Protein 3C9I (pdb70)

Organism: Salmonella phage P22 (NCBI:txid10754)

Solvent-accessible surface area: 62120 Å² total; per-residue (Å²): 208,21,63,92,54,5,57,100,82,23,125,76,114,54,55,222,38,104,26,92,32,13,12,148,156,35,12,48,152,57,5,24,104,16,14,58,24,11,11,91,4,6,37,49,4,10,23,7,0,33,96,0,0,79,3,0,24,18,2,16,16,13,3,24,53,2,46,105,52,3,63,62,0,48,51,66,1,96,83,1,72,107,35,2,73,66,4,63,72,68,1,50,58,11,53,98,35,14,80,52,7,56,54,67,4,14,25,7,57,36,30,4,51,54,5,69,95,69,6,74,60,2,49,40,80,2,58,81,6,54,89,49,4,60,60,8,82,78,19,30,5,10,71,100,36,104,106,64,6,60,4,43,0,29,5,26,0,53,89,10,3,15,4,67,56,79,72,0,3,2,65,71,45,96,54,21,56,64,6,77,32,80,42,35,76,28,128,5,61,0,60,69,102,30,67,51,41,116,99,37,50,62,70,27,3,67,43,2,3,92,7,1,23,46,0,9,78,0,2,23,3,1,0,51,5,2,54,50,0,4,1,2,65,135,85,159,121,55,174,24,20,86,145,22,56,90,60,9,55,92,87,27,97,43,126,5,99,161,23,82,78,107,40,20,12,147,150,48,2,29,72,27,2,26,33,20,6,73,14,15,16,77,9,5,28,44,2,6,27,10,0,24,91,0,0,90,3,0,55,69,0,6,46,56,4,15,100,5,44,108,55,5,64,68,0,38,60,65,0,108,86,1,66,106,31,3,78,70,4,68,72,65,2,53,63,11,42,115,36,16,79,49,8,57,78,66,4,72,86,8,61,41,56,4,56,52,3,39,87,75,6,14,58,5,36,13,63,5,64,60,8,51,79,28,4,59,39,10,74,80,12,42,4,10,71,91,34,110,106,62,16,53,8,46,0,32,4,26,0,46,84,12,4,16,5,64,49,109,69,0,2,2,55,66,56,74,49,22,64,65,4,84,21,74,32,40,78,30,121,6,61,0,48,76,106,18,81,27,44,114,89,22,52,99,88,16,7,76,48,5,0,62,6,1,17,47,0,11,68,0,4,31,2,2,1,55,6,0,62,54,1,2,0,1,59,97,31,67,72,67,11,28,74,62,29,66,26,43,64,31,189,11,57,92,91,28,12,12,143,140,49,17,49,174,46,6,75,110,17,6,48,5,13,18,52,2,8,29,41,5,3,32,4,0,31,64,0,0,95,4,0,21,68,0,3,48,67,0,44,96,5,47,101,53,3,61,32,0,39,58,66,0,119,85,1,70,104,30,3,72,70,4,68,72,66,2,53,56,11,56,138,33,13,82,52,6,54,87,72,5,67,83,8,63,43,60,2,55,58,5,68,89,62,9,74,54,3,62,37,72,4,55,78,7,54,89,45,5,59,58,6,79,82,23,22,4,6,70,68,38,90,113,64,6,60,4,45,0,30,4,21,0,48,94,7,4,14,7,63,60,118,72,0,2,2,66,65,52,97,57,19,60,49,5,82,28,78,45,38,70,28,118,7,47,0,52,52,118,18,96,34,32,102,104,21,32,143,39,103,18,82,45,6,5,76,9,1,22,43,0,6,75,1,3,24,2,3,0,47,3,1,58,52,1,3,1,1,46,192,22,65,102,64,10,59,98,84,24,100,74,105,24,115,212,28,79,62,90,33,14,12,208,146,45,14,54,107,62,4,53,72,14,8,54,25,10,17,82,13,11,40,44,2,5,28,8,0,35,88,1,0,84,3,0,54,78,1,16,48,56,3,44,99,4,44,106,55,7,62,65,0,37,58,70,1,114,88,2,67,106,28,2,74,68,5,62,66,66,2,58,58,11,56,145,35,12,85,51,6,58,86,64,4,71,82,8,63,42,54,3,50,59,8,34,96,75,10,30,63,9,22,8,76,3,18,38,6,52,33,44,5,36,12,8,83,56,23,36,4,6,68,98,38,101,112,56,8,56,4,44,0,25,7,24,0,52,93,9,4,12,0,55,56,92,68,0,3,2,63,82,38,100,44,15,61,54,2,82,48,75,26,93,35,36,125,7,93,0,19,113,6,119,93,35,39,93,12,3,21,66,0,0,58,4,1,27,11,1,1,61,6,0,66,59,1,5,0,3,61,239,37,80,46,155,2,64,60,67,11,39,94,42,31,57,39,26,78,82,169,16,76,49,93,44,9,20,213,129,61,25,49,167,51,5,60,124,19,7,59,16,9,14,68,4,10,28,44,4,5,28,7,0,29,86,0,0,100,3,0,20,68,1,14,41,64,3,21,93,5,48,94,56,4,64,30,0,32,55,70,1,110,86,2,75,105,35,3,80,68,4,65,77,65,2,63,55,9,60,153,35,15,81,54,8,52,87,68,5,70,80,8,64,42,56,2,51,57,5,76,90,61,15,74,57,3,67,35,66,4,59,77,4,56,95,45,5,62,64,10,78,87,26,30,4,11,71,73,33,100,108,78,7,61,4,40,0,32,6,26,1,50,70,15,5,13,4,69,55,110,86,0,3,2,50,74,39,103,45,20,74,34,9,83,24,104,37,54,86,18,133,10,70,5,63,52,122,38,153,128,71,39,98,7,7,82,53,0,32,70,2,0,30,3,0,0,46,4,0,66,56,1,3,0,1,52,208,21,62,93,70,8,65,109,78,32,130,42,125,11,57,217,16,82,64,63,34,6,11,178,162,48,20,50,157,57,5,49,105,17,5,64,22,10,11,80,1,6,27,35,3,6,30,13,0,26,91,0,0,92,4,0,48,71,0,17,49,52,4,33,101,5,50,106,58,4,62,62,0,37,54,67,0,118,89,2,66,108,30,2,76,65,5,69,72,67,2,44,56,11,51,90,34,13,79,55,5,58,80,63,4,70,52,6,59,42,29,2,57,47,4,73,95,67,5,71,54,1,51,38,72,2,56,78,7,55,91,58,2,63,61,6,81,86,24,37,5,6,78,92,40,100,106,60,6,49,11,42,0,43,3,21,0,54,97,18,4,12,5,54,62,127,78,0,3,1,64,71,55,100,48,15,63,48,10,90,50,91,37,26,61,27,134,9,96,24,123,150,98,126,75,26,9,83,27,1,26,56,0,7,77,0,1,17,0,0,1,44,2,0,60,54,2,3,0,1,74

Structure (mmCIF, N/CA/C/O backbone):
data_3C9I
#
_entry.id   3C9I
#
_cell.length_a   40.539
_cell.length_b   114.531
_cell.length_c   172.045
_cell.angle_alpha   90.00
_cell.angle_beta   91.01
_cell.angle_gamma   90.00
#
_symmetry.space_group_name_H-M   'P 1 21 1'
#
loop_
_entity.id
_entity.type
_entity.pdbx_description
1 polymer 'Tail needle protein gp26'
2 non-polymer XENON
3 non-polymer 'CALCIUM ION'
4 non-polymer 'CHLORIDE ION'
5 water water
#
loop_
_atom_site.group_PDB
_atom_site.id
_atom_site.type_symbol
_atom_site.label_atom_id
_atom_site.label_alt_id
_atom_site.label_comp_id
_atom_site.label_asym_id
_atom_site.label_entity_id
_atom_site.label_seq_id
_atom_site.pdbx_PDB_ins_code
_atom_site.Cartn_x
_atom_site.Cartn_y
_atom_site.Cartn_z
_atom_site.occupancy
_atom_site.B_iso_or_equiv
_atom_site.auth_seq_id
_atom_site.auth_comp_id
_atom_site.auth_asym_id
_atom_site.auth_atom_id
_atom_site.pdbx_PDB_model_num
ATOM 1 N N . MET A 1 10 ? 43.831 33.903 136.198 1.00 37.09 1001 MET A N 1
ATOM 2 C CA . MET A 1 10 ? 44.839 34.800 135.555 1.00 36.45 1001 MET A CA 1
ATOM 3 C C . MET A 1 10 ? 46.058 35.048 136.432 1.00 25.27 1001 MET A C 1
ATOM 4 O O . MET A 1 10 ? 46.044 34.732 137.622 1.00 31.36 1001 MET A O 1
ATOM 9 N N . ALA A 1 11 ? 47.104 35.625 135.842 1.00 29.77 1002 ALA A N 1
ATOM 10 C CA . ALA A 1 11 ? 48.348 35.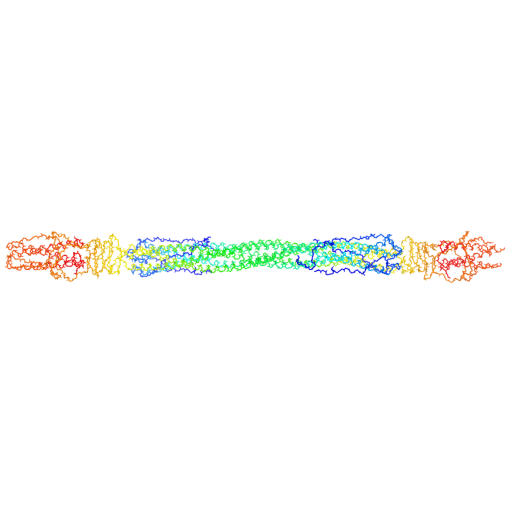892 136.561 1.00 25.69 1002 ALA A CA 1
ATOM 11 C C . ALA A 1 11 ? 48.127 36.631 137.874 1.00 31.98 1002 ALA A C 1
ATOM 12 O O . ALA A 1 11 ? 47.502 37.689 137.902 1.00 39.31 1002 ALA A O 1
ATOM 14 N N . ASP A 1 12 ? 48.652 36.064 138.955 1.00 27.02 1003 ASP A N 1
ATOM 15 C CA . ASP A 1 12 ? 48.530 36.659 140.283 1.00 25.91 1003 ASP A CA 1
ATOM 16 C C . ASP A 1 12 ? 49.577 37.756 140.446 1.00 29.58 1003 ASP A C 1
ATOM 17 O O . ASP A 1 12 ? 50.774 37.482 140.575 1.00 26.19 1003 ASP A O 1
ATOM 22 N N . PRO A 1 13 ? 49.137 39.021 140.454 1.00 28.11 1004 PRO A N 1
ATOM 23 C CA . PRO A 1 13 ? 50.054 40.160 140.595 1.00 34.54 1004 PRO A CA 1
ATOM 24 C C . PRO A 1 13 ? 50.912 40.140 141.863 1.00 34.34 1004 PRO A C 1
ATOM 25 O O . PRO A 1 13 ? 52.034 40.650 141.874 1.00 33.96 1004 PRO A O 1
ATOM 29 N N . SER A 1 14 ? 50.383 39.550 142.929 1.00 37.95 1005 SER A N 1
ATOM 30 C CA . SER A 1 14 ? 51.111 39.459 144.187 1.00 24.30 1005 SER A CA 1
ATOM 31 C C . SER A 1 14 ? 52.489 38.839 143.948 1.00 31.22 1005 SER A C 1
ATOM 32 O O . SER A 1 14 ? 53.479 39.256 144.545 1.00 35.84 1005 SER A O 1
ATOM 35 N N . LEU A 1 15 ? 52.541 37.847 143.064 1.00 28.17 1006 LEU A N 1
ATOM 36 C CA . LEU A 1 15 ? 53.787 37.155 142.741 1.00 27.55 1006 LEU A CA 1
ATOM 37 C C . LEU A 1 15 ? 54.934 38.062 142.285 1.00 22.87 1006 LEU A C 1
ATOM 38 O O . LEU A 1 15 ? 56.103 37.781 142.563 1.00 34.42 1006 LEU A O 1
ATOM 43 N N . ASN A 1 16 ? 54.599 39.143 141.587 1.00 29.47 1007 ASN A N 1
ATOM 44 C CA . ASN A 1 16 ? 55.619 40.048 141.076 1.00 30.55 1007 ASN A CA 1
ATOM 45 C C . ASN A 1 16 ? 56.106 41.073 142.094 1.00 24.60 1007 ASN A C 1
ATOM 46 O O . ASN A 1 16 ? 57.114 41.735 141.866 1.00 36.83 1007 ASN A O 1
ATOM 51 N N . ASN A 1 17 ? 55.390 41.208 143.208 1.00 31.38 1008 ASN A N 1
ATOM 52 C CA . ASN A 1 17 ? 55.765 42.159 144.260 1.00 36.88 1008 ASN A CA 1
ATOM 53 C C . ASN A 1 17 ? 56.728 41.505 145.240 1.00 29.55 1008 ASN A C 1
ATOM 54 O O . ASN A 1 17 ? 56.337 40.639 146.020 1.00 29.74 1008 ASN A O 1
ATOM 59 N N . PRO A 1 18 ? 58.001 41.927 145.228 1.00 26.57 1009 PRO A N 1
ATOM 60 C CA . PRO A 1 18 ? 59.064 41.404 146.094 1.00 33.83 1009 PRO A CA 1
ATOM 61 C C . PRO A 1 18 ? 58.821 41.625 147.586 1.00 40.12 1009 PRO A C 1
ATOM 62 O O . PRO A 1 18 ? 58.115 42.555 147.973 1.00 42.78 1009 PRO A O 1
ATOM 66 N N . VAL A 1 19 ? 59.392 40.763 148.422 1.00 52.02 1010 VAL A N 1
ATOM 67 C CA . VAL A 1 19 ? 59.222 40.910 149.865 1.00 45.15 1010 VAL A CA 1
ATOM 68 C C . VAL A 1 19 ? 59.904 42.168 150.346 1.00 45.97 1010 VAL A C 1
ATOM 69 O O . VAL A 1 19 ? 61.038 42.450 149.957 1.00 37.90 1010 VAL A O 1
ATOM 73 N N . VAL A 1 20 ? 59.203 42.927 151.181 1.00 50.95 1011 VAL A N 1
ATOM 74 C CA . VAL A 1 20 ? 59.754 44.142 151.762 1.00 60.34 1011 VAL A CA 1
ATOM 75 C C . VAL A 1 20 ? 60.298 43.731 153.134 1.00 65.44 1011 VAL A C 1
ATOM 76 O O . VAL A 1 20 ? 59.539 43.452 154.061 1.00 69.22 1011 VAL A O 1
ATOM 80 N N . ILE A 1 21 ? 61.621 43.694 153.252 1.00 50.20 1012 ILE A N 1
ATOM 81 C CA . ILE A 1 21 ? 62.289 43.294 154.485 1.00 50.20 1012 ILE A CA 1
ATOM 82 C C . ILE A 1 21 ? 62.070 44.362 155.559 1.00 50.20 1012 ILE A C 1
ATOM 83 O O . ILE A 1 21 ? 62.490 45.507 155.410 1.00 128.77 1012 ILE A O 1
ATOM 88 N N . GLN A 1 22 ? 61.406 43.975 156.641 1.00 94.75 1013 GLN A N 1
ATOM 89 C CA . GLN A 1 22 ? 61.116 44.918 157.706 1.00 94.74 1013 GLN A CA 1
ATOM 90 C C . GLN A 1 22 ? 62.319 45.786 158.057 1.00 94.74 1013 GLN A C 1
ATOM 91 O O . GLN A 1 22 ? 62.201 46.730 158.841 1.00 94.74 1013 GLN A O 1
ATOM 97 N N . ALA A 1 23 ? 63.465 45.447 157.464 1.00 69.44 1014 ALA A N 1
ATOM 98 C CA . ALA A 1 23 ? 64.735 46.189 157.558 1.00 69.43 1014 ALA A CA 1
ATOM 99 C C . ALA A 1 23 ? 65.867 45.273 157.905 1.00 69.43 1014 ALA A C 1
ATOM 100 O O . ALA A 1 23 ? 65.757 44.405 158.760 1.00 69.43 1014 ALA A O 1
ATOM 102 N N . THR A 1 24 ? 66.995 45.466 157.209 1.00 70.54 1015 THR A N 1
ATOM 103 C CA . THR A 1 24 ? 68.227 44.771 157.518 1.00 70.52 1015 THR A CA 1
ATOM 104 C C . THR A 1 24 ? 69.259 45.786 157.970 1.00 63.18 1015 THR A C 1
ATOM 105 O O . THR A 1 24 ? 68.995 46.626 158.827 1.00 58.52 1015 THR A O 1
ATOM 109 N N . ARG A 1 25 ? 70.432 45.681 157.351 1.00 82.93 1016 ARG A N 1
ATOM 110 C CA . ARG A 1 25 ? 71.595 46.499 157.627 1.00 82.93 1016 ARG A CA 1
ATOM 111 C C . ARG A 1 25 ? 72.234 46.118 158.927 1.00 82.93 1016 ARG A C 1
ATOM 112 O O . ARG A 1 25 ? 72.137 46.879 159.868 1.00 82.93 1016 ARG A O 1
ATOM 120 N N . LEU A 1 26 ? 72.866 44.948 158.994 1.00 85.11 1017 LEU A N 1
ATOM 121 C CA . LEU A 1 26 ? 73.586 44.503 160.198 1.00 76.19 1017 LEU A CA 1
ATOM 122 C C . LEU A 1 26 ? 75.033 44.834 159.881 1.00 74.87 1017 LEU A C 1
ATOM 123 O O . LEU A 1 26 ? 75.472 44.497 158.789 1.00 70.79 1017 LEU A O 1
ATOM 128 N N . ASP A 1 27 ? 75.774 45.485 160.785 1.00 53.29 1018 ASP A N 1
ATOM 129 C CA . ASP A 1 27 ? 77.172 45.844 160.483 1.00 54.85 1018 ASP A CA 1
ATOM 130 C C . ASP A 1 27 ? 78.232 45.241 161.452 1.00 53.06 1018 ASP A C 1
ATOM 131 O O . ASP A 1 27 ? 79.435 45.432 161.260 1.00 57.59 1018 ASP A O 1
ATOM 136 N N . ALA A 1 28 ? 77.794 44.539 162.499 1.00 52.33 1019 ALA A N 1
ATOM 137 C CA . ALA A 1 28 ? 78.719 43.917 163.469 1.00 55.23 1019 ALA A CA 1
ATOM 138 C C . ALA A 1 28 ? 79.313 44.889 164.497 1.00 57.79 1019 ALA A C 1
ATOM 139 O O . ALA A 1 28 ? 80.227 44.537 165.249 1.00 56.90 1019 ALA A O 1
ATOM 141 N N . SER A 1 29 ? 78.788 46.109 164.523 1.00 54.27 1020 SER A N 1
ATOM 142 C CA . SER A 1 29 ? 79.246 47.129 165.458 1.00 54.27 1020 SER A CA 1
ATOM 143 C C . SER A 1 29 ? 78.075 47.458 166.368 1.00 54.27 1020 SER A C 1
ATOM 144 O O . SER A 1 29 ? 78.202 48.241 167.309 1.00 75.28 1020 SER A O 1
ATOM 147 N N . ILE A 1 30 ? 76.930 46.852 166.066 1.00 43.20 1021 ILE A N 1
ATOM 148 C CA . ILE A 1 30 ? 75.726 47.049 166.859 1.00 41.79 1021 ILE A CA 1
ATOM 149 C C . ILE A 1 30 ? 75.532 45.812 167.734 1.00 41.36 1021 ILE A C 1
ATOM 150 O O . ILE A 1 30 ? 74.662 45.778 168.605 1.00 35.08 1021 ILE A O 1
ATOM 155 N N . LEU A 1 31 ? 76.362 44.800 167.497 1.00 33.66 1022 LEU A N 1
ATOM 156 C CA . LEU A 1 31 ? 76.287 43.555 168.256 1.00 35.77 1022 LEU A CA 1
ATOM 157 C C . LEU A 1 31 ? 76.982 43.678 169.614 1.00 38.48 1022 LEU A C 1
ATOM 158 O O . LEU A 1 31 ? 77.938 44.431 169.766 1.00 51.58 1022 LEU A O 1
ATOM 163 N N . PRO A 1 32 ? 76.510 42.920 170.615 1.00 47.89 1023 PRO A N 1
ATOM 164 C CA . PRO A 1 32 ? 77.095 42.953 171.956 1.00 53.65 1023 PRO A CA 1
ATOM 165 C C . PRO A 1 32 ? 78.382 42.139 172.041 1.00 57.06 1023 PRO A C 1
ATOM 166 O O . PRO A 1 32 ? 78.384 40.941 171.768 1.00 62.35 1023 PRO A O 1
ATOM 170 N N . ARG A 1 33 ? 79.474 42.796 172.414 1.00 49.61 1024 ARG A N 1
ATOM 171 C CA . ARG A 1 33 ? 80.751 42.118 172.574 1.00 57.04 1024 ARG A CA 1
ATOM 172 C C . ARG A 1 33 ? 80.857 41.657 174.030 1.00 58.23 1024 ARG A C 1
ATOM 173 O O . ARG A 1 33 ? 80.391 42.342 174.945 1.00 54.48 1024 ARG A O 1
ATOM 181 N N . ASN A 1 34 ? 81.453 40.486 174.236 1.00 87.60 1025 ASN A N 1
ATOM 182 C CA . ASN A 1 34 ? 81.629 39.918 175.571 1.00 81.81 1025 ASN A CA 1
ATOM 183 C C . ASN A 1 34 ? 80.326 39.433 176.205 1.00 78.60 1025 ASN A C 1
ATOM 184 O O . ASN A 1 34 ? 80.096 39.590 177.404 1.00 78.85 1025 ASN A O 1
ATOM 189 N N . VAL A 1 35 ? 79.481 38.837 175.373 1.00 80.08 1026 VAL A N 1
ATOM 190 C CA . VAL A 1 35 ? 78.200 38.285 175.793 1.00 67.68 1026 VAL A CA 1
ATOM 191 C C . VAL A 1 35 ? 77.872 37.180 174.796 1.00 60.40 1026 VAL A C 1
ATOM 192 O O . VAL A 1 35 ? 77.241 36.184 175.145 1.00 57.21 1026 VAL A O 1
ATOM 196 N N . PHE A 1 36 ? 78.310 37.369 173.553 1.00 44.77 1027 PHE A N 1
ATOM 197 C CA . PHE A 1 36 ? 78.116 36.377 172.496 1.00 44.08 1027 PHE A CA 1
ATOM 198 C C . PHE A 1 36 ? 79.475 35.734 172.288 1.00 45.39 1027 PHE A C 1
ATOM 199 O O . PHE A 1 36 ? 80.479 36.433 172.175 1.00 45.80 1027 PHE A O 1
ATOM 207 N N . SER A 1 37 ? 79.512 34.409 172.244 1.00 43.33 1028 SER A N 1
ATOM 208 C CA . SER A 1 37 ? 80.765 33.702 172.013 1.00 41.82 1028 SER A CA 1
ATOM 209 C C . SER A 1 37 ? 81.263 34.127 170.641 1.00 50.34 1028 SER A C 1
ATOM 210 O O . SER A 1 37 ? 80.542 34.791 169.894 1.00 52.79 1028 SER A O 1
ATOM 213 N N . LYS A 1 38 ? 82.489 33.751 170.298 1.00 64.86 1029 LYS A N 1
ATOM 214 C CA . LYS A 1 38 ? 83.025 34.108 168.993 1.00 60.63 1029 LYS A CA 1
ATOM 215 C C . LYS A 1 38 ? 82.218 33.432 167.886 1.00 54.07 1029 LYS A C 1
ATOM 216 O O . LYS A 1 38 ? 81.849 34.066 166.896 1.00 43.87 1029 LYS A O 1
ATOM 222 N N . SER A 1 39 ? 81.944 32.145 168.067 1.00 38.35 1030 SER A N 1
ATOM 223 C CA . SER A 1 39 ? 81.186 31.380 167.091 1.00 33.87 1030 SER A CA 1
ATOM 224 C C . SER A 1 39 ? 79.806 31.966 166.822 1.00 37.56 1030 SER A C 1
ATOM 225 O O . SER A 1 39 ? 79.469 32.280 165.678 1.00 27.17 1030 SER A O 1
ATOM 228 N N . TYR A 1 40 ? 79.003 32.114 167.868 1.00 36.51 1031 TYR A N 1
ATOM 229 C CA . TYR A 1 40 ? 77.671 32.675 167.702 1.00 37.09 1031 TYR A CA 1
ATOM 230 C C . TYR A 1 40 ? 77.760 34.024 166.993 1.00 47.17 1031 TYR A C 1
ATOM 231 O O . TYR A 1 40 ? 76.820 34.449 166.316 1.00 52.37 1031 TYR A O 1
ATOM 240 N N . LEU A 1 41 ? 78.901 34.690 167.148 1.00 53.25 1032 LEU A N 1
ATOM 241 C CA . LEU A 1 41 ? 79.117 35.987 166.520 1.00 53.33 1032 LEU A CA 1
ATOM 242 C C . LEU A 1 41 ? 79.226 35.788 165.014 1.00 53.59 1032 LEU A C 1
ATOM 243 O O . LEU A 1 41 ? 78.572 36.484 164.241 1.00 34.92 1032 LEU A O 1
ATOM 248 N N . LEU A 1 42 ? 80.059 34.839 164.597 1.00 32.49 1033 LEU A N 1
ATOM 249 C CA . LEU A 1 42 ? 80.218 34.549 163.178 1.00 29.05 1033 LEU A CA 1
ATOM 250 C C . LEU A 1 42 ? 78.889 34.049 162.608 1.00 28.25 1033 LEU A C 1
ATOM 251 O O . LEU A 1 42 ? 78.516 34.380 161.480 1.00 43.34 1033 LEU A O 1
ATOM 256 N N . TYR A 1 43 ? 78.180 33.251 163.400 1.00 43.03 1034 TYR A N 1
ATOM 257 C CA . TYR A 1 43 ? 76.891 32.697 162.997 1.00 35.00 1034 TYR A CA 1
ATOM 258 C C . TYR A 1 43 ? 75.878 33.801 162.713 1.00 37.26 1034 TYR A C 1
ATOM 259 O O . TYR A 1 43 ? 75.221 33.810 161.671 1.00 36.76 1034 TYR A O 1
ATOM 268 N N . VAL A 1 44 ? 75.747 34.723 163.656 1.00 33.78 1035 VAL A N 1
ATOM 269 C CA . VAL A 1 44 ? 74.804 35.826 163.529 1.00 33.97 1035 VAL A CA 1
ATOM 270 C C . VAL A 1 44 ? 75.032 36.702 162.296 1.00 37.63 1035 VAL A C 1
ATOM 271 O O . VAL A 1 44 ? 74.088 37.282 161.757 1.00 39.85 1035 VAL A O 1
ATOM 275 N N . ILE A 1 45 ? 76.280 36.799 161.854 1.00 45.40 1036 ILE A N 1
ATOM 276 C CA . ILE A 1 45 ? 76.609 37.597 160.678 1.00 48.78 1036 ILE A CA 1
ATOM 277 C C . ILE A 1 45 ? 76.276 36.798 159.424 1.00 46.06 1036 ILE A C 1
ATOM 278 O O . ILE A 1 45 ? 75.728 37.333 158.459 1.00 48.53 1036 ILE A O 1
ATOM 283 N N . ALA A 1 46 ? 76.613 35.511 159.455 1.00 42.60 1037 ALA A N 1
ATOM 284 C CA . ALA A 1 46 ? 76.356 34.618 158.337 1.00 39.84 1037 ALA A CA 1
ATOM 285 C C . ALA A 1 46 ? 74.855 34.437 158.133 1.00 37.18 1037 ALA A C 1
ATOM 286 O O . ALA A 1 46 ? 74.371 34.471 157.003 1.00 41.02 1037 ALA A O 1
ATOM 288 N N . GLN A 1 47 ? 74.115 34.243 159.222 1.00 27.84 1038 GLN A N 1
ATOM 289 C CA . GLN A 1 47 ? 72.672 34.083 159.103 1.00 26.72 1038 GLN A CA 1
ATOM 290 C C . GLN A 1 47 ? 72.073 35.367 158.532 1.00 41.78 1038 GLN A C 1
ATOM 291 O O . GLN A 1 47 ? 71.001 35.359 157.925 1.00 45.97 1038 GLN A O 1
ATOM 297 N N . GLY A 1 48 ? 72.782 36.471 158.736 1.00 51.64 1039 GLY A N 1
ATOM 298 C CA . GLY A 1 48 ? 72.324 37.747 158.225 1.00 49.54 1039 GLY A CA 1
ATOM 299 C C . GLY A 1 48 ? 72.385 37.753 156.710 1.00 49.50 1039 GLY A C 1
ATOM 300 O O . GLY A 1 48 ? 71.430 38.164 156.048 1.00 47.12 1039 GLY A O 1
ATOM 301 N N . THR A 1 49 ? 73.508 37.302 156.155 1.00 34.60 1040 THR A N 1
ATOM 302 C CA . THR A 1 49 ? 73.657 37.247 154.706 1.00 36.11 1040 THR A CA 1
ATOM 303 C C . THR A 1 49 ? 72.785 36.139 154.096 1.00 33.64 1040 THR A C 1
ATOM 304 O O . THR A 1 49 ? 72.304 36.279 152.976 1.00 36.67 1040 THR A O 1
ATOM 308 N N . ASP A 1 50 ? 72.584 35.040 154.823 1.00 39.18 1041 ASP A N 1
ATOM 309 C CA . ASP A 1 50 ? 71.746 33.958 154.311 1.00 35.34 1041 ASP A CA 1
ATOM 310 C C . ASP A 1 50 ? 70.336 34.489 154.108 1.00 38.97 1041 ASP A C 1
ATOM 311 O O . ASP A 1 50 ? 69.759 34.327 153.036 1.00 28.76 1041 ASP A O 1
ATOM 316 N N . VAL A 1 51 ? 69.781 35.119 155.142 1.00 33.40 1042 VAL A N 1
ATOM 317 C CA . VAL A 1 51 ? 68.437 35.687 155.051 1.00 31.23 1042 VAL A CA 1
ATOM 318 C C . VAL A 1 51 ? 68.393 36.580 153.823 1.00 34.73 1042 VAL A C 1
ATOM 319 O O . VAL A 1 51 ? 67.397 36.620 153.106 1.00 37.21 1042 VAL A O 1
ATOM 323 N N . GLY A 1 52 ? 69.488 37.292 153.580 1.00 36.52 1043 GLY A N 1
ATOM 324 C CA . GLY A 1 52 ? 69.550 38.162 152.423 1.00 35.36 1043 GLY A CA 1
ATOM 325 C C . GLY A 1 52 ? 69.389 37.350 151.156 1.00 32.94 1043 GLY A C 1
ATOM 326 O O . GLY A 1 52 ? 68.484 37.604 150.371 1.00 25.01 1043 GLY A O 1
ATOM 327 N N . ALA A 1 53 ? 70.260 36.363 150.971 1.00 37.85 1044 ALA A N 1
ATOM 328 C CA . ALA A 1 53 ? 70.228 35.512 149.791 1.00 27.09 1044 ALA A CA 1
ATOM 329 C C . ALA A 1 53 ? 68.891 34.801 149.617 1.00 20.45 1044 ALA A C 1
ATOM 330 O O . ALA A 1 53 ? 68.423 34.619 148.498 1.00 31.71 1044 ALA A O 1
ATOM 332 N N . ILE A 1 54 ? 68.273 34.398 150.722 1.00 27.33 1045 ILE A N 1
ATOM 333 C CA . ILE A 1 54 ? 66.998 33.707 150.632 1.00 34.06 1045 ILE A CA 1
ATOM 334 C C . ILE A 1 54 ? 65.865 34.655 150.265 1.00 41.43 1045 ILE A C 1
ATOM 335 O O . ILE A 1 54 ? 64.954 34.281 149.528 1.00 45.99 1045 ILE A O 1
ATOM 340 N N . ALA A 1 55 ? 65.918 35.882 150.768 1.00 25.94 1046 ALA A N 1
ATOM 341 C CA . ALA A 1 55 ? 64.887 36.864 150.443 1.00 25.94 1046 ALA A CA 1
ATOM 342 C C . ALA A 1 55 ? 64.885 37.093 148.924 1.00 26.20 1046 ALA A C 1
ATOM 343 O O . ALA A 1 55 ? 63.829 37.227 148.303 1.00 25.41 1046 ALA A O 1
ATOM 345 N N . GLY A 1 56 ? 66.082 37.123 148.343 1.00 27.44 1047 GLY A N 1
ATOM 346 C CA . GLY A 1 56 ? 66.234 37.327 146.917 1.00 29.32 1047 GLY A CA 1
ATOM 347 C C . GLY A 1 56 ? 65.810 36.119 146.102 1.00 30.55 1047 GLY A C 1
ATOM 348 O O . GLY A 1 56 ? 65.177 36.275 145.060 1.00 31.71 1047 GLY A O 1
ATOM 349 N N . LYS A 1 57 ? 66.154 34.917 146.566 1.00 32.50 1048 LYS A N 1
ATOM 350 C CA . LYS A 1 57 ? 65.775 33.707 145.847 1.00 33.11 1048 LYS A CA 1
ATOM 351 C C . LYS A 1 57 ? 64.259 33.578 145.823 1.00 30.01 1048 LYS A C 1
ATOM 352 O O . LYS A 1 57 ? 63.684 33.177 144.817 1.00 29.91 1048 LYS A O 1
ATOM 358 N N . ALA A 1 58 ? 63.618 33.919 146.934 1.00 23.31 1049 ALA A N 1
ATOM 359 C CA . ALA A 1 58 ? 62.162 33.841 147.037 1.00 20.51 1049 ALA A CA 1
ATOM 360 C C . ALA A 1 58 ? 61.521 34.890 146.140 1.00 30.77 1049 ALA A C 1
ATOM 361 O O . ALA A 1 58 ? 60.421 34.689 145.621 1.00 29.31 1049 ALA A O 1
ATOM 363 N N . ASN A 1 59 ? 62.205 36.011 145.953 1.00 19.91 1050 ASN A N 1
ATOM 364 C CA . ASN A 1 59 ? 61.667 37.055 145.096 1.00 21.70 1050 ASN A CA 1
ATOM 365 C C . ASN A 1 59 ? 61.818 36.657 143.631 1.00 18.33 1050 ASN A C 1
ATOM 366 O O . ASN A 1 59 ? 60.920 36.874 142.823 1.00 17.23 1050 ASN A O 1
ATOM 371 N N . GLU A 1 60 ? 62.961 36.055 143.299 1.00 13.78 1051 GLU A N 1
ATOM 372 C CA . GLU A 1 60 ? 63.236 35.631 141.937 1.00 18.38 1051 GLU A CA 1
ATOM 373 C C . GLU A 1 60 ? 62.325 34.478 141.538 1.00 21.02 1051 GLU A C 1
ATOM 374 O O . GLU A 1 60 ? 61.950 34.359 140.376 1.00 26.93 1051 GLU A O 1
ATOM 380 N N . ALA A 1 61 ? 61.964 33.639 142.504 1.00 25.47 1052 ALA A N 1
ATOM 381 C CA . ALA A 1 61 ? 61.086 32.509 142.231 1.00 21.66 1052 ALA A CA 1
ATOM 382 C C . ALA A 1 61 ? 59.685 33.033 141.957 1.00 22.42 1052 ALA A C 1
ATOM 383 O O . ALA A 1 61 ? 59.006 32.577 141.032 1.00 23.95 1052 ALA A O 1
ATOM 385 N N . GLY A 1 62 ? 59.249 33.995 142.763 1.00 19.28 1053 GLY A N 1
ATOM 386 C CA . GLY A 1 62 ? 57.925 34.553 142.564 1.00 16.38 1053 GLY A CA 1
ATOM 387 C C . GLY A 1 62 ? 57.824 35.236 141.211 1.00 22.53 1053 GLY A C 1
ATOM 388 O O . GLY A 1 62 ? 56.804 35.149 140.539 1.00 22.66 1053 GLY A O 1
ATOM 389 N N . GLN A 1 63 ? 58.895 35.914 140.814 1.00 18.79 1054 GLN A N 1
ATOM 390 C CA . GLN A 1 63 ? 58.946 36.613 139.540 1.00 13.02 1054 GLN A CA 1
ATOM 391 C C . GLN A 1 63 ? 58.909 35.592 138.407 1.00 19.76 1054 GLN A C 1
ATOM 392 O O . GLN A 1 63 ? 58.354 35.853 137.343 1.00 23.35 1054 GLN A O 1
ATOM 398 N N . GLY A 1 64 ? 59.512 34.429 138.648 1.00 19.69 1055 GLY A N 1
ATOM 399 C CA . GLY A 1 64 ? 59.534 33.393 137.636 1.00 9.49 1055 GLY A CA 1
ATOM 400 C C . GLY A 1 64 ? 58.171 32.745 137.507 1.00 14.05 1055 GLY A C 1
ATOM 401 O O . GLY A 1 64 ? 57.742 32.392 136.411 1.00 16.33 1055 GLY A O 1
ATOM 402 N N . ALA A 1 65 ? 57.490 32.582 138.632 1.00 15.94 1056 ALA A N 1
ATOM 403 C CA . ALA A 1 65 ? 56.156 31.985 138.634 1.00 20.76 1056 ALA A CA 1
ATOM 404 C C . ALA A 1 65 ? 55.168 32.964 138.020 1.00 25.94 1056 ALA A C 1
ATOM 405 O O . ALA A 1 65 ? 54.200 32.554 137.371 1.00 11.92 1056 ALA A O 1
ATOM 407 N N . TYR A 1 66 ? 55.409 34.257 138.229 1.00 25.81 1057 TYR A N 1
ATOM 408 C CA . TYR A 1 66 ? 54.526 35.286 137.685 1.00 20.39 1057 TYR A CA 1
ATOM 409 C C . TYR A 1 66 ? 54.613 35.310 136.162 1.00 18.85 1057 TYR A C 1
ATOM 410 O O . TYR A 1 66 ? 53.599 35.407 135.483 1.00 16.02 1057 TYR A O 1
ATOM 419 N N . ASP A 1 67 ? 55.831 35.222 135.630 1.00 17.30 1058 ASP A N 1
ATOM 420 C CA . ASP A 1 67 ? 56.025 35.237 134.189 1.00 17.92 1058 ASP A CA 1
ATOM 421 C C . ASP A 1 67 ? 55.345 34.015 133.556 1.00 21.20 1058 ASP A C 1
ATOM 422 O O . ASP A 1 67 ? 54.681 34.132 132.534 1.00 18.60 1058 ASP A O 1
ATOM 427 N N . ALA A 1 68 ? 55.499 32.849 134.173 1.00 20.62 1059 ALA A N 1
ATOM 428 C CA . ALA A 1 68 ? 54.892 31.638 133.638 1.00 12.89 1059 ALA A CA 1
ATOM 429 C C . ALA A 1 68 ? 53.374 31.825 133.530 1.00 8.07 1059 ALA A C 1
ATOM 430 O O . ALA A 1 68 ? 52.770 31.424 132.547 1.00 20.15 1059 ALA A O 1
ATOM 432 N N . GLN A 1 69 ? 52.778 32.414 134.558 1.00 16.09 1060 GLN A N 1
ATOM 433 C CA . GLN A 1 69 ? 51.343 32.643 134.571 1.00 10.94 1060 GLN A CA 1
ATOM 434 C C . GLN A 1 69 ? 50.922 33.704 133.558 1.00 14.44 1060 GLN A C 1
ATOM 435 O O . GLN A 1 69 ? 49.855 33.599 132.970 1.00 24.55 1060 GLN A O 1
ATOM 441 N N . VAL A 1 70 ? 51.751 34.727 133.360 1.00 16.20 1061 VAL A N 1
ATOM 442 C CA . VAL A 1 70 ? 51.424 35.771 132.388 1.00 15.33 1061 VAL A CA 1
ATOM 443 C C . VAL A 1 70 ? 51.458 35.149 131.002 1.00 18.17 1061 VAL A C 1
ATOM 444 O O . VAL A 1 70 ? 50.636 35.471 130.145 1.00 15.49 1061 VAL A O 1
ATOM 448 N N . LYS A 1 71 ? 52.429 34.265 130.782 1.00 15.42 1062 LYS A N 1
ATOM 449 C CA . LYS A 1 71 ? 52.555 33.588 129.505 1.00 9.86 1062 LYS A CA 1
ATOM 450 C C . LYS A 1 71 ? 51.370 32.601 129.353 1.00 11.62 1062 LYS A C 1
ATOM 451 O O . LYS A 1 71 ? 50.865 32.397 128.235 1.00 9.45 1062 LYS A O 1
ATOM 457 N N . ASN A 1 72 ? 50.934 31.999 130.457 1.00 17.85 1063 ASN A N 1
ATOM 458 C CA . ASN A 1 72 ? 49.795 31.074 130.398 1.00 18.46 1063 ASN A CA 1
ATOM 459 C C . ASN A 1 72 ? 48.533 31.812 129.963 1.00 19.64 1063 ASN A C 1
ATOM 460 O O . ASN A 1 72 ? 47.713 31.269 129.219 1.00 19.50 1063 ASN A O 1
ATOM 465 N N . ASP A 1 73 ? 48.378 33.046 130.435 1.00 27.04 1064 ASP A N 1
ATOM 466 C CA . ASP A 1 73 ? 47.211 33.844 130.074 1.00 21.25 1064 ASP A CA 1
ATOM 467 C C . ASP A 1 73 ? 47.223 34.134 128.584 1.00 20.15 1064 ASP A C 1
ATOM 468 O O . ASP A 1 73 ? 46.207 33.997 127.913 1.00 23.74 1064 ASP A O 1
ATOM 473 N N . GLU A 1 74 ? 48.385 34.536 128.074 1.00 13.85 1065 GLU A N 1
ATOM 474 C CA . GLU A 1 74 ? 48.534 34.838 126.665 1.00 17.88 1065 GLU A CA 1
ATOM 475 C C . GLU A 1 74 ? 48.246 33.602 125.831 1.00 19.88 1065 GLU A C 1
ATOM 476 O O . GLU A 1 74 ? 47.703 33.702 124.736 1.00 20.71 1065 GLU A O 1
ATOM 482 N N . GLN A 1 75 ? 48.622 32.436 126.342 1.00 27.55 1066 GLN A N 1
ATOM 483 C CA . GLN A 1 75 ? 48.394 31.209 125.603 1.00 20.65 1066 GLN A CA 1
ATOM 484 C C . GLN A 1 75 ? 46.930 30.800 125.656 1.00 20.90 1066 GLN A C 1
ATOM 485 O O . GLN A 1 75 ? 46.429 30.202 124.712 1.00 25.88 1066 GLN A O 1
ATOM 491 N N . ASP A 1 76 ? 46.252 31.101 126.759 1.00 18.34 1067 ASP A N 1
ATOM 492 C CA . ASP A 1 76 ? 44.831 30.763 126.882 1.00 20.65 1067 ASP A CA 1
ATOM 493 C C . ASP A 1 76 ? 44.026 31.569 125.864 1.00 15.11 1067 ASP A C 1
ATOM 494 O O . ASP A 1 76 ? 43.038 31.083 125.323 1.00 18.21 1067 ASP A O 1
ATOM 499 N N . VAL A 1 77 ? 44.471 32.799 125.614 1.00 20.43 1068 VAL A N 1
ATOM 500 C CA . VAL A 1 77 ? 43.817 33.685 124.660 1.00 24.42 1068 VAL A CA 1
ATOM 501 C C . VAL A 1 77 ? 44.017 33.158 123.244 1.00 17.09 1068 VAL A C 1
ATOM 502 O O . VAL A 1 77 ? 43.078 33.127 122.454 1.00 16.49 1068 VAL A O 1
ATOM 506 N N . GLU A 1 78 ? 45.237 32.736 122.920 1.00 14.71 1069 GLU A N 1
ATOM 507 C CA . GLU A 1 78 ? 45.498 32.203 121.591 1.00 19.65 1069 GLU A CA 1
ATOM 508 C C . GLU A 1 78 ? 44.761 30.875 121.397 1.00 15.51 1069 GLU A C 1
ATOM 509 O O . GLU A 1 78 ? 44.271 30.586 120.306 1.00 24.48 1069 GLU A O 1
ATOM 515 N N . LEU A 1 79 ? 44.714 30.064 122.447 1.00 21.62 1070 LEU A N 1
ATOM 516 C CA . LEU A 1 79 ? 44.024 28.782 122.369 1.00 21.86 1070 LEU A CA 1
ATOM 517 C C . LEU A 1 79 ? 42.539 29.036 122.117 1.00 21.36 1070 LEU A C 1
ATOM 518 O O . LEU A 1 79 ? 41.915 28.349 121.311 1.00 14.98 1070 LEU A O 1
ATOM 523 N N . ALA A 1 80 ? 41.977 30.028 122.802 1.00 23.87 1071 ALA A N 1
ATOM 524 C CA . ALA A 1 80 ? 40.575 30.354 122.619 1.00 20.22 1071 ALA A CA 1
ATOM 525 C C . ALA A 1 80 ? 40.320 30.713 121.155 1.00 15.89 1071 ALA A C 1
ATOM 526 O O . ALA A 1 80 ? 39.300 30.329 120.591 1.00 23.41 1071 ALA A O 1
ATOM 528 N N . ASP A 1 81 ? 41.256 31.438 120.544 1.00 13.04 1072 ASP A N 1
ATOM 529 C CA . ASP A 1 81 ? 41.117 31.843 119.158 1.00 14.21 1072 ASP A CA 1
ATOM 530 C C . ASP A 1 81 ? 41.254 30.651 118.209 1.00 23.95 1072 ASP A C 1
ATOM 531 O O . ASP A 1 81 ? 40.574 30.593 117.196 1.00 32.81 1072 ASP A O 1
ATOM 536 N N . HIS A 1 82 ? 42.144 29.713 118.530 1.00 11.02 1073 HIS A N 1
ATOM 537 C CA . HIS A 1 82 ? 42.317 28.535 117.694 1.00 10.35 1073 HIS A CA 1
ATOM 538 C C . HIS A 1 82 ? 41.033 27.692 117.738 1.00 4.34 1073 HIS A C 1
ATOM 539 O O . HIS A 1 82 ? 40.510 27.294 116.687 1.00 12.66 1073 HIS A O 1
ATOM 546 N N . GLU A 1 83 ? 40.538 27.456 118.947 1.00 12.30 1074 GLU A N 1
ATOM 547 C CA . GLU A 1 83 ? 39.318 26.681 119.157 1.00 20.18 1074 GLU A CA 1
ATOM 548 C C . GLU A 1 83 ? 38.165 27.188 118.290 1.00 26.09 1074 GLU A C 1
ATOM 549 O O . GLU A 1 83 ? 37.490 26.395 117.626 1.00 18.06 1074 GLU A O 1
ATOM 555 N N . ALA A 1 84 ? 37.945 28.504 118.302 1.00 26.97 1075 ALA A N 1
ATOM 556 C CA . ALA A 1 84 ? 36.868 29.122 117.516 1.00 22.32 1075 ALA A CA 1
ATOM 557 C C . ALA A 1 84 ? 37.087 28.998 116.023 1.00 20.65 1075 ALA A C 1
ATOM 558 O O . ALA A 1 84 ? 36.155 28.720 115.276 1.00 19.93 1075 ALA A O 1
ATOM 560 N N . ARG A 1 85 ? 38.320 29.225 115.577 1.00 17.32 1076 ARG A N 1
ATOM 561 C CA . ARG A 1 85 ? 38.610 29.135 114.157 1.00 23.01 1076 ARG A CA 1
ATOM 562 C C . ARG A 1 85 ? 38.547 27.702 113.644 1.00 23.77 1076 ARG A C 1
ATOM 563 O O . ARG A 1 85 ? 38.181 27.475 112.493 1.00 31.47 1076 ARG A O 1
ATOM 571 N N . ILE A 1 86 ? 38.895 26.738 114.496 1.00 18.62 1077 ILE A N 1
ATOM 572 C CA . ILE A 1 86 ? 38.841 25.344 114.094 1.00 18.66 1077 ILE A CA 1
ATOM 573 C C . ILE A 1 86 ? 37.391 24.864 114.025 1.00 17.00 1077 ILE A C 1
ATOM 574 O O . ILE A 1 86 ? 37.013 24.166 113.086 1.00 26.08 1077 ILE A O 1
ATOM 579 N N . LYS A 1 87 ? 36.567 25.235 114.999 1.00 22.21 1078 LYS A N 1
ATOM 580 C CA . LYS A 1 87 ? 35.172 24.804 114.938 1.00 29.05 1078 LYS A CA 1
ATOM 581 C C . LYS A 1 87 ? 34.452 25.429 113.740 1.00 23.53 1078 LYS A C 1
ATOM 582 O O . LYS A 1 87 ? 33.574 24.810 113.151 1.00 21.96 1078 LYS A O 1
ATOM 588 N N . GLN A 1 88 ? 34.823 26.653 113.378 1.00 12.19 1079 GLN A N 1
ATOM 589 C CA . GLN A 1 88 ? 34.193 27.313 112.241 1.00 18.91 1079 GLN A CA 1
ATOM 590 C C . GLN A 1 88 ? 34.672 26.692 110.943 1.00 24.55 1079 GLN A C 1
ATOM 591 O O . GLN A 1 88 ? 33.919 26.626 109.973 1.00 16.74 1079 GLN A O 1
ATOM 597 N N . LEU A 1 89 ? 35.933 26.258 110.916 1.00 25.17 1080 LEU A N 1
ATOM 598 C CA . LEU A 1 89 ? 36.484 25.617 109.724 1.00 22.60 1080 LEU A CA 1
ATOM 599 C C . LEU A 1 89 ? 35.782 24.272 109.540 1.00 21.74 1080 LEU A C 1
ATOM 600 O O . LEU A 1 89 ? 35.519 23.848 108.415 1.00 21.39 1080 LEU A O 1
ATOM 605 N N . ARG A 1 90 ? 35.479 23.617 110.657 1.00 17.93 1081 ARG A N 1
ATOM 606 C CA . ARG A 1 90 ? 34.804 22.322 110.649 1.00 20.49 1081 ARG A CA 1
ATOM 607 C C . ARG A 1 90 ? 33.374 22.472 110.118 1.00 28.50 1081 ARG A C 1
ATOM 608 O O . ARG A 1 90 ? 32.869 21.606 109.395 1.00 20.25 1081 ARG A O 1
ATOM 616 N N . ILE A 1 91 ? 32.723 23.579 110.467 1.00 30.03 1082 ILE A N 1
ATOM 617 C CA . ILE A 1 91 ? 31.371 23.850 109.986 1.00 23.86 1082 ILE A CA 1
ATOM 618 C C . ILE A 1 91 ? 31.449 24.082 108.469 1.00 23.06 1082 ILE A C 1
ATOM 619 O O . ILE A 1 91 ? 30.750 23.431 107.698 1.00 30.25 1082 ILE A O 1
ATOM 624 N N . ASP A 1 92 ? 32.316 25.002 108.049 1.00 22.02 1083 ASP A N 1
ATOM 625 C CA . ASP A 1 92 ? 32.507 25.296 106.632 1.00 18.99 1083 ASP A CA 1
ATOM 626 C C . ASP A 1 92 ? 32.881 24.083 105.772 1.00 21.50 1083 ASP A C 1
ATOM 627 O O . ASP A 1 92 ? 32.409 23.956 104.638 1.00 19.90 1083 ASP A O 1
ATOM 632 N N . VAL A 1 93 ? 33.741 23.212 106.297 1.00 22.97 1084 VAL A N 1
ATOM 633 C CA . VAL A 1 93 ? 34.196 22.032 105.570 1.00 22.06 1084 VAL A CA 1
ATOM 634 C C . VAL A 1 93 ? 33.106 20.965 105.468 1.00 20.63 1084 VAL A C 1
ATOM 635 O O . VAL A 1 93 ? 32.969 20.307 104.435 1.00 19.57 1084 VAL A O 1
ATOM 639 N N . ASP A 1 94 ? 32.323 20.802 106.526 1.00 18.61 1085 ASP A N 1
ATOM 640 C CA . ASP A 1 94 ? 31.227 19.839 106.506 1.00 24.75 1085 ASP A CA 1
ATOM 641 C C . ASP A 1 94 ? 30.170 20.325 105.511 1.00 23.31 1085 ASP A C 1
ATOM 642 O O . ASP A 1 94 ? 29.578 19.537 104.771 1.00 18.25 1085 ASP A O 1
ATOM 647 N N . ASP A 1 95 ? 29.935 21.635 105.499 1.00 23.41 1086 ASP A N 1
ATOM 648 C CA . ASP A 1 95 ? 28.981 22.218 104.574 1.00 30.54 1086 ASP A CA 1
ATOM 649 C C . ASP A 1 95 ? 29.472 21.906 103.166 1.00 34.74 1086 ASP A C 1
ATOM 650 O O . ASP A 1 95 ? 28.711 21.450 102.319 1.00 35.19 1086 ASP A O 1
ATOM 655 N N . HIS A 1 96 ? 30.755 22.158 102.918 1.00 26.48 1087 HIS A N 1
ATOM 656 C CA . HIS A 1 96 ? 31.317 21.890 101.603 1.00 20.08 1087 HIS A CA 1
ATOM 657 C C . HIS A 1 96 ? 31.146 20.429 101.239 1.00 25.09 1087 HIS A C 1
ATOM 658 O O . HIS A 1 96 ? 30.865 20.104 100.086 1.00 30.99 1087 HIS A O 1
ATOM 665 N N . GLU A 1 97 ? 31.312 19.550 102.223 1.00 27.94 1088 GLU A N 1
ATOM 666 C CA . GLU A 1 97 ? 31.182 18.120 101.974 1.00 28.30 1088 GLU A CA 1
ATOM 667 C C . GLU A 1 97 ? 29.820 17.812 101.364 1.00 25.79 1088 GLU A C 1
ATOM 668 O O . GLU A 1 97 ? 29.727 17.061 100.390 1.00 29.64 1088 GLU A O 1
ATOM 674 N N . SER A 1 98 ? 28.769 18.396 101.932 1.00 15.07 1089 SER A N 1
ATOM 675 C CA . SER A 1 98 ? 27.416 18.166 101.439 1.00 23.36 1089 SER A CA 1
ATOM 676 C C . SER A 1 98 ? 27.220 18.678 100.012 1.00 20.89 1089 SER A C 1
ATOM 677 O O . SER A 1 98 ? 26.635 17.998 99.166 1.00 17.89 1089 SER A O 1
ATOM 680 N N . ARG A 1 99 ? 27.721 19.877 99.746 1.00 20.61 1090 ARG A N 1
ATOM 681 C CA . ARG A 1 99 ? 27.583 20.486 98.435 1.00 28.46 1090 ARG A CA 1
ATOM 682 C C . ARG A 1 99 ? 28.432 19.838 97.357 1.00 23.74 1090 ARG A C 1
ATOM 683 O O . ARG A 1 99 ? 28.058 19.834 96.187 1.00 26.38 1090 ARG A O 1
ATOM 691 N N . ILE A 1 100 ? 29.586 19.307 97.737 1.00 22.87 1091 ILE A N 1
ATOM 692 C CA . ILE A 1 100 ? 30.413 18.669 96.748 1.00 18.30 1091 ILE A CA 1
ATOM 693 C C . ILE A 1 100 ? 29.739 17.349 96.392 1.00 25.66 1091 ILE A C 1
ATOM 694 O O . ILE A 1 100 ? 29.628 17.002 95.214 1.00 18.79 1091 ILE A O 1
ATOM 699 N N . THR A 1 101 ? 29.275 16.625 97.405 1.00 15.06 1092 THR A N 1
ATOM 700 C CA . THR A 1 101 ? 28.600 15.359 97.153 1.00 21.43 1092 THR A CA 1
ATOM 701 C C . THR A 1 101 ? 27.398 15.581 96.231 1.00 25.80 1092 THR A C 1
ATOM 702 O O . THR A 1 101 ? 27.215 14.855 95.260 1.00 18.23 1092 THR A O 1
ATOM 706 N N . ALA A 1 102 ? 26.606 16.609 96.516 1.00 27.08 1093 ALA A N 1
ATOM 707 C CA . ALA A 1 102 ? 25.443 16.915 95.705 1.00 15.18 1093 ALA A CA 1
ATOM 708 C C . ALA A 1 102 ? 25.818 17.315 94.276 1.00 20.32 1093 ALA A C 1
ATOM 709 O O . ALA A 1 102 ? 25.148 16.908 93.332 1.00 18.10 1093 ALA A O 1
ATOM 711 N N . ASN A 1 103 ? 26.866 18.123 94.104 1.00 20.39 1094 ASN A N 1
ATOM 712 C CA . ASN A 1 103 ? 27.270 18.525 92.757 1.00 18.16 1094 ASN A CA 1
ATOM 713 C C . ASN A 1 103 ? 27.715 17.291 91.974 1.00 24.56 1094 ASN A C 1
ATOM 714 O O . ASN A 1 103 ? 27.389 17.128 90.794 1.00 20.47 1094 ASN A O 1
ATOM 719 N N . THR A 1 104 ? 28.452 16.417 92.641 1.00 24.83 1095 THR A N 1
ATOM 720 C CA . THR A 1 104 ? 28.923 15.206 92.010 1.00 24.79 1095 THR A CA 1
ATOM 721 C C . THR A 1 104 ? 27.755 14.335 91.511 1.00 26.90 1095 THR A C 1
ATOM 722 O O . THR A 1 104 ? 27.722 13.947 90.342 1.00 23.76 1095 THR A O 1
ATOM 726 N N . LYS A 1 105 ? 26.788 14.039 92.373 1.00 22.32 1096 LYS A N 1
ATOM 727 C CA . LYS A 1 105 ? 25.666 13.201 91.945 1.00 21.64 1096 LYS A CA 1
ATOM 728 C C . LYS A 1 105 ? 24.844 13.810 90.808 1.00 25.67 1096 LYS A C 1
ATOM 729 O O . LYS A 1 105 ? 24.311 13.089 89.962 1.00 28.12 1096 LYS A O 1
ATOM 735 N N . ALA A 1 106 ? 24.748 15.134 90.784 1.00 24.26 1097 ALA A N 1
ATOM 736 C CA . ALA A 1 106 ? 23.986 15.821 89.753 1.00 25.39 1097 ALA A CA 1
ATOM 737 C C . ALA A 1 106 ? 24.694 15.689 88.406 1.00 23.45 1097 ALA A C 1
ATOM 738 O O . ALA A 1 106 ? 24.039 15.565 87.362 1.00 22.27 1097 ALA A O 1
ATOM 740 N N . ILE A 1 107 ? 26.026 15.724 88.433 1.00 25.32 1098 ILE A N 1
ATOM 741 C CA . ILE A 1 107 ? 26.812 15.598 87.212 1.00 20.11 1098 ILE A CA 1
ATOM 742 C C . ILE A 1 107 ? 26.593 14.193 86.675 1.00 19.37 1098 ILE A C 1
ATOM 743 O O . ILE A 1 107 ? 26.458 13.999 85.463 1.00 22.61 1098 ILE A O 1
ATOM 748 N N . THR A 1 108 ? 26.541 13.215 87.576 1.00 18.73 1099 THR A N 1
ATOM 749 C CA . THR A 1 108 ? 26.289 11.840 87.162 1.00 25.17 1099 THR A CA 1
ATOM 750 C C . THR A 1 108 ? 24.882 11.727 86.539 1.00 29.40 1099 THR A C 1
ATOM 751 O O . THR A 1 108 ? 24.692 11.013 85.552 1.00 26.66 1099 THR A O 1
ATOM 755 N N . ALA A 1 109 ? 23.906 12.443 87.100 1.00 27.80 1100 ALA A N 1
ATOM 756 C CA . ALA A 1 109 ? 22.539 12.406 86.574 1.00 25.81 1100 ALA A CA 1
ATOM 757 C C . ALA A 1 109 ? 22.438 13.075 85.204 1.00 20.08 1100 ALA A C 1
ATOM 758 O O . ALA A 1 109 ? 21.646 12.664 84.365 1.00 19.15 1100 ALA A O 1
ATOM 760 N N . LEU A 1 110 ? 23.241 14.110 84.988 1.00 14.63 1101 LEU A N 1
ATOM 761 C CA . LEU A 1 110 ? 23.237 14.822 83.731 1.00 17.34 1101 LEU A CA 1
ATOM 762 C C . LEU A 1 110 ? 23.854 13.934 82.673 1.00 19.85 1101 LEU A C 1
ATOM 763 O O . LEU A 1 110 ? 23.413 13.918 81.532 1.00 23.23 1101 LEU A O 1
ATOM 768 N N . ASN A 1 111 ? 24.870 13.180 83.065 1.00 26.38 1102 ASN A N 1
ATOM 769 C CA . ASN A 1 111 ? 25.519 12.296 82.127 1.00 19.72 1102 ASN A CA 1
ATOM 770 C C . ASN A 1 111 ? 24.559 11.218 81.615 1.00 14.71 1102 ASN A C 1
ATOM 771 O O . ASN A 1 111 ? 24.567 10.895 80.424 1.00 15.53 1102 ASN A O 1
ATOM 776 N N . VAL A 1 112 ? 23.733 10.650 82.491 1.00 14.86 1103 VAL A N 1
ATOM 777 C CA . VAL A 1 112 ? 22.805 9.621 82.024 1.00 21.64 1103 VAL A CA 1
ATOM 778 C C . VAL A 1 112 ? 21.830 10.209 81.000 1.00 19.34 1103 VAL A C 1
ATOM 779 O O . VAL A 1 112 ? 21.460 9.543 80.031 1.00 23.77 1103 VAL A O 1
ATOM 783 N N . ARG A 1 113 ? 21.409 11.454 81.215 1.00 20.52 1104 ARG A N 1
ATOM 784 C CA . ARG A 1 113 ? 20.491 12.107 80.294 1.00 15.29 1104 ARG A CA 1
ATOM 785 C C . ARG A 1 113 ? 21.196 12.468 78.995 1.00 20.80 1104 ARG A C 1
ATOM 786 O O . ARG A 1 113 ? 20.671 12.226 77.911 1.00 18.06 1104 ARG A O 1
ATOM 794 N N . VAL A 1 114 ? 22.381 13.062 79.103 1.00 18.73 1105 VAL A N 1
ATOM 795 C CA . VAL A 1 114 ? 23.118 13.444 77.912 1.00 15.98 1105 VAL A CA 1
ATOM 796 C C . VAL A 1 114 ? 23.472 12.202 77.110 1.00 14.17 1105 VAL A C 1
ATOM 797 O O . VAL A 1 114 ? 23.397 12.214 75.880 1.00 30.73 1105 VAL A O 1
ATOM 801 N N . THR A 1 115 ? 23.866 11.137 77.805 1.00 16.93 1106 THR A N 1
ATOM 802 C CA . THR A 1 115 ? 24.229 9.894 77.126 1.00 19.05 1106 THR A CA 1
ATOM 803 C C . THR A 1 115 ? 23.018 9.347 76.364 1.00 18.61 1106 THR A C 1
ATOM 804 O O . THR A 1 115 ? 23.137 8.894 75.216 1.00 19.57 1106 THR A O 1
ATOM 808 N N . THR A 1 116 ? 21.856 9.404 77.006 1.00 19.09 1107 THR A N 1
ATOM 809 C CA . THR A 1 116 ? 20.609 8.936 76.402 1.00 20.80 1107 THR A CA 1
ATOM 810 C C . THR A 1 116 ? 20.283 9.803 75.186 1.00 14.39 1107 THR A C 1
ATOM 811 O O . THR A 1 116 ? 19.825 9.308 74.160 1.00 22.72 1107 THR A O 1
ATOM 815 N N . ALA A 1 117 ? 20.539 11.103 75.307 1.00 23.01 1108 ALA A N 1
ATOM 816 C CA . ALA A 1 117 ? 20.278 12.034 74.223 1.00 26.04 1108 ALA A CA 1
ATOM 817 C C . ALA A 1 117 ? 21.232 11.810 73.054 1.00 35.73 1108 ALA A C 1
ATOM 818 O O . ALA A 1 117 ? 20.864 12.026 71.903 1.00 34.86 1108 ALA A O 1
ATOM 820 N N . GLU A 1 118 ? 22.459 11.391 73.355 1.00 26.24 1109 GLU A N 1
ATOM 821 C CA . GLU A 1 118 ? 23.453 11.141 72.318 1.00 24.31 1109 GLU A CA 1
ATOM 822 C C . GLU A 1 118 ? 23.073 9.909 71.512 1.00 18.95 1109 GLU A C 1
ATOM 823 O O . GLU A 1 118 ? 23.319 9.849 70.304 1.00 19.00 1109 GLU A O 1
ATOM 829 N N . GLY A 1 119 ? 22.479 8.926 72.189 1.00 20.25 1110 GLY A N 1
ATOM 830 C CA . GLY A 1 119 ? 22.052 7.710 71.516 1.00 23.12 1110 GLY A CA 1
ATOM 831 C C . GLY A 1 119 ? 20.923 7.962 70.535 1.00 24.79 1110 GLY A C 1
ATOM 832 O O . GLY A 1 119 ? 20.861 7.330 69.468 1.00 27.15 1110 GLY A O 1
ATOM 833 N N . GLU A 1 120 ? 20.025 8.890 70.877 1.00 15.49 1111 GLU A N 1
ATOM 834 C CA . GLU A 1 120 ? 18.909 9.199 69.992 1.00 10.96 1111 GLU A CA 1
ATOM 835 C C . GLU A 1 120 ? 19.366 10.090 68.845 1.00 18.57 1111 GLU A C 1
ATOM 836 O O . GLU A 1 120 ? 18.912 9.944 67.709 1.00 20.05 1111 GLU A O 1
ATOM 842 N N . ILE A 1 121 ? 20.260 11.025 69.137 1.00 21.33 1112 ILE A N 1
ATOM 843 C CA . ILE A 1 121 ? 20.764 11.885 68.077 1.00 14.80 1112 ILE A CA 1
ATOM 844 C C . ILE A 1 121 ? 21.468 10.980 67.062 1.00 4.28 1112 ILE A C 1
ATOM 845 O O . ILE A 1 121 ? 21.284 11.133 65.845 1.00 14.34 1112 ILE A O 1
ATOM 850 N N . ALA A 1 122 ? 22.245 10.018 67.563 1.00 13.92 1113 ALA A N 1
ATOM 851 C CA . ALA A 1 122 ? 22.967 9.095 66.695 1.00 15.76 1113 ALA A CA 1
ATOM 852 C C . ALA A 1 122 ? 22.048 8.244 65.809 1.00 23.64 1113 ALA A C 1
ATOM 853 O O . ALA A 1 122 ? 22.349 8.011 64.637 1.00 22.51 1113 ALA A O 1
ATOM 855 N N . SER A 1 123 ? 20.947 7.742 66.362 1.00 26.30 1114 SER A N 1
ATOM 856 C CA . SER A 1 123 ? 20.048 6.941 65.543 1.00 22.10 1114 SER A CA 1
ATOM 857 C C . SER A 1 123 ? 19.299 7.861 64.577 1.00 16.76 1114 SER A C 1
ATOM 858 O O . SER A 1 123 ? 18.967 7.455 63.455 1.00 14.46 1114 SER A O 1
ATOM 861 N N . LEU A 1 124 ? 19.037 9.099 64.996 1.00 20.27 1115 LEU A N 1
ATOM 862 C CA . LEU A 1 124 ? 18.346 10.046 64.122 1.00 20.17 1115 LEU A CA 1
ATOM 863 C C . LEU A 1 124 ? 19.223 10.274 62.894 1.00 27.85 1115 LEU A C 1
ATOM 864 O O . LEU A 1 124 ? 18.747 10.258 61.761 1.00 24.57 1115 LEU A O 1
ATOM 869 N N . GLN A 1 125 ? 20.519 10.475 63.125 1.00 20.40 1116 GLN A N 1
ATOM 870 C CA . GLN A 1 125 ? 21.429 10.713 62.019 1.00 15.58 1116 GLN A CA 1
ATOM 871 C C . GLN A 1 125 ? 21.415 9.565 61.010 1.00 17.84 1116 GLN A C 1
ATOM 872 O O . GLN A 1 125 ? 21.283 9.797 59.807 1.00 23.55 1116 GLN A O 1
ATOM 878 N N . THR A 1 126 ? 21.541 8.335 61.503 1.00 16.70 1117 THR A N 1
ATOM 879 C CA . THR A 1 126 ? 21.523 7.176 60.626 1.00 14.05 1117 THR A CA 1
ATOM 880 C C . THR A 1 126 ? 20.203 7.128 59.856 1.00 23.36 1117 THR A C 1
ATOM 881 O O . THR A 1 126 ? 20.194 6.902 58.642 1.00 24.94 1117 THR A O 1
ATOM 885 N N . ASN A 1 127 ? 19.091 7.363 60.551 1.00 22.06 1118 ASN A N 1
ATOM 886 C CA . ASN A 1 127 ? 17.778 7.352 59.903 1.00 26.33 1118 ASN A CA 1
ATOM 887 C C . ASN A 1 127 ? 17.622 8.445 58.850 1.00 22.78 1118 ASN A C 1
ATOM 888 O O . ASN A 1 127 ? 17.102 8.195 57.762 1.00 20.12 1118 ASN A O 1
ATOM 893 N N . VAL A 1 128 ? 18.043 9.663 59.161 1.00 20.09 1119 VAL A N 1
ATOM 894 C CA . VAL A 1 128 ? 17.911 10.720 58.177 1.00 20.84 1119 VAL A CA 1
ATOM 895 C C . VAL A 1 128 ? 18.836 10.458 56.993 1.00 23.94 1119 VAL A C 1
ATOM 896 O O . VAL A 1 128 ? 18.486 10.729 55.844 1.00 25.10 1119 VAL A O 1
ATOM 900 N N . SER A 1 129 ? 20.008 9.909 57.283 1.00 19.10 1120 SER A N 1
ATOM 901 C CA . SER A 1 129 ? 20.976 9.595 56.254 1.00 14.86 1120 SER A CA 1
ATOM 902 C C . SER A 1 129 ? 20.359 8.583 55.282 1.00 24.08 1120 SER A C 1
ATOM 903 O O . SER A 1 129 ? 20.473 8.717 54.060 1.00 26.52 1120 SER A O 1
ATOM 906 N N . ALA A 1 130 ? 19.685 7.577 55.827 1.00 23.90 1121 ALA A N 1
ATOM 907 C CA . ALA A 1 130 ? 19.060 6.553 54.999 1.00 18.00 1121 ALA A CA 1
ATOM 908 C C . ALA A 1 130 ? 17.876 7.143 54.262 1.00 14.33 1121 ALA A C 1
ATOM 909 O O . ALA A 1 130 ? 17.646 6.874 53.078 1.00 15.78 1121 ALA A O 1
ATOM 911 N N . LEU A 1 131 ? 17.102 7.945 54.977 1.00 22.06 1122 LEU A N 1
ATOM 912 C CA . LEU A 1 131 ? 15.935 8.576 54.385 1.00 16.62 1122 LEU A CA 1
ATOM 913 C C . LEU A 1 131 ? 16.405 9.427 53.216 1.00 17.24 1122 LEU A C 1
ATOM 914 O O . LEU A 1 131 ? 15.713 9.564 52.206 1.00 20.23 1122 LEU A O 1
ATOM 919 N N . ASP A 1 132 ? 17.601 9.993 53.356 1.00 24.29 1123 ASP A N 1
ATOM 920 C CA . ASP A 1 132 ? 18.170 10.831 52.316 1.00 23.25 1123 ASP A CA 1
ATOM 921 C C . ASP A 1 132 ? 18.392 10.012 51.056 1.00 18.34 1123 ASP A C 1
ATOM 922 O O . ASP A 1 132 ? 18.103 10.463 49.951 1.00 20.49 1123 ASP A O 1
ATOM 927 N N . GLY A 1 133 ? 18.912 8.802 51.233 1.00 24.24 1124 GLY A N 1
ATOM 928 C CA . GLY A 1 133 ? 19.164 7.938 50.103 1.00 16.26 1124 GLY A CA 1
ATOM 929 C C . GLY A 1 133 ? 17.872 7.526 49.425 1.00 28.28 1124 GLY A C 1
ATOM 930 O O . GLY A 1 133 ? 17.789 7.495 48.201 1.00 19.17 1124 GLY A O 1
ATOM 931 N N . ARG A 1 134 ? 16.857 7.209 50.217 1.00 20.90 1125 ARG A N 1
ATOM 932 C CA . ARG A 1 134 ? 15.577 6.804 49.656 1.00 15.13 1125 ARG A CA 1
ATOM 933 C C . ARG A 1 134 ? 14.907 7.912 48.849 1.00 8.93 1125 ARG A C 1
ATOM 934 O O . ARG A 1 134 ? 14.365 7.655 47.772 1.00 16.25 1125 ARG A O 1
ATOM 942 N N . VAL A 1 135 ? 14.945 9.140 49.351 1.00 22.12 1126 VAL A N 1
ATOM 943 C CA . VAL A 1 135 ? 14.309 10.248 48.637 1.00 22.65 1126 VAL A CA 1
ATOM 944 C C . VAL A 1 135 ? 14.974 10.551 47.290 1.00 21.14 1126 VAL A C 1
ATOM 945 O O . VAL A 1 135 ? 14.288 10.814 46.289 1.00 26.88 1126 VAL A O 1
ATOM 949 N N . THR A 1 136 ? 16.304 10.529 47.266 1.00 19.92 1127 THR A N 1
ATOM 950 C CA . THR A 1 136 ? 17.041 10.791 46.035 1.00 23.58 1127 THR A CA 1
ATOM 951 C C . THR A 1 136 ? 16.643 9.728 45.018 1.00 20.29 1127 THR A C 1
ATOM 952 O O . THR A 1 136 ? 16.290 10.028 43.879 1.00 28.75 1127 THR A O 1
ATOM 956 N N . THR A 1 137 ? 16.708 8.478 45.441 1.00 24.70 1128 THR A N 1
ATOM 957 C CA . THR A 1 137 ? 16.328 7.379 44.582 1.00 24.20 1128 THR A CA 1
ATOM 958 C C . THR A 1 137 ? 14.886 7.586 44.125 1.00 33.84 1128 THR A C 1
ATOM 959 O O . THR A 1 137 ? 14.537 7.275 42.990 1.00 37.21 1128 THR A O 1
ATOM 963 N N . ALA A 1 138 ? 14.056 8.133 45.005 1.00 30.47 1129 ALA A N 1
ATOM 964 C CA . ALA A 1 138 ? 12.666 8.385 44.663 1.00 25.21 1129 ALA A CA 1
ATOM 965 C C . ALA A 1 138 ? 12.568 9.458 43.580 1.00 28.97 1129 ALA A C 1
ATOM 966 O O . ALA A 1 138 ? 11.834 9.297 42.600 1.00 33.49 1129 ALA A O 1
ATOM 968 N N . GLU A 1 139 ? 13.312 10.546 43.763 1.00 28.81 1130 GLU A N 1
ATOM 969 C CA . GLU A 1 139 ? 13.312 11.663 42.819 1.00 27.86 1130 GLU A CA 1
ATOM 970 C C . GLU A 1 139 ? 13.827 11.216 41.454 1.00 23.93 1130 GLU A C 1
ATOM 971 O O . GLU A 1 139 ? 13.370 11.691 40.411 1.00 20.97 1130 GLU A O 1
ATOM 977 N N . ASN A 1 140 ? 14.781 10.295 41.464 1.00 23.62 1131 ASN A N 1
ATOM 978 C CA . ASN A 1 140 ? 15.339 9.798 40.223 1.00 25.78 1131 ASN A CA 1
ATOM 979 C C . ASN A 1 140 ? 14.359 8.905 39.491 1.00 26.94 1131 ASN A C 1
ATOM 980 O O . ASN A 1 140 ? 14.285 8.939 38.260 1.00 30.97 1131 ASN A O 1
ATOM 985 N N . ASN A 1 141 ? 13.605 8.102 40.231 1.00 20.54 1132 ASN A N 1
ATOM 986 C CA . ASN A 1 141 ? 12.629 7.249 39.569 1.00 24.78 1132 ASN A CA 1
ATOM 987 C C . ASN A 1 141 ? 11.551 8.154 38.983 1.00 27.92 1132 ASN A C 1
ATOM 988 O O . ASN A 1 141 ? 11.046 7.913 37.878 1.00 24.49 1132 ASN A O 1
ATOM 993 N N . ILE A 1 142 ? 11.221 9.209 39.723 1.00 31.55 1133 ILE A N 1
ATOM 994 C CA . ILE A 1 142 ? 10.201 10.157 39.299 1.00 26.70 1133 ILE A CA 1
ATOM 995 C C . ILE A 1 142 ? 10.601 10.953 38.055 1.00 33.88 1133 ILE A C 1
ATOM 996 O O . ILE A 1 142 ? 9.777 11.180 37.167 1.00 35.67 1133 ILE A O 1
ATOM 1001 N N . SER A 1 143 ? 11.862 11.371 37.988 1.00 25.59 1134 SER A N 1
ATOM 1002 C CA . SER A 1 143 ? 12.331 12.142 36.842 1.00 31.01 1134 SER A CA 1
ATOM 1003 C C . SER A 1 143 ? 12.328 11.249 35.603 1.00 33.59 1134 SER A C 1
ATOM 1004 O O . SER A 1 143 ? 12.018 11.689 34.493 1.00 33.29 1134 SER A O 1
ATOM 1007 N N . ALA A 1 144 ? 12.684 9.987 35.805 1.00 33.16 1135 ALA A N 1
ATOM 1008 C CA . ALA A 1 144 ? 12.710 9.023 34.721 1.00 29.61 1135 ALA A CA 1
ATOM 1009 C C . ALA A 1 144 ? 11.298 8.869 34.164 1.00 32.79 1135 ALA A C 1
ATOM 1010 O O . ALA A 1 144 ? 11.102 8.932 32.952 1.00 34.77 1135 ALA A O 1
ATOM 1012 N N . LEU A 1 145 ? 10.318 8.665 35.043 1.00 25.50 1136 LEU A N 1
ATOM 1013 C CA . LEU A 1 145 ? 8.925 8.511 34.612 1.00 25.98 1136 LEU A CA 1
ATOM 1014 C C . LEU A 1 145 ? 8.425 9.731 33.833 1.00 27.24 1136 LEU A C 1
ATOM 1015 O O . LEU A 1 145 ? 7.867 9.595 32.747 1.00 39.70 1136 LEU A O 1
ATOM 1020 N N . GLN A 1 146 ? 8.631 10.919 34.396 1.00 27.10 1137 GLN A N 1
ATOM 1021 C CA . GLN A 1 146 ? 8.194 12.164 33.766 1.00 29.62 1137 GLN A CA 1
ATOM 1022 C C . GLN A 1 146 ? 8.736 12.338 32.359 1.00 34.00 1137 GLN A C 1
ATOM 1023 O O . GLN A 1 146 ? 8.132 13.024 31.534 1.00 26.45 1137 GLN A O 1
ATOM 1029 N N . ALA A 1 147 ? 9.875 11.717 32.085 1.00 34.20 1138 ALA A N 1
ATOM 1030 C CA . ALA A 1 147 ? 10.491 11.837 30.777 1.00 33.56 1138 ALA A CA 1
ATOM 1031 C C . ALA A 1 147 ? 10.143 10.692 29.839 1.00 31.80 1138 ALA A C 1
ATOM 1032 O O . ALA A 1 147 ? 10.371 10.791 28.638 1.00 43.20 1138 ALA A O 1
ATOM 1034 N N . ASP A 1 148 ? 9.556 9.625 30.369 1.00 31.80 1139 ASP A N 1
ATOM 1035 C CA . ASP A 1 148 ? 9.256 8.468 29.540 1.00 32.00 1139 ASP A CA 1
ATOM 1036 C C . ASP A 1 148 ? 7.809 7.970 29.457 1.00 29.96 1139 ASP A C 1
ATOM 1037 O O . ASP A 1 148 ? 7.531 6.997 28.753 1.00 32.44 1139 ASP A O 1
ATOM 1042 N N . TYR A 1 149 ? 6.885 8.605 30.165 1.00 26.37 1140 TYR A N 1
ATOM 1043 C CA . TYR A 1 149 ? 5.511 8.134 30.104 1.00 29.29 1140 TYR A CA 1
ATOM 1044 C C . TYR A 1 149 ? 4.746 8.863 29.003 1.00 29.21 1140 TYR A C 1
ATOM 1045 O O . TYR A 1 149 ? 5.220 9.865 28.466 1.00 28.25 1140 TYR A O 1
ATOM 1054 N N . VAL A 1 150 ? 3.575 8.340 28.651 1.00 31.73 1141 VAL A N 1
ATOM 1055 C CA . VAL A 1 150 ? 2.751 8.981 27.636 1.00 35.26 1141 VAL A CA 1
ATOM 1056 C C . VAL A 1 150 ? 1.723 9.839 28.359 1.00 33.29 1141 VAL A C 1
ATOM 1057 O O . VAL A 1 150 ? 0.945 9.346 29.173 1.00 29.85 1141 VAL A O 1
ATOM 1061 N N . SER A 1 151 ? 1.744 11.130 28.064 1.00 32.85 1142 SER A N 1
ATOM 1062 C CA . SER A 1 151 ? 0.849 12.095 28.688 1.00 27.75 1142 SER A CA 1
ATOM 1063 C C . SER A 1 151 ? -0.501 12.202 28.000 1.00 32.46 1142 SER A C 1
ATOM 1064 O O . SER A 1 151 ? -0.572 12.284 26.777 1.00 36.70 1142 SER A O 1
ATOM 1067 N N . LYS A 1 152 ? -1.565 12.207 28.796 1.00 22.81 1143 LYS A N 1
ATOM 1068 C CA . LYS A 1 152 ? -2.919 12.341 28.268 1.00 27.65 1143 LYS A CA 1
ATOM 1069 C C . LYS A 1 152 ? -3.204 13.823 28.048 1.00 32.71 1143 LYS A C 1
ATOM 1070 O O . LYS A 1 152 ? -4.168 14.188 27.369 1.00 36.45 1143 LYS A O 1
ATOM 1076 N N . THR A 1 153 ? -2.351 14.670 28.616 1.00 32.55 1144 THR A N 1
ATOM 1077 C CA . THR A 1 153 ? -2.535 16.117 28.539 1.00 34.34 1144 THR A CA 1
ATOM 1078 C C . THR A 1 153 ? -1.604 16.914 27.629 1.00 30.06 1144 THR A C 1
ATOM 1079 O O . THR A 1 153 ? -1.952 18.017 27.209 1.00 26.08 1144 THR A O 1
ATOM 1083 N N . ALA A 1 154 ? -0.433 16.373 27.312 1.00 27.94 1145 ALA A N 1
ATOM 1084 C CA . ALA A 1 154 ? 0.495 17.085 26.429 1.00 26.84 1145 ALA A CA 1
ATOM 1085 C C . ALA A 1 154 ? -0.141 17.309 25.055 1.00 32.32 1145 ALA A C 1
ATOM 1086 O O . ALA A 1 154 ? -0.963 16.507 24.595 1.00 25.15 1145 ALA A O 1
ATOM 1088 N N . THR A 1 155 ? 0.234 18.404 24.401 1.00 27.65 1146 THR A N 1
ATOM 1089 C CA . THR A 1 155 ? -0.298 18.714 23.081 1.00 33.90 1146 THR A CA 1
ATOM 1090 C C . THR A 1 155 ? 0.689 18.321 21.984 1.00 28.17 1146 THR A C 1
ATOM 1091 O O . THR A 1 155 ? 0.288 17.914 20.891 1.00 26.98 1146 THR A O 1
ATOM 1095 N N . THR A 1 156 ? 1.979 18.441 22.280 1.00 35.47 1147 THR A N 1
ATOM 1096 C CA . THR A 1 156 ? 3.023 18.088 21.324 1.00 40.66 1147 THR A CA 1
ATOM 1097 C C . THR A 1 156 ? 2.977 16.597 21.005 1.00 41.82 1147 THR A C 1
ATOM 1098 O O . THR A 1 156 ? 2.841 15.771 21.904 1.00 48.53 1147 THR A O 1
ATOM 1102 N N . SER A 1 157 ? 3.096 16.262 19.724 1.00 44.00 1148 SER A N 1
ATOM 1103 C CA . SER A 1 157 ? 3.062 14.871 19.285 1.00 39.44 1148 SER A CA 1
ATOM 1104 C C . SER A 1 157 ? 4.000 13.987 20.105 1.00 30.99 1148 SER A C 1
ATOM 1105 O O . SER A 1 157 ? 5.126 14.371 20.411 1.00 22.50 1148 SER A O 1
ATOM 1108 N N . GLN A 1 158 ? 3.523 12.797 20.451 1.00 26.21 1149 GLN A N 1
ATOM 1109 C CA . GLN A 1 158 ? 4.308 11.866 21.236 1.00 25.08 1149 GLN A CA 1
ATOM 1110 C C . GLN A 1 158 ? 4.639 10.631 20.426 1.00 30.89 1149 GLN A C 1
ATOM 1111 O O . GLN A 1 158 ? 3.792 10.120 19.704 1.00 29.01 1149 GLN A O 1
ATOM 1117 N N . SER A 1 159 ? 5.873 10.154 20.557 1.00 29.65 1150 SER A N 1
ATOM 1118 C CA . SER A 1 159 ? 6.322 8.972 19.833 1.00 25.64 1150 SER A CA 1
ATOM 1119 C C . SER A 1 159 ? 6.589 7.762 20.725 1.00 29.46 1150 SER A C 1
ATOM 1120 O O . SER A 1 159 ? 7.127 7.883 21.826 1.00 38.69 1150 SER A O 1
ATOM 1123 N N . LEU A 1 160 ? 6.197 6.594 20.226 1.00 31.91 1151 LEU A N 1
ATOM 1124 C CA . LEU A 1 160 ? 6.412 5.327 20.909 1.00 28.39 1151 LEU A CA 1
ATOM 1125 C C . LEU A 1 160 ? 7.480 4.626 20.073 1.00 35.43 1151 LEU A C 1
ATOM 1126 O O . LEU A 1 160 ? 7.394 4.616 18.843 1.00 45.51 1151 LEU A O 1
ATOM 1131 N N . ALA A 1 161 ? 8.492 4.062 20.723 1.00 28.98 1152 ALA A N 1
ATOM 1132 C CA . ALA A 1 161 ? 9.554 3.363 19.999 1.00 30.51 1152 ALA A CA 1
ATOM 1133 C C . ALA A 1 161 ? 9.152 1.915 19.764 1.00 34.22 1152 ALA A C 1
ATOM 1134 O O . ALA A 1 161 ? 9.934 1.110 19.254 1.00 34.01 1152 ALA A O 1
ATOM 1136 N N . SER A 1 162 ? 7.921 1.595 20.138 1.00 36.89 1153 SER A N 1
ATOM 1137 C CA . SER A 1 162 ? 7.403 0.245 19.981 1.00 28.50 1153 SER A CA 1
ATOM 1138 C C . SER A 1 162 ? 6.100 0.250 19.204 1.00 35.57 1153 SER A C 1
ATOM 1139 O O . SER A 1 162 ? 5.555 1.304 18.900 1.00 38.61 1153 SER A O 1
ATOM 1142 N N . PRO A 1 163 ? 5.606 -0.941 18.843 1.00 38.18 1154 PRO A N 1
ATOM 1143 C CA . PRO A 1 163 ? 4.348 -1.082 18.110 1.00 33.49 1154 PRO A CA 1
ATOM 1144 C C . PRO A 1 163 ? 3.259 -0.877 19.145 1.00 36.62 1154 PRO A C 1
ATOM 1145 O O . PRO A 1 163 ? 3.521 -0.995 20.339 1.00 35.15 1154 PRO A O 1
ATOM 1149 N N . LEU A 1 164 ? 2.044 -0.581 18.706 1.00 25.05 1155 LEU A N 1
ATOM 1150 C CA . LEU A 1 164 ? 0.963 -0.370 19.645 1.00 25.85 1155 LEU A CA 1
ATOM 1151 C C . LEU A 1 164 ? -0.140 -1.368 19.377 1.00 27.48 1155 LEU A C 1
ATOM 1152 O O . LEU A 1 164 ? -0.342 -1.799 18.249 1.00 30.71 1155 LEU A O 1
ATOM 1157 N N . ASN A 1 165 ? -0.843 -1.744 20.435 1.00 30.14 1156 ASN A N 1
ATOM 1158 C CA . ASN A 1 165 ? -1.955 -2.670 20.335 1.00 28.61 1156 ASN A CA 1
ATOM 1159 C C . ASN A 1 165 ? -2.995 -2.110 21.273 1.00 31.56 1156 ASN A C 1
ATOM 1160 O O . ASN A 1 165 ? -2.695 -1.775 22.414 1.00 34.11 1156 ASN A O 1
ATOM 1165 N N . VAL A 1 166 ? -4.217 -1.999 20.785 1.00 29.17 1157 VAL A N 1
ATOM 1166 C CA . VAL A 1 166 ? -5.276 -1.452 21.589 1.00 32.67 1157 VAL A CA 1
ATOM 1167 C C . VAL A 1 166 ? -6.433 -2.430 21.560 1.00 40.09 1157 VAL A C 1
ATOM 1168 O O . VAL A 1 166 ? -6.406 -3.417 20.819 1.00 37.36 1157 VAL A O 1
ATOM 1172 N N . THR A 1 167 ? -7.430 -2.181 22.393 1.00 59.78 1158 THR A N 1
ATOM 1173 C CA . THR A 1 167 ? -8.596 -3.029 22.439 1.00 59.41 1158 THR A CA 1
ATOM 1174 C C . THR A 1 167 ? -9.571 -2.349 21.491 1.00 64.47 1158 THR A C 1
ATOM 1175 O O . THR A 1 167 ? -9.267 -1.279 20.977 1.00 64.69 1158 THR A O 1
ATOM 1179 N N . THR A 1 168 ? -10.719 -2.966 21.239 1.00 46.74 1159 THR A N 1
ATOM 1180 C CA . THR A 1 168 ? -11.830 -2.426 20.440 1.00 38.99 1159 THR A CA 1
ATOM 1181 C C . THR A 1 168 ? -11.508 -1.442 19.301 1.00 40.59 1159 THR A C 1
ATOM 1182 O O . THR A 1 168 ? -11.837 -1.742 18.157 1.00 32.81 1159 THR A O 1
ATOM 1186 N N . SER A 1 169 ? -10.907 -0.279 19.556 1.00 30.99 1160 SER A N 1
ATOM 1187 C CA . SER A 1 169 ? -10.836 0.739 18.502 1.00 20.13 1160 SER A CA 1
ATOM 1188 C C . SER A 1 169 ? -9.843 1.877 18.703 1.00 29.65 1160 SER A C 1
ATOM 1189 O O . SER A 1 169 ? -9.311 2.080 19.792 1.00 29.02 1160 SER A O 1
ATOM 1192 N N . TYR A 1 170 ? -9.613 2.617 17.622 1.00 33.55 1161 TYR A N 1
ATOM 1193 C CA . TYR A 1 170 ? -8.733 3.778 17.608 1.00 23.24 1161 TYR A CA 1
ATOM 1194 C C . TYR A 1 170 ? -9.629 4.918 17.134 1.00 30.99 1161 TYR A C 1
ATOM 1195 O O . TYR A 1 170 ? -10.322 4.777 16.129 1.00 27.57 1161 TYR A O 1
ATOM 1204 N N . SER A 1 171 ? -9.639 6.032 17.856 1.00 32.08 1162 SER A N 1
ATOM 1205 C CA . SER A 1 171 ? -10.452 7.172 17.456 1.00 26.29 1162 SER A CA 1
ATOM 1206 C C . SER A 1 171 ? -9.544 8.384 17.320 1.00 24.12 1162 SER A C 1
ATOM 1207 O O . SER A 1 171 ? -8.397 8.357 17.773 1.00 22.95 1162 SER A O 1
ATOM 1210 N N . VAL A 1 172 ? -10.057 9.422 16.663 1.00 23.78 1163 VAL A N 1
ATOM 1211 C CA . VAL A 1 172 ? -9.354 10.697 16.551 1.00 28.47 1163 VAL A CA 1
ATOM 1212 C C . VAL A 1 172 ? -10.472 11.729 16.752 1.00 29.52 1163 VAL A C 1
ATOM 1213 O O . VAL A 1 172 ? -11.548 11.613 16.164 1.00 34.21 1163 VAL A O 1
ATOM 1217 N N . GLY A 1 173 ? -10.228 12.714 17.608 1.00 25.98 1164 GLY A N 1
ATOM 1218 C CA . GLY A 1 173 ? -11.237 13.723 17.857 1.00 34.60 1164 GLY A CA 1
ATOM 1219 C C . GLY A 1 173 ? -12.543 13.167 18.395 1.00 33.80 1164 GLY A C 1
ATOM 1220 O O . GLY A 1 173 ? -13.547 13.872 18.426 1.00 33.28 1164 GLY A O 1
ATOM 1221 N N . GLY A 1 174 ? -12.548 11.906 18.813 1.00 36.35 1165 GLY A N 1
ATOM 1222 C CA . GLY A 1 174 ? -13.767 11.328 19.355 1.00 36.92 1165 GLY A CA 1
ATOM 1223 C C . GLY A 1 174 ? -14.539 10.400 18.431 1.00 38.34 1165 GLY A C 1
ATOM 1224 O O . GLY A 1 174 ? -15.430 9.678 18.883 1.00 38.03 1165 GLY A O 1
ATOM 1225 N N . LYS A 1 175 ? -14.215 10.420 17.141 1.00 37.31 1166 LYS A N 1
ATOM 1226 C CA . LYS A 1 175 ? -14.891 9.565 16.167 1.00 31.57 1166 LYS A CA 1
ATOM 1227 C C . LYS A 1 175 ? -14.097 8.286 15.925 1.00 33.84 1166 LYS A C 1
ATOM 1228 O O . LYS A 1 175 ? -12.888 8.333 15.710 1.00 28.31 1166 LYS A O 1
ATOM 1234 N N . LYS A 1 176 ? -14.768 7.141 15.974 1.00 28.22 1167 LYS A N 1
ATOM 1235 C CA . LYS A 1 176 ? -14.079 5.881 15.733 1.00 28.00 1167 LYS A CA 1
ATOM 1236 C C . LYS A 1 176 ? -13.510 5.939 14.329 1.00 37.01 1167 LYS A C 1
ATOM 1237 O O . LYS A 1 176 ? -14.173 6.403 13.400 1.00 51.21 1167 LYS A O 1
ATOM 1243 N N . VAL A 1 177 ? -12.286 5.459 14.175 1.00 31.93 1168 VAL A N 1
ATOM 1244 C CA . VAL A 1 177 ? -11.626 5.487 12.886 1.00 30.98 1168 VAL A CA 1
ATOM 1245 C C . VAL A 1 177 ? -11.160 4.110 12.417 1.00 31.88 1168 VAL A C 1
ATOM 1246 O O . VAL A 1 177 ? -11.324 3.768 11.234 1.00 23.16 1168 VAL A O 1
ATOM 1250 N N . VAL A 1 178 ? -10.570 3.333 13.325 1.00 33.48 1169 VAL A N 1
ATOM 1251 C CA . VAL A 1 178 ? -10.103 1.987 12.998 1.00 31.47 1169 VAL A CA 1
ATOM 1252 C C . VAL A 1 178 ? -10.599 0.968 14.025 1.00 31.38 1169 VAL A C 1
ATOM 1253 O O . VAL A 1 178 ? -10.368 1.117 15.226 1.00 42.19 1169 VAL A O 1
ATOM 1257 N N . GLY A 1 179 ? -11.280 -0.066 13.540 1.00 27.92 1170 GLY A N 1
ATOM 1258 C CA . GLY A 1 179 ? -11.793 -1.097 14.420 1.00 25.93 1170 GLY A CA 1
ATOM 1259 C C . GLY A 1 179 ? -11.064 -2.404 14.187 1.00 32.33 1170 GLY A C 1
ATOM 1260 O O . GLY A 1 179 ? -9.919 -2.419 13.742 1.00 36.84 1170 GLY A O 1
ATOM 1261 N N . ALA A 1 180 ? -11.736 -3.508 14.473 1.00 42.45 1171 ALA A N 1
ATOM 1262 C CA . ALA A 1 180 ? -11.142 -4.821 14.290 1.00 38.79 1171 ALA A CA 1
ATOM 1263 C C . ALA A 1 180 ? -11.061 -5.175 12.812 1.00 29.56 1171 ALA A C 1
ATOM 1264 O O . ALA A 1 180 ? -11.958 -4.850 12.038 1.00 36.36 1171 ALA A O 1
ATOM 1266 N N . ARG A 1 181 ? -9.974 -5.836 12.435 1.00 33.23 1172 ARG A N 1
ATOM 1267 C CA . ARG A 1 181 ? -9.765 -6.276 11.065 1.00 40.10 1172 ARG A CA 1
ATOM 1268 C C . ARG A 1 181 ? -11.060 -6.883 10.514 1.00 45.75 1172 ARG A C 1
ATOM 1269 O O . ARG A 1 181 ? -11.793 -7.558 11.236 1.00 58.87 1172 ARG A O 1
ATOM 1277 N N . GLN A 1 182 ? -11.333 -6.632 9.236 1.00 45.60 1173 GLN A N 1
ATOM 1278 C CA . GLN A 1 182 ? -12.530 -7.150 8.578 1.00 48.20 1173 GLN A CA 1
ATOM 1279 C C . GLN A 1 182 ? -12.198 -8.450 7.849 1.00 51.44 1173 GLN A C 1
ATOM 1280 O O . GLN A 1 182 ? -11.249 -8.503 7.065 1.00 52.11 1173 GLN A O 1
ATOM 1286 N N . THR A 1 183 ? -12.981 -9.492 8.103 1.00 52.90 1174 THR A N 1
ATOM 1287 C CA . THR A 1 183 ? -12.752 -10.780 7.460 1.00 56.38 1174 THR A CA 1
ATOM 1288 C C . THR A 1 183 ? -13.805 -11.093 6.405 1.00 49.42 1174 THR A C 1
ATOM 1289 O O . THR A 1 183 ? -14.783 -10.357 6.254 1.00 39.94 1174 THR A O 1
ATOM 1293 N N . GLY A 1 184 ? -13.594 -12.188 5.678 1.00 64.20 1175 GLY A N 1
ATOM 1294 C CA . GLY A 1 184 ? -14.526 -12.597 4.641 1.00 65.77 1175 GLY A CA 1
ATOM 1295 C C . GLY A 1 184 ? -14.087 -12.188 3.248 1.00 65.82 1175 GLY A C 1
ATOM 1296 O O . GLY A 1 184 ? -14.912 -12.071 2.343 1.00 73.53 1175 GLY A O 1
ATOM 1297 N N . TRP A 1 185 ? -12.785 -11.979 3.074 1.00 38.21 1176 TRP A N 1
ATOM 1298 C CA . TRP A 1 185 ? -12.243 -11.569 1.785 1.00 37.32 1176 TRP A CA 1
ATOM 1299 C C . TRP A 1 185 ? -11.457 -12.653 1.079 1.00 37.04 1176 TRP A C 1
ATOM 1300 O O . TRP A 1 185 ? -10.778 -13.463 1.707 1.00 38.46 1176 TRP A O 1
ATOM 1311 N N . THR A 1 186 ? -11.552 -12.658 -0.242 1.00 40.25 1177 THR A N 1
ATOM 1312 C CA . THR A 1 186 ? -10.819 -13.609 -1.047 1.00 38.54 1177 THR A CA 1
ATOM 1313 C C . THR A 1 186 ? -9.839 -12.736 -1.810 1.00 33.99 1177 THR A C 1
ATOM 1314 O O . THR A 1 186 ? -10.230 -11.755 -2.434 1.00 43.17 1177 THR A O 1
ATOM 1318 N N . ALA A 1 187 ? -8.560 -13.076 -1.737 1.00 41.44 1178 ALA A N 1
ATOM 1319 C CA . ALA A 1 187 ? -7.530 -12.295 -2.403 1.00 48.97 1178 ALA A CA 1
ATOM 1320 C C . ALA A 1 187 ? -7.739 -12.187 -3.910 1.00 48.46 1178 ALA A C 1
ATOM 1321 O O . ALA A 1 187 ? -7.797 -13.193 -4.618 1.00 49.94 1178 ALA A O 1
ATOM 1323 N N . ALA A 1 188 ? -7.847 -10.957 -4.396 1.00 48.87 1179 ALA A N 1
ATOM 1324 C CA . ALA A 1 188 ? -8.025 -10.721 -5.819 1.00 42.78 1179 ALA A CA 1
ATOM 1325 C C . ALA A 1 188 ? -6.708 -11.024 -6.519 1.00 48.65 1179 ALA A C 1
ATOM 1326 O O . ALA A 1 188 ? -5.645 -10.589 -6.074 1.00 55.64 1179 ALA A O 1
ATOM 1328 N N . THR A 1 189 ? -6.780 -11.778 -7.609 1.00 39.10 1180 THR A N 1
ATOM 1329 C CA . THR A 1 189 ? -5.591 -12.131 -8.375 1.00 41.77 1180 THR A CA 1
ATOM 1330 C C . THR A 1 189 ? -5.357 -11.112 -9.487 1.00 40.59 1180 THR A C 1
ATOM 1331 O O . THR A 1 189 ? -6.195 -10.242 -9.717 1.00 35.69 1180 THR A O 1
ATOM 1335 N N . GLY A 1 190 ? -4.214 -11.215 -10.165 1.00 58.28 1181 GLY A N 1
ATOM 1336 C CA . GLY A 1 190 ? -3.902 -10.293 -11.246 1.00 56.14 1181 GLY A CA 1
ATOM 1337 C C . GLY A 1 190 ? -2.784 -9.311 -10.938 1.00 58.42 1181 GLY A C 1
ATOM 1338 O O . GLY A 1 190 ? -2.130 -9.406 -9.902 1.00 60.60 1181 GLY A O 1
ATOM 1339 N N . THR A 1 191 ? -2.559 -8.364 -11.846 1.00 57.54 1182 THR A N 1
ATOM 1340 C CA . THR A 1 191 ? -1.517 -7.356 -11.663 1.00 55.21 1182 THR A CA 1
ATOM 1341 C C . THR A 1 191 ? -2.161 -6.018 -11.326 1.00 50.22 1182 THR A C 1
ATOM 1342 O O . THR A 1 191 ? -2.956 -5.492 -12.101 1.00 45.15 1182 THR A O 1
ATOM 1346 N N . ALA A 1 192 ? -1.809 -5.471 -10.168 1.00 50.71 1183 ALA A N 1
ATOM 1347 C CA . ALA A 1 192 ? -2.365 -4.204 -9.714 1.00 39.91 1183 ALA A CA 1
ATOM 1348 C C . ALA A 1 192 ? -1.849 -3.011 -10.508 1.00 36.17 1183 ALA A C 1
ATOM 1349 O O . ALA A 1 192 ? -0.764 -3.055 -11.073 1.00 35.35 1183 ALA A O 1
ATOM 1351 N N . ASN A 1 193 ? -2.640 -1.944 -10.542 1.00 37.02 1184 ASN A N 1
ATOM 1352 C CA . ASN A 1 193 ? -2.263 -0.732 -11.255 1.00 36.02 1184 ASN A CA 1
ATOM 1353 C C . ASN A 1 193 ? -2.285 0.464 -10.320 1.00 21.63 1184 ASN A C 1
ATOM 1354 O O . ASN A 1 193 ? -3.345 0.867 -9.853 1.00 27.64 1184 ASN A O 1
ATOM 1359 N N . LYS A 1 194 ? -1.113 1.040 -10.066 1.00 27.88 1185 LYS A N 1
ATOM 1360 C CA . LYS A 1 194 ? -0.983 2.195 -9.176 1.00 27.51 1185 LYS A CA 1
ATOM 1361 C C . LYS A 1 194 ? -0.495 3.435 -9.916 1.00 31.64 1185 LYS A C 1
ATOM 1362 O O . LYS A 1 194 ? -0.180 4.450 -9.292 1.00 34.07 1185 LYS A O 1
ATOM 1368 N N . GLY A 1 195 ? -0.431 3.350 -11.241 1.00 36.90 1186 GLY A N 1
ATOM 1369 C CA . GLY A 1 195 ? 0.034 4.476 -12.032 1.00 33.20 1186 GLY A CA 1
ATOM 1370 C C . GLY A 1 195 ? -1.046 5.474 -12.407 1.00 31.36 1186 GLY A C 1
ATOM 1371 O O . GLY A 1 195 ? -2.071 5.573 -11.735 1.00 23.85 1186 GLY A O 1
ATOM 1372 N N . VAL A 1 196 ? -0.807 6.216 -13.486 1.00 28.74 1187 VAL A N 1
ATOM 1373 C CA . VAL A 1 196 ? -1.741 7.224 -13.980 1.00 24.48 1187 VAL A CA 1
ATOM 1374 C C . VAL A 1 196 ? -3.150 6.678 -14.178 1.00 24.79 1187 VAL A C 1
ATOM 1375 O O . VAL A 1 196 ? -3.337 5.577 -14.688 1.00 33.70 1187 VAL A O 1
ATOM 1379 N N . PHE A 1 197 ? -4.135 7.477 -13.785 1.00 28.25 1188 PHE A N 1
ATOM 1380 C CA . PHE A 1 197 ? -5.539 7.085 -13.859 1.00 26.28 1188 PHE A CA 1
ATOM 1381 C C . PHE A 1 197 ? -6.393 8.349 -13.871 1.00 29.93 1188 PHE A C 1
ATOM 1382 O O . PHE A 1 197 ? -6.507 9.035 -12.856 1.00 30.81 1188 PHE A O 1
ATOM 1390 N N . ASP A 1 198 ? -6.984 8.662 -15.017 1.00 24.42 1189 ASP A N 1
ATOM 1391 C CA . ASP A 1 198 ? -7.819 9.853 -15.129 1.00 24.54 1189 ASP A CA 1
ATOM 1392 C C . ASP A 1 198 ? -9.288 9.456 -14.978 1.00 32.18 1189 ASP A C 1
ATOM 1393 O O . ASP A 1 198 ? -9.878 8.867 -15.882 1.00 30.82 1189 ASP A O 1
ATOM 1398 N N . ALA A 1 199 ? -9.864 9.774 -13.821 1.00 32.01 1190 ALA A N 1
ATOM 1399 C CA . ALA A 1 199 ? -11.249 9.435 -13.528 1.00 38.97 1190 ALA A CA 1
ATOM 1400 C C . ALA A 1 199 ? -12.198 10.151 -14.460 1.00 44.93 1190 ALA A C 1
ATOM 1401 O O . ALA A 1 199 ? -13.370 9.790 -14.558 1.00 54.49 1190 ALA A O 1
ATOM 1403 N N . ASP A 1 200 ? -11.695 11.175 -15.139 1.00 44.81 1191 ASP A N 1
ATOM 1404 C CA . ASP A 1 200 ? -12.521 11.927 -16.071 1.00 44.83 1191 ASP A CA 1
ATOM 1405 C C . ASP A 1 200 ? -12.416 11.372 -17.484 1.00 40.84 1191 ASP A C 1
ATOM 1406 O O . ASP A 1 200 ? -12.866 11.997 -18.445 1.00 35.89 1191 ASP A O 1
ATOM 1411 N N . LEU A 1 201 ? -11.819 10.191 -17.605 1.00 25.34 1192 LEU A N 1
ATOM 1412 C CA . LEU A 1 201 ? -11.696 9.550 -18.908 1.00 24.67 1192 LEU A CA 1
ATOM 1413 C C . LEU A 1 201 ? -13.118 9.447 -19.428 1.00 33.54 1192 LEU A C 1
ATOM 1414 O O . LEU A 1 201 ? -14.003 8.942 -18.731 1.00 27.76 1192 LEU A O 1
ATOM 1419 N N . THR A 1 202 ? -13.341 9.937 -20.641 1.00 49.63 1193 THR A N 1
ATOM 1420 C CA . THR A 1 202 ? -14.669 9.889 -21.230 1.00 47.42 1193 THR A CA 1
ATOM 1421 C C . THR A 1 202 ? -14.682 8.877 -22.374 1.00 49.66 1193 THR A C 1
ATOM 1422 O O . THR A 1 202 ? -13.631 8.372 -22.777 1.00 46.96 1193 THR A O 1
ATOM 1426 N N . PHE A 1 203 ? -15.870 8.579 -22.891 1.00 54.50 1194 PHE A N 1
ATOM 1427 C CA . PHE A 1 203 ? -15.993 7.604 -23.965 1.00 50.87 1194 PHE A CA 1
ATOM 1428 C C . PHE A 1 203 ? -16.890 8.044 -25.114 1.00 51.16 1194 PHE A C 1
ATOM 1429 O O . PHE A 1 203 ? -17.831 8.816 -24.934 1.00 51.09 1194 PHE A O 1
ATOM 1437 N N . ALA A 1 204 ? -16.580 7.540 -26.301 1.00 41.11 1195 ALA A N 1
ATOM 1438 C CA . ALA A 1 204 ? -17.348 7.863 -27.494 1.00 36.14 1195 ALA A CA 1
ATOM 1439 C C . ALA A 1 204 ? -18.224 6.680 -27.857 1.00 36.38 1195 ALA A C 1
ATOM 1440 O O . ALA A 1 204 ? -17.723 5.588 -28.144 1.00 42.01 1195 ALA A O 1
ATOM 1442 N N . VAL A 1 205 ? -19.533 6.901 -27.827 1.00 40.22 1196 VAL A N 1
ATOM 1443 C CA . VAL A 1 205 ? -20.498 5.866 -28.172 1.00 46.32 1196 VAL A CA 1
ATOM 1444 C C . VAL A 1 205 ? -21.290 6.351 -29.382 1.00 40.58 1196 VAL A C 1
ATOM 1445 O O . VAL A 1 205 ? -22.098 7.277 -29.288 1.00 36.84 1196 VAL A O 1
ATOM 1449 N N . SER A 1 206 ? -21.033 5.732 -30.529 1.00 52.45 1197 SER A N 1
ATOM 1450 C CA . SER A 1 206 ? -21.690 6.123 -31.769 1.00 67.85 1197 SER A CA 1
ATOM 1451 C C . SER A 1 206 ? -22.779 5.158 -32.219 1.00 66.74 1197 SER A C 1
ATOM 1452 O O . SER A 1 206 ? -22.831 4.007 -31.776 1.00 53.56 1197 SER A O 1
ATOM 1455 N N . ASP A 1 207 ? -23.646 5.647 -33.106 1.00 60.90 1198 ASP A N 1
ATOM 1456 C CA . ASP A 1 207 ? -24.723 4.838 -33.651 1.00 64.29 1198 ASP A CA 1
ATOM 1457 C C . ASP A 1 207 ? -24.185 3.929 -34.744 1.00 57.70 1198 ASP A C 1
ATOM 1458 O O . ASP A 1 207 ? -24.150 4.298 -35.910 1.00 59.68 1198 ASP A O 1
ATOM 1463 N N . THR A 1 208 ? -23.747 2.748 -34.324 1.00 58.15 1199 THR A N 1
ATOM 1464 C CA . THR A 1 208 ? -23.225 1.677 -35.169 1.00 58.15 1199 THR A CA 1
ATOM 1465 C C . THR A 1 208 ? -22.008 1.084 -34.480 1.00 58.15 1199 THR A C 1
ATOM 1466 O O . THR A 1 208 ? -21.127 1.794 -34.000 1.00 58.15 1199 THR A O 1
ATOM 1470 N N . TYR A 1 209 ? -21.976 -0.239 -34.449 1.00 38.34 1200 TYR A N 1
ATOM 1471 C CA . TYR A 1 209 ? -20.857 -0.961 -33.888 1.00 39.46 1200 TYR A CA 1
ATOM 1472 C C . TYR A 1 209 ? -19.487 -0.530 -34.383 1.00 48.60 1200 TYR A C 1
ATOM 1473 O O . TYR A 1 209 ? -19.098 -0.825 -35.511 1.00 68.81 1200 TYR A O 1
ATOM 1482 N N . THR A 1 210 ? -18.752 0.150 -33.512 1.00 47.32 1201 THR A N 1
ATOM 1483 C CA . THR A 1 210 ? -17.400 0.583 -33.813 1.00 40.04 1201 THR A CA 1
ATOM 1484 C C . THR A 1 210 ? -16.460 -0.178 -32.887 1.00 44.67 1201 THR A C 1
ATOM 1485 O O . THR A 1 210 ? -16.402 0.091 -31.689 1.00 51.12 1201 THR A O 1
ATOM 1489 N N . GLN A 1 211 ? -15.738 -1.140 -33.450 1.00 39.06 1202 GLN A N 1
ATOM 1490 C CA . GLN A 1 211 ? -14.795 -1.953 -32.690 1.00 39.09 1202 GLN A CA 1
ATOM 1491 C C . GLN A 1 211 ? -13.862 -1.113 -31.800 1.00 42.92 1202 GLN A C 1
ATOM 1492 O O . GLN A 1 211 ? -13.557 -1.497 -30.669 1.00 36.53 1202 GLN A O 1
ATOM 1498 N N . SER A 1 212 ? -13.425 0.038 -32.304 1.00 49.30 1203 SER A N 1
ATOM 1499 C CA . SER A 1 212 ? -12.516 0.909 -31.555 1.00 49.79 1203 SER A CA 1
ATOM 1500 C C . SER A 1 212 ? -13.128 1.474 -30.270 1.00 46.41 1203 SER A C 1
ATOM 1501 O O . SER A 1 212 ? -12.482 1.486 -29.219 1.00 39.77 1203 SER A O 1
ATOM 1504 N N . GLU A 1 213 ? -14.367 1.951 -30.364 1.00 52.94 1204 GLU A N 1
ATOM 1505 C CA . GLU A 1 213 ? -15.057 2.535 -29.221 1.00 50.31 1204 GLU A CA 1
ATOM 1506 C C . GLU A 1 213 ? -15.266 1.525 -28.102 1.00 57.17 1204 GLU A C 1
ATOM 1507 O O . GLU A 1 213 ? -15.102 1.847 -26.926 1.00 40.78 1204 GLU A O 1
ATOM 1513 N N . ILE A 1 214 ? -15.629 0.302 -28.470 1.00 42.25 1205 ILE A N 1
ATOM 1514 C CA . ILE A 1 214 ? -15.857 -0.738 -27.486 1.00 39.11 1205 ILE A CA 1
ATOM 1515 C C . ILE A 1 214 ? -14.554 -1.067 -26.782 1.00 34.47 1205 ILE A C 1
ATOM 1516 O O . ILE A 1 214 ? -14.485 -1.062 -25.556 1.00 46.89 1205 ILE A O 1
ATOM 1521 N N . GLN A 1 215 ? -13.524 -1.362 -27.567 1.00 48.12 1206 GLN A N 1
ATOM 1522 C CA . GLN A 1 215 ? -12.214 -1.693 -27.023 1.00 47.55 1206 GLN A CA 1
ATOM 1523 C C . GLN A 1 215 ? -11.827 -0.672 -25.957 1.00 52.74 1206 GLN A C 1
ATOM 1524 O O . GLN A 1 215 ? -11.304 -1.024 -24.899 1.00 53.33 1206 GLN A O 1
ATOM 1530 N N . ALA A 1 216 ? -12.086 0.596 -26.256 1.00 41.87 1207 ALA A N 1
ATOM 1531 C CA . ALA A 1 216 ? -11.779 1.684 -25.344 1.00 42.19 1207 ALA A CA 1
ATOM 1532 C C . ALA A 1 216 ? -12.383 1.381 -23.980 1.00 49.37 1207 ALA A C 1
ATOM 1533 O O . ALA A 1 216 ? -11.679 1.372 -22.971 1.00 35.83 1207 ALA A O 1
ATOM 1535 N N . ILE A 1 217 ? -13.692 1.135 -23.966 1.00 39.61 1208 ILE A N 1
ATOM 1536 C CA . ILE A 1 217 ? -14.410 0.823 -22.735 1.00 35.76 1208 ILE A CA 1
ATOM 1537 C C . ILE A 1 217 ? -13.783 -0.370 -22.026 1.00 35.84 1208 ILE A C 1
ATOM 1538 O O . ILE A 1 217 ? -13.453 -0.299 -20.846 1.00 61.16 1208 ILE A O 1
ATOM 1543 N N . ALA A 1 218 ? -13.625 -1.466 -22.758 1.00 33.49 1209 ALA A N 1
ATOM 1544 C CA . ALA A 1 218 ? -13.035 -2.675 -22.201 1.00 31.03 1209 ALA A CA 1
ATOM 1545 C C . ALA A 1 218 ? -11.678 -2.380 -21.560 1.00 34.84 1209 ALA A C 1
ATOM 1546 O O . ALA A 1 218 ? -11.415 -2.783 -20.428 1.00 31.87 1209 ALA A O 1
ATOM 1548 N N . ASN A 1 219 ? -10.818 -1.682 -22.293 1.00 31.62 1210 ASN A N 1
ATOM 1549 C CA . ASN A 1 219 ? -9.497 -1.324 -21.787 1.00 31.66 1210 ASN A CA 1
ATOM 1550 C C . ASN A 1 219 ? -9.619 -0.490 -20.517 1.00 27.13 1210 ASN A C 1
ATOM 1551 O O . ASN A 1 219 ? -8.877 -0.695 -19.561 1.00 35.22 1210 ASN A O 1
ATOM 1556 N N . ALA A 1 220 ? -10.557 0.450 -20.513 1.00 28.66 1211 ALA A N 1
ATOM 1557 C CA . ALA A 1 220 ? -10.754 1.322 -19.364 1.00 35.98 1211 ALA A CA 1
ATOM 1558 C C . ALA A 1 220 ? -11.375 0.580 -18.191 1.00 40.60 1211 ALA A C 1
ATOM 1559 O O . ALA A 1 220 ? -11.328 1.053 -17.059 1.00 29.27 1211 ALA A O 1
ATOM 1561 N N . LEU A 1 221 ? -11.968 -0.577 -18.470 1.00 31.62 1212 LEU A N 1
ATOM 1562 C CA . LEU A 1 221 ? -12.581 -1.384 -17.430 1.00 32.71 1212 LEU A CA 1
ATOM 1563 C C . LEU A 1 221 ? -11.483 -2.227 -16.792 1.00 36.17 1212 LEU A C 1
ATOM 1564 O O . LEU A 1 221 ? -11.443 -2.406 -15.568 1.00 32.51 1212 LEU A O 1
ATOM 1569 N N . ILE A 1 222 ? -10.585 -2.739 -17.627 1.00 33.85 1213 ILE A N 1
ATOM 1570 C CA . ILE A 1 222 ? -9.473 -3.544 -17.147 1.00 33.91 1213 ILE A CA 1
ATOM 1571 C C . ILE A 1 222 ? -8.587 -2.719 -16.210 1.00 30.58 1213 ILE A C 1
ATOM 1572 O O . ILE A 1 222 ? -8.146 -3.207 -15.168 1.00 25.12 1213 ILE A O 1
ATOM 1577 N N . THR A 1 223 ? -8.328 -1.469 -16.581 1.00 31.52 1214 THR A N 1
ATOM 1578 C CA . THR A 1 223 ? -7.495 -0.602 -15.756 1.00 27.78 1214 THR A CA 1
ATOM 1579 C C . THR A 1 223 ? -8.164 -0.369 -14.404 1.00 29.12 1214 THR A C 1
ATOM 1580 O O . THR A 1 223 ? -7.520 -0.460 -13.359 1.00 33.75 1214 THR A O 1
ATOM 1584 N N . GLU A 1 224 ? -9.454 -0.053 -14.450 1.00 29.87 1215 GLU A N 1
ATOM 1585 C CA . GLU A 1 224 ? -10.260 0.194 -13.262 1.00 33.25 1215 GLU A CA 1
ATOM 1586 C C . GLU A 1 224 ? -10.237 -1.011 -12.321 1.00 41.12 1215 GLU A C 1
ATOM 1587 O O . GLU A 1 224 ? -10.153 -0.855 -11.100 1.00 34.72 1215 GLU A O 1
ATOM 1593 N N . ARG A 1 225 ? -10.302 -2.208 -12.893 1.00 41.75 1216 ARG A N 1
ATOM 1594 C CA . ARG A 1 225 ? -10.281 -3.438 -12.110 1.00 35.01 1216 ARG A CA 1
ATOM 1595 C C . ARG A 1 225 ? -8.905 -3.706 -11.503 1.00 37.71 1216 ARG A C 1
ATOM 1596 O O . ARG A 1 225 ? -8.788 -4.350 -10.453 1.00 34.49 1216 ARG A O 1
ATOM 1604 N N . ARG A 1 226 ? -7.868 -3.215 -12.171 1.00 38.33 1217 ARG A N 1
ATOM 1605 C CA . ARG A 1 226 ? -6.508 -3.392 -11.694 1.00 34.19 1217 ARG A CA 1
ATOM 1606 C C . ARG A 1 226 ? -6.153 -2.360 -10.631 1.00 34.58 1217 ARG A C 1
ATOM 1607 O O . ARG A 1 226 ? -5.213 -2.551 -9.856 1.00 28.99 1217 ARG A O 1
ATOM 1615 N N . ARG A 1 227 ? -6.894 -1.260 -10.597 1.00 27.00 1218 ARG A N 1
ATOM 1616 C CA . ARG A 1 227 ? -6.624 -0.253 -9.595 1.00 21.48 1218 ARG A CA 1
ATOM 1617 C C . ARG A 1 227 ? -7.412 -0.646 -8.356 1.00 33.48 1218 ARG A C 1
ATOM 1618 O O . ARG A 1 227 ? -7.076 -0.250 -7.244 1.00 27.79 1218 ARG A O 1
ATOM 1626 N N . THR A 1 228 ? -8.464 -1.435 -8.560 1.00 26.53 1219 THR A N 1
ATOM 1627 C CA . THR A 1 228 ? -9.287 -1.908 -7.461 1.00 26.34 1219 THR A CA 1
ATOM 1628 C C . THR A 1 228 ? -8.479 -2.960 -6.715 1.00 30.09 1219 THR A C 1
ATOM 1629 O O . THR A 1 228 ? -8.543 -3.053 -5.486 1.00 32.38 1219 THR A O 1
ATOM 1633 N N . LYS A 1 229 ? -7.709 -3.747 -7.459 1.00 23.21 1220 LYS A N 1
ATOM 1634 C CA . LYS A 1 229 ? -6.883 -4.765 -6.832 1.00 26.20 1220 LYS A CA 1
ATOM 1635 C C . LYS A 1 229 ? -5.738 -4.101 -6.064 1.00 27.29 1220 LYS A C 1
ATOM 1636 O O . LYS A 1 229 ? -5.336 -4.573 -4.998 1.00 30.24 1220 LYS A O 1
ATOM 1642 N N . ALA A 1 230 ? -5.221 -3.001 -6.604 1.00 30.58 1221 ALA A N 1
ATOM 1643 C CA . ALA A 1 230 ? -4.126 -2.292 -5.952 1.00 31.90 1221 ALA A CA 1
ATOM 1644 C C . ALA A 1 230 ? -4.587 -1.731 -4.610 1.00 35.28 1221 ALA A C 1
ATOM 1645 O O . ALA A 1 230 ? -3.856 -1.797 -3.630 1.00 29.90 1221 ALA A O 1
ATOM 1647 N N . MET A 1 231 ? -5.800 -1.190 -4.563 1.00 29.24 1222 MET A N 1
ATOM 1648 C CA . MET A 1 231 ? -6.322 -0.637 -3.319 1.00 34.73 1222 MET A CA 1
ATOM 1649 C C . MET A 1 231 ? -6.566 -1.752 -2.326 1.00 32.68 1222 MET A C 1
ATOM 1650 O O . MET A 1 231 ? -6.290 -1.613 -1.134 1.00 19.44 1222 MET A O 1
ATOM 1655 N N . GLU A 1 232 ? -7.108 -2.854 -2.824 1.00 33.76 1223 GLU A N 1
ATOM 1656 C CA . GLU A 1 232 ? -7.380 -4.006 -1.989 1.00 37.94 1223 GLU A CA 1
ATOM 1657 C C . GLU A 1 232 ? -6.058 -4.520 -1.407 1.00 38.94 1223 GLU A C 1
ATOM 1658 O O . GLU A 1 232 ? -5.962 -4.800 -0.209 1.00 30.02 1223 GLU A O 1
ATOM 1664 N N . ASP A 1 233 ? -5.040 -4.626 -2.257 1.00 39.71 1224 ASP A N 1
ATOM 1665 C CA . ASP A 1 233 ? -3.719 -5.083 -1.835 1.00 35.91 1224 ASP A CA 1
ATOM 1666 C C . ASP A 1 233 ? -3.181 -4.209 -0.704 1.00 37.62 1224 ASP A C 1
ATOM 1667 O O . ASP A 1 233 ? -2.574 -4.709 0.242 1.00 38.68 1224 ASP A O 1
ATOM 1672 N N . ALA A 1 234 ? -3.395 -2.902 -0.820 1.00 37.73 1225 ALA A N 1
ATOM 1673 C CA . ALA A 1 234 ? -2.908 -1.966 0.184 1.00 38.46 1225 ALA A CA 1
ATOM 1674 C C . ALA A 1 234 ? -3.655 -2.143 1.492 1.00 39.55 1225 ALA A C 1
ATOM 1675 O O . ALA A 1 234 ? -3.046 -2.169 2.558 1.00 40.30 1225 ALA A O 1
ATOM 1677 N N . LEU A 1 235 ? -4.975 -2.261 1.410 1.00 31.51 1226 LEU A N 1
ATOM 1678 C CA . LEU A 1 235 ? -5.787 -2.446 2.601 1.00 31.38 1226 LEU A CA 1
ATOM 1679 C C . LEU A 1 235 ? -5.354 -3.719 3.298 1.00 37.37 1226 LEU A C 1
ATOM 1680 O O . LEU A 1 235 ? -5.176 -3.748 4.516 1.00 45.32 1226 LEU A O 1
ATOM 1685 N N . ARG A 1 236 ? -5.178 -4.775 2.513 1.00 43.79 1227 ARG A N 1
ATOM 1686 C CA . ARG A 1 236 ? -4.767 -6.062 3.053 1.00 45.38 1227 ARG A CA 1
ATOM 1687 C C . ARG A 1 236 ? -3.375 -5.978 3.683 1.00 53.67 1227 ARG A C 1
ATOM 1688 O O . ARG A 1 236 ? -3.122 -6.577 4.727 1.00 34.16 1227 ARG A O 1
ATOM 1696 N N . ALA A 1 237 ? -2.479 -5.232 3.044 1.00 54.55 1228 ALA A N 1
ATOM 1697 C CA . ALA A 1 237 ? -1.115 -5.069 3.539 1.00 47.71 1228 ALA A CA 1
ATOM 1698 C C . ALA A 1 237 ? -1.092 -4.365 4.891 1.00 39.80 1228 ALA A C 1
ATOM 1699 O O . ALA A 1 237 ? -0.193 -4.592 5.698 1.00 30.82 1228 ALA A O 1
ATOM 1701 N N . HIS A 1 238 ? -2.076 -3.501 5.121 1.00 41.61 1229 HIS A N 1
ATOM 1702 C CA . HIS A 1 238 ? -2.181 -2.772 6.376 1.00 41.73 1229 HIS A CA 1
ATOM 1703 C C . HIS A 1 238 ? -2.806 -3.667 7.438 1.00 39.66 1229 HIS A C 1
ATOM 1704 O O . HIS A 1 238 ? -2.460 -3.585 8.621 1.00 32.30 1229 HIS A O 1
ATOM 1711 N N . GLY A 1 239 ? -3.727 -4.524 7.006 1.00 36.81 1230 GLY A N 1
ATOM 1712 C CA . GLY A 1 239 ? -4.394 -5.413 7.930 1.00 28.71 1230 GLY A CA 1
ATOM 1713 C C . GLY A 1 239 ? -5.838 -5.013 8.184 1.00 26.19 1230 GLY A C 1
ATOM 1714 O O . GLY A 1 239 ? -6.517 -5.633 9.002 1.00 43.38 1230 GLY A O 1
ATOM 1715 N N . LEU A 1 240 ? -6.311 -3.978 7.496 1.00 26.24 1231 LEU A N 1
ATOM 1716 C CA . LEU A 1 240 ? -7.692 -3.532 7.664 1.00 31.44 1231 LEU A CA 1
ATOM 1717 C C . LEU A 1 240 ? -8.679 -4.616 7.226 1.00 35.00 1231 LEU A C 1
ATOM 1718 O O . LEU A 1 240 ? -9.827 -4.646 7.673 1.00 33.67 1231 LEU A O 1
ATOM 1723 N N . ILE A 1 241 ? -8.220 -5.509 6.355 1.00 39.48 1232 ILE A N 1
ATOM 1724 C CA . ILE A 1 241 ? -9.046 -6.609 5.870 1.00 36.24 1232 ILE A CA 1
ATOM 1725 C C . ILE A 1 241 ? -8.180 -7.853 5.765 1.00 38.09 1232 ILE A C 1
ATOM 1726 O O . ILE A 1 241 ? -6.967 -7.755 5.599 1.00 30.92 1232 ILE A O 1
ATOM 1731 N N . ASP A 1 242 ? -8.802 -9.023 5.860 1.00 53.59 1233 ASP A N 1
ATOM 1732 C CA . ASP A 1 242 ? -8.067 -10.281 5.769 1.00 66.23 1233 ASP A CA 1
ATOM 1733 C C . ASP A 1 242 ? -7.901 -10.700 4.310 1.00 72.18 1233 ASP A C 1
ATOM 1734 O O . ASP A 1 242 ? -7.413 -11.792 4.015 1.00 80.11 1233 ASP A O 1
ATOM 1739 N N . GLY B 1 1 ? 63.525 38.333 115.557 1.00 87.55 992 GLY B N 1
ATOM 1740 C CA . GLY B 1 1 ? 63.372 39.569 116.301 1.00 87.54 992 GLY B CA 1
ATOM 1741 C C . GLY B 1 1 ? 61.965 40.118 116.193 1.00 87.53 992 GLY B C 1
ATOM 1742 O O . GLY B 1 1 ? 61.764 41.331 116.167 1.00 87.54 992 GLY B O 1
ATOM 1743 N N . ALA B 1 2 ? 60.986 39.220 116.133 1.00 59.15 993 ALA B N 1
ATOM 1744 C CA . ALA B 1 2 ? 59.590 39.616 116.020 1.00 59.13 993 ALA B CA 1
ATOM 1745 C C . ALA B 1 2 ? 59.012 40.092 117.347 1.00 59.13 993 ALA B C 1
ATOM 1746 O O . ALA B 1 2 ? 59.692 40.730 118.151 1.00 59.14 993 ALA B O 1
ATOM 1748 N N . LEU B 1 3 ? 57.745 39.763 117.563 1.00 56.89 994 LEU B N 1
ATOM 1749 C CA . LEU B 1 3 ? 57.023 40.154 118.760 1.00 56.88 994 LEU B CA 1
ATOM 1750 C C . LEU B 1 3 ? 57.600 39.653 120.070 1.00 56.87 994 LEU B C 1
ATOM 1751 O O . LEU B 1 3 ? 58.021 38.507 120.186 1.00 56.89 994 LEU B O 1
ATOM 1756 N N . VAL B 1 4 ? 57.610 40.534 121.060 1.00 28.59 995 VAL B N 1
ATOM 1757 C CA . VAL B 1 4 ? 58.097 40.207 122.387 1.00 28.58 995 VAL B CA 1
ATOM 1758 C C . VAL B 1 4 ? 57.009 40.662 123.351 1.00 28.57 995 VAL B C 1
ATOM 1759 O O . VAL B 1 4 ? 57.106 41.721 123.953 1.00 28.57 995 VAL B O 1
ATOM 1763 N N . PRO B 1 5 ? 55.937 39.869 123.481 1.00 33.98 996 PRO B N 1
ATOM 1764 C CA . PRO B 1 5 ? 54.831 40.201 124.378 1.00 33.98 996 PRO B CA 1
ATOM 1765 C C . PRO B 1 5 ? 55.383 40.320 125.788 1.00 33.99 996 PRO B C 1
ATOM 1766 O O . PRO B 1 5 ? 56.359 39.649 126.145 1.00 33.99 996 PRO B O 1
ATOM 1770 N N . ARG B 1 6 ? 54.772 41.160 126.608 1.00 17.68 997 ARG B N 1
ATOM 1771 C CA . ARG B 1 6 ? 55.285 41.298 127.957 1.00 17.69 997 ARG B CA 1
ATOM 1772 C C . ARG B 1 6 ? 55.092 40.012 128.755 1.00 17.69 997 ARG B C 1
ATOM 1773 O O . ARG B 1 6 ? 54.056 39.346 128.650 1.00 44.32 997 ARG B O 1
ATOM 1781 N N . GLY B 1 7 ? 56.108 39.665 129.540 1.00 26.30 998 GLY B N 1
ATOM 1782 C CA . GLY B 1 7 ? 56.047 38.466 130.353 1.0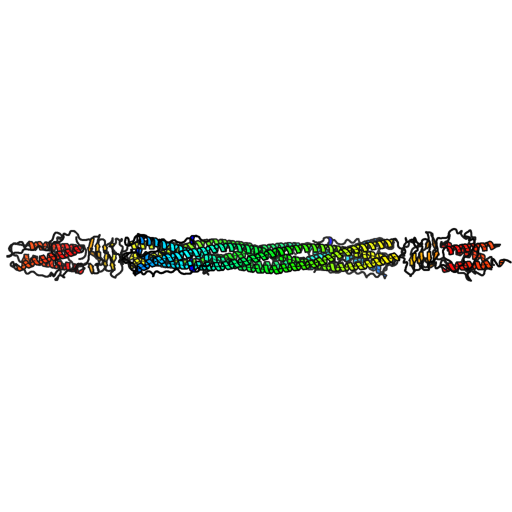0 26.31 998 GLY B CA 1
ATOM 1783 C C . GLY B 1 7 ? 56.599 37.263 129.622 1.00 26.32 998 GLY B C 1
ATOM 1784 O O . GLY B 1 7 ? 56.780 36.197 130.209 1.00 68.47 998 GLY B O 1
ATOM 1785 N N . SER B 1 8 ? 56.857 37.429 128.331 1.00 31.01 999 SER B N 1
ATOM 1786 C CA . SER B 1 8 ? 57.382 36.332 127.538 1.00 31.01 999 SER B CA 1
ATOM 1787 C C . SER B 1 8 ? 58.884 36.440 127.398 1.00 31.01 999 SER B C 1
ATOM 1788 O O . SER B 1 8 ? 59.447 37.526 127.288 1.00 51.07 999 SER B O 1
ATOM 1791 N N . HIS B 1 9 ? 59.514 35.280 127.413 1.00 26.09 1000 HIS B N 1
ATOM 1792 C CA . HIS B 1 9 ? 60.948 35.118 127.291 1.00 26.09 1000 HIS B CA 1
ATOM 1793 C C . HIS B 1 9 ? 61.098 33.640 127.538 1.00 26.09 1000 HIS B C 1
ATOM 1794 O O . HIS B 1 9 ? 60.306 33.058 128.277 1.00 42.21 1000 HIS B O 1
ATOM 1801 N N . MET B 1 10 ? 62.082 33.017 126.909 1.00 25.03 1001 MET B N 1
ATOM 1802 C CA . MET B 1 10 ? 62.267 31.592 127.124 1.00 29.03 1001 MET B CA 1
ATOM 1803 C C . MET B 1 10 ? 62.679 31.308 128.562 1.00 21.90 1001 MET B C 1
ATOM 1804 O O . MET B 1 10 ? 62.991 32.223 129.328 1.00 19.46 1001 MET B O 1
ATOM 1809 N N . ALA B 1 11 ? 62.657 30.034 128.935 1.00 22.57 1002 ALA B N 1
ATOM 1810 C CA . ALA B 1 11 ? 63.005 29.631 130.289 1.00 18.54 1002 ALA B CA 1
ATOM 1811 C C . ALA B 1 11 ? 64.303 30.283 130.775 1.00 24.49 1002 ALA B C 1
ATOM 1812 O O . ALA B 1 11 ? 65.305 30.288 130.064 1.00 35.59 1002 ALA B O 1
ATOM 1814 N N . ASP B 1 12 ? 64.256 30.847 131.982 1.00 18.67 1003 ASP B N 1
ATOM 1815 C CA . ASP B 1 12 ? 65.404 31.500 132.616 1.00 16.49 1003 ASP B CA 1
ATOM 1816 C C . ASP B 1 12 ? 66.115 30.458 133.466 1.00 21.57 1003 ASP B C 1
ATOM 1817 O O . ASP B 1 12 ? 65.701 30.188 134.592 1.00 25.74 1003 ASP B O 1
ATOM 1822 N N . PRO B 1 13 ? 67.213 29.879 132.955 1.00 29.08 1004 PRO B N 1
ATOM 1823 C CA . PRO B 1 13 ? 67.943 28.855 133.712 1.00 21.34 1004 PRO B CA 1
ATOM 1824 C C . PRO B 1 13 ? 68.451 29.232 135.095 1.00 24.96 1004 PRO B C 1
ATOM 1825 O O . PRO B 1 13 ? 68.671 28.355 135.934 1.00 25.51 1004 PRO B O 1
ATOM 1829 N N . SER B 1 14 ? 68.618 30.524 135.355 1.00 29.24 1005 SER B N 1
ATOM 1830 C CA . SER B 1 14 ? 69.116 30.956 136.660 1.00 30.60 1005 SER B CA 1
ATOM 1831 C C . SER B 1 14 ? 68.127 30.572 137.756 1.00 26.99 1005 SER B C 1
ATOM 1832 O O . SER B 1 14 ? 68.480 30.521 138.938 1.00 19.82 1005 SER B O 1
ATOM 1835 N N . LEU B 1 15 ? 66.890 30.304 137.355 1.00 31.27 1006 LEU B N 1
ATOM 1836 C CA . LEU B 1 15 ? 65.844 29.928 138.299 1.00 25.42 1006 LEU B CA 1
ATOM 1837 C C . LEU B 1 15 ? 66.206 28.636 139.035 1.00 26.74 1006 LEU B C 1
ATOM 1838 O O . LEU B 1 15 ? 65.631 28.330 140.077 1.00 22.29 1006 LEU B O 1
ATOM 1843 N N . ASN B 1 16 ? 67.157 27.885 138.485 1.00 26.41 1007 ASN B N 1
ATOM 1844 C CA . ASN B 1 16 ? 67.595 26.629 139.095 1.00 27.12 1007 ASN B CA 1
ATOM 1845 C C . ASN B 1 16 ? 68.764 26.786 140.065 1.00 26.39 1007 ASN B C 1
ATOM 1846 O O . ASN B 1 16 ? 68.992 25.914 140.906 1.00 31.17 1007 ASN B O 1
ATOM 1851 N N . ASN B 1 17 ? 69.521 27.875 139.932 1.00 24.57 1008 ASN B N 1
ATOM 1852 C CA . ASN B 1 17 ? 70.655 28.128 140.816 1.00 18.90 1008 ASN B CA 1
ATOM 1853 C C . ASN B 1 17 ? 70.153 28.183 142.258 1.00 23.86 1008 ASN B C 1
ATOM 1854 O O . ASN B 1 17 ? 69.376 29.066 142.635 1.00 25.87 1008 ASN B O 1
ATOM 1859 N N . PRO B 1 18 ? 70.619 27.252 143.100 1.00 14.66 1009 PRO B N 1
ATOM 1860 C CA . PRO B 1 18 ? 70.188 27.208 144.496 1.00 19.77 1009 PRO B CA 1
ATOM 1861 C C . PRO B 1 18 ? 70.923 28.106 145.469 1.00 24.50 1009 PRO B C 1
ATOM 1862 O O . PRO B 1 18 ? 72.129 28.300 145.362 1.00 34.37 1009 PRO B O 1
ATOM 1866 N N . VAL B 1 19 ? 70.182 28.673 146.414 1.00 22.55 1010 VAL B N 1
ATOM 1867 C CA . VAL B 1 19 ? 70.816 29.470 147.446 1.00 33.14 1010 VAL B CA 1
ATOM 1868 C C . VAL B 1 19 ? 71.304 28.427 148.437 1.00 37.06 1010 VAL B C 1
ATOM 1869 O O . VAL B 1 19 ? 70.587 27.475 148.746 1.00 35.89 1010 VAL B O 1
ATOM 1873 N N . VAL B 1 20 ? 72.527 28.594 148.920 1.00 33.04 1011 VAL B N 1
ATOM 1874 C CA . VAL B 1 20 ? 73.104 27.663 149.880 1.00 31.74 1011 VAL B CA 1
ATOM 1875 C C . VAL B 1 20 ? 73.424 28.440 151.155 1.00 27.86 1011 VAL B C 1
ATOM 1876 O O . VAL B 1 20 ? 74.276 29.323 151.137 1.00 28.89 1011 VAL B O 1
ATOM 1880 N N . ILE B 1 21 ? 72.739 28.139 152.256 1.00 36.40 1012 ILE B N 1
ATOM 1881 C CA . ILE B 1 21 ? 73.006 28.858 153.503 1.00 36.77 1012 ILE B CA 1
ATOM 1882 C C . ILE B 1 21 ? 74.420 28.554 153.997 1.00 38.54 1012 ILE B C 1
ATOM 1883 O O . ILE B 1 21 ? 74.815 27.390 154.124 1.00 38.24 1012 ILE B O 1
ATOM 1888 N N . GLN B 1 22 ? 75.182 29.603 154.283 1.00 45.65 1013 GLN B N 1
ATOM 1889 C CA . GLN B 1 22 ? 76.560 29.439 154.725 1.00 42.96 1013 GLN B CA 1
ATOM 1890 C C . GLN B 1 22 ? 76.741 29.336 156.239 1.00 52.37 1013 GLN B C 1
ATOM 1891 O O . GLN B 1 22 ? 77.805 28.937 156.709 1.00 61.92 1013 GLN B O 1
ATOM 1897 N N . ALA B 1 23 ? 75.711 29.691 157.002 1.00 37.25 1014 ALA B N 1
ATOM 1898 C CA . ALA B 1 23 ? 75.792 29.630 158.458 1.00 38.45 1014 ALA B CA 1
ATOM 1899 C C . ALA B 1 23 ? 75.866 28.190 158.963 1.00 51.15 1014 ALA B C 1
ATOM 1900 O O . ALA B 1 23 ? 75.147 27.318 158.476 1.00 38.44 1014 ALA B O 1
ATOM 1902 N N . THR B 1 24 ? 76.736 27.945 159.940 1.00 55.88 1015 THR B N 1
ATOM 1903 C CA . THR B 1 24 ? 76.894 26.610 160.518 1.00 54.06 1015 THR B CA 1
ATOM 1904 C C . THR B 1 24 ? 75.693 26.335 161.415 1.00 44.54 1015 THR B C 1
ATOM 1905 O O . THR B 1 24 ? 75.291 27.206 162.187 1.00 48.69 1015 THR B O 1
ATOM 1909 N N . ARG B 1 25 ? 75.119 25.138 161.315 1.00 44.54 1016 ARG B N 1
ATOM 1910 C CA . ARG B 1 25 ? 73.962 24.787 162.136 1.00 43.77 1016 ARG B CA 1
ATOM 1911 C C . ARG B 1 25 ? 74.244 25.164 163.582 1.00 32.41 1016 ARG B C 1
ATOM 1912 O O . ARG B 1 25 ? 75.344 24.947 164.083 1.00 37.47 1016 ARG B O 1
ATOM 1920 N N . LEU B 1 26 ? 73.244 25.722 164.252 1.00 33.57 1017 LEU B N 1
ATOM 1921 C CA . LEU B 1 26 ? 73.395 26.155 165.635 1.00 29.66 1017 LEU B CA 1
ATOM 1922 C C . LEU B 1 26 ? 73.538 25.037 166.651 1.00 32.49 1017 LEU B C 1
ATOM 1923 O O . LEU B 1 26 ? 72.684 24.159 166.740 1.00 41.16 1017 LEU B O 1
ATOM 1928 N N . ASP B 1 27 ? 74.623 25.071 167.414 1.00 44.75 1018 ASP B N 1
ATOM 1929 C CA . ASP B 1 27 ? 74.814 24.096 168.473 1.00 41.03 1018 ASP B CA 1
ATOM 1930 C C . ASP B 1 27 ? 74.563 24.921 169.715 1.00 39.16 1018 ASP B C 1
ATOM 1931 O O . ASP B 1 27 ? 75.155 25.985 169.876 1.00 26.34 1018 ASP B O 1
ATOM 1936 N N . ALA B 1 28 ? 73.678 24.442 170.578 1.00 37.39 1019 ALA B N 1
ATOM 1937 C CA . ALA B 1 28 ? 73.340 25.152 171.802 1.00 41.92 1019 ALA B CA 1
ATOM 1938 C C . ALA B 1 28 ? 74.571 25.630 172.571 1.00 40.44 1019 ALA B C 1
ATOM 1939 O O . ALA B 1 28 ? 74.564 26.719 173.139 1.00 40.27 1019 ALA B O 1
ATOM 1941 N N . SER B 1 29 ? 75.628 24.822 172.568 1.00 57.17 1020 SER B N 1
ATOM 1942 C CA . SER B 1 29 ? 76.860 25.140 173.289 1.00 61.06 1020 SER B CA 1
ATOM 1943 C C . SER B 1 29 ? 77.597 26.425 172.901 1.00 64.70 1020 SER B C 1
ATOM 1944 O O . SER B 1 29 ? 78.617 26.745 173.512 1.00 45.14 1020 SER B O 1
ATOM 1947 N N . ILE B 1 30 ? 77.113 27.156 171.896 1.00 41.15 1021 ILE B N 1
ATOM 1948 C CA . ILE B 1 30 ? 77.775 28.397 171.505 1.00 34.93 1021 ILE B CA 1
ATOM 1949 C C . ILE B 1 30 ? 76.933 29.593 171.941 1.00 33.38 1021 ILE B C 1
ATOM 1950 O O . ILE B 1 30 ? 77.383 30.749 171.870 1.00 41.98 1021 ILE B O 1
ATOM 1955 N N . LEU B 1 31 ? 75.713 29.315 172.392 1.00 30.90 1022 LEU B N 1
ATOM 1956 C CA . LEU B 1 31 ? 74.799 30.350 172.843 1.00 43.48 1022 LEU B CA 1
ATOM 1957 C C . LEU B 1 31 ? 75.094 30.802 174.276 1.00 52.36 1022 LEU B C 1
ATOM 1958 O O . LEU B 1 31 ? 75.693 30.074 175.062 1.00 53.02 1022 LEU B O 1
ATOM 1963 N N . PRO B 1 32 ? 74.655 32.026 174.632 1.00 54.15 1023 PRO B N 1
ATOM 1964 C CA . PRO B 1 32 ? 74.828 32.646 175.957 1.00 52.86 1023 PRO B CA 1
ATOM 1965 C C . PRO B 1 32 ? 73.856 32.030 176.965 1.00 56.54 1023 PRO B C 1
ATOM 1966 O O . PRO B 1 32 ? 72.796 32.588 177.220 1.00 39.66 1023 PRO B O 1
ATOM 1970 N N . ARG B 1 33 ? 74.194 30.906 177.579 1.00 59.32 1024 ARG B N 1
ATOM 1971 C CA . ARG B 1 33 ? 73.246 30.332 178.531 1.00 59.32 1024 ARG B CA 1
ATOM 1972 C C . ARG B 1 33 ? 72.831 31.214 179.731 1.00 59.32 1024 ARG B C 1
ATOM 1973 O O . ARG B 1 33 ? 71.660 31.168 180.150 1.00 133.03 1024 ARG B O 1
ATOM 1981 N N . ASN B 1 34 ? 73.731 32.007 180.292 1.00 66.31 1025 ASN B N 1
ATOM 1982 C CA . ASN B 1 34 ? 73.307 32.808 181.433 1.00 65.97 1025 ASN B CA 1
ATOM 1983 C C . ASN B 1 34 ? 72.403 33.969 181.095 1.00 58.39 1025 ASN B C 1
ATOM 1984 O O . ASN B 1 34 ? 71.542 34.367 181.864 1.00 67.88 1025 ASN B O 1
ATOM 1989 N N . VAL B 1 35 ? 72.646 34.526 179.927 1.00 67.56 1026 VAL B N 1
ATOM 1990 C CA . VAL B 1 35 ? 71.936 35.733 179.484 1.00 65.66 1026 VAL B CA 1
ATOM 1991 C C . VAL B 1 35 ? 70.635 35.712 178.645 1.00 63.50 1026 VAL B C 1
ATOM 1992 O O . VAL B 1 35 ? 69.846 36.667 178.713 1.00 55.15 1026 VAL B O 1
ATOM 1996 N N . PHE B 1 36 ? 70.376 34.644 177.892 1.00 62.52 1027 PHE B N 1
ATOM 1997 C CA . PHE B 1 36 ? 69.149 34.551 177.085 1.00 66.55 1027 PHE B CA 1
ATOM 1998 C C . PHE B 1 36 ? 68.174 33.699 177.870 1.00 63.17 1027 PHE B C 1
ATOM 1999 O O . PHE B 1 36 ? 68.569 32.732 178.524 1.00 59.54 1027 PHE B O 1
ATOM 2007 N N . SER B 1 37 ? 66.903 34.057 177.804 1.00 44.33 1028 SER B N 1
ATOM 2008 C CA . SER B 1 37 ? 65.872 33.287 178.483 1.00 42.55 1028 SER B CA 1
ATOM 2009 C C . SER B 1 37 ? 65.826 31.912 177.809 1.00 41.79 1028 SER B C 1
ATOM 2010 O O . SER B 1 37 ? 66.513 31.682 176.806 1.00 42.94 1028 SER B O 1
ATOM 2013 N N . LYS B 1 38 ? 65.039 30.990 178.356 1.00 42.82 1029 LYS B N 1
ATOM 2014 C CA . LYS B 1 38 ? 64.936 29.671 177.740 1.00 49.75 1029 LYS B CA 1
ATOM 2015 C C . LYS B 1 38 ? 64.018 29.769 176.528 1.00 43.19 1029 LYS B C 1
ATOM 2016 O O . LYS B 1 38 ? 64.192 29.044 175.545 1.00 50.77 1029 LYS B O 1
ATOM 2022 N N . SER B 1 39 ? 63.043 30.673 176.603 1.00 40.15 1030 SER B N 1
ATOM 2023 C CA . SER B 1 39 ? 62.107 30.878 175.506 1.00 38.35 1030 SER B CA 1
ATOM 2024 C C . SER B 1 39 ? 62.856 31.450 174.305 1.00 42.51 1030 SER B C 1
ATOM 2025 O O . SER B 1 39 ? 62.597 31.073 173.163 1.00 39.91 1030 SER B O 1
ATOM 2028 N N . TYR B 1 40 ? 63.789 32.360 174.566 1.00 40.69 1031 TYR B N 1
ATOM 2029 C CA . TYR B 1 40 ? 64.556 32.967 173.487 1.00 41.27 1031 TYR B CA 1
ATOM 2030 C C . TYR B 1 40 ? 65.593 31.982 172.958 1.00 43.74 1031 TYR B C 1
ATOM 2031 O O . TYR B 1 40 ? 65.962 32.019 171.785 1.00 49.06 1031 TYR B O 1
ATOM 2040 N N . LEU B 1 41 ? 66.057 31.096 173.831 1.00 40.51 1032 LEU B N 1
ATOM 2041 C CA . LEU B 1 41 ? 67.041 30.090 173.453 1.00 40.08 1032 LEU B CA 1
ATOM 2042 C C . LEU B 1 41 ? 66.373 29.146 172.449 1.00 39.68 1032 LEU B C 1
ATOM 2043 O O . LEU B 1 41 ? 66.980 28.730 171.460 1.00 36.96 1032 LEU B O 1
ATOM 2048 N N . LEU B 1 42 ? 65.112 28.824 172.716 1.00 39.44 1033 LEU B N 1
ATOM 2049 C CA . LEU B 1 42 ? 64.338 27.942 171.856 1.00 50.72 1033 LEU B CA 1
ATOM 2050 C C . LEU B 1 42 ? 64.002 28.642 170.551 1.00 50.17 1033 LEU B C 1
ATOM 2051 O O . LEU B 1 42 ? 63.989 28.024 169.490 1.00 48.68 1033 LEU B O 1
ATOM 2056 N N . TYR B 1 43 ? 63.721 29.936 170.639 1.00 42.69 1034 TYR B N 1
ATOM 2057 C CA . TYR B 1 43 ? 63.372 30.718 169.464 1.00 44.39 1034 TYR B CA 1
ATOM 2058 C C . TYR B 1 43 ? 64.541 30.865 168.509 1.00 49.95 1034 TYR B C 1
ATOM 2059 O O . TYR B 1 43 ? 64.370 30.754 167.298 1.00 55.75 1034 TYR B O 1
ATOM 2068 N N . VAL B 1 44 ? 65.724 31.123 169.048 1.00 47.98 1035 VAL B N 1
ATOM 2069 C CA . VAL B 1 44 ? 66.893 31.286 168.202 1.00 40.58 1035 VAL B CA 1
ATOM 2070 C C . VAL B 1 44 ? 67.225 30.007 167.444 1.00 33.74 1035 VAL B C 1
ATOM 2071 O O . VAL B 1 44 ? 67.586 30.056 166.268 1.00 37.84 1035 VAL B O 1
ATOM 2075 N N . ILE B 1 45 ? 67.096 28.860 168.101 1.00 34.15 1036 ILE B N 1
ATOM 2076 C CA . ILE B 1 45 ? 67.384 27.591 167.435 1.00 33.80 1036 ILE B CA 1
ATOM 2077 C C . ILE B 1 45 ? 66.278 27.262 166.423 1.00 37.37 1036 ILE B C 1
ATOM 2078 O O . ILE B 1 45 ? 66.533 26.679 165.368 1.00 38.93 1036 ILE B O 1
ATOM 2083 N N . ALA B 1 46 ? 65.049 27.644 166.751 1.00 37.86 1037 ALA B N 1
ATOM 2084 C CA . ALA B 1 46 ? 63.919 27.408 165.864 1.00 42.07 1037 ALA B CA 1
ATOM 2085 C C . ALA B 1 46 ? 64.073 28.268 164.611 1.00 41.49 1037 ALA B C 1
ATOM 2086 O O . ALA B 1 46 ? 63.994 27.762 163.493 1.00 35.57 1037 ALA B O 1
ATOM 2088 N N . GLN B 1 47 ? 64.296 29.567 164.797 1.00 37.19 1038 GLN B N 1
ATOM 2089 C CA . GLN B 1 47 ? 64.458 30.477 163.669 1.00 38.07 1038 GLN B CA 1
ATOM 2090 C C . GLN B 1 47 ? 65.621 30.034 162.797 1.00 39.64 1038 GLN B C 1
ATOM 2091 O O . GLN B 1 47 ? 65.674 30.351 161.609 1.00 28.92 1038 GLN B O 1
ATOM 2097 N N . GLY B 1 48 ? 66.552 29.299 163.395 1.00 38.10 1039 GLY B N 1
ATOM 2098 C CA . GLY B 1 48 ? 67.696 28.810 162.653 1.00 35.32 1039 GLY B CA 1
ATOM 2099 C C . GLY B 1 48 ? 67.237 27.682 161.754 1.00 37.60 1039 GLY B C 1
ATOM 2100 O O . GLY B 1 48 ? 67.695 27.546 160.618 1.00 50.05 1039 GLY B O 1
ATOM 2101 N N . THR B 1 49 ? 66.312 26.875 162.267 1.00 32.94 1040 THR B N 1
ATOM 2102 C CA . THR B 1 49 ? 65.771 25.752 161.509 1.00 34.97 1040 THR B CA 1
ATOM 2103 C C . THR B 1 49 ? 64.926 26.276 160.354 1.00 34.23 1040 THR B C 1
ATOM 2104 O O . THR B 1 49 ? 64.977 25.746 159.245 1.00 26.23 1040 THR B O 1
ATOM 2108 N N . ASP B 1 50 ? 64.156 27.330 160.618 1.00 37.83 1041 ASP B N 1
ATOM 2109 C CA . ASP B 1 50 ? 63.301 27.919 159.597 1.00 36.71 1041 ASP B CA 1
ATOM 2110 C C . ASP B 1 50 ? 64.087 28.477 158.416 1.00 37.64 1041 ASP B C 1
ATOM 2111 O O . ASP B 1 50 ? 63.753 28.206 157.271 1.00 28.18 1041 ASP B O 1
ATOM 2116 N N . VAL B 1 51 ? 65.120 29.265 158.694 1.00 33.28 1042 VAL B N 1
ATOM 2117 C CA . VAL B 1 51 ? 65.931 29.839 157.630 1.00 24.36 1042 VAL B CA 1
ATOM 2118 C C . VAL B 1 51 ? 66.370 28.753 156.643 1.00 30.51 1042 VAL B C 1
ATOM 2119 O O . VAL B 1 51 ? 66.276 28.940 155.429 1.00 37.18 1042 VAL B O 1
ATOM 2123 N N . GLY B 1 52 ? 66.828 27.618 157.165 1.00 25.71 1043 GLY B N 1
ATOM 2124 C CA . GLY B 1 52 ? 67.262 26.536 156.301 1.00 28.60 1043 GLY B CA 1
ATOM 2125 C C . GLY B 1 52 ? 66.134 25.905 155.490 1.00 34.30 1043 GLY B C 1
ATOM 2126 O O . GLY B 1 52 ? 66.303 25.595 154.311 1.00 26.57 1043 GLY B O 1
ATOM 2127 N N . ALA B 1 53 ? 64.978 25.714 156.117 1.00 37.69 1044 ALA B N 1
ATOM 2128 C CA . ALA B 1 53 ? 63.823 25.118 155.447 1.00 26.58 1044 ALA B CA 1
ATOM 2129 C C . ALA B 1 53 ? 63.260 26.049 154.374 1.00 29.85 1044 ALA B C 1
ATOM 2130 O O . ALA B 1 53 ? 62.900 25.615 153.276 1.00 24.21 1044 ALA B O 1
ATOM 2132 N N . ILE B 1 54 ? 63.185 27.335 154.689 1.00 27.37 1045 ILE B N 1
ATOM 2133 C CA . ILE B 1 54 ? 62.672 28.306 153.738 1.00 24.38 1045 ILE B CA 1
ATOM 2134 C C . ILE B 1 54 ? 63.604 28.377 152.529 1.00 28.42 1045 ILE B C 1
ATOM 2135 O O . ILE B 1 54 ? 63.170 28.660 151.412 1.00 29.79 1045 ILE B O 1
ATOM 2140 N N . ALA B 1 55 ? 64.889 28.118 152.747 1.00 24.08 1046 ALA B N 1
ATOM 2141 C CA . ALA B 1 55 ? 65.827 28.133 151.630 1.00 25.70 1046 ALA B CA 1
ATOM 2142 C C . ALA B 1 55 ? 65.490 26.951 150.733 1.00 26.55 1046 ALA B C 1
ATOM 2143 O O . ALA B 1 55 ? 65.600 27.031 149.509 1.00 24.49 1046 ALA B O 1
ATOM 2145 N N . GLY B 1 56 ? 65.080 25.847 151.352 1.00 26.03 1047 GLY B N 1
ATOM 2146 C CA . GLY B 1 56 ? 64.721 24.673 150.574 1.00 18.84 1047 GLY B CA 1
ATOM 2147 C C . GLY B 1 56 ? 63.496 24.981 149.733 1.00 16.15 1047 GLY B C 1
ATOM 2148 O O . GLY B 1 56 ? 63.438 24.646 148.550 1.00 19.31 1047 GLY B O 1
ATOM 2149 N N . LYS B 1 57 ? 62.515 25.636 150.346 1.00 22.58 1048 LYS B N 1
ATOM 2150 C CA . LYS B 1 57 ? 61.279 25.996 149.658 1.00 18.88 1048 LYS B CA 1
ATOM 2151 C C . LYS B 1 57 ? 61.544 26.946 148.499 1.00 13.59 1048 LYS B C 1
ATOM 2152 O O . LYS B 1 57 ? 61.088 26.719 147.380 1.00 13.80 1048 LYS B O 1
ATOM 2158 N N . ALA B 1 58 ? 62.282 28.022 148.764 1.00 19.05 1049 ALA B N 1
ATOM 2159 C CA . ALA B 1 58 ? 62.599 28.988 147.716 1.00 20.21 1049 ALA B CA 1
ATOM 2160 C C . ALA B 1 58 ? 63.306 28.320 146.543 1.00 18.14 1049 ALA B C 1
ATOM 2161 O O . ALA B 1 58 ? 63.045 28.654 145.381 1.00 18.18 1049 ALA B O 1
ATOM 2163 N N . ASN B 1 59 ? 64.220 27.397 146.837 1.00 16.95 1050 ASN B N 1
ATOM 2164 C CA . ASN B 1 59 ? 64.934 26.701 145.773 1.00 12.56 1050 ASN B CA 1
ATOM 2165 C C . ASN B 1 59 ? 63.960 25.833 144.974 1.00 9.88 1050 ASN B C 1
ATOM 2166 O O . ASN B 1 59 ? 64.037 25.770 143.749 1.00 10.60 1050 ASN B O 1
ATOM 2171 N N . GLU B 1 60 ? 63.047 25.168 145.675 1.00 18.84 1051 GLU B N 1
ATOM 2172 C CA . GLU B 1 60 ? 62.074 24.294 145.028 1.00 24.81 1051 GLU B CA 1
ATOM 2173 C C . GLU B 1 60 ? 61.114 25.081 144.144 1.00 18.91 1051 GLU B C 1
ATOM 2174 O O . GLU B 1 60 ? 60.768 24.648 143.048 1.00 14.31 1051 GLU B O 1
ATOM 2180 N N . ALA B 1 61 ? 60.695 26.249 144.621 1.00 26.22 1052 ALA B N 1
ATOM 2181 C CA . ALA B 1 61 ? 59.790 27.096 143.857 1.00 23.21 1052 ALA B CA 1
ATOM 2182 C C . ALA B 1 61 ? 60.486 27.565 142.589 1.00 23.17 1052 ALA B C 1
ATOM 2183 O O . ALA B 1 61 ? 59.872 27.625 141.529 1.00 28.12 1052 ALA B O 1
ATOM 2185 N N . GLY B 1 62 ? 61.764 27.913 142.705 1.00 20.90 1053 GLY B N 1
ATOM 2186 C CA . GLY B 1 62 ? 62.505 28.364 141.546 1.00 17.02 1053 GLY B CA 1
ATOM 2187 C C . GLY B 1 62 ? 62.494 27.263 140.503 1.00 23.90 1053 GLY B C 1
ATOM 2188 O O . GLY B 1 62 ? 62.215 27.503 139.328 1.00 20.67 1053 GLY B O 1
ATOM 2189 N N . GLN B 1 63 ? 62.802 26.047 140.940 1.00 22.46 1054 GLN B N 1
ATOM 2190 C CA . GLN B 1 63 ? 62.811 24.890 140.060 1.00 25.56 1054 GLN B CA 1
ATOM 2191 C C . GLN B 1 63 ? 61.442 24.642 139.417 1.00 12.90 1054 GLN B C 1
ATOM 2192 O O . GLN B 1 63 ? 61.349 24.336 138.220 1.00 14.33 1054 GLN B O 1
ATOM 2198 N N . GLY B 1 64 ? 60.382 24.775 140.208 1.00 12.54 1055 GLY B N 1
ATOM 2199 C CA . GLY B 1 64 ? 59.046 24.574 139.671 1.00 20.08 1055 GLY B CA 1
ATOM 2200 C C . GLY B 1 64 ? 58.709 25.639 138.636 1.00 17.85 1055 GLY B C 1
ATOM 2201 O O . GLY B 1 64 ? 57.996 25.379 137.649 1.00 11.04 1055 GLY B O 1
ATOM 2202 N N . ALA B 1 65 ? 59.221 26.847 138.860 1.00 20.73 1056 ALA B N 1
ATOM 2203 C CA . ALA B 1 65 ? 58.993 27.970 137.954 1.00 14.54 1056 ALA B CA 1
ATOM 2204 C C . ALA B 1 65 ? 59.735 27.695 136.657 1.00 14.31 1056 ALA B C 1
ATOM 2205 O O . ALA B 1 65 ? 59.264 28.024 135.561 1.00 14.67 1056 ALA B O 1
ATOM 2207 N N . TYR B 1 66 ? 60.911 27.084 136.777 1.00 14.20 1057 TYR B N 1
ATOM 2208 C CA . TYR B 1 66 ? 61.691 26.789 135.584 1.00 11.20 1057 TYR B CA 1
ATOM 2209 C C . TYR B 1 66 ? 61.023 25.724 134.720 1.00 15.96 1057 TYR B C 1
ATOM 2210 O O . TYR B 1 66 ? 60.974 25.847 133.491 1.00 12.94 1057 TYR B O 1
ATOM 2219 N N . ASP B 1 67 ? 60.506 24.673 135.349 1.00 18.17 1058 ASP B N 1
ATOM 2220 C CA . ASP B 1 67 ? 59.843 23.638 134.569 1.00 13.37 1058 ASP B CA 1
ATOM 2221 C C . ASP B 1 67 ? 58.646 24.219 133.812 1.00 12.80 1058 ASP B C 1
ATOM 2222 O O . ASP B 1 67 ? 58.461 23.950 132.620 1.00 13.19 1058 ASP B O 1
ATOM 2227 N N . ALA B 1 68 ? 57.836 25.024 134.498 1.00 10.86 1059 ALA B N 1
ATOM 2228 C CA . ALA B 1 68 ? 56.679 25.643 133.862 1.00 9.82 1059 ALA B CA 1
ATOM 2229 C C . ALA B 1 68 ? 57.131 26.466 132.662 1.00 6.88 1059 ALA B C 1
ATOM 2230 O O . ALA B 1 68 ? 56.527 26.398 131.584 1.00 17.30 1059 ALA B O 1
ATOM 2232 N N . GLN B 1 69 ? 58.202 27.240 132.842 1.00 8.74 1060 GLN B N 1
ATOM 2233 C CA . GLN B 1 69 ? 58.690 28.058 131.736 1.00 3.01 1060 GLN B CA 1
ATOM 2234 C C . GLN B 1 69 ? 59.157 27.194 130.556 1.00 3.01 1060 GLN B C 1
ATOM 2235 O O . GLN B 1 69 ? 58.826 27.464 129.403 1.00 11.11 1060 GLN B O 1
ATOM 2241 N N . VAL B 1 70 ? 59.914 26.135 130.848 1.00 15.78 1061 VAL B N 1
ATOM 2242 C CA . VAL B 1 70 ? 60.387 25.265 129.789 1.00 9.25 1061 VAL B CA 1
ATOM 2243 C C . VAL B 1 70 ? 59.190 24.685 129.041 1.00 15.30 1061 VAL B C 1
ATOM 2244 O O . VAL B 1 70 ? 59.223 24.547 127.825 1.00 14.40 1061 VAL B O 1
ATOM 2248 N N . LYS B 1 71 ? 58.132 24.334 129.762 1.00 15.23 1062 LYS B N 1
ATOM 2249 C CA . LYS B 1 71 ? 56.953 23.789 129.099 1.00 13.36 1062 LYS B CA 1
ATOM 2250 C C . LYS B 1 71 ? 56.275 24.892 128.263 1.00 17.88 1062 LYS B C 1
ATOM 2251 O O . LYS B 1 71 ? 55.782 24.630 127.161 1.00 20.93 1062 LYS B O 1
ATOM 2257 N N . ASN B 1 72 ? 56.275 26.129 128.756 1.00 28.21 1063 ASN B N 1
ATOM 2258 C CA . ASN B 1 72 ? 55.669 27.224 127.996 1.00 23.47 1063 ASN B CA 1
ATOM 2259 C C . ASN B 1 72 ? 56.331 27.410 126.639 1.00 18.72 1063 ASN B C 1
ATOM 2260 O O . ASN B 1 72 ? 55.646 27.611 125.636 1.00 12.58 1063 ASN B O 1
ATOM 2265 N N . ASP B 1 73 ? 57.661 27.350 126.621 1.00 18.53 1064 ASP B N 1
ATOM 2266 C CA . ASP B 1 73 ? 58.428 27.514 125.394 1.00 18.60 1064 ASP B CA 1
ATOM 2267 C C . ASP B 1 73 ? 58.039 26.476 124.360 1.00 17.83 1064 ASP B C 1
ATOM 2268 O O . ASP B 1 73 ? 57.922 26.777 123.168 1.00 19.36 1064 ASP B O 1
ATOM 2273 N N . GLU B 1 74 ? 57.869 25.242 124.816 1.00 27.80 1065 GLU B N 1
ATOM 2274 C CA . GLU B 1 74 ? 57.490 24.163 123.924 1.00 27.47 1065 GLU B CA 1
ATOM 2275 C C . GLU B 1 74 ? 56.052 24.345 123.414 1.00 22.02 1065 GLU B C 1
ATOM 2276 O O . GLU B 1 74 ? 55.753 24.061 122.245 1.00 24.71 1065 GLU B O 1
ATOM 2282 N N . GLN B 1 75 ? 55.158 24.821 124.272 1.00 22.02 1066 GLN B N 1
ATOM 2283 C CA . GLN B 1 75 ? 53.778 25.035 123.834 1.00 22.67 1066 GLN B CA 1
ATOM 2284 C C . GLN B 1 75 ? 53.700 26.243 122.911 1.00 15.15 1066 GLN B C 1
ATOM 2285 O O . GLN B 1 75 ? 52.774 26.350 122.111 1.00 18.62 1066 GLN B O 1
ATOM 2291 N N . ASP B 1 76 ? 54.659 27.165 123.023 1.00 16.07 1067 ASP B N 1
ATOM 2292 C CA . ASP B 1 76 ? 54.666 28.325 122.132 1.00 14.99 1067 ASP B CA 1
ATOM 2293 C C . ASP B 1 76 ? 55.044 27.828 120.740 1.00 23.03 1067 ASP B C 1
ATOM 2294 O O . ASP B 1 76 ? 54.473 28.230 119.748 1.00 17.66 1067 ASP B O 1
ATOM 2299 N N . VAL B 1 77 ? 56.005 26.926 120.653 1.00 17.50 1068 VAL B N 1
ATOM 2300 C CA . VAL B 1 77 ? 56.372 26.423 119.349 1.00 19.18 1068 VAL B CA 1
ATOM 2301 C C . VAL B 1 77 ? 55.171 25.748 118.708 1.00 17.22 1068 VAL B C 1
ATOM 2302 O O . VAL B 1 77 ? 54.905 25.935 117.513 1.00 15.73 1068 VAL B O 1
ATOM 2306 N N . GLU B 1 78 ? 54.442 24.954 119.488 1.00 20.78 1069 GLU B N 1
ATOM 2307 C CA . GLU B 1 78 ? 53.290 24.269 118.919 1.00 15.95 1069 GLU B CA 1
ATOM 2308 C C . GLU B 1 78 ? 52.193 25.266 118.523 1.00 19.22 1069 GLU B C 1
ATOM 2309 O O . GLU B 1 78 ? 51.597 25.157 117.445 1.00 17.89 1069 GLU B O 1
ATOM 2315 N N . LEU B 1 79 ? 51.927 26.244 119.372 1.00 21.93 1070 LEU B N 1
ATOM 2316 C CA . LEU B 1 79 ? 50.907 27.230 119.034 1.00 17.13 1070 LEU B CA 1
ATOM 2317 C C . LEU B 1 79 ? 51.203 27.929 117.701 1.00 13.10 1070 LEU B C 1
ATOM 2318 O O . LEU B 1 79 ? 50.287 28.200 116.916 1.00 23.69 1070 LEU B O 1
ATOM 2323 N N . ALA B 1 80 ? 52.479 28.219 117.446 1.00 20.19 1071 ALA B N 1
ATOM 2324 C CA . ALA B 1 80 ? 52.873 28.893 116.217 1.00 18.24 1071 ALA B CA 1
ATOM 2325 C C . ALA B 1 80 ? 52.642 27.999 115.003 1.00 20.46 1071 ALA B C 1
ATOM 2326 O O . ALA B 1 80 ? 52.247 28.467 113.939 1.00 23.79 1071 ALA B O 1
ATOM 2328 N N . ASP B 1 81 ? 52.899 26.709 115.166 1.00 22.56 1072 ASP B N 1
ATOM 2329 C CA . ASP B 1 81 ? 52.703 25.760 114.084 1.00 23.90 1072 ASP B CA 1
ATOM 2330 C C . ASP B 1 81 ? 51.204 25.676 113.782 1.00 22.50 1072 ASP B C 1
ATOM 2331 O O . ASP B 1 81 ? 50.788 25.726 112.616 1.00 19.11 1072 ASP B O 1
ATOM 2336 N N . HIS B 1 82 ? 50.405 25.559 114.842 1.00 18.38 1073 HIS B N 1
ATOM 2337 C CA . HIS B 1 82 ? 48.949 25.490 114.728 1.00 18.84 1073 HIS B CA 1
ATOM 2338 C C . HIS B 1 82 ? 48.447 26.743 114.011 1.00 25.67 1073 HIS B C 1
ATOM 2339 O O . HIS B 1 82 ? 47.591 26.665 113.141 1.00 19.67 1073 HIS B O 1
ATOM 2346 N N . GLU B 1 83 ? 48.985 27.902 114.382 1.00 25.09 1074 GLU B N 1
ATOM 2347 C CA . GLU B 1 83 ? 48.579 29.166 113.773 1.00 26.22 1074 GLU B CA 1
ATOM 2348 C C . GLU B 1 83 ? 48.833 29.178 112.258 1.00 24.02 1074 GLU B C 1
ATOM 2349 O O . GLU B 1 83 ? 47.988 29.637 111.486 1.00 19.90 1074 GLU B O 1
ATOM 2355 N N . ALA B 1 84 ? 49.982 28.662 111.821 1.00 20.51 1075 ALA B N 1
ATOM 2356 C CA . ALA B 1 84 ? 50.288 28.649 110.387 1.00 17.24 1075 ALA B CA 1
ATOM 2357 C C . ALA B 1 84 ? 49.351 27.708 109.647 1.00 13.95 1075 ALA B C 1
ATOM 2358 O O . ALA B 1 84 ? 48.838 28.040 108.583 1.00 16.68 1075 ALA B O 1
ATOM 2360 N N . ARG B 1 85 ? 49.125 26.529 110.211 1.00 18.31 1076 ARG B N 1
ATOM 2361 C CA . ARG B 1 85 ? 48.247 25.571 109.574 1.00 22.60 1076 ARG B CA 1
ATOM 2362 C C . ARG B 1 85 ? 46.801 26.043 109.494 1.00 24.24 1076 ARG B C 1
ATOM 2363 O O . ARG B 1 85 ? 46.128 25.761 108.508 1.00 16.57 1076 ARG B O 1
ATOM 2371 N N . ILE B 1 86 ? 46.319 26.762 110.508 1.00 18.28 1077 ILE B N 1
ATOM 2372 C CA . ILE B 1 86 ? 44.940 27.239 110.475 1.00 14.59 1077 ILE B CA 1
ATOM 2373 C C . ILE B 1 86 ? 44.793 28.300 109.397 1.00 14.10 1077 ILE B C 1
ATOM 2374 O O . ILE B 1 86 ? 43.854 28.267 108.615 1.00 19.07 1077 ILE B O 1
ATOM 2379 N N . LYS B 1 87 ? 45.749 29.223 109.328 1.00 19.92 1078 LYS B N 1
ATOM 2380 C CA . LYS B 1 87 ? 45.680 30.270 108.329 1.00 18.25 1078 LYS B CA 1
ATOM 2381 C C . LYS B 1 87 ? 45.684 29.719 106.903 1.00 18.65 1078 LYS B C 1
ATOM 2382 O O . LYS B 1 87 ? 45.045 30.281 106.027 1.00 24.04 1078 LYS B O 1
ATOM 2388 N N . GLN B 1 88 ? 46.392 28.619 106.669 1.00 16.40 1079 GLN B N 1
ATOM 2389 C CA . GLN B 1 88 ? 46.440 28.051 105.330 1.00 16.17 1079 GLN B CA 1
ATOM 2390 C C . GLN B 1 88 ? 45.126 27.340 105.011 1.00 24.37 1079 GLN B C 1
ATOM 2391 O O . GLN B 1 88 ? 44.613 27.441 103.892 1.00 19.32 1079 GLN B O 1
ATOM 2397 N N . LEU B 1 89 ? 44.580 26.627 105.993 1.00 25.11 1080 LEU B N 1
ATOM 2398 C CA . LEU B 1 89 ? 43.310 25.932 105.799 1.00 20.58 1080 LEU B CA 1
ATOM 2399 C C . LEU B 1 89 ? 42.207 26.932 105.478 1.00 27.36 1080 LEU B C 1
ATOM 2400 O O . LEU B 1 89 ? 41.403 26.706 104.581 1.00 24.13 1080 LEU B O 1
ATOM 2405 N N . ARG B 1 90 ? 42.165 28.030 106.224 1.00 22.80 1081 ARG B N 1
ATOM 2406 C CA . ARG B 1 90 ? 41.150 29.058 106.006 1.00 25.49 1081 ARG B CA 1
ATOM 2407 C C . ARG B 1 90 ? 41.242 29.559 104.570 1.00 33.13 1081 ARG B C 1
ATOM 2408 O O . ARG B 1 90 ? 40.227 29.820 103.927 1.00 26.11 1081 ARG B O 1
ATOM 2416 N N . ILE B 1 91 ? 42.462 29.674 104.058 1.00 38.37 1082 ILE B N 1
ATOM 2417 C CA . ILE B 1 91 ? 42.656 30.132 102.690 1.00 31.92 1082 ILE B CA 1
ATOM 2418 C C . ILE B 1 91 ? 42.194 29.057 101.698 1.00 25.06 1082 ILE B C 1
ATOM 2419 O O . ILE B 1 91 ? 41.522 29.362 100.724 1.00 25.81 1082 ILE B O 1
ATOM 2424 N N . ASP B 1 92 ? 42.565 27.807 101.943 1.00 19.70 1083 ASP B N 1
ATOM 2425 C CA . ASP B 1 92 ? 42.144 26.709 101.082 1.00 19.52 1083 ASP B CA 1
ATOM 2426 C C . ASP B 1 92 ? 40.615 26.607 101.068 1.00 23.37 1083 ASP B C 1
ATOM 2427 O O . ASP B 1 92 ? 40.015 26.455 100.016 1.00 22.16 1083 ASP B O 1
ATOM 2432 N N . VAL B 1 93 ? 39.991 26.679 102.243 1.00 22.67 1084 VAL B N 1
ATOM 2433 C CA . VAL B 1 93 ? 38.534 26.573 102.348 1.00 20.97 1084 VAL B CA 1
ATOM 2434 C C . VAL B 1 93 ? 37.793 27.740 101.707 1.00 23.07 1084 VAL B C 1
ATOM 2435 O O . VAL B 1 93 ? 36.707 27.556 101.161 1.00 27.82 1084 VAL B O 1
ATOM 2439 N N . ASP B 1 94 ? 38.372 28.937 101.768 1.00 37.58 1085 ASP B N 1
ATOM 2440 C CA . ASP B 1 94 ? 37.746 30.109 101.158 1.00 33.93 1085 ASP B CA 1
ATOM 2441 C C . ASP B 1 94 ? 37.821 29.977 99.636 1.00 27.57 1085 ASP B C 1
ATOM 2442 O O . ASP B 1 94 ? 36.933 30.425 98.918 1.00 34.18 1085 ASP B O 1
ATOM 2447 N N . ASP B 1 95 ? 38.888 29.354 99.150 1.00 27.77 1086 ASP B N 1
ATOM 2448 C CA . ASP B 1 95 ? 39.064 29.147 97.719 1.00 30.19 1086 ASP B CA 1
ATOM 2449 C C . ASP B 1 95 ? 38.020 28.132 97.236 1.00 32.80 1086 ASP B C 1
ATOM 2450 O O . ASP B 1 95 ? 37.446 28.287 96.158 1.00 33.72 1086 ASP B O 1
ATOM 2455 N N . HIS B 1 96 ? 37.777 27.100 98.046 1.00 28.29 1087 HIS B N 1
ATOM 2456 C CA . HIS B 1 96 ? 36.806 26.061 97.706 1.00 20.67 1087 HIS B CA 1
ATOM 2457 C C . HIS B 1 96 ? 35.384 26.600 97.678 1.00 21.65 1087 HIS B C 1
ATOM 2458 O O . HIS B 1 96 ? 34.603 26.252 96.792 1.00 29.81 1087 HIS B O 1
ATOM 2465 N N . GLU B 1 97 ? 35.049 27.447 98.647 1.00 26.59 1088 GLU B N 1
ATOM 2466 C CA . GLU B 1 97 ? 33.722 28.042 98.702 1.00 26.20 1088 GLU B CA 1
ATOM 2467 C C . GLU B 1 97 ? 33.320 28.621 97.333 1.00 29.89 1088 GLU B C 1
ATOM 2468 O O . GLU B 1 97 ? 32.200 28.397 96.872 1.00 30.97 1088 GLU B O 1
ATOM 2474 N N . SER B 1 98 ? 34.226 29.355 96.685 1.00 31.02 1089 SER B N 1
ATOM 2475 C CA . SER B 1 98 ? 33.920 29.952 95.383 1.00 40.83 1089 SER B CA 1
ATOM 2476 C C . SER B 1 98 ? 33.810 28.935 94.257 1.00 30.10 1089 SER B C 1
ATOM 2477 O O . SER B 1 98 ? 32.848 28.952 93.497 1.00 39.16 1089 SER B O 1
ATOM 2480 N N . ARG B 1 99 ? 34.804 28.059 94.144 1.00 24.22 1090 ARG B N 1
ATOM 2481 C CA . ARG B 1 99 ? 34.803 27.041 93.104 1.00 29.62 1090 ARG B CA 1
ATOM 2482 C C . ARG B 1 99 ? 33.594 26.102 93.214 1.00 36.00 1090 ARG B C 1
ATOM 2483 O O . ARG B 1 99 ? 33.113 25.578 92.207 1.00 38.53 1090 ARG B O 1
ATOM 2491 N N . ILE B 1 100 ? 33.103 25.888 94.429 1.00 28.75 1091 ILE B N 1
ATOM 2492 C CA . ILE B 1 100 ? 31.942 25.019 94.618 1.00 30.95 1091 ILE B CA 1
ATOM 2493 C C . ILE B 1 100 ? 30.698 25.787 94.191 1.00 34.64 1091 ILE B C 1
ATOM 2494 O O . ILE B 1 100 ? 29.772 25.213 93.616 1.00 33.90 1091 ILE B O 1
ATOM 2499 N N . THR B 1 101 ? 30.684 27.090 94.456 1.00 27.30 1092 THR B N 1
ATOM 2500 C CA . THR B 1 101 ? 29.539 27.914 94.084 1.00 25.28 1092 THR B CA 1
ATOM 2501 C C . THR B 1 101 ? 29.439 28.080 92.575 1.00 24.45 1092 THR B C 1
ATOM 2502 O O . THR B 1 101 ? 28.336 28.188 92.030 1.00 28.40 1092 THR B O 1
ATOM 2506 N N . ALA B 1 102 ? 30.585 28.096 91.898 1.00 34.89 1093 ALA B N 1
ATOM 2507 C CA . ALA B 1 102 ? 30.607 28.247 90.445 1.00 29.50 1093 ALA B CA 1
ATOM 2508 C C . ALA B 1 102 ? 30.226 26.935 89.771 1.00 32.02 1093 ALA B C 1
ATOM 2509 O O . ALA B 1 102 ? 29.541 26.931 88.752 1.00 38.31 1093 ALA B O 1
ATOM 2511 N N . ASN B 1 103 ? 30.679 25.821 90.342 1.00 26.86 1094 ASN B N 1
ATOM 2512 C CA . ASN B 1 103 ? 30.362 24.510 89.797 1.00 26.42 1094 ASN B CA 1
ATOM 2513 C C . ASN B 1 103 ? 28.858 24.270 89.887 1.00 30.75 1094 ASN B C 1
ATOM 2514 O O . ASN B 1 103 ? 28.231 23.839 88.928 1.00 32.08 1094 ASN B O 1
ATOM 2519 N N . THR B 1 104 ? 28.286 24.542 91.050 1.00 28.55 1095 THR B N 1
ATOM 2520 C CA . THR B 1 104 ? 26.855 24.359 91.253 1.00 30.48 1095 THR B CA 1
ATOM 2521 C C . THR B 1 104 ? 26.037 25.182 90.248 1.00 30.09 1095 THR B C 1
ATOM 2522 O O . THR B 1 104 ? 24.959 24.765 89.809 1.00 25.71 1095 THR B O 1
ATOM 2526 N N . LYS B 1 105 ? 26.554 26.341 89.860 1.00 26.66 1096 LYS B N 1
ATOM 2527 C CA . LYS B 1 105 ? 25.829 27.190 88.927 1.00 27.94 1096 LYS B CA 1
ATOM 2528 C C . LYS B 1 105 ? 26.030 26.779 87.482 1.00 23.47 1096 LYS B C 1
ATOM 2529 O O . LYS B 1 105 ? 25.197 27.075 86.625 1.00 25.51 1096 LYS B O 1
ATOM 2535 N N . ALA B 1 106 ? 27.134 26.089 87.216 1.00 25.05 1097 ALA B N 1
ATOM 2536 C CA . ALA B 1 106 ? 27.424 25.608 85.878 1.00 23.00 1097 ALA B CA 1
ATOM 2537 C C . ALA B 1 106 ? 26.533 24.384 85.650 1.00 24.55 1097 ALA B C 1
ATOM 2538 O O . ALA B 1 106 ? 26.101 24.116 84.525 1.00 20.74 1097 ALA B O 1
ATOM 2540 N N . ILE B 1 107 ? 26.257 23.655 86.732 1.00 38.59 1098 ILE B N 1
ATOM 2541 C CA . ILE B 1 107 ? 25.412 22.465 86.672 1.00 35.40 1098 ILE B CA 1
ATOM 2542 C C . ILE B 1 107 ? 23.973 22.868 86.361 1.00 39.66 1098 ILE B C 1
ATOM 2543 O O . ILE B 1 107 ? 23.300 22.232 85.546 1.00 37.66 1098 ILE B O 1
ATOM 2548 N N . THR B 1 108 ? 23.505 23.924 87.018 1.00 21.71 1099 THR B N 1
ATOM 2549 C CA . THR B 1 108 ? 22.152 24.414 86.794 1.00 18.88 1099 THR B CA 1
ATOM 2550 C C . THR B 1 108 ? 21.999 24.933 85.363 1.00 23.42 1099 THR B C 1
ATOM 2551 O O . THR B 1 108 ? 20.935 24.799 84.748 1.00 30.96 1099 THR B O 1
ATOM 2555 N N . ALA B 1 109 ? 23.072 25.521 84.840 1.00 32.68 1100 ALA B N 1
ATOM 2556 C CA . ALA B 1 109 ? 23.080 26.060 83.488 1.00 35.26 1100 ALA B CA 1
ATOM 2557 C C . ALA B 1 109 ? 23.107 24.947 82.447 1.00 32.55 1100 ALA B C 1
ATOM 2558 O O . ALA B 1 109 ? 22.530 25.092 81.367 1.00 31.21 1100 ALA B O 1
ATOM 2560 N N . LEU B 1 110 ? 23.795 23.850 82.754 1.00 32.47 1101 LEU B N 1
ATOM 2561 C CA . LEU B 1 110 ? 23.862 22.725 81.827 1.00 32.39 1101 LEU B CA 1
ATOM 2562 C C . LEU B 1 110 ? 22.502 22.045 81.756 1.00 32.64 1101 LEU B C 1
ATOM 2563 O O . LEU B 1 110 ? 22.060 21.634 80.685 1.00 28.98 1101 LEU B O 1
ATOM 2568 N N . ASN B 1 111 ? 21.845 21.930 82.905 1.00 26.47 1102 ASN B N 1
ATOM 2569 C CA . ASN B 1 111 ? 20.532 21.299 82.962 1.00 32.64 1102 ASN B CA 1
ATOM 2570 C C . ASN B 1 111 ? 19.519 21.997 82.061 1.00 29.72 1102 ASN B C 1
ATOM 2571 O O . ASN B 1 111 ? 18.725 21.333 81.394 1.00 29.78 1102 ASN B O 1
ATOM 2576 N N . VAL B 1 112 ? 19.534 23.328 82.044 1.00 29.74 1103 VAL B N 1
ATOM 2577 C CA . VAL B 1 112 ? 18.595 24.064 81.210 1.00 37.10 1103 VAL B CA 1
ATOM 2578 C C . VAL B 1 112 ? 18.836 23.744 79.732 1.00 41.14 1103 VAL B C 1
ATOM 2579 O O . VAL B 1 112 ? 17.892 23.499 78.982 1.00 35.19 1103 VAL B O 1
ATOM 2583 N N . ARG B 1 113 ? 20.101 23.731 79.324 1.00 32.75 1104 ARG B N 1
ATOM 2584 C CA . ARG B 1 113 ? 20.455 23.437 77.940 1.00 25.61 1104 ARG B CA 1
ATOM 2585 C C . ARG B 1 113 ? 20.092 22.016 77.523 1.00 27.00 1104 ARG B C 1
ATOM 2586 O O . ARG B 1 113 ? 19.687 21.778 76.381 1.00 33.65 1104 ARG B O 1
ATOM 2594 N N . VAL B 1 114 ? 20.236 21.070 78.443 1.00 27.22 1105 VAL B N 1
ATOM 2595 C CA . VAL B 1 114 ? 19.906 19.690 78.132 1.00 29.66 1105 VAL B CA 1
ATOM 2596 C C . VAL B 1 114 ? 18.396 19.495 78.062 1.00 35.97 1105 VAL B C 1
ATOM 2597 O O . VAL B 1 114 ? 17.902 18.727 77.237 1.00 45.52 1105 VAL B O 1
ATOM 2601 N N . THR B 1 115 ? 17.661 20.195 78.917 1.00 32.10 1106 THR B N 1
ATOM 2602 C CA . THR B 1 115 ? 16.205 20.084 78.907 1.00 33.05 1106 THR B CA 1
ATOM 2603 C C . THR B 1 115 ? 15.653 20.631 77.584 1.00 32.66 1106 THR B C 1
ATOM 2604 O O . THR B 1 115 ? 14.693 20.096 77.034 1.00 32.50 1106 THR B O 1
ATOM 2608 N N . THR B 1 116 ? 16.275 21.691 77.076 1.00 21.76 1107 THR B N 1
ATOM 2609 C CA . THR B 1 116 ? 15.868 22.286 75.805 1.00 29.00 1107 THR B CA 1
ATOM 2610 C C . THR B 1 116 ? 16.156 21.270 74.703 1.00 29.93 1107 THR B C 1
ATOM 2611 O O . THR B 1 116 ? 15.285 20.924 73.903 1.00 30.82 1107 THR B O 1
ATOM 2615 N N . ALA B 1 117 ? 17.396 20.794 74.682 1.00 28.85 1108 ALA B N 1
ATOM 2616 C CA . ALA B 1 117 ? 17.838 19.824 73.702 1.00 25.51 1108 ALA B CA 1
ATOM 2617 C C . ALA B 1 117 ? 16.878 18.643 73.643 1.00 25.83 1108 ALA B C 1
ATOM 2618 O O . ALA B 1 117 ? 16.447 18.239 72.564 1.00 26.35 1108 ALA B O 1
ATOM 2620 N N . GLU B 1 118 ? 16.547 18.099 74.807 1.00 25.18 1109 GLU B N 1
ATOM 2621 C CA . GLU B 1 118 ? 15.640 16.962 74.902 1.00 23.42 1109 GLU B CA 1
ATOM 2622 C C . GLU B 1 118 ? 14.327 17.211 74.167 1.00 31.34 1109 GLU B C 1
ATOM 2623 O O . GLU B 1 118 ? 13.760 16.294 73.571 1.00 24.46 1109 GLU B O 1
ATOM 2629 N N . GLY B 1 119 ? 13.848 18.452 74.220 1.00 26.42 1110 GLY B N 1
ATOM 2630 C CA . GLY B 1 119 ? 12.603 18.799 73.562 1.00 27.75 1110 GLY B CA 1
ATOM 2631 C C . GLY B 1 119 ? 12.764 18.764 72.056 1.00 31.35 1110 GLY B C 1
ATOM 2632 O O . GLY B 1 119 ? 11.901 18.257 71.330 1.00 31.86 1110 GLY B O 1
ATOM 2633 N N . GLU B 1 120 ? 13.880 19.307 71.585 1.00 40.70 1111 GLU B N 1
ATOM 2634 C CA . GLU B 1 120 ? 14.167 19.335 70.164 1.00 33.79 1111 GLU B CA 1
ATOM 2635 C C . GLU B 1 120 ? 14.302 17.915 69.635 1.00 35.13 1111 GLU B C 1
ATOM 2636 O O . GLU B 1 120 ? 13.873 17.626 68.518 1.00 36.62 1111 GLU B O 1
ATOM 2642 N N . ILE B 1 121 ? 14.894 17.035 70.441 1.00 29.07 1112 ILE B N 1
ATOM 2643 C CA . ILE B 1 121 ? 15.074 15.644 70.040 1.00 30.95 1112 ILE B CA 1
ATOM 2644 C C . ILE B 1 121 ? 13.721 14.964 69.886 1.00 27.70 1112 ILE B C 1
ATOM 2645 O O . ILE B 1 121 ? 13.472 14.297 68.892 1.00 35.96 1112 ILE B O 1
ATOM 2650 N N . ALA B 1 122 ? 12.844 15.152 70.867 1.00 27.01 1113 ALA B N 1
ATOM 2651 C CA . ALA B 1 122 ? 11.521 14.538 70.829 1.00 29.93 1113 ALA B CA 1
ATOM 2652 C C . ALA B 1 122 ? 10.762 14.882 69.554 1.00 28.80 1113 ALA B C 1
ATOM 2653 O O . ALA B 1 122 ? 10.176 14.003 68.915 1.00 25.79 1113 ALA B O 1
ATOM 2655 N N . SER B 1 123 ? 10.770 16.159 69.182 1.00 27.14 1114 SER B N 1
ATOM 2656 C CA . SER B 1 123 ? 10.078 16.599 67.975 1.00 32.37 1114 SER B CA 1
ATOM 2657 C C . SER B 1 123 ? 10.745 16.057 66.706 1.00 36.28 1114 SER B C 1
ATOM 2658 O O . SER B 1 123 ? 10.048 15.654 65.773 1.00 27.87 1114 SER B O 1
ATOM 2661 N N . LEU B 1 124 ? 12.081 16.046 66.668 1.00 35.91 1115 LEU B N 1
ATOM 2662 C CA . LEU B 1 124 ? 12.806 15.525 65.505 1.00 27.27 1115 LEU B CA 1
ATOM 2663 C C . LEU B 1 124 ? 12.387 14.082 65.245 1.00 33.46 1115 LEU B C 1
ATOM 2664 O O . LEU B 1 124 ? 12.146 13.696 64.104 1.00 27.72 1115 LEU B O 1
ATOM 2669 N N . GLN B 1 125 ? 12.304 13.282 66.302 1.00 26.62 1116 GLN B N 1
ATOM 2670 C CA . GLN B 1 125 ? 11.892 11.886 66.145 1.00 26.40 1116 GLN B CA 1
ATOM 2671 C C . GLN B 1 125 ? 10.479 11.814 65.568 1.00 28.68 1116 GLN B C 1
ATOM 2672 O O . GLN B 1 125 ? 10.173 10.951 64.751 1.00 28.89 1116 GLN B O 1
ATOM 2678 N N . THR B 1 126 ? 9.628 12.739 66.003 1.00 22.17 1117 THR B N 1
ATOM 2679 C CA . THR B 1 126 ? 8.247 12.812 65.539 1.00 20.51 1117 THR B CA 1
ATOM 2680 C C . THR B 1 126 ? 8.204 13.143 64.046 1.00 25.91 1117 THR B C 1
ATOM 2681 O O . THR B 1 126 ? 7.428 12.564 63.286 1.00 29.09 1117 THR B O 1
ATOM 2685 N N . ASN B 1 127 ? 9.041 14.088 63.634 1.00 22.65 1118 ASN B N 1
ATOM 2686 C CA . ASN B 1 127 ? 9.072 14.491 62.244 1.00 22.54 1118 ASN B CA 1
ATOM 2687 C C . ASN B 1 127 ? 9.661 13.416 61.348 1.00 24.15 1118 ASN B C 1
ATOM 2688 O O . ASN B 1 127 ? 9.136 13.157 60.264 1.00 35.83 1118 ASN B O 1
ATOM 2693 N N . VAL B 1 128 ? 10.742 12.786 61.800 1.00 24.96 1119 VAL B N 1
ATOM 2694 C CA . VAL B 1 128 ? 11.374 11.735 61.016 1.00 26.85 1119 VAL B CA 1
ATOM 2695 C C . VAL B 1 128 ? 10.425 10.541 60.887 1.00 30.51 1119 VAL B C 1
ATOM 2696 O O . VAL B 1 128 ? 10.312 9.944 59.814 1.00 25.72 1119 VAL B O 1
ATOM 2700 N N . SER B 1 129 ? 9.732 10.198 61.969 1.00 23.82 1120 SER B N 1
ATOM 2701 C CA . SER B 1 129 ? 8.792 9.074 61.926 1.00 18.54 1120 SER B CA 1
ATOM 2702 C C . SER B 1 129 ? 7.758 9.272 60.822 1.00 22.43 1120 SER B C 1
ATOM 2703 O O . SER B 1 129 ? 7.559 8.404 59.973 1.00 23.46 1120 SER B O 1
ATOM 2706 N N . ALA B 1 130 ? 7.086 10.417 60.860 1.00 25.73 1121 ALA B N 1
ATOM 2707 C CA . ALA B 1 130 ? 6.066 10.742 59.885 1.00 30.76 1121 ALA B CA 1
ATOM 2708 C C . ALA B 1 130 ? 6.653 10.761 58.478 1.00 40.68 1121 ALA B C 1
ATOM 2709 O O . ALA B 1 130 ? 6.041 10.257 57.539 1.00 31.36 1121 ALA B O 1
ATOM 2711 N N . LEU B 1 131 ? 7.846 11.330 58.338 1.00 25.68 1122 LEU B N 1
ATOM 2712 C CA . LEU B 1 131 ? 8.488 11.411 57.032 1.00 22.52 1122 LEU B CA 1
ATOM 2713 C C . LEU B 1 131 ? 8.695 10.014 56.468 1.00 21.89 1122 LEU B C 1
ATOM 2714 O O . LEU B 1 131 ? 8.447 9.770 55.286 1.00 24.61 1122 LEU B O 1
ATOM 2719 N N . ASP B 1 132 ? 9.172 9.108 57.314 1.00 20.45 1123 ASP B N 1
ATOM 2720 C CA . ASP B 1 132 ? 9.395 7.733 56.895 1.00 25.29 1123 ASP B CA 1
ATOM 2721 C C . ASP B 1 132 ? 8.117 7.129 56.299 1.00 25.82 1123 ASP B C 1
ATOM 2722 O O . ASP B 1 132 ? 8.167 6.459 55.275 1.00 20.83 1123 ASP B O 1
ATOM 2727 N N . GLY B 1 133 ? 6.982 7.371 56.947 1.00 30.79 1124 GLY B N 1
ATOM 2728 C CA . GLY B 1 133 ? 5.716 6.837 56.462 1.00 29.51 1124 GLY B CA 1
ATOM 2729 C C . GLY B 1 133 ? 5.311 7.376 55.101 1.00 34.47 1124 GLY B C 1
ATOM 2730 O O . GLY B 1 133 ? 4.741 6.664 54.283 1.00 29.83 1124 GLY B O 1
ATOM 2731 N N . ARG B 1 134 ? 5.607 8.645 54.858 1.00 28.90 1125 ARG B N 1
ATOM 2732 C CA . ARG B 1 134 ? 5.283 9.262 53.588 1.00 23.88 1125 ARG B CA 1
ATOM 2733 C C . ARG B 1 134 ? 6.212 8.748 52.491 1.00 17.62 1125 ARG B C 1
ATOM 2734 O O . ARG B 1 134 ? 5.787 8.561 51.347 1.00 40.81 1125 ARG B O 1
ATOM 2742 N N . VAL B 1 135 ? 7.478 8.521 52.829 1.00 22.24 1126 VAL B N 1
ATOM 2743 C CA . VAL B 1 135 ? 8.423 8.033 51.828 1.00 23.91 1126 VAL B CA 1
ATOM 2744 C C . VAL B 1 135 ? 8.010 6.633 51.389 1.00 28.94 1126 VAL B C 1
ATOM 2745 O O . VAL B 1 135 ? 7.950 6.341 50.198 1.00 27.15 1126 VAL B O 1
ATOM 2749 N N . THR B 1 136 ? 7.700 5.781 52.360 1.00 25.24 1127 THR B N 1
ATOM 2750 C CA . THR B 1 136 ? 7.279 4.411 52.065 1.00 22.79 1127 THR B CA 1
ATOM 2751 C C . THR B 1 136 ? 6.081 4.418 51.125 1.00 19.05 1127 THR B C 1
ATOM 2752 O O . THR B 1 136 ? 6.028 3.660 50.159 1.00 28.00 1127 THR B O 1
ATOM 2756 N N . THR B 1 137 ? 5.130 5.299 51.404 1.00 22.20 1128 THR B N 1
ATOM 2757 C CA . THR B 1 137 ? 3.923 5.420 50.600 1.00 25.12 1128 THR B CA 1
ATOM 2758 C C . THR B 1 137 ? 4.228 5.935 49.186 1.00 28.77 1128 THR B C 1
ATOM 2759 O O . THR B 1 137 ? 3.726 5.396 48.205 1.00 23.86 1128 THR B O 1
ATOM 2763 N N . ALA B 1 138 ? 5.058 6.969 49.078 1.00 22.29 1129 ALA B N 1
ATOM 2764 C CA . ALA B 1 138 ? 5.406 7.518 47.773 1.00 21.50 1129 ALA B CA 1
ATOM 2765 C C . ALA B 1 138 ? 6.109 6.450 46.941 1.00 21.67 1129 ALA B C 1
ATOM 2766 O O . ALA B 1 138 ? 5.838 6.295 45.742 1.00 26.60 1129 ALA B O 1
ATOM 2768 N N . GLU B 1 139 ? 7.020 5.734 47.592 1.00 21.96 1130 GLU B N 1
ATOM 2769 C CA . GLU B 1 139 ? 7.801 4.659 46.983 1.00 17.48 1130 GLU B CA 1
ATOM 2770 C C . GLU B 1 139 ? 6.915 3.559 46.402 1.00 29.36 1130 GLU B C 1
ATOM 2771 O O . GLU B 1 139 ? 7.227 2.994 45.358 1.00 32.13 1130 GLU B O 1
ATOM 2777 N N . ASN B 1 140 ? 5.823 3.243 47.095 1.00 33.95 1131 ASN B N 1
ATOM 2778 C CA . ASN B 1 140 ? 4.905 2.215 46.617 1.00 30.31 1131 ASN B CA 1
ATOM 2779 C C . ASN B 1 140 ? 4.159 2.742 45.388 1.00 32.05 1131 ASN B C 1
ATOM 2780 O O . ASN B 1 140 ? 4.001 2.034 44.400 1.00 36.55 1131 ASN B O 1
ATOM 2785 N N . ASN B 1 141 ? 3.707 3.991 45.449 1.00 30.59 1132 ASN B N 1
ATOM 2786 C CA . ASN B 1 141 ? 2.998 4.580 44.324 1.00 30.71 1132 ASN B CA 1
ATOM 2787 C C . ASN B 1 141 ? 3.882 4.634 43.084 1.00 36.94 1132 ASN B C 1
ATOM 2788 O O . ASN B 1 141 ? 3.402 4.437 41.964 1.00 27.13 1132 ASN B O 1
ATOM 2793 N N . ILE B 1 142 ? 5.167 4.901 43.293 1.00 28.31 1133 ILE B N 1
ATOM 2794 C CA . ILE B 1 142 ? 6.139 4.978 42.206 1.00 22.87 1133 ILE B CA 1
ATOM 2795 C C . ILE B 1 142 ? 6.270 3.646 41.473 1.00 30.04 1133 ILE B C 1
ATOM 2796 O O . ILE B 1 142 ? 6.072 3.577 40.258 1.00 32.20 1133 ILE B O 1
ATOM 2801 N N . SER B 1 143 ? 6.602 2.593 42.211 1.00 35.16 1134 SER B N 1
ATOM 2802 C CA . SER B 1 143 ? 6.762 1.273 41.614 1.00 38.90 1134 SER B CA 1
ATOM 2803 C C . SER B 1 143 ? 5.448 0.826 40.973 1.00 36.18 1134 SER B C 1
ATOM 2804 O O . SER B 1 143 ? 5.442 0.081 39.992 1.00 30.09 1134 SER B O 1
ATOM 2807 N N . ALA B 1 144 ? 4.334 1.278 41.539 1.00 32.07 1135 ALA B N 1
ATOM 2808 C CA . ALA B 1 144 ? 3.027 0.934 41.002 1.00 30.84 1135 ALA B CA 1
ATOM 2809 C C . ALA B 1 144 ? 2.845 1.623 39.647 1.00 37.32 1135 ALA B C 1
ATOM 2810 O O . ALA B 1 144 ? 2.220 1.072 38.743 1.00 31.79 1135 ALA B O 1
ATOM 2812 N N . LEU B 1 145 ? 3.388 2.829 39.509 1.00 38.77 1136 LEU B N 1
ATOM 2813 C CA . LEU B 1 145 ? 3.288 3.560 38.250 1.00 33.97 1136 LEU B CA 1
ATOM 2814 C C . LEU B 1 145 ? 4.198 2.906 37.219 1.00 30.53 1136 LEU B C 1
ATOM 2815 O O . LEU B 1 145 ? 3.811 2.729 36.062 1.00 28.57 1136 LEU B O 1
ATOM 2820 N N . GLN B 1 146 ? 5.400 2.537 37.660 1.00 33.00 1137 GLN B N 1
ATOM 2821 C CA . GLN B 1 146 ? 6.408 1.916 36.807 1.00 34.41 1137 GLN B CA 1
ATOM 2822 C C . GLN B 1 146 ? 5.990 0.611 36.147 1.00 36.85 1137 GLN B C 1
ATOM 2823 O O . GLN B 1 146 ? 6.572 0.207 35.139 1.00 27.51 1137 GLN B O 1
ATOM 2829 N N . ALA B 1 147 ? 5.000 -0.061 36.713 1.00 39.57 1138 ALA B N 1
ATOM 2830 C CA . ALA B 1 147 ? 4.559 -1.325 36.151 1.00 39.82 1138 ALA B CA 1
ATOM 2831 C C . ALA B 1 147 ? 3.295 -1.167 35.327 1.00 37.01 1138 ALA B C 1
ATOM 2832 O O . ALA B 1 147 ? 2.838 -2.118 34.703 1.00 46.00 1138 ALA B O 1
ATOM 2834 N N . ASP B 1 148 ? 2.742 0.037 35.301 1.00 31.16 1139 ASP B N 1
ATOM 2835 C CA . ASP B 1 148 ? 1.495 0.253 34.598 1.00 35.77 1139 ASP B CA 1
ATOM 2836 C C . ASP B 1 148 ? 1.475 1.335 33.526 1.00 37.55 1139 ASP B C 1
ATOM 2837 O O . ASP B 1 148 ? 0.466 1.503 32.850 1.00 35.38 1139 ASP B O 1
ATOM 2842 N N . TYR B 1 149 ? 2.577 2.056 33.350 1.00 35.14 1140 TYR B N 1
ATOM 2843 C CA . TYR B 1 149 ? 2.598 3.131 32.363 1.00 35.61 1140 TYR B CA 1
ATOM 2844 C C . TYR B 1 149 ? 3.099 2.720 30.976 1.00 41.01 1140 TYR B C 1
ATOM 2845 O O . TYR B 1 149 ? 3.800 1.720 30.817 1.00 34.15 1140 TYR B O 1
ATOM 2854 N N . VAL B 1 150 ? 2.732 3.507 29.971 1.00 43.62 1141 VAL B N 1
ATOM 2855 C CA . VAL B 1 150 ? 3.171 3.240 28.611 1.00 38.25 1141 VAL B CA 1
ATOM 2856 C C . VAL B 1 150 ? 4.455 4.023 28.388 1.00 35.32 1141 VAL B C 1
ATOM 2857 O O . VAL B 1 150 ? 4.527 5.235 28.644 1.00 34.16 1141 VAL B O 1
ATOM 2861 N N . SER B 1 151 ? 5.473 3.314 27.919 1.00 28.23 1142 SER B N 1
ATOM 2862 C CA . SER B 1 151 ? 6.781 3.897 27.676 1.00 21.08 1142 SER B CA 1
ATOM 2863 C C . SER B 1 151 ? 6.993 4.451 26.267 1.00 23.07 1142 SER B C 1
ATOM 2864 O O . SER B 1 151 ? 6.635 3.821 25.280 1.00 34.69 1142 SER B O 1
ATOM 2867 N N . LYS B 1 152 ? 7.585 5.639 26.196 1.00 32.10 1143 LYS B N 1
ATOM 2868 C CA . LYS B 1 152 ? 7.903 6.285 24.926 1.00 29.34 1143 LYS B CA 1
ATOM 2869 C C . LYS B 1 152 ? 9.208 5.707 24.392 1.00 41.14 1143 LYS B C 1
ATOM 2870 O O . LYS B 1 152 ? 9.552 5.905 23.230 1.00 52.80 1143 LYS B O 1
ATOM 2876 N N . THR B 1 153 ? 9.936 5.001 25.253 1.00 38.75 1144 THR B N 1
ATOM 2877 C CA . THR B 1 153 ? 11.239 4.458 24.882 1.00 35.98 1144 THR B CA 1
ATOM 2878 C C . THR B 1 153 ? 11.336 2.940 24.761 1.00 31.15 1144 THR B C 1
ATOM 2879 O O . THR B 1 153 ? 12.305 2.415 24.210 1.00 39.37 1144 THR B O 1
ATOM 2883 N N . ALA B 1 154 ? 10.345 2.234 25.283 1.00 35.55 1145 ALA B N 1
ATOM 2884 C CA . ALA B 1 154 ? 10.343 0.782 25.213 1.00 28.31 1145 ALA B CA 1
ATOM 2885 C C . ALA B 1 154 ? 10.330 0.348 23.750 1.00 37.34 1145 ALA B C 1
ATOM 2886 O O . ALA B 1 154 ? 9.637 0.949 22.931 1.00 38.25 1145 ALA B O 1
ATOM 2888 N N . THR B 1 155 ? 11.094 -0.688 23.417 1.00 54.19 1146 THR B N 1
ATOM 2889 C CA . THR B 1 155 ? 11.149 -1.173 22.039 1.00 55.89 1146 THR B CA 1
ATOM 2890 C C . THR B 1 155 ? 10.182 -2.321 21.785 1.00 59.55 1146 THR B C 1
ATOM 2891 O O . THR B 1 155 ? 9.769 -2.546 20.649 1.00 63.42 1146 THR B O 1
ATOM 2895 N N . THR B 1 156 ? 9.832 -3.054 22.838 1.00 34.00 1147 THR B N 1
ATOM 2896 C CA . THR B 1 156 ? 8.904 -4.173 22.707 1.00 41.03 1147 THR B CA 1
ATOM 2897 C C . THR B 1 156 ? 7.462 -3.673 22.659 1.00 45.18 1147 THR B C 1
ATOM 2898 O O . THR B 1 156 ? 7.114 -2.698 23.320 1.00 55.14 1147 THR B O 1
ATOM 2902 N N . SER B 1 157 ? 6.631 -4.349 21.873 1.00 44.35 1148 SER B N 1
ATOM 2903 C CA . SER B 1 157 ? 5.234 -3.973 21.723 1.00 33.89 1148 SER B CA 1
ATOM 2904 C C . SER B 1 157 ? 4.519 -3.829 23.064 1.00 32.09 1148 SER B C 1
ATOM 2905 O O . SER B 1 157 ? 4.746 -4.613 23.984 1.00 47.56 1148 SER B O 1
ATOM 2908 N N . GLN B 1 158 ? 3.662 -2.817 23.172 1.00 36.82 1149 GLN B N 1
ATOM 2909 C CA . GLN B 1 158 ? 2.910 -2.577 24.402 1.00 35.82 1149 GLN B CA 1
ATOM 2910 C C . GLN B 1 158 ? 1.428 -2.570 24.047 1.00 41.32 1149 GLN B C 1
ATOM 2911 O O . GLN B 1 158 ? 1.057 -2.160 22.952 1.00 42.55 1149 GLN B O 1
ATOM 2917 N N . SER B 1 159 ? 0.584 -3.014 24.973 1.00 33.32 1150 SER B N 1
ATOM 2918 C CA . SER B 1 159 ? -0.849 -3.070 24.727 1.00 26.97 1150 SER B CA 1
ATOM 2919 C C . SER B 1 159 ? -1.688 -2.343 25.772 1.00 34.51 1150 SER B C 1
ATOM 2920 O O . SER B 1 159 ? -1.267 -2.167 26.912 1.00 34.37 1150 SER B O 1
ATOM 2923 N N . LEU B 1 160 ? -2.884 -1.935 25.354 1.00 31.65 1151 LEU B N 1
ATOM 2924 C CA . LEU B 1 160 ? -3.847 -1.237 26.196 1.00 29.83 1151 LEU B CA 1
ATOM 2925 C C . LEU B 1 160 ? -5.126 -2.062 26.309 1.00 35.13 1151 LEU B C 1
ATOM 2926 O O . LEU B 1 160 ? -5.648 -2.559 25.310 1.00 43.79 1151 LEU B O 1
ATOM 2931 N N . ALA B 1 161 ? -5.627 -2.199 27.530 1.00 32.90 1152 ALA B N 1
ATOM 2932 C CA . ALA B 1 161 ? -6.842 -2.954 27.770 1.00 25.08 1152 ALA B CA 1
ATOM 2933 C C . ALA B 1 161 ? -8.032 -2.070 27.460 1.00 23.74 1152 ALA B C 1
ATOM 2934 O O . ALA B 1 161 ? -9.178 -2.443 27.705 1.00 35.45 1152 ALA B O 1
ATOM 2936 N N . SER B 1 162 ? -7.752 -0.898 26.898 1.00 27.48 1153 SER B N 1
ATOM 2937 C CA . SER B 1 162 ? -8.806 0.053 26.574 1.00 31.08 1153 SER B CA 1
ATOM 2938 C C . SER B 1 162 ? -8.752 0.554 25.134 1.00 34.86 1153 SER B C 1
ATOM 2939 O O . SER B 1 162 ? -7.785 0.308 24.407 1.00 31.81 1153 SER B O 1
ATOM 2942 N N . PRO B 1 163 ? -9.819 1.245 24.700 1.00 23.54 1154 PRO B N 1
ATOM 2943 C CA . PRO B 1 163 ? -9.866 1.795 23.346 1.00 29.79 1154 PRO B CA 1
ATOM 2944 C C . PRO B 1 163 ? -8.944 3.008 23.430 1.00 35.55 1154 PRO B C 1
ATOM 2945 O O . PRO B 1 163 ? -8.531 3.391 24.531 1.00 34.38 1154 PRO B O 1
ATOM 2949 N N . LEU B 1 164 ? -8.621 3.617 22.299 1.00 28.24 1155 LEU B N 1
ATOM 2950 C CA . LEU B 1 164 ? -7.741 4.772 22.333 1.00 26.48 1155 LEU B CA 1
ATOM 2951 C C . LEU B 1 164 ? -8.247 5.899 21.437 1.00 25.19 1155 LEU B C 1
ATOM 2952 O O . LEU B 1 164 ? -8.651 5.668 20.290 1.00 27.90 1155 LEU B O 1
ATOM 2957 N N . ASN B 1 165 ? -8.238 7.116 21.972 1.00 23.74 1156 ASN B N 1
ATOM 2958 C CA . ASN B 1 165 ? -8.649 8.283 21.209 1.00 26.72 1156 ASN B CA 1
ATOM 2959 C C . ASN B 1 165 ? -7.443 9.204 21.209 1.00 33.36 1156 ASN B C 1
ATOM 2960 O O . ASN B 1 165 ? -6.808 9.416 22.242 1.00 31.39 1156 ASN B O 1
ATOM 2965 N N . VAL B 1 166 ? -7.117 9.726 20.033 1.00 30.22 1157 VAL B N 1
ATOM 2966 C CA . VAL B 1 166 ? -5.965 10.599 19.850 1.00 23.52 1157 VAL B CA 1
ATOM 2967 C C . VAL B 1 166 ? -6.427 11.901 19.212 1.00 31.23 1157 VAL B C 1
ATOM 2968 O O . VAL B 1 166 ? -7.575 12.011 18.796 1.00 34.29 1157 VAL B O 1
ATOM 2972 N N . THR B 1 167 ? -5.545 12.892 19.156 1.00 29.98 1158 THR B N 1
ATOM 2973 C CA . THR B 1 167 ? -5.891 14.173 18.555 1.00 31.11 1158 THR B CA 1
ATOM 2974 C C . THR B 1 167 ? -5.257 14.351 17.177 1.00 20.12 1158 THR B C 1
ATOM 2975 O O . THR B 1 167 ? -4.053 14.161 17.010 1.00 24.05 1158 THR B O 1
ATOM 2979 N N . THR B 1 168 ? -6.095 14.702 16.203 1.00 19.44 1159 THR B N 1
ATOM 2980 C CA . THR B 1 168 ? -5.713 14.951 14.807 1.00 29.53 1159 THR B CA 1
ATOM 2981 C C . THR B 1 168 ? -4.965 13.913 13.967 1.00 31.94 1159 THR B C 1
ATOM 2982 O O . THR B 1 168 ? -5.009 13.993 12.742 1.00 26.56 1159 THR B O 1
ATOM 2986 N N . SER B 1 169 ? -4.285 12.941 14.571 1.00 24.91 1160 SER B N 1
ATOM 2987 C CA . SER B 1 169 ? -3.660 11.918 13.730 1.00 22.61 1160 SER B CA 1
ATOM 2988 C C . SER B 1 169 ? -2.814 10.841 14.388 1.00 25.04 1160 SER B C 1
ATOM 2989 O O . SER B 1 169 ? -2.338 10.987 15.511 1.00 31.07 1160 SER B O 1
ATOM 2992 N N . TYR B 1 170 ? -2.621 9.760 13.642 1.00 28.87 1161 TYR B N 1
ATOM 2993 C CA . TYR B 1 170 ? -1.793 8.631 14.060 1.00 32.81 1161 TYR B CA 1
ATOM 2994 C C . TYR B 1 170 ? -0.734 8.539 12.972 1.00 33.95 1161 TYR B C 1
ATOM 2995 O O . TYR B 1 170 ? -0.991 8.906 11.820 1.00 22.66 1161 TYR B O 1
ATOM 3004 N N . SER B 1 171 ? 0.447 8.051 13.331 1.00 32.27 1162 SER B N 1
ATOM 3005 C CA . SER B 1 171 ? 1.536 7.909 12.372 1.00 26.35 1162 SER B CA 1
ATOM 3006 C C . SER B 1 171 ? 2.394 6.716 12.762 1.00 30.18 1162 SER B C 1
ATOM 3007 O O . SER B 1 171 ? 2.369 6.258 13.911 1.00 31.54 1162 SER B O 1
ATOM 3010 N N . VAL B 1 172 ? 3.141 6.201 11.797 1.00 30.71 1163 VAL B N 1
ATOM 3011 C CA . VAL B 1 172 ? 4.077 5.117 12.065 1.00 37.54 1163 VAL B CA 1
ATOM 3012 C C . VAL B 1 172 ? 5.347 5.507 11.314 1.00 31.95 1163 VAL B C 1
ATOM 3013 O O . VAL B 1 172 ? 5.298 5.895 10.147 1.00 29.45 1163 VAL B O 1
ATOM 3017 N N . GLY B 1 173 ? 6.479 5.434 11.996 1.00 24.64 1164 GLY B N 1
ATOM 3018 C CA . GLY B 1 173 ? 7.728 5.809 11.365 1.00 21.97 1164 GLY B CA 1
ATOM 3019 C C . GLY B 1 173 ? 7.815 7.312 11.200 1.00 29.88 1164 GLY B C 1
ATOM 3020 O O . GLY B 1 173 ? 8.686 7.817 10.494 1.00 41.75 1164 GLY B O 1
ATOM 3021 N N . GLY B 1 174 ? 6.909 8.032 11.851 1.00 38.18 1165 GLY B N 1
ATOM 3022 C CA . GLY B 1 174 ? 6.901 9.482 11.746 1.00 29.75 1165 GLY B CA 1
ATOM 3023 C C . GLY B 1 174 ? 6.127 9.996 10.541 1.00 25.89 1165 GLY B C 1
ATOM 3024 O O . GLY B 1 174 ? 6.203 11.180 10.192 1.00 31.60 1165 GLY B O 1
ATOM 3025 N N . LYS B 1 175 ? 5.374 9.098 9.905 1.00 28.18 1166 LYS B N 1
ATOM 3026 C CA . LYS B 1 175 ? 4.577 9.436 8.733 1.00 30.26 1166 LYS B CA 1
ATOM 3027 C C . LYS B 1 175 ? 3.097 9.257 9.038 1.00 31.43 1166 LYS B C 1
ATOM 3028 O O . LYS B 1 175 ? 2.667 8.172 9.434 1.00 40.54 1166 LYS B O 1
ATOM 3034 N N . LYS B 1 176 ? 2.318 10.318 8.853 1.00 24.91 1167 LYS B N 1
ATOM 3035 C CA . LYS B 1 176 ? 0.890 10.239 9.116 1.00 25.02 1167 LYS B CA 1
ATOM 3036 C C . LYS B 1 176 ? 0.305 9.087 8.310 1.00 20.36 1167 LYS B C 1
ATOM 3037 O O . LYS B 1 176 ? 0.635 8.899 7.137 1.00 31.58 1167 LYS B O 1
ATOM 3043 N N . VAL B 1 177 ? -0.568 8.317 8.944 1.00 21.21 1168 VAL B N 1
ATOM 3044 C CA . VAL B 1 177 ? -1.152 7.154 8.303 1.00 17.84 1168 VAL B CA 1
ATOM 3045 C C . VAL B 1 177 ? -2.673 7.162 8.438 1.00 24.04 1168 VAL B C 1
ATOM 3046 O O . VAL B 1 177 ? -3.386 6.638 7.580 1.00 24.91 1168 VAL B O 1
ATOM 3050 N N . VAL B 1 178 ? -3.169 7.764 9.514 1.00 22.99 1169 VAL B N 1
ATOM 3051 C CA . VAL B 1 178 ? -4.606 7.860 9.751 1.00 24.56 1169 VAL B CA 1
ATOM 3052 C C . VAL B 1 178 ? -4.961 9.221 10.344 1.00 28.39 1169 VAL B C 1
ATOM 3053 O O . VAL B 1 178 ? -4.248 9.739 11.203 1.00 35.73 1169 VAL B O 1
ATOM 3057 N N . GLY B 1 179 ? -6.067 9.793 9.879 1.00 27.61 1170 GLY B N 1
ATOM 3058 C CA . GLY B 1 179 ? -6.498 11.088 10.371 1.00 20.07 1170 GLY B CA 1
ATOM 3059 C C . GLY B 1 179 ? -7.962 11.108 10.755 1.00 20.83 1170 GLY B C 1
ATOM 3060 O O . GLY B 1 179 ? -8.533 10.079 11.116 1.00 21.97 1170 GLY B O 1
ATOM 3061 N N . ALA B 1 180 ? -8.576 12.286 10.673 1.00 31.23 1171 ALA B N 1
ATOM 3062 C CA . ALA B 1 180 ? -9.991 12.427 11.009 1.00 35.44 1171 ALA B CA 1
ATOM 3063 C C . ALA B 1 180 ? -10.840 11.682 9.994 1.00 30.67 1171 ALA B C 1
ATOM 3064 O O . ALA B 1 180 ? -10.438 11.514 8.844 1.00 28.75 1171 ALA B O 1
ATOM 3066 N N . ARG B 1 181 ? -12.016 11.237 10.423 1.00 34.40 1172 ARG B N 1
ATOM 3067 C CA . ARG B 1 181 ? -12.919 10.519 9.532 1.00 32.74 1172 ARG B CA 1
ATOM 3068 C C . ARG B 1 181 ? -13.264 11.376 8.311 1.00 35.85 1172 ARG B C 1
ATOM 3069 O O . ARG B 1 181 ? -13.641 12.536 8.446 1.00 32.86 1172 ARG B O 1
ATOM 3077 N N . GLN B 1 182 ? -13.117 10.804 7.123 1.00 42.64 1173 GLN B N 1
ATOM 3078 C CA . GLN B 1 182 ? -13.419 11.510 5.880 1.00 37.97 1173 GLN B CA 1
ATOM 3079 C C . GLN B 1 182 ? -14.939 11.545 5.769 1.00 37.35 1173 GLN B C 1
ATOM 3080 O O . GLN B 1 182 ? -15.579 10.497 5.742 1.00 30.21 1173 GLN B O 1
ATOM 3086 N N . THR B 1 183 ? -15.527 12.735 5.726 1.00 45.38 1174 THR B N 1
ATOM 3087 C CA . THR B 1 183 ? -16.980 12.823 5.638 1.00 49.51 1174 THR B CA 1
ATOM 3088 C C . THR B 1 183 ? -17.455 13.236 4.253 1.00 60.60 1174 THR B C 1
ATOM 3089 O O . THR B 1 183 ? -16.652 13.519 3.365 1.00 73.39 1174 THR B O 1
ATOM 3093 N N . GLY B 1 184 ? -18.773 13.260 4.079 1.00 55.74 1175 GLY B N 1
ATOM 3094 C CA . GLY B 1 184 ? -19.355 13.653 2.809 1.00 54.66 1175 GLY B CA 1
ATOM 3095 C C . GLY B 1 184 ? -19.738 12.496 1.911 1.00 50.67 1175 GLY B C 1
ATOM 3096 O O . GLY B 1 184 ? -20.010 12.694 0.731 1.00 34.99 1175 GLY B O 1
ATOM 3097 N N . TRP B 1 185 ? -19.768 11.292 2.473 1.00 45.72 1176 TRP B N 1
ATOM 3098 C CA . TRP B 1 185 ? -20.110 10.101 1.711 1.00 44.10 1176 TRP B CA 1
ATOM 3099 C C . TRP B 1 185 ? -21.574 9.686 1.796 1.00 51.82 1176 TRP B C 1
ATOM 3100 O O . TRP B 1 185 ? -22.208 9.779 2.850 1.00 40.28 1176 TRP B O 1
ATOM 3111 N N . THR B 1 186 ? -22.100 9.230 0.664 1.00 42.99 1177 THR B N 1
ATOM 3112 C CA . THR B 1 186 ? -23.466 8.743 0.589 1.00 38.10 1177 THR B CA 1
ATOM 3113 C C . THR B 1 186 ? -23.256 7.231 0.506 1.00 38.75 1177 THR B C 1
ATOM 3114 O O . THR B 1 186 ? -22.435 6.762 -0.281 1.00 40.35 1177 THR B O 1
ATOM 3118 N N . ALA B 1 187 ? -23.971 6.470 1.326 1.00 51.55 1178 ALA B N 1
ATOM 3119 C CA . ALA B 1 187 ? -23.816 5.017 1.343 1.00 59.97 1178 ALA B CA 1
ATOM 3120 C C . ALA B 1 187 ? -24.167 4.324 0.027 1.00 57.10 1178 ALA B C 1
ATOM 3121 O O . ALA B 1 187 ? -25.125 4.681 -0.643 1.00 76.77 1178 ALA B O 1
ATOM 3123 N N . ALA B 1 188 ? -23.383 3.312 -0.322 1.00 51.80 1179 ALA B N 1
ATOM 3124 C CA . ALA B 1 188 ? -23.588 2.562 -1.551 1.00 49.44 1179 ALA B CA 1
ATOM 3125 C C . ALA B 1 188 ? -24.615 1.449 -1.430 1.00 49.15 1179 ALA B C 1
ATOM 3126 O O . ALA B 1 188 ? -24.443 0.520 -0.645 1.00 49.59 1179 ALA B O 1
ATOM 3128 N N . THR B 1 189 ? -25.681 1.551 -2.218 1.00 48.18 1180 THR B N 1
ATOM 3129 C CA . THR B 1 189 ? -26.731 0.543 -2.232 1.00 51.29 1180 THR B CA 1
ATOM 3130 C C . THR B 1 189 ? -26.118 -0.642 -2.968 1.00 51.74 1180 THR B C 1
ATOM 3131 O O . THR B 1 189 ? -25.029 -0.527 -3.527 1.00 51.06 1180 THR B O 1
ATOM 3135 N N . GLY B 1 190 ? -26.800 -1.780 -2.968 1.00 47.80 1181 GLY B N 1
ATOM 3136 C CA . GLY B 1 190 ? -26.272 -2.932 -3.678 1.00 46.17 1181 GLY B CA 1
ATOM 3137 C C . GLY B 1 190 ? -25.649 -4.016 -2.828 1.00 41.38 1181 GLY B C 1
ATOM 3138 O O . GLY B 1 190 ? -25.496 -3.858 -1.618 1.00 57.98 1181 GLY B O 1
ATOM 3139 N N . THR B 1 191 ? -25.283 -5.124 -3.471 1.00 43.65 1182 THR B N 1
ATOM 3140 C CA . THR B 1 191 ? -24.674 -6.259 -2.785 1.00 46.34 1182 THR B CA 1
ATOM 3141 C C . THR B 1 191 ? -23.186 -6.398 -3.098 1.00 51.06 1182 THR B C 1
ATOM 3142 O O . THR B 1 191 ? -22.800 -6.727 -4.217 1.00 71.64 1182 THR B O 1
ATOM 3146 N N . ALA B 1 192 ? -22.356 -6.148 -2.091 1.00 57.10 1183 ALA B N 1
ATOM 3147 C CA . ALA B 1 192 ? -20.905 -6.223 -2.235 1.00 55.34 1183 ALA B CA 1
ATOM 3148 C C . ALA B 1 192 ? -20.404 -7.614 -2.596 1.00 57.36 1183 ALA B C 1
ATOM 3149 O O . ALA B 1 192 ? -21.106 -8.607 -2.413 1.00 57.31 1183 ALA B O 1
ATOM 3151 N N . ASN B 1 193 ? -19.177 -7.674 -3.103 1.00 47.77 1184 ASN B N 1
ATOM 3152 C CA . ASN B 1 193 ? -18.553 -8.935 -3.484 1.00 44.87 1184 ASN B CA 1
ATOM 3153 C C . ASN B 1 193 ? -17.107 -9.021 -3.006 1.00 37.15 1184 ASN B C 1
ATOM 3154 O O . ASN B 1 193 ? -16.294 -8.145 -3.297 1.00 42.53 1184 ASN B O 1
ATOM 3159 N N . LYS B 1 194 ? -16.798 -10.096 -2.287 1.00 37.38 1185 LYS B N 1
ATOM 3160 C CA . LYS B 1 194 ? -15.461 -10.330 -1.748 1.00 41.37 1185 LYS B CA 1
ATOM 3161 C C . LYS B 1 194 ? -14.876 -11.661 -2.218 1.00 48.83 1185 LYS B C 1
ATOM 3162 O O . LYS B 1 194 ? -13.780 -12.040 -1.809 1.00 58.73 1185 LYS B O 1
ATOM 3168 N N . GLY B 1 195 ? -15.609 -12.367 -3.072 1.00 57.83 1186 GLY B N 1
ATOM 3169 C CA . GLY B 1 195 ? -15.138 -13.649 -3.565 1.00 57.80 1186 GLY B CA 1
ATOM 3170 C C . GLY B 1 195 ? -13.999 -13.531 -4.558 1.00 57.40 1186 GLY B C 1
ATOM 3171 O O . GLY B 1 195 ? -13.311 -12.511 -4.599 1.00 63.35 1186 GLY B O 1
ATOM 3172 N N . VAL B 1 196 ? -13.798 -14.575 -5.360 1.00 49.45 1187 VAL B N 1
ATOM 3173 C CA . VAL B 1 196 ? -12.734 -14.580 -6.353 1.00 44.41 1187 VAL B CA 1
ATOM 3174 C C . VAL B 1 196 ? -12.910 -13.389 -7.290 1.00 45.65 1187 VAL B C 1
ATOM 3175 O O . VAL B 1 196 ? -14.034 -12.978 -7.580 1.00 42.79 1187 VAL B O 1
ATOM 3179 N N . PHE B 1 197 ? -11.794 -12.843 -7.762 1.00 48.14 1188 PHE B N 1
ATOM 3180 C CA . PHE B 1 197 ? -11.815 -11.677 -8.635 1.00 40.99 1188 PHE B CA 1
ATOM 3181 C C . PHE B 1 197 ? -10.473 -11.590 -9.358 1.00 42.31 1188 PHE B C 1
ATOM 3182 O O . PHE B 1 197 ? -9.433 -11.436 -8.717 1.00 65.29 1188 PHE B O 1
ATOM 3190 N N . ASP B 1 198 ? -10.495 -11.697 -10.685 1.00 40.85 1189 ASP B N 1
ATOM 3191 C CA . ASP B 1 198 ? -9.266 -11.618 -11.469 1.00 39.05 1189 ASP B CA 1
ATOM 3192 C C . ASP B 1 198 ? -9.185 -10.295 -12.216 1.00 45.41 1189 ASP B C 1
ATOM 3193 O O . ASP B 1 198 ? -9.875 -10.092 -13.216 1.00 57.27 1189 ASP B O 1
ATOM 3198 N N . ALA B 1 199 ? -8.329 -9.403 -11.727 1.00 53.02 1190 ALA B N 1
ATOM 3199 C CA . ALA B 1 199 ? -8.151 -8.090 -12.333 1.00 49.04 1190 ALA B CA 1
ATOM 3200 C C . ALA B 1 199 ? -7.461 -8.157 -13.693 1.00 47.11 1190 ALA B C 1
ATOM 3201 O O . ALA B 1 199 ? -7.291 -7.135 -14.353 1.00 36.14 1190 ALA B O 1
ATOM 3203 N N . ASP B 1 200 ? -7.062 -9.353 -14.113 1.00 47.47 1191 ASP B N 1
ATOM 3204 C CA . ASP B 1 200 ? -6.393 -9.513 -15.402 1.00 56.36 1191 ASP B CA 1
ATOM 3205 C C . ASP B 1 200 ? -7.270 -10.190 -16.451 1.00 55.87 1191 ASP B C 1
ATOM 3206 O O . ASP B 1 200 ? -6.780 -10.808 -17.400 1.00 60.23 1191 ASP B O 1
ATOM 3211 N N . LEU B 1 201 ? -8.577 -10.052 -16.270 1.00 35.40 1192 LEU B N 1
ATOM 3212 C CA . LEU B 1 201 ? -9.553 -10.611 -17.186 1.00 37.53 1192 LEU B CA 1
ATOM 3213 C C . LEU B 1 201 ? -9.575 -9.772 -18.454 1.00 47.04 1192 LEU B C 1
ATOM 3214 O O . LEU B 1 201 ? -9.751 -8.558 -18.390 1.00 55.19 1192 LEU B O 1
ATOM 3219 N N . THR B 1 202 ? -9.399 -10.421 -19.602 1.00 62.76 1193 THR B N 1
ATOM 3220 C CA . THR B 1 202 ? -9.420 -9.731 -20.888 1.00 62.52 1193 THR B CA 1
ATOM 3221 C C . THR B 1 202 ? -10.811 -9.866 -21.505 1.00 55.81 1193 THR B C 1
ATOM 3222 O O . THR B 1 202 ? -11.568 -10.776 -21.158 1.00 45.05 1193 THR B O 1
ATOM 3226 N N . PHE B 1 203 ? -11.145 -8.960 -22.418 1.00 48.07 1194 PHE B N 1
ATOM 3227 C CA . PHE B 1 203 ? -12.443 -9.001 -23.082 1.00 44.49 1194 PHE B CA 1
ATOM 3228 C C . PHE B 1 203 ? -12.256 -8.931 -24.586 1.00 63.22 1194 PHE B C 1
ATOM 3229 O O . PHE B 1 203 ? -11.874 -7.890 -25.122 1.00 89.53 1194 PHE B O 1
ATOM 3237 N N . ALA B 1 204 ? -12.521 -10.040 -25.266 1.00 66.48 1195 ALA B N 1
ATOM 3238 C CA . ALA B 1 204 ? -12.385 -10.082 -26.714 1.00 62.36 1195 ALA B CA 1
ATOM 3239 C C . ALA B 1 204 ? -13.453 -9.190 -27.348 1.00 55.33 1195 ALA B C 1
ATOM 3240 O O . ALA B 1 204 ? -14.593 -9.147 -26.887 1.00 37.19 1195 ALA B O 1
ATOM 3242 N N . VAL B 1 205 ? -13.070 -8.470 -28.397 1.00 50.37 1196 VAL B N 1
ATOM 3243 C CA . VAL B 1 205 ? -13.983 -7.574 -29.099 1.00 55.75 1196 VAL B CA 1
ATOM 3244 C C . VAL B 1 205 ? -13.662 -7.604 -30.594 1.00 59.91 1196 VAL B C 1
ATOM 3245 O O . VAL B 1 205 ? -12.550 -7.275 -31.010 1.00 74.44 1196 VAL B O 1
ATOM 3249 N N . SER B 1 206 ? -14.646 -8.001 -31.396 1.00 62.76 1197 SER B N 1
ATOM 3250 C CA . SER B 1 206 ? -14.464 -8.122 -32.840 1.00 55.29 1197 SER B CA 1
ATOM 3251 C C . SER B 1 206 ? -14.992 -6.952 -33.659 1.00 48.85 1197 SER B C 1
ATOM 3252 O O . SER B 1 206 ? -15.523 -5.984 -33.118 1.00 49.98 1197 SER B O 1
ATOM 3255 N N . ASP B 1 207 ? -14.847 -7.067 -34.976 1.00 59.84 1198 ASP B N 1
ATOM 3256 C CA . ASP B 1 207 ? -15.282 -6.040 -35.921 1.00 56.10 1198 ASP B CA 1
ATOM 3257 C C . ASP B 1 207 ? -16.792 -5.903 -36.049 1.00 58.02 1198 ASP B C 1
ATOM 3258 O O . ASP B 1 207 ? -17.292 -4.881 -36.525 1.00 48.57 1198 ASP B O 1
ATOM 3263 N N . THR B 1 208 ? -17.521 -6.933 -35.638 1.00 57.59 1199 THR B N 1
ATOM 3264 C CA . THR B 1 208 ? -18.975 -6.878 -35.686 1.00 56.95 1199 THR B CA 1
ATOM 3265 C C . THR B 1 208 ? -19.520 -7.255 -34.327 1.00 55.04 1199 THR B C 1
ATOM 3266 O O . THR B 1 208 ? -18.987 -8.128 -33.644 1.00 55.13 1199 THR B O 1
ATOM 3270 N N . TYR B 1 209 ? -20.598 -6.594 -33.951 1.00 67.62 1200 TYR B N 1
ATOM 3271 C CA . TYR B 1 209 ? -21.209 -6.804 -32.662 1.00 72.20 1200 TYR B CA 1
ATOM 3272 C C . TYR B 1 209 ? -20.730 -7.956 -31.767 1.00 78.46 1200 TYR B C 1
ATOM 3273 O O . TYR B 1 209 ? -19.688 -7.847 -31.119 1.00 101.26 1200 TYR B O 1
ATOM 3282 N N . THR B 1 210 ? -21.513 -9.033 -31.709 1.00 56.05 1201 THR B N 1
ATOM 3283 C CA . THR B 1 210 ? -21.206 -10.220 -30.904 1.00 53.88 1201 THR B CA 1
ATOM 3284 C C . THR B 1 210 ? -21.692 -10.095 -29.459 1.00 54.13 1201 THR B C 1
ATOM 3285 O O . THR B 1 210 ? -20.972 -9.624 -28.577 1.00 42.03 1201 THR B O 1
ATOM 3289 N N . GLN B 1 211 ? -22.925 -10.536 -29.230 1.00 70.43 1202 GLN B N 1
ATOM 3290 C CA . GLN B 1 211 ? -23.556 -10.487 -27.916 1.00 66.38 1202 GLN B CA 1
ATOM 3291 C C . GLN B 1 211 ? -22.669 -11.073 -26.817 1.00 51.71 1202 GLN B C 1
ATOM 3292 O O . GLN B 1 211 ? -22.654 -10.578 -25.691 1.00 44.93 1202 GLN B O 1
ATOM 3298 N N . SER B 1 212 ? -21.938 -12.133 -27.147 1.00 39.37 1203 SER B N 1
ATOM 3299 C CA . SER B 1 212 ? -21.048 -12.781 -26.186 1.00 47.23 1203 SER B CA 1
ATOM 3300 C C . SER B 1 212 ? -20.088 -11.788 -25.527 1.00 49.73 1203 SER B C 1
ATOM 3301 O O . SER B 1 212 ? -19.981 -11.727 -24.300 1.00 51.35 1203 SER B O 1
ATOM 3304 N N . GLU B 1 213 ? -19.396 -11.015 -26.358 1.00 72.25 1204 GLU B N 1
ATOM 3305 C CA . GLU B 1 213 ? -18.422 -10.024 -25.906 1.00 71.32 1204 GLU B CA 1
ATOM 3306 C C . GLU B 1 213 ? -19.007 -8.941 -25.011 1.00 72.44 1204 GLU B C 1
ATOM 3307 O O . GLU B 1 213 ? -18.537 -8.715 -23.896 1.00 72.25 1204 GLU B O 1
ATOM 3313 N N . ILE B 1 214 ? -20.023 -8.260 -25.523 1.00 51.82 1205 ILE B N 1
ATOM 3314 C CA . ILE B 1 214 ? -20.669 -7.173 -24.803 1.00 50.72 1205 ILE B CA 1
ATOM 3315 C C . ILE B 1 214 ? -21.270 -7.584 -23.462 1.00 64.61 1205 ILE B C 1
ATOM 3316 O O . ILE B 1 214 ? -21.368 -6.767 -22.546 1.00 82.20 1205 ILE B O 1
ATOM 3321 N N . GLN B 1 215 ? -21.671 -8.845 -23.343 1.00 72.75 1206 GLN B N 1
ATOM 3322 C CA . GLN B 1 215 ? -22.253 -9.322 -22.095 1.00 68.22 1206 GLN B CA 1
ATOM 3323 C C . GLN B 1 215 ? -21.166 -9.464 -21.035 1.00 60.44 1206 GLN B C 1
ATOM 3324 O O . GLN B 1 215 ? -21.360 -9.086 -19.882 1.00 42.03 1206 GLN B O 1
ATOM 3330 N N . ALA B 1 216 ? -20.021 -10.005 -21.434 1.00 61.89 1207 ALA B N 1
ATOM 3331 C CA . ALA B 1 216 ? -18.907 -10.194 -20.516 1.00 58.93 1207 ALA B CA 1
ATOM 3332 C C . ALA B 1 216 ? -18.356 -8.852 -20.041 1.00 58.03 1207 ALA B C 1
ATOM 3333 O O . ALA B 1 216 ? -17.625 -8.786 -19.054 1.00 72.69 1207 ALA B O 1
ATOM 3335 N N . ILE B 1 217 ? -18.716 -7.786 -20.746 1.00 44.91 1208 ILE B N 1
ATOM 3336 C CA . ILE B 1 217 ? -18.260 -6.447 -20.402 1.00 46.18 1208 ILE B CA 1
ATOM 3337 C C . ILE B 1 217 ? -19.132 -5.818 -19.325 1.00 46.04 1208 ILE B C 1
ATOM 3338 O O . ILE B 1 217 ? -18.622 -5.258 -18.359 1.00 34.92 1208 ILE B O 1
ATOM 3343 N N . ALA B 1 218 ? -20.445 -5.915 -19.482 1.00 43.06 1209 ALA B N 1
ATOM 3344 C CA . ALA B 1 218 ? -21.353 -5.328 -18.505 1.00 50.04 1209 ALA B CA 1
ATOM 3345 C C . ALA B 1 218 ? -21.383 -6.130 -17.207 1.00 50.31 1209 ALA B C 1
ATOM 3346 O O . ALA B 1 218 ? -21.743 -5.605 -16.154 1.00 37.62 1209 ALA B O 1
ATOM 3348 N N . ASN B 1 219 ? -20.999 -7.399 -17.287 1.00 37.68 1210 ASN B N 1
ATOM 3349 C CA . ASN B 1 219 ? -20.984 -8.265 -16.115 1.00 31.45 1210 ASN B CA 1
ATOM 3350 C C . ASN B 1 219 ? -19.704 -8.064 -15.311 1.00 39.49 1210 ASN B C 1
ATOM 3351 O O . ASN B 1 219 ? -19.706 -8.180 -14.085 1.00 47.53 1210 ASN B O 1
ATOM 3356 N N . ALA B 1 220 ? -18.611 -7.768 -16.007 1.00 47.05 1211 ALA B N 1
ATOM 3357 C CA . ALA B 1 220 ? -17.337 -7.534 -15.351 1.00 40.13 1211 ALA B CA 1
ATOM 3358 C C . ALA B 1 220 ? -17.427 -6.191 -14.648 1.00 38.60 1211 ALA B C 1
ATOM 3359 O O . ALA B 1 220 ? -16.686 -5.919 -13.701 1.00 46.47 1211 ALA B O 1
ATOM 3361 N N . LEU B 1 221 ? -18.340 -5.351 -15.124 1.00 36.64 1212 LEU B N 1
ATOM 3362 C CA . LEU B 1 221 ? -18.547 -4.037 -14.534 1.00 35.92 1212 LEU B CA 1
ATOM 3363 C C . LEU B 1 221 ? -19.349 -4.189 -13.253 1.00 45.96 1212 LEU B C 1
ATOM 3364 O O . LEU B 1 221 ? -19.019 -3.584 -12.234 1.00 40.89 1212 LEU B O 1
ATOM 3369 N N . ILE B 1 222 ? -20.401 -5.004 -13.310 1.00 39.86 1213 ILE B N 1
ATOM 3370 C CA . ILE B 1 222 ? -21.250 -5.248 -12.148 1.00 36.18 1213 ILE B CA 1
ATOM 3371 C C . ILE B 1 222 ? -20.406 -5.806 -11.003 1.00 27.31 1213 ILE B C 1
ATOM 3372 O O . ILE B 1 222 ? -20.471 -5.325 -9.873 1.00 37.25 1213 ILE B O 1
ATOM 3377 N N . THR B 1 223 ? -19.615 -6.828 -11.305 1.00 37.93 1214 THR B N 1
ATOM 3378 C CA . THR B 1 223 ? -18.760 -7.462 -10.312 1.00 45.87 1214 THR B CA 1
ATOM 3379 C C . THR B 1 223 ? -17.712 -6.469 -9.808 1.00 49.82 1214 THR B C 1
ATOM 3380 O O . THR B 1 223 ? -17.127 -6.654 -8.740 1.00 47.10 1214 THR B O 1
ATOM 3384 N N . GLU B 1 224 ? -17.493 -5.411 -10.583 1.00 33.30 1215 GLU B N 1
ATOM 3385 C CA . GLU B 1 224 ? -16.511 -4.389 -10.246 1.00 41.41 1215 GLU B CA 1
ATOM 3386 C C . GLU B 1 224 ? -17.096 -3.281 -9.380 1.00 36.06 1215 GLU B C 1
ATOM 3387 O O . GLU B 1 224 ? -16.469 -2.848 -8.415 1.00 38.04 1215 GLU B O 1
ATOM 3393 N N . ARG B 1 225 ? -18.293 -2.816 -9.714 1.00 38.01 1216 ARG B N 1
ATOM 3394 C CA . ARG B 1 225 ? -18.901 -1.764 -8.914 1.00 38.59 1216 ARG B CA 1
ATOM 3395 C C . ARG B 1 225 ? -19.263 -2.371 -7.553 1.00 47.39 1216 ARG B C 1
ATOM 3396 O O . ARG B 1 225 ? -19.302 -1.674 -6.536 1.00 47.18 1216 ARG B O 1
ATOM 3404 N N . ARG B 1 226 ? -19.507 -3.680 -7.545 1.00 52.14 1217 ARG B N 1
ATOM 3405 C CA . ARG B 1 226 ? -19.871 -4.403 -6.331 1.00 45.02 1217 ARG B CA 1
ATOM 3406 C C . ARG B 1 226 ? -18.716 -4.606 -5.373 1.00 42.94 1217 ARG B C 1
ATOM 3407 O O . ARG B 1 226 ? -18.887 -4.496 -4.159 1.00 43.07 1217 ARG B O 1
ATOM 3415 N N . ARG B 1 227 ? -17.546 -4.934 -5.907 1.00 29.87 1218 ARG B N 1
ATOM 3416 C CA . ARG B 1 227 ? -16.384 -5.123 -5.055 1.00 35.81 1218 ARG B CA 1
ATOM 3417 C C . ARG B 1 227 ? -15.973 -3.749 -4.531 1.00 38.50 1218 ARG B C 1
ATOM 3418 O O . ARG B 1 227 ? -15.246 -3.640 -3.543 1.00 35.50 1218 ARG B O 1
ATOM 3426 N N . THR B 1 228 ? -16.450 -2.707 -5.208 1.00 45.36 1219 THR B N 1
ATOM 3427 C CA . THR B 1 228 ? -16.160 -1.330 -4.827 1.00 44.66 1219 THR B CA 1
ATOM 3428 C C . THR B 1 228 ? -17.116 -0.947 -3.700 1.00 47.38 1219 THR B C 1
ATOM 3429 O O . THR B 1 228 ? -16.810 -0.097 -2.861 1.00 41.80 1219 THR B O 1
ATOM 3433 N N . LYS B 1 229 ? -18.278 -1.590 -3.683 1.00 31.60 1220 LYS B N 1
ATOM 3434 C CA . LYS B 1 229 ? -19.261 -1.350 -2.635 1.00 33.92 1220 LYS B CA 1
ATOM 3435 C C . LYS B 1 229 ? -18.665 -1.996 -1.384 1.00 26.54 1220 LYS B C 1
ATOM 3436 O O . LYS B 1 229 ? -18.724 -1.438 -0.285 1.00 30.64 1220 LYS B O 1
ATOM 3442 N N . ALA B 1 230 ? -18.061 -3.166 -1.584 1.00 25.80 1221 ALA B N 1
ATOM 3443 C CA . ALA B 1 230 ? -17.427 -3.933 -0.519 1.00 29.60 1221 ALA B CA 1
ATOM 3444 C C . ALA B 1 230 ? -16.317 -3.133 0.164 1.00 31.50 1221 ALA B C 1
ATOM 3445 O O . ALA B 1 230 ? -16.310 -2.984 1.386 1.00 46.74 1221 ALA B O 1
ATOM 3447 N N . MET B 1 231 ? -15.374 -2.630 -0.628 1.00 30.23 1222 MET B N 1
ATOM 3448 C CA . MET B 1 231 ? -14.279 -1.842 -0.084 1.00 28.81 1222 MET B CA 1
ATOM 3449 C C . MET B 1 231 ? -14.821 -0.659 0.698 1.00 24.08 1222 MET B C 1
ATOM 3450 O O . MET B 1 231 ? -14.296 -0.320 1.758 1.00 31.43 1222 MET B O 1
ATOM 3455 N N . GLU B 1 232 ? -15.882 -0.043 0.186 1.00 22.06 1223 GLU B N 1
ATOM 3456 C CA . GLU B 1 232 ? -16.487 1.091 0.862 1.00 24.64 1223 GLU B CA 1
ATOM 3457 C C . GLU B 1 232 ? -17.117 0.640 2.173 1.00 38.03 1223 GLU B C 1
ATOM 3458 O O . GLU B 1 232 ? -17.015 1.329 3.186 1.00 31.71 1223 GLU B O 1
ATOM 3464 N N . ASP B 1 233 ? -17.775 -0.517 2.146 1.00 36.05 1224 ASP B N 1
ATOM 3465 C CA . ASP B 1 233 ? -18.406 -1.055 3.344 1.00 34.56 1224 ASP B CA 1
ATOM 3466 C C . ASP B 1 233 ? -17.368 -1.212 4.442 1.00 30.88 1224 ASP B C 1
ATOM 3467 O O . ASP B 1 233 ? -17.623 -0.888 5.604 1.00 29.03 1224 ASP B O 1
ATOM 3472 N N . ALA B 1 234 ? -16.203 -1.728 4.060 1.00 34.03 1225 ALA B N 1
ATOM 3473 C CA . ALA B 1 234 ? -15.104 -1.961 4.982 1.00 35.43 1225 ALA B CA 1
ATOM 3474 C C . ALA B 1 234 ? -14.544 -0.662 5.555 1.00 35.59 1225 ALA B C 1
ATOM 3475 O O . ALA B 1 234 ? -14.258 -0.575 6.751 1.00 38.87 1225 ALA B O 1
ATOM 3477 N N . LEU B 1 235 ? -14.383 0.345 4.705 1.00 28.51 1226 LEU B N 1
ATOM 3478 C CA . LEU B 1 235 ? -13.855 1.623 5.160 1.00 33.64 1226 LEU B CA 1
ATOM 3479 C C . LEU B 1 235 ? -14.823 2.351 6.095 1.00 34.21 1226 LEU B C 1
ATOM 3480 O O . LEU B 1 235 ? -14.396 3.088 6.978 1.00 34.71 1226 LEU B O 1
ATOM 3485 N N . ARG B 1 236 ? -16.124 2.145 5.913 1.00 23.13 1227 ARG B N 1
ATOM 3486 C CA . ARG B 1 236 ? -17.100 2.809 6.773 1.00 30.90 1227 ARG B CA 1
ATOM 3487 C C . ARG B 1 236 ? -17.292 2.038 8.073 1.00 29.26 1227 ARG B C 1
ATOM 3488 O O . ARG B 1 236 ? -17.631 2.611 9.108 1.00 35.16 1227 ARG B O 1
ATOM 3496 N N . ALA B 1 237 ? -17.072 0.732 8.007 1.00 34.65 1228 ALA B N 1
ATOM 3497 C CA . ALA B 1 237 ? -17.199 -0.112 9.176 1.00 36.77 1228 ALA B CA 1
ATOM 3498 C C . ALA B 1 237 ? -16.111 0.335 10.143 1.00 33.22 1228 ALA B C 1
ATOM 3499 O O . ALA B 1 237 ? -16.361 0.510 11.334 1.00 30.26 1228 ALA B O 1
ATOM 3501 N N . HIS B 1 238 ? -14.905 0.531 9.620 1.00 34.36 1229 HIS B N 1
ATOM 3502 C CA . HIS B 1 238 ? -13.791 0.987 10.448 1.00 35.30 1229 HIS B CA 1
ATOM 3503 C C . HIS B 1 238 ? -14.084 2.381 10.974 1.00 36.20 1229 HIS B C 1
ATOM 3504 O O . HIS B 1 238 ? -13.893 2.655 12.161 1.00 35.38 1229 HIS B O 1
ATOM 3511 N N . GLY B 1 239 ? -14.548 3.253 10.083 1.00 38.48 1230 GLY B N 1
ATOM 3512 C CA . GLY B 1 239 ? -14.865 4.613 10.477 1.00 33.07 1230 GLY B CA 1
ATOM 3513 C C . GLY B 1 239 ? -13.989 5.641 9.788 1.00 31.01 1230 GLY B C 1
ATOM 3514 O O . GLY B 1 239 ? -14.026 6.819 10.141 1.00 22.89 1230 GLY B O 1
ATOM 3515 N N . LEU B 1 240 ? -13.206 5.190 8.808 1.00 32.53 1231 LEU B N 1
ATOM 3516 C CA . LEU B 1 240 ? -12.310 6.061 8.048 1.00 31.11 1231 LEU B CA 1
ATOM 3517 C C . LEU B 1 240 ? -13.064 7.096 7.213 1.00 30.02 1231 LEU B C 1
ATOM 3518 O O . LEU B 1 240 ? -12.557 8.193 6.976 1.00 23.48 1231 LEU B O 1
ATOM 3523 N N . ILE B 1 241 ? -14.259 6.739 6.752 1.00 22.95 1232 ILE B N 1
ATOM 3524 C CA . ILE B 1 241 ? -15.085 7.653 5.974 1.00 24.57 1232 ILE B CA 1
ATOM 3525 C C . ILE B 1 241 ? -16.494 7.634 6.546 1.00 32.86 1232 ILE B C 1
ATOM 3526 O O . ILE B 1 241 ? -16.890 6.664 7.189 1.00 24.55 1232 ILE B O 1
ATOM 3531 N N . ASP B 1 242 ? -17.240 8.710 6.305 1.00 53.27 1233 ASP B N 1
ATOM 3532 C CA . ASP B 1 242 ? -18.615 8.845 6.777 1.00 57.32 1233 ASP B CA 1
ATOM 3533 C C . ASP B 1 242 ? -19.336 7.504 6.782 1.00 63.43 1233 ASP B C 1
ATOM 3534 O O . ASP B 1 242 ? -20.038 7.171 5.827 1.00 56.57 1233 ASP B O 1
ATOM 3539 N N . MET C 1 10 ? 52.563 16.965 134.679 1.00 40.46 1001 MET C N 1
ATOM 3540 C CA . MET C 1 10 ? 53.843 17.324 135.275 1.00 49.79 1001 MET C CA 1
ATOM 3541 C C . MET C 1 10 ? 53.668 18.013 136.632 1.00 49.31 1001 MET C C 1
ATOM 3542 O O . MET C 1 10 ? 54.588 18.034 137.442 1.00 59.28 1001 MET C O 1
ATOM 3547 N N . ALA C 1 11 ? 52.484 18.570 136.874 1.00 25.40 1002 ALA C N 1
ATOM 3548 C CA . ALA C 1 11 ? 52.210 19.283 138.121 1.00 28.00 1002 ALA C CA 1
ATOM 3549 C C . ALA C 1 11 ? 52.717 18.550 139.359 1.00 27.18 1002 ALA C C 1
ATOM 3550 O O . ALA C 1 11 ? 52.239 17.468 139.694 1.00 31.09 1002 ALA C O 1
ATOM 3552 N N . ASP C 1 12 ? 53.695 19.154 140.031 1.00 16.79 1003 ASP C N 1
ATOM 3553 C CA . ASP C 1 12 ? 54.281 18.583 141.241 1.00 27.20 1003 ASP C CA 1
ATOM 3554 C C . ASP C 1 12 ? 53.552 19.139 142.461 1.00 26.20 1003 ASP C C 1
ATOM 3555 O O . ASP C 1 12 ? 53.752 20.285 142.837 1.00 29.90 1003 ASP C O 1
ATOM 3560 N N . PRO C 1 13 ? 52.704 18.321 143.100 1.00 29.03 1004 PRO C N 1
ATOM 3561 C CA . PRO C 1 13 ? 51.939 18.741 144.278 1.00 31.99 1004 PRO C CA 1
ATOM 3562 C C . PRO C 1 13 ? 52.801 19.193 145.465 1.00 30.64 1004 PRO C C 1
ATOM 3563 O O . PRO C 1 13 ? 52.380 20.015 146.273 1.00 24.58 1004 PRO C O 1
ATOM 3567 N N . SER C 1 14 ? 54.010 18.657 145.562 1.00 32.40 1005 SER C N 1
ATOM 3568 C CA . SER C 1 14 ? 54.925 19.045 146.630 1.00 33.98 1005 SER C CA 1
ATOM 3569 C C . SER C 1 14 ? 55.120 20.573 146.600 1.00 32.09 1005 SER C C 1
ATOM 3570 O O . SER C 1 14 ? 55.329 21.203 147.642 1.00 21.84 1005 SER C O 1
ATOM 3573 N N . LEU C 1 15 ? 55.047 21.160 145.405 1.00 30.71 1006 LEU C N 1
ATOM 3574 C CA . LEU C 1 15 ? 55.206 22.608 145.240 1.00 28.09 1006 LEU C CA 1
ATOM 3575 C C . LEU C 1 15 ? 54.160 23.409 146.011 1.00 30.02 1006 LEU C C 1
ATOM 3576 O O . LEU C 1 15 ? 54.396 24.558 146.394 1.00 23.35 1006 LEU C O 1
ATOM 3581 N N . ASN C 1 16 ? 53.004 22.800 146.240 1.00 26.66 1007 ASN C N 1
ATOM 3582 C CA . ASN C 1 16 ? 51.924 23.485 146.925 1.00 32.42 1007 ASN C CA 1
ATOM 3583 C C . ASN C 1 16 ? 51.923 23.277 148.447 1.00 29.31 1007 ASN C C 1
ATOM 3584 O O . ASN C 1 16 ? 51.120 23.885 149.163 1.00 32.86 1007 ASN C O 1
ATOM 3589 N N . ASN C 1 17 ? 52.827 22.427 148.933 1.00 25.61 1008 ASN C N 1
ATOM 3590 C CA . ASN C 1 17 ? 52.955 22.135 150.365 1.00 26.40 1008 ASN C CA 1
ATOM 3591 C C . ASN C 1 17 ? 53.806 23.242 150.975 1.00 25.67 1008 ASN C C 1
ATOM 3592 O O . ASN C 1 17 ? 54.976 23.398 150.630 1.00 24.77 1008 ASN C O 1
ATOM 3597 N N . PRO C 1 18 ? 53.236 24.019 151.902 1.00 24.52 1009 PRO C N 1
ATOM 3598 C CA . PRO C 1 18 ? 53.989 25.115 152.521 1.00 28.72 1009 PRO C CA 1
ATOM 3599 C C . PRO C 1 18 ? 55.069 24.691 153.489 1.00 30.28 1009 PRO C C 1
ATOM 3600 O O . PRO C 1 18 ? 55.031 23.595 154.044 1.00 43.47 1009 PRO C O 1
ATOM 3604 N N . VAL C 1 19 ? 56.054 25.562 153.670 1.00 24.19 1010 VAL C N 1
ATOM 3605 C CA . VAL C 1 19 ? 57.086 25.297 154.650 1.00 29.59 1010 VAL C CA 1
ATOM 3606 C C . VAL C 1 19 ? 56.528 26.044 155.866 1.00 35.59 1010 VAL C C 1
ATOM 3607 O O . VAL C 1 19 ? 56.369 27.265 155.846 1.00 39.20 1010 VAL C O 1
ATOM 3611 N N . VAL C 1 20 ? 56.156 25.303 156.901 1.00 46.86 1011 VAL C N 1
ATOM 3612 C CA . VAL C 1 20 ? 55.609 25.935 158.095 1.00 54.11 1011 VAL C CA 1
ATOM 3613 C C . VAL C 1 20 ? 56.755 26.322 159.025 1.00 54.68 1011 VAL C C 1
ATOM 3614 O O . VAL C 1 20 ? 57.485 25.466 159.534 1.00 38.76 1011 VAL C O 1
ATOM 3618 N N . ILE C 1 21 ? 56.904 27.626 159.232 1.00 67.25 1012 ILE C N 1
ATOM 3619 C CA . ILE C 1 21 ? 57.991 28.141 160.044 1.00 73.00 1012 ILE C CA 1
ATOM 3620 C C . ILE C 1 21 ? 57.777 28.249 161.536 1.00 75.84 1012 ILE C C 1
ATOM 3621 O O . ILE C 1 21 ? 58.433 29.056 162.187 1.00 71.05 1012 ILE C O 1
ATOM 3626 N N . GLN C 1 22 ? 56.869 27.453 162.091 1.00 69.37 1013 GLN C N 1
ATOM 3627 C CA . GLN C 1 22 ? 56.691 27.442 163.542 1.00 69.37 1013 GLN C CA 1
ATOM 3628 C C . GLN C 1 22 ? 56.796 28.860 164.088 1.00 69.37 1013 GLN C C 1
ATOM 3629 O O . GLN C 1 22 ? 57.682 29.167 164.893 1.00 95.02 1013 GLN C O 1
ATOM 3635 N N . ALA C 1 23 ? 55.891 29.729 163.657 1.00 67.75 1014 ALA C N 1
ATOM 3636 C CA . ALA C 1 23 ? 55.948 31.126 164.081 1.00 84.08 1014 ALA C CA 1
ATOM 3637 C C . ALA C 1 23 ? 55.550 31.361 165.531 1.00 91.60 1014 ALA C C 1
ATOM 3638 O O . ALA C 1 23 ? 54.425 31.062 165.945 1.00 101.32 1014 ALA C O 1
ATOM 3640 N N . THR C 1 24 ? 56.498 31.902 166.289 1.00 95.60 1015 THR C N 1
ATOM 3641 C CA . THR C 1 24 ? 56.330 32.269 167.693 1.00 95.58 1015 THR C CA 1
ATOM 3642 C C . THR C 1 24 ? 56.810 33.728 167.770 1.00 95.59 1015 THR C C 1
ATOM 3643 O O . THR C 1 24 ? 57.522 34.123 168.693 1.00 95.59 1015 THR C O 1
ATOM 3647 N N . ARG C 1 25 ? 56.413 34.533 166.806 1.00 65.55 1016 ARG C N 1
ATOM 3648 C CA . ARG C 1 25 ? 56.766 35.940 166.727 1.00 69.86 1016 ARG C CA 1
ATOM 3649 C C . ARG C 1 25 ? 57.545 36.460 167.955 1.00 73.71 1016 ARG C C 1
ATOM 3650 O O . ARG C 1 25 ? 57.083 36.358 169.089 1.00 81.03 1016 ARG C O 1
ATOM 3658 N N . LEU C 1 26 ? 58.723 37.027 167.721 1.00 86.74 1017 LEU C N 1
ATOM 3659 C CA . LEU C 1 26 ? 59.575 37.557 168.794 1.00 84.60 1017 LEU C CA 1
ATOM 3660 C C . LEU C 1 26 ? 58.940 38.720 169.540 1.00 97.62 1017 LEU C C 1
ATOM 3661 O O . LEU C 1 26 ? 58.265 39.558 168.941 1.00 116.49 1017 LEU C O 1
ATOM 3666 N N . ASP C 1 27 ? 59.165 38.766 170.851 1.00 104.76 1018 ASP C N 1
ATOM 3667 C CA . ASP C 1 27 ? 58.634 39.837 171.688 1.00 104.68 1018 ASP C CA 1
ATOM 3668 C C . ASP C 1 27 ? 59.723 40.391 172.596 1.00 100.01 1018 ASP C C 1
ATOM 3669 O O . ASP C 1 27 ? 60.877 39.969 172.536 1.00 98.75 1018 ASP C O 1
ATOM 3674 N N . ALA C 1 28 ? 59.345 41.351 173.431 1.00 80.66 1019 ALA C N 1
ATOM 3675 C CA . ALA C 1 28 ? 60.269 41.949 174.387 1.00 80.66 1019 ALA C CA 1
ATOM 3676 C C . ALA C 1 28 ? 59.857 41.391 175.743 1.00 80.67 1019 ALA C C 1
ATOM 3677 O O . ALA C 1 28 ? 59.888 42.085 176.760 1.00 149.79 1019 ALA C O 1
ATOM 3679 N N . SER C 1 29 ? 59.454 40.124 175.730 1.00 85.90 1020 SER C N 1
ATOM 3680 C CA . SER C 1 29 ? 59.019 39.419 176.929 1.00 84.23 1020 SER C CA 1
ATOM 3681 C C . SER C 1 29 ? 59.912 38.206 177.175 1.00 84.71 1020 SER C C 1
ATOM 3682 O O . SER C 1 29 ? 59.921 37.638 178.268 1.00 103.46 1020 SER C O 1
ATOM 3685 N N . ILE C 1 30 ? 60.653 37.806 176.146 1.00 62.50 1021 ILE C N 1
ATOM 3686 C CA . ILE C 1 30 ? 61.556 36.669 176.252 1.00 53.69 1021 ILE C CA 1
ATOM 3687 C C . ILE C 1 30 ? 62.945 37.165 175.910 1.00 47.77 1021 ILE C C 1
ATOM 3688 O O . ILE C 1 30 ? 63.923 36.414 175.943 1.00 45.69 1021 ILE C O 1
ATOM 3693 N N . LEU C 1 31 ? 63.023 38.444 175.563 1.00 59.09 1022 LEU C N 1
ATOM 3694 C CA . LEU C 1 31 ? 64.297 39.054 175.232 1.00 62.80 1022 LEU C CA 1
ATOM 3695 C C . LEU C 1 31 ? 65.036 39.480 176.479 1.00 73.24 1022 LEU C C 1
ATOM 3696 O O . LEU C 1 31 ? 64.425 39.823 177.496 1.00 79.67 1022 LEU C O 1
ATOM 3701 N N . PRO C 1 32 ? 66.375 39.466 176.424 1.00 74.70 1023 PRO C N 1
ATOM 3702 C CA . PRO C 1 32 ? 67.299 39.840 177.499 1.00 81.62 1023 PRO C CA 1
ATOM 3703 C C . PRO C 1 32 ? 67.034 41.273 177.965 1.00 91.57 1023 PRO C C 1
ATOM 3704 O O . PRO C 1 32 ? 66.803 42.175 177.153 1.00 109.33 1023 PRO C O 1
ATOM 3708 N N . ARG C 1 33 ? 67.060 41.459 179.280 1.00 63.70 1024 ARG C N 1
ATOM 3709 C CA . ARG C 1 33 ? 66.845 42.757 179.918 1.00 63.70 1024 ARG C CA 1
ATOM 3710 C C . ARG C 1 33 ? 68.206 43.440 180.016 1.00 63.70 1024 ARG C C 1
ATOM 3711 O O . ARG C 1 33 ? 68.969 43.179 180.939 1.00 167.10 1024 ARG C O 1
ATOM 3719 N N . ASN C 1 34 ? 68.494 44.267 179.009 1.00 108.36 1025 ASN C N 1
ATOM 3720 C CA . ASN C 1 34 ? 69.740 45.014 178.855 1.00 100.10 1025 ASN C CA 1
ATOM 3721 C C . ASN C 1 34 ? 71.026 44.212 178.800 1.00 89.25 1025 ASN C C 1
ATOM 3722 O O . ASN C 1 34 ? 71.605 43.840 179.812 1.00 70.95 1025 ASN C O 1
ATOM 3727 N N . VAL C 1 35 ? 71.436 43.941 177.567 1.00 67.47 1026 VAL C N 1
ATOM 3728 C CA . VAL C 1 35 ? 72.658 43.209 177.256 1.00 61.09 1026 VAL C CA 1
ATOM 3729 C C . VAL C 1 35 ? 73.012 43.625 175.824 1.00 57.58 1026 VAL C C 1
ATOM 3730 O O . VAL C 1 35 ? 74.184 43.856 175.516 1.00 62.18 1026 VAL C O 1
ATOM 3734 N N . PHE C 1 36 ? 72.014 43.728 174.944 1.00 52.72 1027 PHE C N 1
ATOM 3735 C CA . PHE C 1 36 ? 72.308 44.230 173.606 1.00 60.97 1027 PHE C CA 1
ATOM 3736 C C . PHE C 1 36 ? 71.636 45.562 173.325 1.00 69.34 1027 PHE C C 1
ATOM 3737 O O . PHE C 1 36 ? 70.535 45.849 173.795 1.00 100.13 1027 PHE C O 1
ATOM 3745 N N . SER C 1 37 ? 72.352 46.366 172.549 1.00 67.30 1028 SER C N 1
ATOM 3746 C CA . SER C 1 37 ? 71.989 47.726 172.181 1.00 59.98 1028 SER C CA 1
ATOM 3747 C C . SER C 1 37 ? 70.704 48.090 171.449 1.00 63.15 1028 SER C C 1
ATOM 3748 O O . SER C 1 37 ? 69.767 47.306 171.314 1.00 58.45 1028 SER C O 1
ATOM 3751 N N . LYS C 1 38 ? 70.715 49.337 170.991 1.00 81.83 1029 LYS C N 1
ATOM 3752 C CA . LYS C 1 38 ? 69.642 49.984 170.256 1.00 83.89 1029 LYS C CA 1
ATOM 3753 C C . LYS C 1 38 ? 69.279 49.221 168.987 1.00 75.20 1029 LYS C C 1
ATOM 3754 O O . LYS C 1 38 ? 68.217 48.600 168.893 1.00 52.14 1029 LYS C O 1
ATOM 3760 N N . SER C 1 39 ? 70.184 49.281 168.018 1.00 63.26 1030 SER C N 1
ATOM 3761 C CA . SER C 1 39 ? 70.011 48.648 166.727 1.00 65.14 1030 SER C CA 1
ATOM 3762 C C . SER C 1 39 ? 69.738 47.155 166.816 1.00 59.00 1030 SER C C 1
ATOM 3763 O O . SER C 1 39 ? 68.695 46.690 166.353 1.00 46.33 1030 SER C O 1
ATOM 3766 N N . TYR C 1 40 ? 70.660 46.406 167.417 1.00 63.21 1031 TYR C N 1
ATOM 3767 C CA . TYR C 1 40 ? 70.490 44.964 167.509 1.00 56.64 1031 TYR C CA 1
ATOM 3768 C C . TYR C 1 40 ? 69.150 44.547 168.107 1.00 55.84 1031 TYR C C 1
ATOM 3769 O O . TYR C 1 40 ? 68.624 43.485 167.764 1.00 56.67 1031 TYR C O 1
ATOM 3778 N N . LEU C 1 41 ? 68.581 45.372 168.981 1.00 48.93 1032 LEU C N 1
ATOM 3779 C CA . LEU C 1 41 ? 67.300 45.018 169.583 1.00 53.11 1032 LEU C CA 1
ATOM 3780 C C . LEU C 1 41 ? 66.186 44.982 168.541 1.00 68.22 1032 LEU C C 1
ATOM 3781 O O . LEU C 1 41 ? 65.478 43.983 168.424 1.00 90.79 1032 LEU C O 1
ATOM 3786 N N . LEU C 1 42 ? 66.022 46.071 167.794 1.00 73.16 1033 LEU C N 1
ATOM 3787 C CA . LEU C 1 42 ? 64.975 46.124 166.779 1.00 77.27 1033 LEU C CA 1
ATOM 3788 C C . LEU C 1 42 ? 65.347 45.194 165.626 1.00 68.26 1033 LEU C C 1
ATOM 3789 O O . LEU C 1 42 ? 64.487 44.519 165.058 1.00 72.74 1033 LEU C O 1
ATOM 3794 N N . TYR C 1 43 ? 66.635 45.161 165.293 1.00 55.51 1034 TYR C N 1
ATOM 3795 C CA . TYR C 1 43 ? 67.133 44.324 164.212 1.00 58.24 1034 TYR C CA 1
ATOM 3796 C C . TYR C 1 43 ? 66.783 42.838 164.369 1.00 64.69 1034 TYR C C 1
ATOM 3797 O O . TYR C 1 43 ? 66.751 42.102 163.385 1.00 65.17 1034 TYR C O 1
ATOM 3806 N N . VAL C 1 44 ? 66.518 42.392 165.593 1.00 57.26 1035 VAL C N 1
ATOM 3807 C CA . VAL C 1 44 ? 66.175 40.989 165.805 1.00 55.65 1035 VAL C CA 1
ATOM 3808 C C . VAL C 1 44 ? 64.660 40.852 165.765 1.00 56.65 1035 VAL C C 1
ATOM 3809 O O . VAL C 1 44 ? 64.124 39.791 165.446 1.00 62.36 1035 VAL C O 1
ATOM 3813 N N . ILE C 1 45 ? 63.978 41.942 166.095 1.00 60.66 1036 ILE C N 1
ATOM 3814 C CA . ILE C 1 45 ? 62.523 41.980 166.082 1.00 56.66 1036 ILE C CA 1
ATOM 3815 C C . ILE C 1 45 ? 62.089 42.044 164.627 1.00 59.55 1036 ILE C C 1
ATOM 3816 O O . ILE C 1 45 ? 61.128 41.389 164.224 1.00 49.22 1036 ILE C O 1
ATOM 3821 N N . ALA C 1 46 ? 62.818 42.843 163.852 1.00 49.12 1037 ALA C N 1
ATOM 3822 C CA . ALA C 1 46 ? 62.547 43.039 162.433 1.00 44.96 1037 ALA C CA 1
ATOM 3823 C C . ALA C 1 46 ? 62.956 41.825 161.605 1.00 44.29 1037 ALA C C 1
ATOM 3824 O O . ALA C 1 46 ? 62.372 41.555 160.557 1.00 53.62 1037 ALA C O 1
ATOM 3826 N N . GLN C 1 47 ? 63.972 41.107 162.070 1.00 32.50 1038 GLN C N 1
ATOM 3827 C CA . GLN C 1 47 ? 64.450 39.923 161.364 1.00 34.06 1038 GLN C CA 1
ATOM 3828 C C . GLN C 1 47 ? 63.437 38.802 161.568 1.00 36.00 1038 GLN C C 1
ATOM 3829 O O . GLN C 1 47 ? 63.196 37.989 160.676 1.00 37.10 1038 GLN C O 1
ATOM 3835 N N . GLY C 1 48 ? 62.846 38.766 162.756 1.00 38.81 1039 GLY C N 1
ATOM 3836 C CA . GLY C 1 48 ? 61.861 37.747 163.049 1.00 45.77 1039 GLY C CA 1
ATOM 3837 C C . GLY C 1 48 ? 60.674 37.959 162.143 1.00 57.45 1039 GLY C C 1
ATOM 3838 O O . GLY C 1 48 ? 59.988 37.011 161.766 1.00 57.73 1039 GLY C O 1
ATOM 3839 N N . THR C 1 49 ? 60.443 39.215 161.780 1.00 65.96 1040 THR C N 1
ATOM 3840 C CA . THR C 1 49 ? 59.333 39.562 160.912 1.00 68.08 1040 THR C CA 1
ATOM 3841 C C . THR C 1 49 ? 59.662 39.342 159.442 1.00 61.59 1040 THR C C 1
ATOM 3842 O O . THR C 1 49 ? 58.795 38.935 158.668 1.00 47.82 1040 THR C O 1
ATOM 3846 N N . ASP C 1 50 ? 60.906 39.603 159.047 1.00 50.45 1041 ASP C N 1
ATOM 3847 C CA . ASP C 1 50 ? 61.268 39.407 157.648 1.00 50.29 1041 ASP C CA 1
ATOM 3848 C C . ASP C 1 50 ? 61.538 37.942 157.318 1.00 47.29 1041 ASP C C 1
ATOM 3849 O O . ASP C 1 50 ? 61.558 37.565 156.147 1.00 50.22 1041 ASP C O 1
ATOM 3854 N N . VAL C 1 51 ? 61.745 37.119 158.344 1.00 40.63 1042 VAL C N 1
ATOM 3855 C CA . VAL C 1 51 ? 61.961 35.694 158.129 1.00 34.35 1042 VAL C CA 1
ATOM 3856 C C . VAL C 1 51 ? 60.575 35.119 157.866 1.00 40.83 1042 VAL C C 1
ATOM 3857 O O . VAL C 1 51 ? 60.404 34.223 157.040 1.00 34.97 1042 VAL C O 1
ATOM 3861 N N . GLY C 1 52 ? 59.584 35.661 158.565 1.00 40.64 1043 GLY C N 1
ATOM 3862 C CA . GLY C 1 52 ? 58.218 35.206 158.385 1.00 35.59 1043 GLY C CA 1
ATOM 3863 C C . GLY C 1 52 ? 57.657 35.664 157.050 1.00 42.03 1043 GLY C C 1
ATOM 3864 O O . GLY C 1 52 ? 56.788 35.006 156.477 1.00 43.27 1043 GLY C O 1
ATOM 3865 N N . ALA C 1 53 ? 58.155 36.792 156.551 1.00 25.26 1044 ALA C N 1
ATOM 3866 C CA . ALA C 1 53 ? 57.697 37.329 155.273 1.00 29.35 1044 ALA C CA 1
ATOM 3867 C C . ALA C 1 53 ? 58.328 36.564 154.109 1.00 28.99 1044 ALA C C 1
ATOM 3868 O O . ALA C 1 53 ? 57.664 36.271 153.118 1.00 36.52 1044 ALA C O 1
ATOM 3870 N N . ILE C 1 54 ? 59.615 36.254 154.233 1.00 28.83 1045 ILE C N 1
ATOM 3871 C CA . ILE C 1 54 ? 60.329 35.518 153.204 1.00 31.89 1045 ILE C CA 1
ATOM 3872 C C . ILE C 1 54 ? 59.705 34.130 153.055 1.00 27.68 1045 ILE C C 1
ATOM 3873 O O . ILE C 1 54 ? 59.634 33.576 151.959 1.00 41.75 1045 ILE C O 1
ATOM 3878 N N . ALA C 1 55 ? 59.249 33.581 154.171 1.00 24.50 1046 ALA C N 1
ATOM 3879 C CA . ALA C 1 55 ? 58.626 32.266 154.184 1.00 26.99 1046 ALA C CA 1
ATOM 3880 C C . ALA C 1 55 ? 57.317 32.317 153.415 1.00 28.44 1046 ALA C C 1
ATOM 3881 O O . ALA C 1 55 ? 56.995 31.405 152.664 1.00 28.98 1046 ALA C O 1
ATOM 3883 N N . GLY C 1 56 ? 56.565 33.394 153.616 1.00 30.66 1047 GLY C N 1
ATOM 3884 C CA . GLY C 1 56 ? 55.293 33.545 152.942 1.00 25.83 1047 GLY C CA 1
ATOM 3885 C C . GLY C 1 56 ? 55.487 33.704 151.450 1.00 28.51 1047 GLY C C 1
ATOM 3886 O O . GLY C 1 56 ? 54.733 33.152 150.651 1.00 37.22 1047 GLY C O 1
ATOM 3887 N N . LYS C 1 57 ? 56.518 34.453 151.076 1.00 24.95 1048 LYS C N 1
ATOM 3888 C CA . LYS C 1 57 ? 56.820 34.701 149.680 1.00 17.58 1048 LYS C CA 1
ATOM 3889 C C . LYS C 1 57 ? 57.289 33.436 148.972 1.00 16.01 1048 LYS C C 1
ATOM 3890 O O . LYS C 1 57 ? 56.941 33.202 147.818 1.00 29.49 1048 LYS C O 1
ATOM 3896 N N . ALA C 1 58 ? 58.101 32.639 149.660 1.00 20.42 1049 ALA C N 1
ATOM 3897 C CA . ALA C 1 58 ? 58.610 31.403 149.080 1.00 18.74 1049 ALA C CA 1
ATOM 3898 C C . ALA C 1 58 ? 57.464 30.403 148.910 1.00 29.13 1049 ALA C C 1
ATOM 3899 O O . ALA C 1 58 ? 57.433 29.624 147.947 1.00 21.09 1049 ALA C O 1
ATOM 3901 N N . ASN C 1 59 ? 56.519 30.437 149.846 1.00 26.04 1050 ASN C N 1
ATOM 3902 C CA . ASN C 1 59 ? 55.367 29.545 149.807 1.00 19.69 1050 ASN C CA 1
ATOM 3903 C C . ASN C 1 59 ? 54.405 29.910 148.697 1.00 29.05 1050 ASN C C 1
ATOM 3904 O O . ASN C 1 59 ? 53.824 29.037 148.049 1.00 24.13 1050 ASN C O 1
ATOM 3909 N N . GLU C 1 60 ? 54.221 31.205 148.478 1.00 19.25 1051 GLU C N 1
ATOM 3910 C CA . GLU C 1 60 ? 53.314 31.630 147.436 1.00 17.98 1051 GLU C CA 1
ATOM 3911 C C . GLU C 1 60 ? 53.969 31.436 146.079 1.00 23.31 1051 GLU C C 1
ATOM 3912 O O . GLU C 1 60 ? 53.299 31.070 145.116 1.00 26.54 1051 GLU C O 1
ATOM 3918 N N . ALA C 1 61 ? 55.281 31.655 146.009 1.00 16.08 1052 ALA C N 1
ATOM 3919 C CA . ALA C 1 61 ? 55.982 31.456 144.759 1.00 16.18 1052 ALA C CA 1
ATOM 3920 C C . ALA C 1 61 ? 55.773 29.986 144.373 1.00 20.54 1052 ALA C C 1
ATOM 3921 O O . ALA C 1 61 ? 55.538 29.667 143.208 1.00 20.59 1052 ALA C O 1
ATOM 3923 N N . GLY C 1 62 ? 55.859 29.106 145.367 1.00 24.04 1053 GLY C N 1
ATOM 3924 C CA . GLY C 1 62 ? 55.683 27.685 145.124 1.00 29.63 1053 GLY C CA 1
ATOM 3925 C C . GLY C 1 62 ? 54.281 27.416 144.624 1.00 27.39 1053 GLY C C 1
ATOM 3926 O O . GLY C 1 62 ? 54.068 26.722 143.625 1.00 24.78 1053 GLY C O 1
ATOM 3927 N N . GLN C 1 63 ? 53.311 27.972 145.331 1.00 22.15 1054 GLN C N 1
ATOM 3928 C CA . GLN C 1 63 ? 51.929 27.826 144.941 1.00 21.65 1054 GLN C CA 1
ATOM 3929 C C . GLN C 1 63 ? 51.747 28.384 143.512 1.00 16.75 1054 GLN C C 1
ATOM 3930 O O . GLN C 1 63 ? 51.009 27.824 142.707 1.00 23.42 1054 GLN C O 1
ATOM 3936 N N . GLY C 1 64 ? 52.442 29.477 143.191 1.00 17.55 1055 GLY C N 1
ATOM 3937 C CA . GLY C 1 64 ? 52.316 30.050 141.861 1.00 16.98 1055 GLY C CA 1
ATOM 3938 C C . GLY C 1 64 ? 52.925 29.162 140.790 1.00 16.03 1055 GLY C C 1
ATOM 3939 O O . GLY C 1 64 ? 52.464 29.128 139.647 1.00 18.32 1055 GLY C O 1
ATOM 3940 N N . ALA C 1 65 ? 53.987 28.455 141.143 1.00 19.95 1056 ALA C N 1
ATOM 3941 C CA . ALA C 1 65 ? 54.626 27.558 140.193 1.00 10.68 1056 ALA C CA 1
ATOM 3942 C C . ALA C 1 65 ? 53.657 26.387 139.978 1.00 9.89 1056 ALA C C 1
ATOM 3943 O O . ALA C 1 65 ? 53.446 25.964 138.845 1.00 10.95 1056 ALA C O 1
ATOM 3945 N N . TYR C 1 66 ? 53.078 25.877 141.062 1.00 19.04 1057 TYR C N 1
ATOM 3946 C CA . TYR C 1 66 ? 52.128 24.768 140.973 1.00 16.56 1057 TYR C CA 1
ATOM 3947 C C . TYR C 1 66 ? 50.926 25.096 140.084 1.00 15.44 1057 TYR C C 1
ATOM 3948 O O . TYR C 1 66 ? 50.538 24.294 139.224 1.00 19.44 1057 TYR C O 1
ATOM 3957 N N . ASP C 1 67 ? 50.324 26.270 140.283 1.00 27.54 1058 ASP C N 1
ATOM 3958 C CA . ASP C 1 67 ? 49.172 26.655 139.468 1.00 19.69 1058 ASP C CA 1
ATOM 3959 C C . ASP C 1 67 ? 49.541 26.769 137.991 1.00 15.68 1058 ASP C C 1
ATOM 3960 O O . ASP C 1 67 ? 48.764 26.404 137.114 1.00 23.06 1058 ASP C O 1
ATOM 3965 N N . ALA C 1 68 ? 50.730 27.288 137.703 1.00 12.78 1059 ALA C N 1
ATOM 3966 C CA . ALA C 1 68 ? 51.126 27.422 136.309 1.00 12.70 1059 ALA C CA 1
ATOM 3967 C C . ALA C 1 68 ? 51.279 26.025 135.683 1.00 13.38 1059 ALA C C 1
ATOM 3968 O O . ALA C 1 68 ? 50.931 25.823 134.516 1.00 17.09 1059 ALA C O 1
ATOM 3970 N N . GLN C 1 69 ? 51.790 25.073 136.468 1.00 23.12 1060 GLN C N 1
ATOM 3971 C CA . GLN C 1 69 ? 51.988 23.712 135.985 1.00 19.60 1060 GLN C CA 1
ATOM 3972 C C . GLN C 1 69 ? 50.664 22.978 135.767 1.00 18.96 1060 GLN C C 1
ATOM 3973 O O . GLN C 1 69 ? 50.495 22.277 134.777 1.00 25.26 1060 GLN C O 1
ATOM 3979 N N . VAL C 1 70 ? 49.725 23.129 136.687 1.00 14.42 1061 VAL C N 1
ATOM 3980 C CA . VAL C 1 70 ? 48.422 22.483 136.528 1.00 20.00 1061 VAL C CA 1
ATOM 3981 C C . VAL C 1 70 ? 47.795 23.010 135.231 1.00 27.68 1061 VAL C C 1
ATOM 3982 O O . VAL C 1 70 ? 47.228 22.250 134.437 1.00 20.91 1061 VAL C O 1
ATOM 3986 N N . LYS C 1 71 ? 47.927 24.318 135.017 1.00 23.31 1062 LYS C N 1
ATOM 3987 C CA . LYS C 1 71 ? 47.404 24.963 133.825 1.00 23.31 1062 LYS C CA 1
ATOM 3988 C C . LYS C 1 71 ? 48.141 24.443 132.577 1.00 18.22 1062 LYS C C 1
ATOM 3989 O O . LYS C 1 71 ? 47.525 24.228 131.530 1.00 20.53 1062 LYS C O 1
ATOM 3995 N N . ASN C 1 72 ? 49.456 24.242 132.679 1.00 17.54 1063 ASN C N 1
ATOM 3996 C CA . ASN C 1 72 ? 50.196 23.720 131.534 1.00 17.80 1063 ASN C CA 1
ATOM 3997 C C . ASN C 1 72 ? 49.639 22.369 131.147 1.00 14.66 1063 ASN C C 1
ATOM 3998 O O . ASN C 1 72 ? 49.475 22.097 129.966 1.00 10.70 1063 ASN C O 1
ATOM 4003 N N . ASP C 1 73 ? 49.372 21.523 132.135 1.00 17.80 1064 ASP C N 1
ATOM 4004 C CA . ASP C 1 73 ? 48.821 20.210 131.846 1.00 13.15 1064 ASP C CA 1
ATOM 4005 C C . ASP C 1 73 ? 47.485 20.321 131.106 1.00 21.14 1064 ASP C C 1
ATOM 4006 O O . ASP C 1 73 ? 47.242 19.577 130.154 1.00 18.25 1064 ASP C O 1
ATOM 4011 N N . GLU C 1 74 ? 46.631 21.261 131.517 1.00 19.93 1065 GLU C N 1
ATOM 4012 C CA . GLU C 1 74 ? 45.343 21.436 130.856 1.00 14.32 1065 GLU C CA 1
ATOM 4013 C C . GLU C 1 74 ? 45.524 21.938 129.427 1.00 15.32 1065 GLU C C 1
ATOM 4014 O O . GLU C 1 74 ? 44.794 21.536 128.523 1.00 17.54 1065 GLU C O 1
ATOM 4020 N N . GLN C 1 75 ? 46.502 22.818 129.218 1.00 10.76 1066 GLN C N 1
ATOM 4021 C CA . GLN C 1 75 ? 46.730 23.362 127.890 1.00 3.77 1066 GLN C CA 1
ATOM 4022 C C . GLN C 1 75 ? 47.319 22.308 126.969 1.00 6.20 1066 GLN C C 1
ATOM 4023 O O . GLN C 1 75 ? 47.134 22.372 125.757 1.00 11.93 1066 GLN C O 1
ATOM 4029 N N . ASP C 1 76 ? 48.035 21.345 127.548 1.00 13.63 1067 ASP C N 1
ATOM 4030 C CA . ASP C 1 76 ? 48.596 20.268 126.753 1.00 6.23 1067 ASP C CA 1
ATOM 4031 C C . ASP C 1 76 ? 47.442 19.432 126.185 1.00 8.56 1067 ASP C C 1
ATOM 4032 O O . ASP C 1 76 ? 47.468 19.041 125.010 1.00 16.15 1067 ASP C O 1
ATOM 4037 N N . VAL C 1 77 ? 46.433 19.168 127.013 1.00 13.97 1068 VAL C N 1
ATOM 4038 C CA . VAL C 1 77 ? 45.268 18.407 126.559 1.00 20.47 1068 VAL C CA 1
ATOM 4039 C C . VAL C 1 77 ? 44.592 19.131 125.392 1.00 27.46 1068 VAL C C 1
ATOM 4040 O O . VAL C 1 77 ? 44.243 18.514 124.389 1.00 20.35 1068 VAL C O 1
ATOM 4044 N N . GLU C 1 78 ? 44.410 20.443 125.510 1.00 17.54 1069 GLU C N 1
ATOM 4045 C CA . GLU C 1 78 ? 43.775 21.178 124.426 1.00 13.39 1069 GLU C CA 1
ATOM 4046 C C . GLU C 1 78 ? 44.655 21.227 123.180 1.00 9.89 1069 GLU C C 1
ATOM 4047 O O . GLU C 1 78 ? 44.150 21.118 122.056 1.00 19.47 1069 GLU C O 1
ATOM 4053 N N . LEU C 1 79 ? 45.964 21.396 123.359 1.00 19.49 1070 LEU C N 1
ATOM 4054 C CA . LEU C 1 79 ? 46.865 21.440 122.206 1.00 16.01 1070 LEU C CA 1
ATOM 4055 C C . LEU C 1 79 ? 46.787 20.150 121.385 1.00 20.47 1070 LEU C C 1
ATOM 4056 O O . LEU C 1 79 ? 46.769 20.200 120.152 1.00 15.64 1070 LEU C O 1
ATOM 4061 N N . ALA C 1 80 ? 46.735 19.002 122.061 1.00 24.23 1071 ALA C N 1
ATOM 4062 C CA . ALA C 1 80 ? 46.650 17.713 121.366 1.00 25.37 1071 ALA C CA 1
ATOM 4063 C C . ALA C 1 80 ? 45.319 17.592 120.619 1.00 14.67 1071 ALA C C 1
ATOM 4064 O O . ALA C 1 80 ? 45.286 17.192 119.463 1.00 13.58 1071 ALA C O 1
ATOM 4066 N N . ASP C 1 81 ? 44.222 17.957 121.278 1.00 18.61 1072 ASP C N 1
ATOM 4067 C CA . ASP C 1 81 ? 42.911 17.913 120.646 1.00 17.84 1072 ASP C CA 1
ATOM 4068 C C . ASP C 1 81 ? 42.942 18.822 119.414 1.00 20.68 1072 ASP C C 1
ATOM 4069 O O . ASP C 1 81 ? 42.458 18.452 118.352 1.00 17.51 1072 ASP C O 1
ATOM 4074 N N . HIS C 1 82 ? 43.514 20.017 119.549 1.00 15.55 1073 HIS C N 1
ATOM 4075 C CA . HIS C 1 82 ? 43.602 20.926 118.407 1.00 8.38 1073 HIS C CA 1
ATOM 4076 C C . HIS C 1 82 ? 44.460 20.346 117.296 1.00 10.58 1073 HIS C C 1
ATOM 4077 O O . HIS C 1 82 ? 44.162 20.544 116.115 1.00 19.85 1073 HIS C O 1
ATOM 4084 N N . GLU C 1 83 ? 45.530 19.642 117.677 1.00 15.25 1074 GLU C N 1
ATOM 4085 C CA . GLU C 1 83 ? 46.436 19.011 116.719 1.00 20.16 1074 GLU C CA 1
ATOM 4086 C C . GLU C 1 83 ? 45.686 17.939 115.899 1.00 18.67 1074 GLU C C 1
ATOM 4087 O O . GLU C 1 83 ? 45.801 17.877 114.673 1.00 18.20 1074 GLU C O 1
ATOM 4093 N N . ALA C 1 84 ? 44.926 17.093 116.587 1.00 13.94 1075 ALA C N 1
ATOM 4094 C CA . ALA C 1 84 ? 44.167 16.045 115.922 1.00 15.61 1075 ALA C CA 1
ATOM 4095 C C . ALA C 1 84 ? 43.115 16.604 114.974 1.00 16.36 1075 ALA C C 1
ATOM 4096 O O . ALA C 1 84 ? 42.921 16.084 113.876 1.00 21.99 1075 ALA C O 1
ATOM 4098 N N . ARG C 1 85 ? 42.424 17.664 115.392 1.00 12.52 1076 ARG C N 1
ATOM 4099 C CA . ARG C 1 85 ? 41.387 18.241 114.545 1.00 15.87 1076 ARG C CA 1
ATOM 4100 C C . ARG C 1 85 ? 41.940 18.968 113.319 1.00 19.93 1076 ARG C C 1
ATOM 4101 O O . ARG C 1 85 ? 41.297 18.999 112.266 1.00 17.02 1076 ARG C O 1
ATOM 4109 N N . ILE C 1 86 ? 43.123 19.557 113.459 1.00 21.79 1077 ILE C N 1
ATOM 4110 C CA . ILE C 1 86 ? 43.756 20.246 112.348 1.00 13.72 1077 ILE C CA 1
ATOM 4111 C C . ILE C 1 86 ? 44.198 19.171 111.345 1.00 20.61 1077 ILE C C 1
ATOM 4112 O O . ILE C 1 86 ? 44.038 19.345 110.146 1.00 18.73 1077 ILE C O 1
ATOM 4117 N N . LYS C 1 87 ? 44.740 18.061 111.840 1.00 22.24 1078 LYS C N 1
ATOM 4118 C CA . LYS C 1 87 ? 45.175 16.968 110.964 1.00 16.86 1078 LYS C CA 1
ATOM 4119 C C . LYS C 1 87 ? 44.020 16.441 110.121 1.00 18.59 1078 LYS C C 1
ATOM 4120 O O . LYS C 1 87 ? 44.150 16.237 108.906 1.00 18.56 1078 LYS C O 1
ATOM 4126 N N . GLN C 1 88 ? 42.887 16.217 110.779 1.00 20.87 1079 GLN C N 1
ATOM 4127 C CA . GLN C 1 88 ? 41.715 15.705 110.098 1.00 17.89 1079 GLN C CA 1
ATOM 4128 C C . GLN C 1 88 ? 41.175 16.736 109.092 1.00 20.79 1079 GLN C C 1
ATOM 4129 O O . GLN C 1 88 ? 40.789 16.383 107.974 1.00 26.69 1079 GLN C O 1
ATOM 4135 N N . LEU C 1 89 ? 41.148 18.011 109.471 1.00 19.49 1080 LEU C N 1
ATOM 4136 C CA . LEU C 1 89 ? 40.673 19.029 108.537 1.00 13.34 1080 LEU C CA 1
ATOM 4137 C C . LEU C 1 89 ? 41.559 19.119 107.282 1.00 16.65 1080 LEU C C 1
ATOM 4138 O O . LEU C 1 89 ? 41.067 19.380 106.182 1.00 28.30 1080 LEU C O 1
ATOM 4143 N N . ARG C 1 90 ? 42.863 18.915 107.448 1.00 17.04 1081 ARG C N 1
ATOM 4144 C CA . ARG C 1 90 ? 43.784 18.993 106.314 1.00 22.22 1081 ARG C CA 1
ATOM 4145 C C . ARG C 1 90 ? 43.466 17.871 105.332 1.00 20.79 1081 ARG C C 1
ATOM 4146 O O . ARG C 1 90 ? 43.449 18.077 104.122 1.00 25.29 1081 ARG C O 1
ATOM 4154 N N . ILE C 1 91 ? 43.204 16.685 105.861 1.00 21.21 1082 ILE C N 1
ATOM 4155 C CA . ILE C 1 91 ? 42.862 15.547 105.024 1.00 21.55 1082 ILE C CA 1
ATOM 4156 C C . ILE C 1 91 ? 41.565 15.858 104.277 1.00 26.82 1082 ILE C C 1
ATOM 4157 O O . ILE C 1 91 ? 41.493 15.719 103.057 1.00 29.00 1082 ILE C O 1
ATOM 4162 N N . ASP C 1 92 ? 40.550 16.298 105.012 1.00 24.27 1083 ASP C N 1
ATOM 4163 C CA . ASP C 1 92 ? 39.264 16.628 104.413 1.00 27.31 1083 ASP C CA 1
ATOM 4164 C C . ASP C 1 92 ? 39.376 17.727 103.364 1.00 21.55 1083 ASP C C 1
ATOM 4165 O O . ASP C 1 92 ? 38.718 17.665 102.322 1.00 21.35 1083 ASP C O 1
ATOM 4170 N N . VAL C 1 93 ? 40.202 18.738 103.631 1.00 16.31 1084 VAL C N 1
ATOM 4171 C CA . VAL C 1 93 ? 40.362 19.818 102.671 1.00 19.96 1084 VAL C CA 1
ATOM 4172 C C . VAL C 1 93 ? 41.067 19.350 101.401 1.00 19.55 1084 VAL C C 1
ATOM 4173 O O . VAL C 1 93 ? 40.721 19.799 100.312 1.00 12.91 1084 VAL C O 1
ATOM 4177 N N . ASP C 1 94 ? 42.039 18.445 101.528 1.00 22.71 1085 ASP C N 1
ATOM 4178 C CA . ASP C 1 94 ? 42.738 17.938 100.349 1.00 20.52 1085 ASP C CA 1
ATOM 4179 C C . ASP C 1 94 ? 41.786 17.024 99.560 1.00 15.19 1085 ASP C C 1
ATOM 4180 O O . ASP C 1 94 ? 41.744 17.067 98.326 1.00 20.32 1085 ASP C O 1
ATOM 4185 N N . ASP C 1 95 ? 41.030 16.191 100.271 1.00 21.29 1086 ASP C N 1
ATOM 4186 C CA . ASP C 1 95 ? 40.090 15.299 99.602 1.00 25.01 1086 ASP C CA 1
ATOM 4187 C C . ASP C 1 95 ? 39.140 16.163 98.782 1.00 32.08 1086 ASP C C 1
ATOM 4188 O O . ASP C 1 95 ? 38.811 15.834 97.642 1.00 38.51 1086 ASP C O 1
ATOM 4193 N N . HIS C 1 96 ? 38.716 17.282 99.362 1.00 20.69 1087 HIS C N 1
ATOM 4194 C CA . HIS C 1 96 ? 37.808 18.189 98.679 1.00 22.30 1087 HIS C CA 1
ATOM 4195 C C . HIS C 1 96 ? 38.482 18.852 97.479 1.00 27.86 1087 HIS C C 1
ATOM 4196 O O . HIS C 1 96 ? 37.850 19.045 96.443 1.00 28.64 1087 HIS C O 1
ATOM 4203 N N . GLU C 1 97 ? 39.760 19.203 97.611 1.00 27.53 1088 GLU C N 1
ATOM 4204 C CA . GLU C 1 97 ? 40.466 19.834 96.501 1.00 21.91 1088 GLU C CA 1
ATOM 4205 C C . GLU C 1 97 ? 40.402 18.911 95.288 1.00 29.09 1088 GLU C C 1
ATOM 4206 O O . GLU C 1 97 ? 40.104 19.338 94.181 1.00 23.64 1088 GLU C O 1
ATOM 4212 N N . SER C 1 98 ? 40.684 17.638 95.520 1.00 24.70 1089 SER C N 1
ATOM 4213 C CA . SER C 1 98 ? 40.667 16.627 94.479 1.00 23.29 1089 SER C CA 1
ATOM 4214 C C . SER C 1 98 ? 39.299 16.508 93.787 1.00 25.20 1089 SER C C 1
ATOM 4215 O O . SER C 1 98 ? 39.192 16.620 92.564 1.00 20.16 1089 SER C O 1
ATOM 4218 N N . ARG C 1 99 ? 38.263 16.269 94.584 1.00 20.82 1090 ARG C N 1
ATOM 4219 C CA . ARG C 1 99 ? 36.902 16.112 94.084 1.00 19.19 1090 ARG C CA 1
ATOM 4220 C C . ARG C 1 99 ? 36.322 17.337 93.390 1.00 18.39 1090 ARG C C 1
ATOM 4221 O O . ARG C 1 99 ? 35.562 17.196 92.432 1.00 20.92 1090 ARG C O 1
ATOM 4229 N N . ILE C 1 100 ? 36.675 18.533 93.860 1.00 20.44 1091 ILE C N 1
ATOM 4230 C CA . ILE C 1 100 ? 36.173 19.761 93.244 1.00 25.31 1091 ILE C CA 1
ATOM 4231 C C . ILE C 1 100 ? 36.751 19.915 91.844 1.00 23.52 1091 ILE C C 1
ATOM 4232 O O . ILE C 1 100 ? 36.032 20.253 90.894 1.00 24.14 1091 ILE C O 1
ATOM 4237 N N . THR C 1 101 ? 38.052 19.673 91.722 1.00 27.36 1092 THR C N 1
ATOM 4238 C CA . THR C 1 101 ? 38.735 19.768 90.439 1.00 27.59 1092 THR C CA 1
ATOM 4239 C C . THR C 1 101 ? 38.163 18.742 89.469 1.00 28.04 1092 THR C C 1
ATOM 4240 O O . THR C 1 101 ? 38.084 18.986 88.269 1.00 35.39 1092 THR C O 1
ATOM 4244 N N . ALA C 1 102 ? 37.772 17.590 90.001 1.00 22.71 1093 ALA C N 1
ATOM 4245 C CA . ALA C 1 102 ? 37.187 16.538 89.190 1.00 22.43 1093 ALA C CA 1
ATOM 4246 C C . ALA C 1 102 ? 35.813 17.025 88.707 1.00 23.56 1093 ALA C C 1
ATOM 4247 O O . ALA C 1 102 ? 35.533 17.020 87.510 1.00 28.95 1093 ALA C O 1
ATOM 4249 N N . ASN C 1 103 ? 34.962 17.453 89.640 1.00 22.24 1094 ASN C N 1
ATOM 4250 C CA . ASN C 1 103 ? 33.632 17.943 89.268 1.00 22.79 1094 ASN C CA 1
ATOM 4251 C C . ASN C 1 103 ? 33.742 19.036 88.220 1.00 29.13 1094 ASN C C 1
ATOM 4252 O O . ASN C 1 103 ? 32.958 19.075 87.271 1.00 25.53 1094 ASN C O 1
ATOM 4257 N N . THR C 1 104 ? 34.715 19.925 88.398 1.00 37.47 1095 THR C N 1
ATOM 4258 C CA . THR C 1 104 ? 34.919 21.022 87.461 1.00 35.66 1095 THR C CA 1
ATOM 4259 C C . THR C 1 104 ? 35.324 20.513 86.083 1.00 33.88 1095 THR C C 1
ATOM 4260 O O . THR C 1 104 ? 34.926 21.083 85.068 1.00 35.31 1095 THR C O 1
ATOM 4264 N N . LYS C 1 105 ? 36.104 19.436 86.056 1.00 40.38 1096 LYS C N 1
ATOM 4265 C CA . LYS C 1 105 ? 36.546 18.828 84.809 1.00 32.56 1096 LYS C CA 1
ATOM 4266 C C . LYS C 1 105 ? 35.316 18.247 84.114 1.00 29.47 1096 LYS C C 1
ATOM 4267 O O . LYS C 1 105 ? 35.061 18.514 82.942 1.00 29.22 1096 LYS C O 1
ATOM 4273 N N . ALA C 1 106 ? 34.565 17.444 84.861 1.00 19.93 1097 ALA C N 1
ATOM 4274 C CA . ALA C 1 106 ? 33.361 16.793 84.362 1.00 20.94 1097 ALA C CA 1
ATOM 4275 C C . ALA C 1 106 ? 32.389 17.782 83.742 1.00 29.02 1097 ALA C C 1
ATOM 4276 O O . ALA C 1 106 ? 31.871 17.555 82.647 1.00 31.97 1097 ALA C O 1
ATOM 4278 N N . ILE C 1 107 ? 32.136 18.877 84.445 1.00 32.00 1098 ILE C N 1
ATOM 4279 C CA . ILE C 1 107 ? 31.215 19.885 83.949 1.00 27.71 1098 ILE C CA 1
ATOM 4280 C C . ILE C 1 107 ? 31.713 20.360 82.601 1.00 39.10 1098 ILE C C 1
ATOM 4281 O O . ILE C 1 107 ? 30.938 20.478 81.650 1.00 29.92 1098 ILE C O 1
ATOM 4286 N N . THR C 1 108 ? 33.012 20.621 82.515 1.00 43.08 1099 THR C N 1
ATOM 4287 C CA . THR C 1 108 ? 33.592 21.065 81.259 1.00 43.56 1099 THR C CA 1
ATOM 4288 C C . THR C 1 108 ? 33.391 20.004 80.182 1.00 34.10 1099 THR C C 1
ATOM 4289 O O . THR C 1 108 ? 32.952 20.320 79.081 1.00 38.72 1099 THR C O 1
ATOM 4293 N N . ALA C 1 109 ? 33.710 18.752 80.504 1.00 24.51 1100 ALA C N 1
ATOM 4294 C CA . ALA C 1 109 ? 33.558 17.653 79.552 1.00 26.07 1100 ALA C CA 1
ATOM 4295 C C . ALA C 1 109 ? 32.113 17.548 79.055 1.00 27.43 1100 ALA C C 1
ATOM 4296 O O . ALA C 1 109 ? 31.879 17.338 77.863 1.00 23.81 1100 ALA C O 1
ATOM 4298 N N . LEU C 1 110 ? 31.151 17.698 79.967 1.00 32.30 1101 LEU C N 1
ATOM 4299 C CA . LEU C 1 110 ? 29.739 17.646 79.607 1.00 30.40 1101 LEU C CA 1
ATOM 4300 C C . LEU C 1 110 ? 29.387 18.798 78.685 1.00 36.76 1101 LEU C C 1
ATOM 4301 O O . LEU C 1 110 ? 28.614 18.635 77.746 1.00 27.15 1101 LEU C O 1
ATOM 4306 N N . ASN C 1 111 ? 29.954 19.966 78.972 1.00 30.53 1102 ASN C N 1
ATOM 4307 C CA . ASN C 1 111 ? 29.701 21.151 78.175 1.00 35.93 1102 ASN C CA 1
ATOM 4308 C C . ASN C 1 111 ? 30.107 20.946 76.716 1.00 35.11 1102 ASN C C 1
ATOM 4309 O O . ASN C 1 111 ? 29.408 21.398 75.813 1.00 21.73 1102 ASN C O 1
ATOM 4314 N N . VAL C 1 112 ? 31.230 20.275 76.469 1.00 42.56 1103 VAL C N 1
ATOM 4315 C CA . VAL C 1 112 ? 31.633 20.068 75.085 1.00 34.75 1103 VAL C CA 1
ATOM 4316 C C . VAL C 1 112 ? 30.678 19.080 74.425 1.00 31.76 1103 VAL C C 1
ATOM 4317 O O . VAL C 1 112 ? 30.348 19.225 73.250 1.00 30.68 1103 VAL C O 1
ATOM 4321 N N . ARG C 1 113 ? 30.228 18.084 75.178 1.00 27.98 1104 ARG C N 1
ATOM 4322 C CA . ARG C 1 113 ? 29.305 17.103 74.624 1.00 25.38 1104 ARG C CA 1
ATOM 4323 C C . ARG C 1 113 ? 27.962 17.719 74.289 1.00 35.14 1104 ARG C C 1
ATOM 4324 O O . ARG C 1 113 ? 27.434 17.494 73.208 1.00 29.14 1104 ARG C O 1
ATOM 4332 N N . VAL C 1 114 ? 27.413 18.497 75.212 1.00 21.36 1105 VAL C N 1
ATOM 4333 C CA . VAL C 1 114 ? 26.131 19.148 74.988 1.00 27.96 1105 VAL C CA 1
ATOM 4334 C C . VAL C 1 114 ? 26.229 20.164 73.863 1.00 28.50 1105 VAL C C 1
ATOM 4335 O O . VAL C 1 114 ? 25.294 20.314 73.069 1.00 28.99 1105 VAL C O 1
ATOM 4339 N N . THR C 1 115 ? 27.364 20.856 73.791 1.00 26.12 1106 THR C N 1
ATOM 4340 C CA . THR C 1 115 ? 27.573 21.863 72.759 1.00 19.69 1106 THR C CA 1
ATOM 4341 C C . THR C 1 115 ? 27.608 21.159 71.413 1.00 20.85 1106 THR C C 1
ATOM 4342 O O . THR C 1 115 ? 27.021 21.635 70.443 1.00 26.88 1106 THR C O 1
ATOM 4346 N N . THR C 1 116 ? 28.299 20.025 71.352 1.00 34.68 1107 THR C N 1
ATOM 4347 C CA . THR C 1 116 ? 28.366 19.253 70.123 1.00 37.34 1107 THR C CA 1
ATOM 4348 C C . THR C 1 116 ? 26.948 18.814 69.739 1.00 43.38 1107 THR C C 1
ATOM 4349 O O . THR C 1 116 ? 26.492 19.071 68.618 1.00 41.93 1107 THR C O 1
ATOM 4353 N N . ALA C 1 117 ? 26.255 18.165 70.677 1.00 29.50 1108 ALA C N 1
ATOM 4354 C CA . ALA C 1 117 ? 24.895 17.672 70.449 1.00 31.94 1108 ALA C CA 1
ATOM 4355 C C . ALA C 1 117 ? 23.944 18.725 69.902 1.00 32.89 1108 ALA C C 1
ATOM 4356 O O . ALA C 1 117 ? 23.143 18.435 69.012 1.00 35.52 1108 ALA C O 1
ATOM 4358 N N . GLU C 1 118 ? 24.012 19.942 70.434 1.00 37.81 1109 GLU C N 1
ATOM 4359 C CA . GLU C 1 118 ? 23.112 20.981 69.963 1.00 38.19 1109 GLU C CA 1
ATOM 4360 C C . GLU C 1 118 ? 23.489 21.429 68.560 1.00 39.23 1109 GLU C C 1
ATOM 4361 O O . GLU C 1 118 ? 22.671 21.998 67.845 1.00 36.53 1109 GLU C O 1
ATOM 4367 N N . GLY C 1 119 ? 24.728 21.159 68.165 1.00 29.96 1110 GLY C N 1
ATOM 4368 C CA . GLY C 1 119 ? 25.156 21.505 66.824 1.00 31.74 1110 GLY C CA 1
ATOM 4369 C C . GLY C 1 119 ? 24.568 20.448 65.904 1.00 29.84 1110 GLY C C 1
ATOM 4370 O O . GLY C 1 119 ? 24.117 20.733 64.798 1.00 26.69 1110 GLY C O 1
ATOM 4371 N N . GLU C 1 120 ? 24.570 19.207 66.366 1.00 27.99 1111 GLU C N 1
ATOM 4372 C CA . GLU C 1 120 ? 24.000 18.125 65.580 1.00 28.52 1111 GLU C CA 1
ATOM 4373 C C . GLU C 1 120 ? 22.480 18.265 65.478 1.00 30.90 1111 GLU C C 1
ATOM 4374 O O . GLU C 1 120 ? 21.909 18.068 64.408 1.00 31.67 1111 GLU C O 1
ATOM 4380 N N . ILE C 1 121 ? 21.834 18.604 66.590 1.00 22.02 1112 ILE C N 1
ATOM 4381 C CA . ILE C 1 121 ? 20.393 18.788 66.609 1.00 19.58 1112 ILE C CA 1
ATOM 4382 C C . ILE C 1 121 ? 19.993 19.856 65.592 1.00 26.81 1112 ILE C C 1
ATOM 4383 O O . ILE C 1 121 ? 19.073 19.656 64.804 1.00 29.48 1112 ILE C O 1
ATOM 4388 N N . ALA C 1 122 ? 20.687 20.988 65.608 1.00 25.89 1113 ALA C N 1
ATOM 4389 C CA . ALA C 1 122 ? 20.382 22.081 64.679 1.00 39.77 1113 ALA C CA 1
ATOM 4390 C C . ALA C 1 122 ? 20.545 21.627 63.228 1.00 45.92 1113 ALA C C 1
ATOM 4391 O O . ALA C 1 122 ? 19.823 22.073 62.335 1.00 84.77 1113 ALA C O 1
ATOM 4393 N N . SER C 1 123 ? 21.501 20.731 63.011 1.00 31.82 1114 SER C N 1
ATOM 4394 C CA . SER C 1 123 ? 21.788 20.203 61.687 1.00 30.18 1114 SER C CA 1
ATOM 4395 C C . SER C 1 123 ? 20.687 19.250 61.222 1.00 27.12 1114 SER C C 1
ATOM 4396 O O . SER C 1 123 ? 20.290 19.267 60.058 1.00 38.58 1114 SER C O 1
ATOM 4399 N N . LEU C 1 124 ? 20.209 18.413 62.137 1.00 32.19 1115 LEU C N 1
ATOM 4400 C CA . LEU C 1 124 ? 19.151 17.464 61.823 1.00 31.60 1115 LEU C CA 1
ATOM 4401 C C . LEU C 1 124 ? 17.857 18.223 61.509 1.00 33.75 1115 LEU C C 1
ATOM 4402 O O . LEU C 1 124 ? 17.099 17.834 60.619 1.00 29.54 1115 LEU C O 1
ATOM 4407 N N . GLN C 1 125 ? 17.611 19.313 62.230 1.00 36.03 1116 GLN C N 1
ATOM 4408 C CA . GLN C 1 125 ? 16.403 20.098 62.011 1.00 42.81 1116 GLN C CA 1
ATOM 4409 C C . GLN C 1 125 ? 16.394 20.711 60.615 1.00 37.70 1116 GLN C C 1
ATOM 4410 O O . GLN C 1 125 ? 15.331 20.870 60.005 1.00 28.65 1116 GLN C O 1
ATOM 4416 N N . THR C 1 126 ? 17.576 21.054 60.107 1.00 24.14 1117 THR C N 1
ATOM 4417 C CA . THR C 1 126 ? 17.672 21.623 58.766 1.00 23.31 1117 THR C CA 1
ATOM 4418 C C . THR C 1 126 ? 17.481 20.520 57.736 1.00 28.37 1117 THR C C 1
ATOM 4419 O O . THR C 1 126 ? 16.737 20.690 56.777 1.00 22.79 1117 THR C O 1
ATOM 4423 N N . ASN C 1 127 ? 18.163 19.394 57.928 1.00 29.69 1118 ASN C N 1
ATOM 4424 C CA . ASN C 1 127 ? 18.032 18.287 56.995 1.00 33.39 1118 ASN C CA 1
ATOM 4425 C C . ASN C 1 127 ? 16.601 17.768 56.935 1.00 29.28 1118 ASN C C 1
ATOM 4426 O O . ASN C 1 127 ? 16.061 17.562 55.854 1.00 27.01 1118 ASN C O 1
ATOM 4431 N N . VAL C 1 128 ? 15.994 17.558 58.093 1.00 27.86 1119 VAL C N 1
ATOM 4432 C CA . VAL C 1 128 ? 14.623 17.073 58.160 1.00 26.66 1119 VAL C CA 1
ATOM 4433 C C . VAL C 1 128 ? 13.708 18.087 57.465 1.00 26.67 1119 VAL C C 1
ATOM 4434 O O . VAL C 1 128 ? 12.785 17.722 56.733 1.00 27.48 1119 VAL C O 1
ATOM 4438 N N . SER C 1 129 ? 13.993 19.366 57.670 1.00 27.47 1120 SER C N 1
ATOM 4439 C CA . SER C 1 129 ? 13.202 20.423 57.050 1.00 27.62 1120 SER C CA 1
ATOM 4440 C C . SER C 1 129 ? 13.315 20.323 55.525 1.00 29.42 1120 SER C C 1
ATOM 4441 O O . SER C 1 129 ? 12.307 20.339 54.809 1.00 31.49 1120 SER C O 1
ATOM 4444 N N . ALA C 1 130 ? 14.549 20.206 55.042 1.00 28.04 1121 ALA C N 1
ATOM 4445 C CA . ALA C 1 130 ? 14.815 20.112 53.615 1.00 33.02 1121 ALA C CA 1
ATOM 4446 C C . ALA C 1 130 ? 14.215 18.833 53.035 1.00 25.59 1121 ALA C C 1
ATOM 4447 O O . ALA C 1 130 ? 13.692 18.838 51.923 1.00 23.22 1121 ALA C O 1
ATOM 4449 N N . LEU C 1 131 ? 14.296 17.744 53.792 1.00 29.36 1122 LEU C N 1
ATOM 4450 C CA . LEU C 1 131 ? 13.754 16.460 53.348 1.00 30.43 1122 LEU C CA 1
ATOM 4451 C C . LEU C 1 131 ? 12.242 16.585 53.188 1.00 30.59 1122 LEU C C 1
ATOM 4452 O O . LEU C 1 131 ? 11.649 16.033 52.261 1.00 30.99 1122 LEU C O 1
ATOM 4457 N N . ASP C 1 132 ? 11.619 17.311 54.104 1.00 27.54 1123 ASP C N 1
ATOM 4458 C CA . ASP C 1 132 ? 10.181 17.531 54.051 1.00 30.25 1123 ASP C CA 1
ATOM 4459 C C . ASP C 1 132 ? 9.846 18.245 52.733 1.00 26.98 1123 ASP C C 1
ATOM 4460 O O . ASP C 1 132 ? 8.864 17.920 52.068 1.00 23.49 1123 ASP C O 1
ATOM 4465 N N . GLY C 1 133 ? 10.676 19.211 52.352 1.00 25.45 1124 GLY C N 1
ATOM 4466 C CA . GLY C 1 133 ? 10.438 19.939 51.116 1.00 21.66 1124 GLY C CA 1
ATOM 4467 C C . GLY C 1 133 ? 10.485 19.044 49.893 1.00 28.22 1124 GLY C C 1
ATOM 4468 O O . GLY C 1 133 ? 9.605 19.090 49.039 1.00 39.04 1124 GLY C O 1
ATOM 4469 N N . ARG C 1 134 ? 11.529 18.230 49.818 1.00 25.34 1125 ARG C N 1
ATOM 4470 C CA . ARG C 1 134 ? 11.727 17.311 48.714 1.00 21.42 1125 ARG C CA 1
ATOM 4471 C C . ARG C 1 134 ? 10.662 16.214 48.692 1.00 24.67 1125 ARG C C 1
ATOM 4472 O O . ARG C 1 134 ? 10.263 15.774 47.623 1.00 24.92 1125 ARG C O 1
ATOM 4480 N N . VAL C 1 135 ? 10.202 15.773 49.859 1.00 20.83 1126 VAL C N 1
ATOM 4481 C CA . VAL C 1 135 ? 9.187 14.721 49.895 1.00 21.28 1126 VAL C CA 1
ATOM 4482 C C . VAL C 1 135 ? 7.859 15.287 49.424 1.00 32.62 1126 VAL C C 1
ATOM 4483 O O . VAL C 1 135 ? 7.124 14.628 48.693 1.00 34.94 1126 VAL C O 1
ATOM 4487 N N . THR C 1 136 ? 7.553 16.515 49.828 1.00 24.12 1127 THR C N 1
ATOM 4488 C CA . THR C 1 136 ? 6.303 17.138 49.415 1.00 22.21 1127 THR C CA 1
ATOM 4489 C C . THR C 1 136 ? 6.267 17.269 47.889 1.00 25.63 1127 THR C C 1
ATOM 4490 O O . THR C 1 136 ? 5.287 16.897 47.248 1.00 26.01 1127 THR C O 1
ATOM 4494 N N . THR C 1 137 ? 7.353 17.783 47.317 1.00 16.89 1128 THR C N 1
ATOM 4495 C CA . THR C 1 137 ? 7.472 17.962 45.879 1.00 21.69 1128 THR C CA 1
ATOM 4496 C C . THR C 1 137 ? 7.336 16.628 45.151 1.00 28.26 1128 THR C C 1
ATOM 4497 O O . THR C 1 137 ? 6.709 16.553 44.098 1.00 29.44 1128 THR C O 1
ATOM 4501 N N . ALA C 1 138 ? 7.940 15.578 45.702 1.00 25.18 1129 ALA C N 1
ATOM 4502 C CA . ALA C 1 138 ? 7.852 14.254 45.093 1.00 26.88 1129 ALA C CA 1
ATOM 4503 C C . ALA C 1 138 ? 6.383 13.800 45.086 1.00 25.61 1129 ALA C C 1
ATOM 4504 O O . ALA C 1 138 ? 5.874 13.342 44.064 1.00 24.60 1129 ALA C O 1
ATOM 4506 N N . GLU C 1 139 ? 5.710 13.927 46.228 1.00 22.34 1130 GLU C N 1
ATOM 4507 C CA . GLU C 1 139 ? 4.302 13.541 46.343 1.00 22.19 1130 GLU C CA 1
ATOM 4508 C C . GLU C 1 139 ? 3.459 14.293 45.313 1.00 35.31 1130 GLU C C 1
ATOM 4509 O O . GLU C 1 139 ? 2.452 13.777 44.827 1.00 26.18 1130 GLU C O 1
ATOM 4515 N N . ASN C 1 140 ? 3.858 15.522 45.001 1.00 27.54 1131 ASN C N 1
ATOM 4516 C CA . ASN C 1 140 ? 3.129 16.329 44.028 1.00 23.91 1131 ASN C CA 1
ATOM 4517 C C . ASN C 1 140 ? 3.398 15.864 42.607 1.00 17.51 1131 ASN C C 1
ATOM 4518 O O . ASN C 1 140 ? 2.492 15.837 41.780 1.00 25.36 1131 ASN C O 1
ATOM 4523 N N . ASN C 1 141 ? 4.645 15.500 42.315 1.00 16.54 1132 ASN C N 1
ATOM 4524 C CA . ASN C 1 141 ? 4.955 15.019 40.983 1.00 20.50 1132 ASN C CA 1
ATOM 4525 C C . ASN C 1 141 ? 4.227 13.690 40.773 1.00 26.62 1132 ASN C C 1
ATOM 4526 O O . ASN C 1 141 ? 3.748 13.404 39.679 1.00 25.44 1132 ASN C O 1
ATOM 4531 N N . ILE C 1 142 ? 4.142 12.892 41.834 1.00 32.89 1133 ILE C N 1
ATOM 4532 C CA . ILE C 1 142 ? 3.491 11.584 41.773 1.00 34.27 1133 ILE C CA 1
ATOM 4533 C C . ILE C 1 142 ? 1.991 11.693 41.526 1.00 36.49 1133 ILE C C 1
ATOM 4534 O O . ILE C 1 142 ? 1.431 10.949 40.718 1.00 31.12 1133 ILE C O 1
ATOM 4539 N N . SER C 1 143 ? 1.337 12.614 42.223 1.00 24.97 1134 SER C N 1
ATOM 4540 C CA . SER C 1 143 ? -0.090 12.799 42.046 1.00 22.77 1134 SER C CA 1
ATOM 4541 C C . SER C 1 143 ? -0.347 13.366 40.650 1.00 22.20 1134 SER C C 1
ATOM 4542 O O . SER C 1 143 ? -1.392 13.114 40.058 1.00 26.64 1134 SER C O 1
ATOM 4545 N N . ALA C 1 144 ? 0.611 14.119 40.112 1.00 24.71 1135 ALA C N 1
ATOM 4546 C CA . ALA C 1 144 ? 0.450 14.676 38.771 1.00 31.48 1135 ALA C CA 1
ATOM 4547 C C . ALA C 1 144 ? 0.516 13.541 37.755 1.00 34.57 1135 ALA C C 1
ATOM 4548 O O . ALA C 1 144 ? -0.266 13.492 36.808 1.00 49.50 1135 ALA C O 1
ATOM 4550 N N . LEU C 1 145 ? 1.466 12.631 37.959 1.00 26.70 1136 LEU C N 1
ATOM 4551 C CA . LEU C 1 145 ? 1.628 11.500 37.068 1.00 23.06 1136 LEU C CA 1
ATOM 4552 C C . LEU C 1 145 ? 0.401 10.592 37.108 1.00 21.15 1136 LEU C C 1
ATOM 4553 O O . LEU C 1 145 ? -0.148 10.233 36.067 1.00 30.60 1136 LEU C O 1
ATOM 4558 N N . GLN C 1 146 ? -0.027 10.220 38.308 1.00 23.56 1137 GLN C N 1
ATOM 4559 C CA . GLN C 1 146 ? -1.186 9.346 38.431 1.00 28.11 1137 GLN C CA 1
ATOM 4560 C C . GLN C 1 146 ? -2.373 9.890 37.628 1.00 26.41 1137 GLN C C 1
ATOM 4561 O O . GLN C 1 146 ? -3.081 9.140 36.966 1.00 32.54 1137 GLN C O 1
ATOM 4567 N N . ALA C 1 147 ? -2.579 11.199 37.668 1.00 25.77 1138 ALA C N 1
ATOM 4568 C CA . ALA C 1 147 ? -3.685 11.790 36.932 1.00 28.20 1138 ALA C CA 1
ATOM 4569 C C . ALA C 1 147 ? -3.406 11.914 35.436 1.00 33.75 1138 ALA C C 1
ATOM 4570 O O . ALA C 1 147 ? -4.334 11.912 34.634 1.00 35.06 1138 ALA C O 1
ATOM 4572 N N . ASP C 1 148 ? -2.136 11.991 35.055 1.00 38.81 1139 ASP C N 1
ATOM 4573 C CA . ASP C 1 148 ? -1.798 12.184 33.648 1.00 28.59 1139 ASP C CA 1
ATOM 4574 C C . ASP C 1 148 ? -1.285 11.022 32.801 1.00 32.28 1139 ASP C C 1
ATOM 4575 O O . ASP C 1 148 ? -1.228 11.147 31.578 1.00 35.23 1139 ASP C O 1
ATOM 4580 N N . TYR C 1 149 ? -0.921 9.896 33.404 1.00 37.24 1140 TYR C N 1
ATOM 4581 C CA . TYR C 1 149 ? -0.372 8.805 32.597 1.00 36.14 1140 TYR C CA 1
ATOM 4582 C C . TYR C 1 149 ? -1.382 7.871 31.933 1.00 37.48 1140 TYR C C 1
ATOM 4583 O O . TYR C 1 149 ? -2.503 7.702 32.413 1.00 39.30 1140 TYR C O 1
ATOM 4592 N N . VAL C 1 150 ? -0.963 7.273 30.819 1.00 26.34 1141 VAL C N 1
ATOM 4593 C CA . VAL C 1 150 ? -1.786 6.328 30.084 1.00 32.61 1141 VAL C CA 1
ATOM 4594 C C . VAL C 1 150 ? -1.465 4.948 30.650 1.00 26.56 1141 VAL C C 1
ATOM 4595 O O . VAL C 1 150 ? -0.325 4.492 30.579 1.00 23.73 1141 VAL C O 1
ATOM 4599 N N . SER C 1 151 ? -2.474 4.293 31.214 1.00 28.13 1142 SER C N 1
ATOM 4600 C CA . SER C 1 151 ? -2.291 2.974 31.812 1.00 34.51 1142 SER C CA 1
ATOM 4601 C C . SER C 1 151 ? -2.541 1.808 30.854 1.00 39.83 1142 SER C C 1
ATOM 4602 O O . SER C 1 151 ? -3.426 1.857 30.006 1.00 39.73 1142 SER C O 1
ATOM 4605 N N . LYS C 1 152 ? -1.750 0.755 31.017 1.00 42.70 1143 LYS C N 1
ATOM 4606 C CA . LYS C 1 152 ? -1.861 -0.430 30.187 1.00 38.94 1143 LYS C CA 1
ATOM 4607 C C . LYS C 1 152 ? -2.942 -1.360 30.723 1.00 34.97 1143 LYS C C 1
ATOM 4608 O O . LYS C 1 152 ? -3.335 -2.320 30.058 1.00 39.47 1143 LYS C O 1
ATOM 4614 N N . THR C 1 153 ? -3.432 -1.064 31.922 1.00 40.32 1144 THR C N 1
ATOM 4615 C CA . THR C 1 153 ? -4.437 -1.909 32.547 1.00 34.15 1144 THR C CA 1
ATOM 4616 C C . THR C 1 153 ? -5.832 -1.312 32.557 1.00 30.41 1144 THR C C 1
ATOM 4617 O O . THR C 1 153 ? -6.819 -2.046 32.539 1.00 59.00 1144 THR C O 1
ATOM 4621 N N . ALA C 1 154 ? -5.916 0.017 32.599 1.00 28.54 1145 ALA C N 1
ATOM 4622 C CA . ALA C 1 154 ? -7.210 0.690 32.619 1.00 36.43 1145 ALA C CA 1
ATOM 4623 C C . ALA C 1 154 ? -8.067 0.173 31.468 1.00 52.31 1145 ALA C C 1
ATOM 4624 O O . ALA C 1 154 ? -7.549 -0.129 30.389 1.00 50.27 1145 ALA C O 1
ATOM 4626 N N . THR C 1 155 ? -9.373 0.065 31.700 1.00 56.97 1146 THR C N 1
ATOM 4627 C CA . THR C 1 155 ? -10.287 -0.431 30.677 1.00 50.83 1146 THR C CA 1
ATOM 4628 C C . THR C 1 155 ? -11.056 0.671 29.957 1.00 43.79 1146 THR C C 1
ATOM 4629 O O . THR C 1 155 ? -11.193 0.640 28.736 1.00 37.33 1146 THR C O 1
ATOM 4633 N N . THR C 1 156 ? -11.572 1.636 30.709 1.00 48.30 1147 THR C N 1
ATOM 4634 C CA . THR C 1 156 ? -12.320 2.727 30.098 1.00 45.65 1147 THR C CA 1
ATOM 4635 C C . THR C 1 156 ? -11.438 3.428 29.062 1.00 44.60 1147 THR C C 1
ATOM 4636 O O . THR C 1 156 ? -10.214 3.469 29.202 1.00 39.01 1147 THR C O 1
ATOM 4640 N N . SER C 1 157 ? -12.062 3.967 28.018 1.00 33.79 1148 SER C N 1
ATOM 4641 C CA . SER C 1 157 ? -11.329 4.636 26.947 1.00 34.41 1148 SER C CA 1
ATOM 4642 C C . SER C 1 157 ? -10.421 5.757 27.435 1.00 33.77 1148 SER C C 1
ATOM 4643 O O . SER C 1 157 ? -10.804 6.549 28.295 1.00 42.87 1148 SER C O 1
ATOM 4646 N N . GLN C 1 158 ? -9.216 5.811 26.869 1.00 32.93 1149 GLN C N 1
ATOM 4647 C CA . GLN C 1 158 ? -8.227 6.827 27.216 1.00 32.84 1149 GLN C CA 1
ATOM 4648 C C . GLN C 1 158 ? -8.050 7.782 26.040 1.00 38.52 1149 GLN C C 1
ATOM 4649 O O . GLN C 1 158 ? -7.959 7.353 24.891 1.00 32.53 1149 GLN C O 1
ATOM 4655 N N . SER C 1 159 ? -7.997 9.076 26.340 1.00 42.30 1150 SER C N 1
ATOM 4656 C CA . SER C 1 159 ? -7.868 10.112 25.321 1.00 34.11 1150 SER C CA 1
ATOM 4657 C C . SER C 1 159 ? -6.585 10.939 25.417 1.00 37.28 1150 SER C C 1
ATOM 4658 O O . SER C 1 159 ? -6.169 11.327 26.505 1.00 26.32 1150 SER C O 1
ATOM 4661 N N . LEU C 1 160 ? -5.972 11.202 24.265 1.00 31.30 1151 LEU C N 1
ATOM 4662 C CA . LEU C 1 160 ? -4.754 12.000 24.168 1.00 21.63 1151 LEU C CA 1
ATOM 4663 C C . LEU C 1 160 ? -5.060 13.351 23.523 1.00 27.13 1151 LEU C C 1
ATOM 4664 O O . LEU C 1 160 ? -5.774 13.419 22.519 1.00 30.25 1151 LEU C O 1
ATOM 4669 N N . ALA C 1 161 ? -4.496 14.419 24.081 1.00 29.29 1152 ALA C N 1
ATOM 4670 C CA . ALA C 1 161 ? -4.705 15.751 23.538 1.00 23.11 1152 ALA C CA 1
ATOM 4671 C C . ALA C 1 161 ? -3.680 16.026 22.437 1.00 22.98 1152 ALA C C 1
ATOM 4672 O O . ALA C 1 161 ? -3.642 17.115 21.869 1.00 27.42 1152 ALA C O 1
ATOM 4674 N N . SER C 1 162 ? -2.854 15.025 22.142 1.00 21.09 1153 SER C N 1
ATOM 4675 C CA . SER C 1 162 ? -1.830 15.158 21.114 1.00 25.61 1153 SER C CA 1
ATOM 4676 C C . SER C 1 162 ? -1.917 14.040 20.081 1.00 29.13 1153 SER C C 1
ATOM 4677 O O . SER C 1 162 ? -2.617 13.037 20.278 1.00 23.22 1153 SER C O 1
ATOM 4680 N N . PRO C 1 163 ? -1.211 14.212 18.954 1.00 25.67 1154 PRO C N 1
ATOM 4681 C CA . PRO C 1 163 ? -1.182 13.214 17.887 1.00 24.94 1154 PRO C CA 1
ATOM 4682 C C . PRO C 1 163 ? -0.291 12.074 18.388 1.00 30.81 1154 PRO C C 1
ATOM 4683 O O . PRO C 1 163 ? 0.505 12.271 19.310 1.00 26.23 1154 PRO C O 1
ATOM 4687 N N . LEU C 1 164 ? -0.414 10.898 17.783 1.00 32.13 1155 LEU C N 1
ATOM 4688 C CA . LEU C 1 164 ? 0.378 9.740 18.189 1.00 29.13 1155 LEU C CA 1
ATOM 4689 C C . LEU C 1 164 ? 1.259 9.203 17.058 1.00 30.38 1155 LEU C C 1
ATOM 4690 O O . LEU C 1 164 ? 0.846 9.177 15.889 1.00 26.98 1155 LEU C O 1
ATOM 4695 N N . ASN C 1 165 ? 2.472 8.784 17.411 1.00 36.10 1156 ASN C N 1
ATOM 4696 C CA . ASN C 1 165 ? 3.410 8.200 16.453 1.00 29.99 1156 ASN C CA 1
ATOM 4697 C C . ASN C 1 165 ? 3.915 6.909 17.068 1.00 34.58 1156 ASN C C 1
ATOM 4698 O O . ASN C 1 165 ? 4.303 6.881 18.231 1.00 39.00 1156 ASN C O 1
ATOM 4703 N N . VAL C 1 166 ? 3.918 5.848 16.275 1.00 33.64 1157 VAL C N 1
ATOM 4704 C CA . VAL C 1 166 ? 4.344 4.540 16.742 1.00 33.76 1157 VAL C CA 1
ATOM 4705 C C . VAL C 1 166 ? 5.294 3.970 15.690 1.00 44.63 1157 VAL C C 1
ATOM 4706 O O . VAL C 1 166 ? 5.398 4.518 14.593 1.00 54.22 1157 VAL C O 1
ATOM 4710 N N . THR C 1 167 ? 5.998 2.890 16.017 1.00 52.09 1158 THR C N 1
ATOM 4711 C CA . THR C 1 167 ? 6.906 2.286 15.047 1.00 55.39 1158 THR C CA 1
ATOM 4712 C C . THR C 1 167 ? 6.377 0.917 14.630 1.00 56.00 1158 THR C C 1
ATOM 4713 O O . THR C 1 167 ? 5.830 0.171 15.442 1.00 36.93 1158 THR C O 1
ATOM 4717 N N . THR C 1 168 ? 6.521 0.612 13.344 1.00 69.67 1159 THR C N 1
ATOM 4718 C CA . THR C 1 168 ? 6.100 -0.672 12.769 1.00 65.59 1159 THR C CA 1
ATOM 4719 C C . THR C 1 168 ? 4.627 -1.058 12.658 1.00 61.08 1159 THR C C 1
ATOM 4720 O O . THR C 1 168 ? 4.271 -1.787 11.729 1.00 51.25 1159 THR C O 1
ATOM 4724 N N . SER C 1 169 ? 3.758 -0.581 13.548 1.00 41.80 1160 SER C N 1
ATOM 4725 C CA . SER C 1 169 ? 2.328 -0.810 13.337 1.00 38.21 1160 SER C CA 1
ATOM 4726 C C . SER C 1 169 ? 1.402 -0.587 14.516 1.00 30.27 1160 SER C C 1
ATOM 4727 O O . SER C 1 169 ? 1.829 -0.468 15.664 1.00 38.18 1160 SER C O 1
ATOM 4730 N N . TYR C 1 170 ? 0.112 -0.544 14.199 1.00 35.53 1161 TYR C N 1
ATOM 4731 C CA . TYR C 1 170 ? -0.959 -0.395 15.181 1.00 37.03 1161 TYR C CA 1
ATOM 4732 C C . TYR C 1 170 ? -1.778 -1.680 15.062 1.00 39.20 1161 TYR C C 1
ATOM 4733 O O . TYR C 1 170 ? -1.949 -2.207 13.959 1.00 34.86 1161 TYR C O 1
ATOM 4742 N N . SER C 1 171 ? -2.275 -2.184 16.185 1.00 38.34 1162 SER C N 1
ATOM 4743 C CA . SER C 1 171 ? -3.090 -3.392 16.180 1.00 25.79 1162 SER C CA 1
ATOM 4744 C C . SER C 1 171 ? -4.261 -3.186 17.105 1.00 25.66 1162 SER C C 1
ATOM 4745 O O . SER C 1 171 ? -4.292 -2.232 17.883 1.00 30.97 1162 SER C O 1
ATOM 4748 N N . VAL C 1 172 ? -5.225 -4.095 17.019 1.00 27.70 1163 VAL C N 1
ATOM 4749 C CA . VAL C 1 172 ? -6.416 -4.045 17.852 1.00 37.26 1163 VAL C CA 1
ATOM 4750 C C . VAL C 1 172 ? -6.901 -5.472 18.058 1.00 46.97 1163 VAL C C 1
ATOM 4751 O O . VAL C 1 172 ? -7.375 -6.124 17.127 1.00 45.89 1163 VAL C O 1
ATOM 4755 N N . GLY C 1 173 ? -6.761 -5.962 19.284 1.00 38.66 1164 GLY C N 1
ATOM 4756 C CA . GLY C 1 173 ? -7.171 -7.318 19.576 1.00 32.88 1164 GLY C CA 1
ATOM 4757 C C . GLY C 1 173 ? -6.075 -8.271 19.151 1.00 33.27 1164 GLY C C 1
ATOM 4758 O O . GLY C 1 173 ? -6.325 -9.438 18.859 1.00 53.30 1164 GLY C O 1
ATOM 4759 N N . GLY C 1 174 ? -4.854 -7.758 19.101 1.00 26.90 1165 GLY C N 1
ATOM 4760 C CA . GLY C 1 174 ? -3.716 -8.579 18.732 1.00 32.56 1165 GLY C CA 1
ATOM 4761 C C . GLY C 1 174 ? -3.450 -8.686 17.244 1.00 34.74 1165 GLY C C 1
ATOM 4762 O O . GLY C 1 174 ? -2.372 -9.120 16.838 1.00 43.51 1165 GLY C O 1
ATOM 4763 N N . LYS C 1 175 ? -4.421 -8.295 16.426 1.00 37.47 1166 LYS C N 1
ATOM 4764 C CA . LYS C 1 175 ? -4.256 -8.364 14.975 1.00 33.02 1166 LYS C CA 1
ATOM 4765 C C . LYS C 1 175 ? -3.872 -7.017 14.367 1.00 33.61 1166 LYS C C 1
ATOM 4766 O O . LYS C 1 175 ? -4.524 -6.006 14.617 1.00 41.86 1166 LYS C O 1
ATOM 4772 N N . LYS C 1 176 ? -2.809 -7.018 13.567 1.00 35.07 1167 LYS C N 1
ATOM 4773 C CA . LYS C 1 176 ? -2.328 -5.806 12.919 1.00 35.42 1167 LYS C CA 1
ATOM 4774 C C . LYS C 1 176 ? -3.434 -5.220 12.049 1.00 43.28 1167 LYS C C 1
ATOM 4775 O O . LYS C 1 176 ? -4.217 -5.954 11.450 1.00 52.64 1167 LYS C O 1
ATOM 4781 N N . VAL C 1 177 ? -3.503 -3.896 11.986 1.00 27.71 1168 VAL C N 1
ATOM 4782 C CA . VAL C 1 177 ? -4.547 -3.250 11.216 1.00 30.52 1168 VAL C CA 1
ATOM 4783 C C . VAL C 1 177 ? -4.019 -2.080 10.385 1.00 31.21 1168 VAL C C 1
ATOM 4784 O O . VAL C 1 177 ? -4.539 -1.794 9.303 1.00 32.88 1168 VAL C O 1
ATOM 4788 N N . VAL C 1 178 ? -2.982 -1.417 10.889 1.00 36.40 1169 VAL C N 1
ATOM 4789 C CA . VAL C 1 178 ? -2.390 -0.271 10.207 1.00 32.92 1169 VAL C CA 1
ATOM 4790 C C . VAL C 1 178 ? -0.867 -0.287 10.301 1.00 35.41 1169 VAL C C 1
ATOM 4791 O O . VAL C 1 178 ? -0.302 -0.376 11.394 1.00 38.92 1169 VAL C O 1
ATOM 4795 N N . GLY C 1 179 ? -0.205 -0.186 9.153 1.00 36.17 1170 GLY C N 1
ATOM 4796 C CA . GLY C 1 179 ? 1.246 -0.188 9.138 1.00 32.67 1170 GLY C CA 1
ATOM 4797 C C . GLY C 1 179 ? 1.846 1.051 8.501 1.00 31.09 1170 GLY C C 1
ATOM 4798 O O . GLY C 1 179 ? 1.267 2.140 8.542 1.00 30.80 1170 GLY C O 1
ATOM 4799 N N . ALA C 1 180 ? 3.025 0.888 7.915 1.00 27.59 1171 ALA C N 1
ATOM 4800 C CA . ALA C 1 180 ? 3.702 2.002 7.259 1.00 31.65 1171 ALA C CA 1
ATOM 4801 C C . ALA C 1 180 ? 2.944 2.398 5.992 1.00 31.56 1171 ALA C C 1
ATOM 4802 O O . ALA C 1 180 ? 2.289 1.564 5.360 1.00 28.40 1171 ALA C O 1
ATOM 4804 N N . ARG C 1 181 ? 3.040 3.671 5.624 1.00 26.13 1172 ARG C N 1
ATOM 4805 C CA . ARG C 1 181 ? 2.359 4.172 4.437 1.00 35.31 1172 ARG C CA 1
ATOM 4806 C C . ARG C 1 181 ? 2.776 3.424 3.170 1.00 44.80 1172 ARG C C 1
ATOM 4807 O O . ARG C 1 181 ? 3.964 3.329 2.868 1.00 39.72 1172 ARG C O 1
ATOM 4815 N N . GLN C 1 182 ? 1.795 2.888 2.443 1.00 41.31 1173 GLN C N 1
ATOM 4816 C CA . GLN C 1 182 ? 2.051 2.170 1.192 1.00 38.32 1173 GLN C CA 1
ATOM 4817 C C . GLN C 1 182 ? 2.485 3.214 0.167 1.00 33.94 1173 GLN C C 1
ATOM 4818 O O . GLN C 1 182 ? 1.773 4.183 -0.072 1.00 33.73 1173 GLN C O 1
ATOM 4824 N N . THR C 1 183 ? 3.646 3.024 -0.444 1.00 28.44 1174 THR C N 1
ATOM 4825 C CA . THR C 1 183 ? 4.140 3.991 -1.417 1.00 30.79 1174 THR C CA 1
ATOM 4826 C C . THR C 1 183 ? 4.046 3.489 -2.856 1.00 30.85 1174 THR C C 1
ATOM 4827 O O . THR C 1 183 ? 3.566 2.383 -3.110 1.00 37.27 1174 THR C O 1
ATOM 4831 N N . GLY C 1 184 ? 4.500 4.322 -3.791 1.00 28.65 1175 GLY C N 1
ATOM 4832 C CA . GLY C 1 184 ? 4.490 3.950 -5.200 1.00 21.63 1175 GLY C CA 1
ATOM 4833 C C . GLY C 1 184 ? 3.203 4.215 -5.954 1.00 27.93 1175 GLY C C 1
ATOM 4834 O O . GLY C 1 184 ? 3.007 3.691 -7.051 1.00 27.74 1175 GLY C O 1
ATOM 4835 N N . TRP C 1 185 ? 2.328 5.031 -5.374 1.00 36.10 1176 TRP C N 1
ATOM 4836 C CA . TRP C 1 185 ? 1.059 5.357 -6.000 1.00 31.90 1176 TRP C CA 1
ATOM 4837 C C . TRP C 1 185 ? 1.095 6.670 -6.737 1.00 34.18 1176 TRP C C 1
ATOM 4838 O O . TRP C 1 185 ? 1.671 7.647 -6.253 1.00 34.78 1176 TRP C O 1
ATOM 4849 N N . THR C 1 186 ? 0.479 6.691 -7.913 1.00 27.11 1177 THR C N 1
ATOM 4850 C CA . THR C 1 186 ? 0.355 7.921 -8.664 1.00 22.88 1177 THR C CA 1
ATOM 4851 C C . THR C 1 186 ? -1.073 8.330 -8.303 1.00 20.45 1177 THR C C 1
ATOM 4852 O O . THR C 1 186 ? -1.963 7.487 -8.243 1.00 29.68 1177 THR C O 1
ATOM 4856 N N . ALA C 1 187 ? -1.289 9.611 -8.033 1.00 27.54 1178 ALA C N 1
ATOM 4857 C CA . ALA C 1 187 ? -2.622 10.080 -7.664 1.00 25.37 1178 ALA C CA 1
ATOM 4858 C C . ALA C 1 187 ? -3.561 10.117 -8.852 1.00 24.32 1178 ALA C C 1
ATOM 4859 O O . ALA C 1 187 ? -3.202 10.612 -9.924 1.00 30.88 1178 ALA C O 1
ATOM 4861 N N . ALA C 1 188 ? -4.771 9.592 -8.657 1.00 21.36 1179 ALA C N 1
ATOM 4862 C CA . ALA C 1 188 ? -5.784 9.589 -9.704 1.00 23.11 1179 ALA C CA 1
ATOM 4863 C C . ALA C 1 188 ? -6.358 10.993 -9.799 1.00 34.02 1179 ALA C C 1
ATOM 4864 O O . ALA C 1 188 ? -6.612 11.633 -8.780 1.00 41.46 1179 ALA C O 1
ATOM 4866 N N . THR C 1 189 ? -6.562 11.472 -11.022 1.00 27.09 1180 THR C N 1
ATOM 4867 C CA . THR C 1 189 ? -7.105 12.808 -11.227 1.00 18.34 1180 THR C CA 1
ATOM 4868 C C . THR C 1 189 ? -8.566 12.739 -11.663 1.00 20.58 1180 THR C C 1
ATOM 4869 O O . THR C 1 189 ? -9.088 11.663 -11.984 1.00 28.36 1180 THR C O 1
ATOM 4873 N N . GLY C 1 190 ? -9.227 13.892 -11.679 1.00 32.09 1181 GLY C N 1
ATOM 4874 C CA . GLY C 1 190 ? -10.614 13.928 -12.091 1.00 31.45 1181 GLY C CA 1
ATOM 4875 C C . GLY C 1 190 ? -11.581 14.178 -10.954 1.00 41.06 1181 GLY C C 1
ATOM 4876 O O . GLY C 1 190 ? -11.174 14.382 -9.814 1.00 45.92 1181 GLY C O 1
ATOM 4877 N N . THR C 1 191 ? -12.870 14.154 -11.270 1.00 47.23 1182 THR C N 1
ATOM 4878 C CA . THR C 1 191 ? -13.907 14.393 -10.281 1.00 45.66 1182 THR C CA 1
ATOM 4879 C C . THR C 1 191 ? -14.212 13.156 -9.458 1.00 35.77 1182 THR C C 1
ATOM 4880 O O . THR C 1 191 ? -14.460 12.081 -10.000 1.00 47.15 1182 THR C O 1
ATOM 4884 N N . ALA C 1 192 ? -14.180 13.322 -8.142 1.00 30.80 1183 ALA C N 1
ATOM 4885 C CA . ALA C 1 192 ? -14.452 12.238 -7.214 1.00 33.00 1183 ALA C CA 1
ATOM 4886 C C . ALA C 1 192 ? -15.957 12.150 -7.019 1.00 36.34 1183 ALA C C 1
ATOM 4887 O O . ALA C 1 192 ? -16.636 13.172 -6.928 1.00 45.25 1183 ALA C O 1
ATOM 4889 N N . ASN C 1 193 ? -16.479 10.929 -6.970 1.00 24.49 1184 ASN C N 1
ATOM 4890 C CA . ASN C 1 193 ? -17.914 10.732 -6.786 1.00 30.43 1184 ASN C CA 1
ATOM 4891 C C . ASN C 1 193 ? -18.208 9.994 -5.488 1.00 33.19 1184 ASN C C 1
ATOM 4892 O O . ASN C 1 193 ? -17.960 8.792 -5.376 1.00 50.92 1184 ASN C O 1
ATOM 4897 N N . LYS C 1 194 ? -18.734 10.726 -4.513 1.00 35.44 1185 LYS C N 1
ATOM 4898 C CA . LYS C 1 194 ? -19.084 10.157 -3.219 1.00 42.15 1185 LYS C CA 1
ATOM 4899 C C . LYS C 1 194 ? -20.602 10.250 -3.081 1.00 50.64 1185 LYS C C 1
ATOM 4900 O O . LYS C 1 194 ? -21.151 10.166 -1.981 1.00 44.97 1185 LYS C O 1
ATOM 4906 N N . GLY C 1 195 ? -21.269 10.430 -4.217 1.00 53.91 1186 GLY C N 1
ATOM 4907 C CA . GLY C 1 195 ? -22.715 10.544 -4.228 1.00 53.31 1186 GLY C CA 1
ATOM 4908 C C . GLY C 1 195 ? -23.418 9.203 -4.231 1.00 47.17 1186 GLY C C 1
ATOM 4909 O O . GLY C 1 195 ? -22.806 8.172 -3.955 1.00 32.94 1186 GLY C O 1
ATOM 4910 N N . VAL C 1 196 ? -24.710 9.216 -4.540 1.00 49.90 1187 VAL C N 1
ATOM 4911 C CA . VAL C 1 196 ? -25.489 7.986 -4.576 1.00 48.67 1187 VAL C CA 1
ATOM 4912 C C . VAL C 1 196 ? -24.884 7.004 -5.577 1.00 43.39 1187 VAL C C 1
ATOM 4913 O O . VAL C 1 196 ? -24.511 7.372 -6.689 1.00 41.62 1187 VAL C O 1
ATOM 4917 N N . PHE C 1 197 ? -24.786 5.751 -5.154 1.00 58.72 1188 PHE C N 1
ATOM 4918 C CA . PHE C 1 197 ? -24.216 4.690 -5.965 1.00 53.29 1188 PHE C CA 1
ATOM 4919 C C . PHE C 1 197 ? -25.217 3.540 -5.943 1.00 67.19 1188 PHE C C 1
ATOM 4920 O O . PHE C 1 197 ? -26.322 3.688 -5.421 1.00 84.69 1188 PHE C O 1
ATOM 4928 N N . ASP C 1 198 ? -24.829 2.400 -6.507 1.00 66.29 1189 ASP C N 1
ATOM 4929 C CA . ASP C 1 198 ? -25.685 1.216 -6.541 1.00 58.98 1189 ASP C CA 1
ATOM 4930 C C . ASP C 1 198 ? -24.947 0.061 -7.201 1.00 52.21 1189 ASP C C 1
ATOM 4931 O O . ASP C 1 198 ? -25.043 -0.147 -8.412 1.00 43.14 1189 ASP C O 1
ATOM 4936 N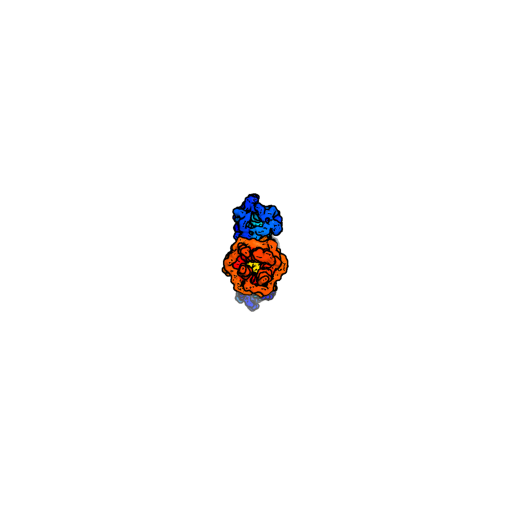 N . ALA C 1 199 ? -24.216 -0.689 -6.383 1.00 45.91 1190 ALA C N 1
ATOM 4937 C CA . ALA C 1 199 ? -23.425 -1.827 -6.837 1.00 50.58 1190 ALA C CA 1
ATOM 4938 C C . ALA C 1 199 ? -24.165 -2.778 -7.775 1.00 52.17 1190 ALA C C 1
ATOM 4939 O O . ALA C 1 199 ? -23.558 -3.384 -8.656 1.00 55.22 1190 ALA C O 1
ATOM 4941 N N . ASP C 1 200 ? -25.470 -2.924 -7.587 1.00 69.64 1191 ASP C N 1
ATOM 4942 C CA . ASP C 1 200 ? -26.220 -3.821 -8.450 1.00 82.40 1191 ASP C CA 1
ATOM 4943 C C . ASP C 1 200 ? -27.280 -3.141 -9.301 1.00 86.60 1191 ASP C C 1
ATOM 4944 O O . ASP C 1 200 ? -28.457 -3.102 -8.946 1.00 96.51 1191 ASP C O 1
ATOM 4949 N N . LEU C 1 201 ? -26.842 -2.593 -10.429 1.00 74.05 1192 LEU C N 1
ATOM 4950 C CA . LEU C 1 201 ? -27.739 -1.950 -11.374 1.00 80.95 1192 LEU C CA 1
ATOM 4951 C C . LEU C 1 201 ? -27.423 -2.592 -12.720 1.00 81.64 1192 LEU C C 1
ATOM 4952 O O . LEU C 1 201 ? -26.517 -2.178 -13.433 1.00 84.75 1192 LEU C O 1
ATOM 4957 N N . THR C 1 202 ? -28.170 -3.642 -13.033 1.00 65.48 1193 THR C N 1
ATOM 4958 C CA . THR C 1 202 ? -27.997 -4.402 -14.264 1.00 59.62 1193 THR C CA 1
ATOM 4959 C C . THR C 1 202 ? -27.872 -3.566 -15.530 1.00 48.33 1193 THR C C 1
ATOM 4960 O O . THR C 1 202 ? -28.201 -2.376 -15.545 1.00 32.14 1193 THR C O 1
ATOM 4964 N N . PHE C 1 203 ? -27.401 -4.207 -16.596 1.00 54.19 1194 PHE C N 1
ATOM 4965 C CA . PHE C 1 203 ? -27.240 -3.542 -17.884 1.00 52.59 1194 PHE C CA 1
ATOM 4966 C C . PHE C 1 203 ? -27.836 -4.373 -19.014 1.00 58.01 1194 PHE C C 1
ATOM 4967 O O . PHE C 1 203 ? -27.254 -5.372 -19.443 1.00 66.44 1194 PHE C O 1
ATOM 4975 N N . ALA C 1 204 ? -29.007 -3.964 -19.484 1.00 70.64 1195 ALA C N 1
ATOM 4976 C CA . ALA C 1 204 ? -29.660 -4.668 -20.579 1.00 67.25 1195 ALA C CA 1
ATOM 4977 C C . ALA C 1 204 ? -28.806 -4.449 -21.815 1.00 64.16 1195 ALA C C 1
ATOM 4978 O O . ALA C 1 204 ? -28.624 -3.317 -22.260 1.00 58.93 1195 ALA C O 1
ATOM 4980 N N . VAL C 1 205 ? -28.284 -5.528 -22.375 1.00 45.10 1196 VAL C N 1
ATOM 4981 C CA . VAL C 1 205 ? -27.434 -5.395 -23.540 1.00 55.37 1196 VAL C CA 1
ATOM 4982 C C . VAL C 1 205 ? -28.182 -5.021 -24.839 1.00 68.59 1196 VAL C C 1
ATOM 4983 O O . VAL C 1 205 ? -28.978 -4.080 -24.832 1.00 64.38 1196 VAL C O 1
ATOM 4987 N N . SER C 1 206 ? -27.949 -5.755 -25.927 1.00 98.11 1197 SER C N 1
ATOM 4988 C CA . SER C 1 206 ? -28.533 -5.450 -27.236 1.00 93.94 1197 SER C CA 1
ATOM 4989 C C . SER C 1 206 ? -29.412 -6.523 -27.884 1.00 89.65 1197 SER C C 1
ATOM 4990 O O . SER C 1 206 ? -30.597 -6.684 -27.558 1.00 86.05 1197 SER C O 1
ATOM 4993 N N . ASP C 1 207 ? -28.784 -7.235 -28.832 1.00 88.46 1198 ASP C N 1
ATOM 4994 C CA . ASP C 1 207 ? -29.338 -8.320 -29.686 1.00 93.81 1198 ASP C CA 1
ATOM 4995 C C . ASP C 1 207 ? -28.396 -8.283 -30.892 1.00 94.84 1198 ASP C C 1
ATOM 4996 O O . ASP C 1 207 ? -27.719 -9.252 -31.184 1.00 104.75 1198 ASP C O 1
ATOM 5001 N N . THR C 1 208 ? -28.265 -7.146 -31.532 1.00 97.97 1199 THR C N 1
ATOM 5002 C CA . THR C 1 208 ? -27.942 -6.861 -32.940 1.00 94.48 1199 THR C CA 1
ATOM 5003 C C . THR C 1 208 ? -27.120 -5.579 -32.894 1.00 88.22 1199 THR C C 1
ATOM 5004 O O . THR C 1 208 ? -26.865 -4.944 -33.914 1.00 79.46 1199 THR C O 1
ATOM 5008 N N . TYR C 1 209 ? -26.689 -5.229 -31.683 1.00 78.76 1200 TYR C N 1
ATOM 5009 C CA . TYR C 1 209 ? -25.950 -3.996 -31.396 1.00 65.44 1200 TYR C CA 1
ATOM 5010 C C . TYR C 1 209 ? -27.017 -2.911 -31.402 1.00 64.45 1200 TYR C C 1
ATOM 5011 O O . TYR C 1 209 ? -26.884 -1.878 -30.725 1.00 55.06 1200 TYR C O 1
ATOM 5020 N N . THR C 1 210 ? -28.084 -3.154 -32.164 1.00 74.69 1201 THR C N 1
ATOM 5021 C CA . THR C 1 210 ? -29.196 -2.223 -32.196 1.00 85.61 1201 THR C CA 1
ATOM 5022 C C . THR C 1 210 ? -29.477 -1.808 -30.768 1.00 95.86 1201 THR C C 1
ATOM 5023 O O . THR C 1 210 ? -29.190 -2.553 -29.828 1.00 111.44 1201 THR C O 1
ATOM 5024 N N . GLN C 1 211 ? -30.040 -0.618 -30.608 1.00 109.00 1202 GLN C N 1
ATOM 5025 C CA . GLN C 1 211 ? -30.346 -0.075 -29.288 1.00 110.99 1202 GLN C CA 1
ATOM 5026 C C . GLN C 1 211 ? -29.107 0.589 -28.721 1.00 107.20 1202 GLN C C 1
ATOM 5027 O O . GLN C 1 211 ? -28.688 0.296 -27.600 1.00 92.65 1202 GLN C O 1
ATOM 5033 N N . SER C 1 212 ? -28.536 1.481 -29.530 1.00 78.37 1203 SER C N 1
ATOM 5034 C CA . SER C 1 212 ? -27.341 2.233 -29.184 1.00 79.68 1203 SER C CA 1
ATOM 5035 C C . SER C 1 212 ? -27.090 2.098 -27.697 1.00 84.51 1203 SER C C 1
ATOM 5036 O O . SER C 1 212 ? -26.446 1.154 -27.254 1.00 114.38 1203 SER C O 1
ATOM 5039 N N . GLU C 1 213 ? -27.642 3.034 -26.935 1.00 68.56 1204 GLU C N 1
ATOM 5040 C CA . GLU C 1 213 ? -27.497 3.053 -25.495 1.00 66.33 1204 GLU C CA 1
ATOM 5041 C C . GLU C 1 213 ? -26.706 1.882 -24.928 1.00 57.51 1204 GLU C C 1
ATOM 5042 O O . GLU C 1 213 ? -27.255 0.891 -24.446 1.00 44.17 1204 GLU C O 1
ATOM 5048 N N . ILE C 1 214 ? -25.394 2.020 -25.080 1.00 74.66 1205 ILE C N 1
ATOM 5049 C CA . ILE C 1 214 ? -24.371 1.136 -24.551 1.00 73.19 1205 ILE C CA 1
ATOM 5050 C C . ILE C 1 214 ? -23.735 2.290 -23.776 1.00 71.75 1205 ILE C C 1
ATOM 5051 O O . ILE C 1 214 ? -22.680 2.185 -23.148 1.00 57.05 1205 ILE C O 1
ATOM 5056 N N . GLN C 1 215 ? -24.448 3.412 -23.868 1.00 67.23 1206 GLN C N 1
ATOM 5057 C CA . GLN C 1 215 ? -24.135 4.669 -23.212 1.00 71.27 1206 GLN C CA 1
ATOM 5058 C C . GLN C 1 215 ? -24.264 4.380 -21.727 1.00 68.67 1206 GLN C C 1
ATOM 5059 O O . GLN C 1 215 ? -23.665 5.054 -20.891 1.00 64.71 1206 GLN C O 1
ATOM 5065 N N . ALA C 1 216 ? -25.068 3.367 -21.414 1.00 56.87 1207 ALA C N 1
ATOM 5066 C CA . ALA C 1 216 ? -25.298 2.954 -20.038 1.00 54.64 1207 ALA C CA 1
ATOM 5067 C C . ALA C 1 216 ? -24.047 2.286 -19.489 1.00 42.39 1207 ALA C C 1
ATOM 5068 O O . ALA C 1 216 ? -23.615 2.587 -18.379 1.00 54.41 1207 ALA C O 1
ATOM 5070 N N . ILE C 1 217 ? -23.468 1.375 -20.268 1.00 42.90 1208 ILE C N 1
ATOM 5071 C CA . ILE C 1 217 ? -22.260 0.684 -19.843 1.00 47.42 1208 ILE C CA 1
ATOM 5072 C C . ILE C 1 217 ? -21.107 1.673 -19.645 1.00 57.97 1208 ILE C C 1
ATOM 5073 O O . ILE C 1 217 ? -20.394 1.613 -18.639 1.00 43.17 1208 ILE C O 1
ATOM 5078 N N . ALA C 1 218 ? -20.944 2.593 -20.593 1.00 58.47 1209 ALA C N 1
ATOM 5079 C CA . ALA C 1 218 ? -19.884 3.597 -20.522 1.00 57.90 1209 ALA C CA 1
ATOM 5080 C C . ALA C 1 218 ? -20.127 4.601 -19.397 1.00 54.29 1209 ALA C C 1
ATOM 5081 O O . ALA C 1 218 ? -19.204 4.968 -18.669 1.00 37.11 1209 ALA C O 1
ATOM 5083 N N . ASN C 1 219 ? -21.372 5.046 -19.264 1.00 51.58 1210 ASN C N 1
ATOM 5084 C CA . ASN C 1 219 ? -21.736 6.014 -18.236 1.00 49.17 1210 ASN C CA 1
ATOM 5085 C C . ASN C 1 219 ? -21.553 5.420 -16.839 1.00 51.47 1210 ASN C C 1
ATOM 5086 O O . ASN C 1 219 ? -21.235 6.134 -15.884 1.00 45.89 1210 ASN C O 1
ATOM 5091 N N . ALA C 1 220 ? -21.750 4.109 -16.724 1.00 42.55 1211 ALA C N 1
ATOM 5092 C CA . ALA C 1 220 ? -21.597 3.436 -15.444 1.00 43.74 1211 ALA C CA 1
ATOM 5093 C C . ALA C 1 220 ? -20.145 3.059 -15.200 1.00 47.28 1211 ALA C C 1
ATOM 5094 O O . ALA C 1 220 ? -19.779 2.712 -14.083 1.00 37.59 1211 ALA C O 1
ATOM 5096 N N . LEU C 1 221 ? -19.319 3.111 -16.243 1.00 40.77 1212 LEU C N 1
ATOM 5097 C CA . LEU C 1 221 ? -17.908 2.783 -16.082 1.00 32.85 1212 LEU C CA 1
ATOM 5098 C C . LEU C 1 221 ? -17.249 4.031 -15.515 1.00 34.38 1212 LEU C C 1
ATOM 5099 O O . LEU C 1 221 ? -16.345 3.953 -14.683 1.00 29.27 1212 LEU C O 1
ATOM 5104 N N . ILE C 1 222 ? -17.721 5.185 -15.972 1.00 32.41 1213 ILE C N 1
ATOM 5105 C CA . ILE C 1 222 ? -17.187 6.456 -15.521 1.00 38.56 1213 ILE C CA 1
ATOM 5106 C C . ILE C 1 222 ? -17.493 6.683 -14.043 1.00 36.11 1213 ILE C C 1
ATOM 5107 O O . ILE C 1 222 ? -16.597 7.019 -13.276 1.00 34.15 1213 ILE C O 1
ATOM 5112 N N . THR C 1 223 ? -18.749 6.482 -13.644 1.00 27.32 1214 THR C N 1
ATOM 5113 C CA . THR C 1 223 ? -19.142 6.674 -12.251 1.00 38.27 1214 THR C CA 1
ATOM 5114 C C . THR C 1 223 ? -18.303 5.780 -11.348 1.00 32.99 1214 THR C C 1
ATOM 5115 O O . THR C 1 223 ? -17.820 6.214 -10.306 1.00 29.89 1214 THR C O 1
ATOM 5119 N N . GLU C 1 224 ? -18.128 4.530 -11.764 1.00 20.00 1215 GLU C N 1
ATOM 5120 C CA . GLU C 1 224 ? -17.344 3.564 -11.013 1.00 26.40 1215 GLU C CA 1
ATOM 5121 C C . GLU C 1 224 ? -15.916 4.055 -10.777 1.00 37.74 1215 GLU C C 1
ATOM 5122 O O . GLU C 1 224 ? -15.507 4.263 -9.632 1.00 42.44 1215 GLU C O 1
ATOM 5128 N N . ARG C 1 225 ? -15.158 4.238 -11.857 1.00 42.62 1216 ARG C N 1
ATOM 5129 C CA . ARG C 1 225 ? -13.773 4.695 -11.737 1.00 34.92 1216 ARG C CA 1
ATOM 5130 C C . ARG C 1 225 ? -13.640 6.087 -11.111 1.00 37.50 1216 ARG C C 1
ATOM 5131 O O . ARG C 1 225 ? -12.538 6.548 -10.816 1.00 52.95 1216 ARG C O 1
ATOM 5139 N N . ARG C 1 226 ? -14.769 6.752 -10.905 1.00 23.59 1217 ARG C N 1
ATOM 5140 C CA . ARG C 1 226 ? -14.772 8.055 -10.257 1.00 23.83 1217 ARG C CA 1
ATOM 5141 C C . ARG C 1 226 ? -14.948 7.838 -8.754 1.00 31.27 1217 ARG C C 1
ATOM 5142 O O . ARG C 1 226 ? -14.464 8.628 -7.938 1.00 28.26 1217 ARG C O 1
ATOM 5150 N N . ARG C 1 227 ? -15.648 6.769 -8.385 1.00 36.01 1218 ARG C N 1
ATOM 5151 C CA . ARG C 1 227 ? -15.856 6.476 -6.974 1.00 31.52 1218 ARG C CA 1
ATOM 5152 C C . ARG C 1 227 ? -14.585 5.823 -6.461 1.00 31.00 1218 ARG C C 1
ATOM 5153 O O . ARG C 1 227 ? -14.283 5.867 -5.269 1.00 34.91 1218 ARG C O 1
ATOM 5161 N N . THR C 1 228 ? -13.844 5.211 -7.375 1.00 31.84 1219 THR C N 1
ATOM 5162 C CA . THR C 1 228 ? -12.586 4.572 -7.020 1.00 26.64 1219 THR C CA 1
ATOM 5163 C C . THR C 1 228 ? -11.617 5.707 -6.717 1.00 24.70 1219 THR C C 1
ATOM 5164 O O . THR C 1 228 ? -10.803 5.629 -5.794 1.00 27.60 1219 THR C O 1
ATOM 5168 N N . LYS C 1 229 ? -11.731 6.774 -7.495 1.00 23.57 1220 LYS C N 1
ATOM 5169 C CA . LYS C 1 229 ? -10.884 7.941 -7.322 1.00 31.34 1220 LYS C CA 1
ATOM 5170 C C . LYS C 1 229 ? -11.165 8.611 -5.968 1.00 30.51 1220 LYS C C 1
ATOM 5171 O O . LYS C 1 229 ? -10.249 9.083 -5.293 1.00 43.12 1220 LYS C O 1
ATOM 5177 N N . ALA C 1 230 ? -12.439 8.645 -5.580 1.00 30.87 1221 ALA C N 1
ATOM 5178 C CA . ALA C 1 230 ? -12.847 9.255 -4.320 1.00 31.09 1221 ALA C CA 1
ATOM 5179 C C . ALA C 1 230 ? -12.300 8.452 -3.142 1.00 29.26 1221 ALA C C 1
ATOM 5180 O O . ALA C 1 230 ? -11.779 9.014 -2.182 1.00 38.95 1221 ALA C O 1
ATOM 5182 N N . MET C 1 231 ? -12.432 7.133 -3.211 1.00 24.34 1222 MET C N 1
ATOM 5183 C CA . MET C 1 231 ? -11.914 6.274 -2.157 1.00 27.01 1222 MET C CA 1
ATOM 5184 C C . MET C 1 231 ? -10.400 6.470 -2.062 1.00 28.92 1222 MET C C 1
ATOM 5185 O O . MET C 1 231 ? -9.840 6.537 -0.973 1.00 24.75 1222 MET C O 1
ATOM 5190 N N . GLU C 1 232 ? -9.743 6.572 -3.213 1.00 21.10 1223 GLU C N 1
ATOM 5191 C CA . GLU C 1 232 ? -8.294 6.758 -3.239 1.00 18.96 1223 GLU C CA 1
ATOM 5192 C C . GLU C 1 232 ? -7.942 8.068 -2.541 1.00 14.80 1223 GLU C C 1
ATOM 5193 O O . GLU C 1 232 ? -6.999 8.118 -1.746 1.00 34.49 1223 GLU C O 1
ATOM 5199 N N . ASP C 1 233 ? -8.701 9.123 -2.840 1.00 25.47 1224 ASP C N 1
ATOM 5200 C CA . ASP C 1 233 ? -8.488 10.424 -2.205 1.00 21.45 1224 ASP C CA 1
ATOM 5201 C C . ASP C 1 233 ? -8.582 10.212 -0.697 1.00 26.84 1224 ASP C C 1
ATOM 5202 O O . ASP C 1 233 ? -7.739 10.680 0.074 1.00 24.92 1224 ASP C O 1
ATOM 5207 N N . ALA C 1 234 ? -9.620 9.487 -0.288 1.00 19.94 1225 ALA C N 1
ATOM 5208 C CA . ALA C 1 234 ? -9.856 9.205 1.122 1.00 21.40 1225 ALA C CA 1
ATOM 5209 C C . ALA C 1 234 ? -8.651 8.534 1.745 1.00 19.88 1225 ALA C C 1
ATOM 5210 O O . ALA C 1 234 ? -8.172 8.966 2.797 1.00 23.87 1225 ALA C O 1
ATOM 5212 N N . LEU C 1 235 ? -8.166 7.470 1.104 1.00 20.78 1226 LEU C N 1
ATOM 5213 C CA . LEU C 1 235 ? -7.008 6.753 1.620 1.00 20.43 1226 LEU C CA 1
ATOM 5214 C C . LEU C 1 235 ? -5.788 7.679 1.709 1.00 22.95 1226 LEU C C 1
ATOM 5215 O O . LEU C 1 235 ? -5.110 7.736 2.748 1.00 19.57 1226 LEU C O 1
ATOM 5220 N N . ARG C 1 236 ? -5.530 8.425 0.635 1.00 21.63 1227 ARG C N 1
ATOM 5221 C CA . ARG C 1 236 ? -4.387 9.339 0.600 1.00 24.00 1227 ARG C CA 1
ATOM 5222 C C . ARG C 1 236 ? -4.519 10.501 1.588 1.00 26.94 1227 ARG C C 1
ATOM 5223 O O . ARG C 1 236 ? -3.515 11.059 2.022 1.00 28.07 1227 ARG C O 1
ATOM 5231 N N . ALA C 1 237 ? -5.752 10.863 1.940 1.00 31.14 1228 ALA C N 1
ATOM 5232 C CA . ALA C 1 237 ? -5.987 11.955 2.887 1.00 27.78 1228 ALA C CA 1
ATOM 5233 C C . ALA C 1 237 ? -5.626 11.482 4.296 1.00 23.32 1228 ALA C C 1
ATOM 5234 O O . ALA C 1 237 ? -5.067 12.239 5.099 1.00 29.31 1228 ALA C O 1
ATOM 5236 N N . HIS C 1 238 ? -5.955 10.234 4.601 1.00 23.15 1229 HIS C N 1
ATOM 5237 C CA . HIS C 1 238 ? -5.619 9.658 5.902 1.00 24.32 1229 HIS C CA 1
ATOM 5238 C C . HIS C 1 238 ? -4.099 9.453 5.988 1.00 20.46 1229 HIS C C 1
ATOM 5239 O O . HIS C 1 238 ? -3.478 9.696 7.032 1.00 22.97 1229 HIS C O 1
ATOM 5246 N N . GLY C 1 239 ? -3.512 8.999 4.885 1.00 19.92 1230 GLY C N 1
ATOM 5247 C CA . GLY C 1 239 ? -2.078 8.759 4.847 1.00 14.34 1230 GLY C CA 1
ATOM 5248 C C . GLY C 1 239 ? -1.715 7.297 4.626 1.00 16.75 1230 GLY C C 1
ATOM 5249 O O . GLY C 1 239 ? -0.538 6.956 4.530 1.00 24.78 1230 GLY C O 1
ATOM 5250 N N . LEU C 1 240 ? -2.724 6.432 4.533 1.00 21.13 1231 LEU C N 1
ATOM 5251 C CA . LEU C 1 240 ? -2.495 5.001 4.333 1.00 20.18 1231 LEU C CA 1
ATOM 5252 C C . LEU C 1 240 ? -1.744 4.678 3.040 1.00 24.77 1231 LEU C C 1
ATOM 5253 O O . LEU C 1 240 ? -1.047 3.662 2.959 1.00 30.32 1231 LEU C O 1
ATOM 5258 N N . ILE C 1 241 ? -1.903 5.518 2.021 1.00 30.91 1232 ILE C N 1
ATOM 5259 C CA . ILE C 1 241 ? -1.182 5.331 0.764 1.00 25.06 1232 ILE C CA 1
ATOM 5260 C C . ILE C 1 241 ? -0.448 6.627 0.457 1.00 23.58 1232 ILE C C 1
ATOM 5261 O O . ILE C 1 241 ? -0.885 7.699 0.873 1.00 22.50 1232 ILE C O 1
ATOM 5266 N N . ASP C 1 242 ? 0.656 6.507 -0.277 1.00 27.05 1233 ASP C N 1
ATOM 5267 C CA . ASP C 1 242 ? 1.519 7.620 -0.663 1.00 41.06 1233 ASP C CA 1
ATOM 5268 C C . ASP C 1 242 ? 0.981 8.980 -0.249 1.00 50.47 1233 ASP C C 1
ATOM 5269 O O . ASP C 1 242 ? 0.046 9.504 -0.855 1.00 77.48 1233 ASP C O 1
ATOM 5274 N N . MET D 1 10 ? 1.985 -5.152 91.729 1.00 46.87 1001 MET D N 1
ATOM 5275 C CA . MET D 1 10 ? 2.224 -6.579 91.541 1.00 33.10 1001 MET D CA 1
ATOM 5276 C C . MET D 1 10 ? 2.244 -6.895 90.048 1.00 30.44 1001 MET D C 1
ATOM 5277 O O . MET D 1 10 ? 1.197 -7.096 89.440 1.00 40.29 1001 MET D O 1
ATOM 5282 N N . ALA D 1 11 ? 3.441 -6.943 89.470 1.00 36.34 1002 ALA D N 1
ATOM 5283 C CA . ALA D 1 11 ? 3.622 -7.210 88.042 1.00 37.31 1002 ALA D CA 1
ATOM 5284 C C . ALA D 1 11 ? 2.583 -8.163 87.452 1.00 44.76 1002 ALA D C 1
ATOM 5285 O O . ALA D 1 11 ? 2.515 -9.337 87.826 1.00 44.29 1002 ALA D O 1
ATOM 5287 N N . ASP D 1 12 ? 1.779 -7.637 86.532 1.00 45.37 1003 ASP D N 1
ATOM 5288 C CA . ASP D 1 12 ? 0.742 -8.406 85.856 1.00 50.22 1003 ASP D CA 1
ATOM 5289 C C . ASP D 1 12 ? 1.412 -9.232 84.757 1.00 46.52 1003 ASP D C 1
ATOM 5290 O O . ASP D 1 12 ? 1.957 -8.679 83.802 1.00 41.50 1003 ASP D O 1
ATOM 5295 N N . PRO D 1 13 ? 1.373 -10.569 84.876 1.00 61.10 1004 PRO D N 1
ATOM 5296 C CA . PRO D 1 13 ? 1.973 -11.501 83.910 1.00 61.77 1004 PRO D CA 1
ATOM 5297 C C . PRO D 1 13 ? 1.378 -11.530 82.497 1.00 56.86 1004 PRO D C 1
ATOM 5298 O O . PRO D 1 13 ? 2.042 -11.964 81.554 1.00 83.60 1004 PRO D O 1
ATOM 5302 N N . SER D 1 14 ? 0.141 -11.071 82.345 1.00 30.39 1005 SER D N 1
ATOM 5303 C CA . SER D 1 14 ? -0.494 -11.077 81.031 1.00 35.45 1005 SER D CA 1
ATOM 5304 C C . SER D 1 14 ? 0.106 -10.023 80.101 1.00 31.17 1005 SER D C 1
ATOM 5305 O O . SER D 1 14 ? 0.161 -10.215 78.887 1.00 36.32 1005 SER D O 1
ATOM 5308 N N . LEU D 1 15 ? 0.554 -8.912 80.676 1.00 27.97 1006 LEU D N 1
ATOM 5309 C CA . LEU D 1 15 ? 1.158 -7.829 79.897 1.00 26.68 1006 LEU D CA 1
ATOM 5310 C C . LEU D 1 15 ? 2.294 -8.318 79.011 1.00 19.99 1006 LEU D C 1
ATOM 5311 O O . LEU D 1 15 ? 2.565 -7.745 77.957 1.00 30.43 1006 LEU D O 1
ATOM 5316 N N . ASN D 1 16 ? 2.967 -9.369 79.461 1.00 26.09 1007 ASN D N 1
ATOM 5317 C CA . ASN D 1 16 ? 4.104 -9.920 78.748 1.00 29.62 1007 ASN D CA 1
ATOM 5318 C C . ASN D 1 16 ? 3.682 -11.035 77.797 1.00 33.11 1007 ASN D C 1
ATOM 5319 O O . ASN D 1 16 ? 4.521 -11.648 77.134 1.00 44.60 1007 ASN D O 1
ATOM 5324 N N . ASN D 1 17 ? 2.379 -11.292 77.731 1.00 40.38 1008 ASN D N 1
ATOM 5325 C CA . ASN D 1 17 ? 1.851 -12.324 76.843 1.00 51.84 1008 ASN D CA 1
ATOM 5326 C C . ASN D 1 17 ? 1.380 -11.724 75.512 1.00 48.41 1008 ASN D C 1
ATOM 5327 O O . ASN D 1 17 ? 0.369 -11.013 75.454 1.00 37.03 1008 ASN D O 1
ATOM 5332 N N . PRO D 1 18 ? 2.115 -12.007 74.424 1.00 33.23 1009 PRO D N 1
ATOM 5333 C CA . PRO D 1 18 ? 1.859 -11.547 73.055 1.00 36.26 1009 PRO D CA 1
ATOM 5334 C C . PRO D 1 18 ? 0.421 -11.740 72.569 1.00 31.26 1009 PRO D C 1
ATOM 5335 O O . PRO D 1 18 ? -0.189 -12.785 72.801 1.00 40.08 1009 PRO D O 1
ATOM 5339 N N . VAL D 1 19 ? -0.111 -10.723 71.890 1.00 27.36 1010 VAL D N 1
ATOM 5340 C CA . VAL D 1 19 ? -1.465 -10.782 71.342 1.00 33.07 1010 VAL D CA 1
ATOM 5341 C C . VAL D 1 19 ? -1.507 -11.852 70.251 1.00 36.50 1010 VAL D C 1
ATOM 5342 O O . VAL D 1 19 ? -0.534 -12.046 69.525 1.00 41.09 1010 VAL D O 1
ATOM 5346 N N . VAL D 1 20 ? -2.650 -12.515 70.120 1.00 52.48 1011 VAL D N 1
ATOM 5347 C CA . VAL D 1 20 ? -2.807 -13.602 69.162 1.00 52.50 1011 VAL D CA 1
ATOM 5348 C C . VAL D 1 20 ? -3.298 -13.234 67.744 1.00 52.50 1011 VAL D C 1
ATOM 5349 O O . VAL D 1 20 ? -4.485 -13.309 67.438 1.00 107.56 1011 VAL D O 1
ATOM 5353 N N . ILE D 1 21 ? -2.369 -12.830 66.877 1.00 40.70 1012 ILE D N 1
ATOM 5354 C CA . ILE D 1 21 ? -2.712 -12.472 65.499 1.00 41.68 1012 ILE D CA 1
ATOM 5355 C C . ILE D 1 21 ? -3.087 -13.748 64.765 1.00 42.31 1012 ILE D C 1
ATOM 5356 O O . ILE D 1 21 ? -2.357 -14.736 64.818 1.00 56.12 1012 ILE D O 1
ATOM 5361 N N . GLN D 1 22 ? -4.211 -13.726 64.063 1.00 43.28 1013 GLN D N 1
ATOM 5362 C CA . GLN D 1 22 ? -4.673 -14.923 63.371 1.00 43.30 1013 GLN D CA 1
ATOM 5363 C C . GLN D 1 22 ? -4.755 -14.842 61.847 1.00 43.30 1013 GLN D C 1
ATOM 5364 O O . GLN D 1 22 ? -4.736 -15.869 61.172 1.00 67.67 1013 GLN D O 1
ATOM 5370 N N . ALA D 1 23 ? -4.834 -13.633 61.303 1.00 60.05 1014 ALA D N 1
ATOM 5371 C CA . ALA D 1 23 ? -4.954 -13.465 59.856 1.00 65.20 1014 ALA D CA 1
ATOM 5372 C C . ALA D 1 23 ? -3.700 -13.777 59.046 1.00 64.87 1014 ALA D C 1
ATOM 5373 O O . ALA D 1 23 ? -2.592 -13.383 59.408 1.00 62.05 1014 ALA D O 1
ATOM 5375 N N . THR D 1 24 ? -3.900 -14.481 57.935 1.00 53.81 1015 THR D N 1
ATOM 5376 C CA . THR D 1 24 ? -2.820 -14.856 57.026 1.00 52.64 1015 THR D CA 1
ATOM 5377 C C . THR D 1 24 ? -2.343 -13.613 56.279 1.00 47.32 1015 THR D C 1
ATOM 5378 O O . THR D 1 24 ? -3.161 -12.868 55.745 1.00 46.55 1015 THR D O 1
ATOM 5382 N N . ARG D 1 25 ? -1.031 -13.387 56.244 1.00 46.34 1016 ARG D N 1
ATOM 5383 C CA . ARG D 1 25 ? -0.480 -12.229 55.540 1.00 54.83 1016 ARG D CA 1
ATOM 5384 C C . ARG D 1 25 ? -1.208 -12.060 54.204 1.00 52.80 1016 ARG D C 1
ATOM 5385 O O . ARG D 1 25 ? -1.466 -13.038 53.503 1.00 64.78 1016 ARG D O 1
ATOM 5393 N N . LEU D 1 26 ? -1.524 -10.819 53.849 1.00 33.18 1017 LEU D N 1
ATOM 5394 C CA . LEU D 1 26 ? -2.248 -10.541 52.619 1.00 30.75 1017 LEU D CA 1
ATOM 5395 C C . LEU D 1 26 ? -1.498 -10.734 51.305 1.00 38.08 1017 LEU D C 1
ATOM 5396 O O . LEU D 1 26 ? -0.483 -10.089 51.053 1.00 43.67 1017 LEU D O 1
ATOM 5401 N N . ASP D 1 27 ? -2.016 -11.628 50.470 1.00 52.09 1018 ASP D N 1
ATOM 5402 C CA . ASP D 1 27 ? -1.443 -11.873 49.155 1.00 53.89 1018 ASP D CA 1
ATOM 5403 C C . ASP D 1 27 ? -2.404 -11.157 48.216 1.00 42.69 1018 ASP D C 1
ATOM 5404 O O . ASP D 1 27 ? -3.571 -11.524 48.129 1.00 36.35 1018 ASP D O 1
ATOM 5409 N N . ALA D 1 28 ? -1.921 -10.133 47.525 1.00 30.02 1019 ALA D N 1
ATOM 5410 C CA . ALA D 1 28 ? -2.759 -9.355 46.619 1.00 36.16 1019 ALA D CA 1
ATOM 5411 C C . ALA D 1 28 ? -3.569 -10.233 45.677 1.00 39.65 1019 ALA D C 1
ATOM 5412 O O . ALA D 1 28 ? -4.617 -9.828 45.180 1.00 41.64 1019 ALA D O 1
ATOM 5414 N N . SER D 1 29 ? -3.080 -11.443 45.449 1.00 36.03 1020 SER D N 1
ATOM 5415 C CA . SER D 1 29 ? -3.734 -12.393 44.563 1.00 40.66 1020 SER D CA 1
ATOM 5416 C C . SER D 1 29 ? -5.148 -12.762 45.005 1.00 38.97 1020 SER D C 1
ATOM 5417 O O . SER D 1 29 ? -5.999 -13.079 44.173 1.00 52.27 1020 SER D O 1
ATOM 5420 N N . ILE D 1 30 ? -5.402 -12.730 46.308 1.00 36.44 1021 ILE D N 1
ATOM 5421 C CA . ILE D 1 30 ? -6.723 -13.083 46.811 1.00 30.29 1021 ILE D CA 1
ATOM 5422 C C . ILE D 1 30 ? -7.700 -11.924 46.700 1.00 29.07 1021 ILE D C 1
ATOM 5423 O O . ILE D 1 30 ? -8.902 -12.096 46.919 1.00 25.89 1021 ILE D O 1
ATOM 5428 N N . LEU D 1 31 ? -7.182 -10.748 46.353 1.00 25.03 1022 LEU D N 1
ATOM 5429 C CA . LEU D 1 31 ? -8.014 -9.554 46.232 1.00 24.01 1022 LEU D CA 1
ATOM 5430 C C . LEU D 1 31 ? -8.894 -9.622 44.989 1.00 33.51 1022 LEU D C 1
ATOM 5431 O O . LEU D 1 31 ? -8.526 -10.232 43.988 1.00 31.11 1022 LEU D O 1
ATOM 5436 N N . PRO D 1 32 ? -10.072 -8.981 45.035 1.00 37.82 1023 PRO D N 1
ATOM 5437 C CA . PRO D 1 32 ? -10.994 -8.990 43.904 1.00 37.85 1023 PRO D CA 1
ATOM 5438 C C . PRO D 1 32 ? -10.422 -8.293 42.685 1.00 47.18 1023 PRO D C 1
ATOM 5439 O O . PRO D 1 32 ? -9.800 -7.237 42.791 1.00 43.27 1023 PRO D O 1
ATOM 5443 N N . ARG D 1 33 ? -10.633 -8.895 41.525 1.00 72.06 1024 ARG D N 1
ATOM 5444 C CA . ARG D 1 33 ? -10.163 -8.304 40.292 1.00 77.39 1024 ARG D CA 1
ATOM 5445 C C . ARG D 1 33 ? -11.327 -7.561 39.656 1.00 68.59 1024 ARG D C 1
ATOM 5446 O O . ARG D 1 33 ? -12.434 -8.094 39.539 1.00 53.54 1024 ARG D O 1
ATOM 5454 N N . ASN D 1 34 ? -11.077 -6.315 39.276 1.00 53.08 1025 ASN D N 1
ATOM 5455 C CA . ASN D 1 34 ? -12.077 -5.490 38.615 1.00 54.99 1025 ASN D CA 1
ATOM 5456 C C . ASN D 1 34 ? -13.274 -5.028 39.453 1.00 46.57 1025 ASN D C 1
ATOM 5457 O O . ASN D 1 34 ? -14.321 -4.706 38.900 1.00 46.14 1025 ASN D O 1
ATOM 5462 N N . VAL D 1 35 ? -13.129 -5.001 40.778 1.00 39.88 1026 VAL D N 1
ATOM 5463 C CA . VAL D 1 35 ? -14.205 -4.509 41.637 1.00 31.68 1026 VAL D CA 1
ATOM 5464 C C . VAL D 1 35 ? -13.680 -3.392 42.547 1.00 31.80 1026 VAL D C 1
ATOM 5465 O O . VAL D 1 35 ? -14.417 -2.467 42.880 1.00 34.43 1026 VAL D O 1
ATOM 5469 N N . PHE D 1 36 ? -12.411 -3.474 42.942 1.00 29.39 1027 PHE D N 1
ATOM 5470 C CA . PHE D 1 36 ? -11.797 -2.453 43.801 1.00 29.73 1027 PHE D CA 1
ATOM 5471 C C . PHE D 1 36 ? -10.964 -1.476 42.981 1.00 32.92 1027 PHE D C 1
ATOM 5472 O O . PHE D 1 36 ? -10.187 -1.891 42.128 1.00 30.24 1027 PHE D O 1
ATOM 5480 N N . SER D 1 37 ? -11.103 -0.183 43.250 1.00 28.17 1028 SER D N 1
ATOM 5481 C CA . SER D 1 37 ? -10.314 0.813 42.525 1.00 34.02 1028 SER D CA 1
ATOM 5482 C C . SER D 1 37 ? -8.854 0.650 42.939 1.00 32.70 1028 SER D C 1
ATOM 5483 O O . SER D 1 37 ? -8.569 0.086 43.992 1.00 32.78 1028 SER D O 1
ATOM 5486 N N . LYS D 1 38 ? -7.931 1.142 42.120 1.00 48.95 1029 LYS D N 1
ATOM 5487 C CA . LYS D 1 38 ? -6.506 1.048 42.444 1.00 46.69 1029 LYS D CA 1
ATOM 5488 C C . LYS D 1 38 ? -6.213 1.681 43.805 1.00 31.94 1029 LYS D C 1
ATOM 5489 O O . LYS D 1 38 ? -5.377 1.189 44.565 1.00 27.57 1029 LYS D O 1
ATOM 5495 N N . SER D 1 39 ? -6.907 2.775 44.101 1.00 24.89 1030 SER D N 1
ATOM 5496 C CA . SER D 1 39 ? -6.730 3.473 45.368 1.00 28.66 1030 SER D CA 1
ATOM 5497 C C . SER D 1 39 ? -7.141 2.597 46.554 1.00 24.17 1030 SER D C 1
ATOM 5498 O O . SER D 1 39 ? -6.469 2.583 47.585 1.00 33.85 1030 SER D O 1
ATOM 5501 N N . TYR D 1 40 ? -8.241 1.864 46.413 1.00 22.77 1031 TYR D N 1
ATOM 5502 C CA . TYR D 1 40 ? -8.699 1.008 47.504 1.00 20.71 1031 TYR D CA 1
ATOM 5503 C C . TYR D 1 40 ? -7.856 -0.263 47.617 1.00 24.48 1031 TYR D C 1
ATOM 5504 O O . TYR D 1 40 ? -7.751 -0.866 48.685 1.00 42.25 1031 TYR D O 1
ATOM 5513 N N . LEU D 1 41 ? -7.239 -0.642 46.505 1.00 25.52 1032 LEU D N 1
ATOM 5514 C CA . LEU D 1 41 ? -6.378 -1.814 46.454 1.00 22.73 1032 LEU D CA 1
ATOM 5515 C C . LEU D 1 41 ? -5.159 -1.551 47.318 1.00 23.15 1032 LEU D C 1
ATOM 5516 O O . LEU D 1 41 ? -4.732 -2.400 48.114 1.00 21.19 1032 LEU D O 1
ATOM 5521 N N . LEU D 1 42 ? -4.587 -0.362 47.149 1.00 24.17 1033 LEU D N 1
ATOM 5522 C CA . LEU D 1 42 ? -3.402 0.015 47.906 1.00 22.34 1033 LEU D CA 1
ATOM 5523 C C . LEU D 1 42 ? -3.743 0.252 49.370 1.00 15.49 1033 LEU D C 1
ATOM 5524 O O . LEU D 1 42 ? -2.932 -0.025 50.245 1.00 23.54 1033 LEU D O 1
ATOM 5529 N N . TYR D 1 43 ? -4.944 0.761 49.636 1.00 20.49 1034 TYR D N 1
ATOM 5530 C CA . TYR D 1 43 ? -5.363 1.005 51.015 1.00 14.58 1034 TYR D CA 1
ATOM 5531 C C . TYR D 1 43 ? -5.467 -0.319 51.770 1.00 17.57 1034 TYR D C 1
ATOM 5532 O O . TYR D 1 43 ? -4.926 -0.460 52.862 1.00 21.84 1034 TYR D O 1
ATOM 5541 N N . VAL D 1 44 ? -6.165 -1.291 51.185 1.00 16.44 1035 VAL D N 1
ATOM 5542 C CA . VAL D 1 44 ? -6.315 -2.589 51.825 1.00 18.73 1035 VAL D CA 1
ATOM 5543 C C . VAL D 1 44 ? -4.956 -3.248 52.053 1.00 19.60 1035 VAL D C 1
ATOM 5544 O O . VAL D 1 44 ? -4.706 -3.835 53.112 1.00 21.61 1035 VAL D O 1
ATOM 5548 N N . ILE D 1 45 ? -4.070 -3.143 51.071 1.00 21.71 1036 ILE D N 1
ATOM 5549 C CA . ILE D 1 45 ? -2.742 -3.733 51.210 1.00 22.78 1036 ILE D CA 1
ATOM 5550 C C . ILE D 1 45 ? -2.005 -3.081 52.375 1.00 24.21 1036 ILE D C 1
ATOM 5551 O O . ILE D 1 45 ? -1.422 -3.762 53.221 1.00 30.59 1036 ILE D O 1
ATOM 5556 N N . ALA D 1 46 ? -2.039 -1.756 52.416 1.00 20.46 1037 ALA D N 1
ATOM 5557 C CA . ALA D 1 46 ? -1.368 -1.022 53.483 1.00 19.84 1037 ALA D CA 1
ATOM 5558 C C . ALA D 1 46 ? -1.999 -1.286 54.846 1.00 22.51 1037 ALA D C 1
ATOM 5559 O O . ALA D 1 46 ? -1.288 -1.452 55.832 1.00 33.27 1037 ALA D O 1
ATOM 5561 N N . GLN D 1 47 ? -3.328 -1.300 54.922 1.00 23.44 1038 GLN D N 1
ATOM 5562 C CA . GLN D 1 47 ? -3.966 -1.545 56.214 1.00 25.16 1038 GLN D CA 1
ATOM 5563 C C . GLN D 1 47 ? -3.489 -2.877 56.784 1.00 19.76 1038 GLN D C 1
ATOM 5564 O O . GLN D 1 47 ? -3.305 -3.025 57.992 1.00 21.38 1038 GLN D O 1
ATOM 5570 N N . GLY D 1 48 ? -3.288 -3.844 55.904 1.00 22.67 1039 GLY D N 1
ATOM 5571 C CA . GLY D 1 48 ? -2.824 -5.150 56.331 1.00 20.42 1039 GLY D CA 1
ATOM 5572 C C . GLY D 1 48 ? -1.477 -5.045 57.005 1.00 23.85 1039 GLY D C 1
ATOM 5573 O O . GLY D 1 48 ? -1.266 -5.605 58.082 1.00 28.94 1039 GLY D O 1
ATOM 5574 N N . THR D 1 49 ? -0.552 -4.330 56.373 1.00 28.56 1040 THR D N 1
ATOM 5575 C CA . THR D 1 49 ? 0.778 -4.162 56.943 1.00 32.56 1040 THR D CA 1
ATOM 5576 C C . THR D 1 49 ? 0.697 -3.344 58.241 1.00 26.69 1040 THR D C 1
ATOM 5577 O O . THR D 1 49 ? 1.381 -3.641 59.222 1.00 28.34 1040 THR D O 1
ATOM 5581 N N . ASP D 1 50 ? -0.148 -2.320 58.247 1.00 19.19 1041 ASP D N 1
ATOM 5582 C CA . ASP D 1 50 ? -0.321 -1.492 59.432 1.00 18.66 1041 ASP D CA 1
ATOM 5583 C C . ASP D 1 50 ? -0.832 -2.318 60.603 1.00 15.70 1041 ASP D C 1
ATOM 5584 O O . ASP D 1 50 ? -0.313 -2.215 61.717 1.00 25.64 1041 ASP D O 1
ATOM 5589 N N . VAL D 1 51 ? -1.852 -3.144 60.355 1.00 18.89 1042 VAL D N 1
ATOM 5590 C CA . VAL D 1 51 ? -2.395 -3.982 61.418 1.00 23.44 1042 VAL D CA 1
ATOM 5591 C C . VAL D 1 51 ? -1.290 -4.803 62.086 1.00 23.16 1042 VAL D C 1
ATOM 5592 O O . VAL D 1 51 ? -1.177 -4.832 63.314 1.00 15.54 1042 VAL D O 1
ATOM 5596 N N . GLY D 1 52 ? -0.462 -5.454 61.281 1.00 23.03 1043 GLY D N 1
ATOM 5597 C CA . GLY D 1 52 ? 0.603 -6.258 61.843 1.00 13.98 1043 GLY D CA 1
ATOM 5598 C C . GLY D 1 52 ? 1.655 -5.451 62.590 1.00 19.22 1043 GLY D C 1
ATOM 5599 O O . GLY D 1 52 ? 2.181 -5.894 63.602 1.00 20.80 1043 GLY D O 1
ATOM 5600 N N . ALA D 1 53 ? 1.973 -4.261 62.096 1.00 16.53 1044 ALA D N 1
ATOM 5601 C CA . ALA D 1 53 ? 2.976 -3.444 62.762 1.00 14.27 1044 ALA D CA 1
ATOM 5602 C C . ALA D 1 53 ? 2.446 -2.975 64.113 1.00 20.29 1044 ALA D C 1
ATOM 5603 O O . ALA D 1 53 ? 3.161 -3.006 65.114 1.00 16.83 1044 ALA D O 1
ATOM 5605 N N . ILE D 1 54 ? 1.193 -2.526 64.128 1.00 21.70 1045 ILE D N 1
ATOM 5606 C CA . ILE D 1 54 ? 0.557 -2.063 65.352 1.00 15.80 1045 ILE D CA 1
ATOM 5607 C C . ILE D 1 54 ? 0.527 -3.197 66.364 1.00 21.36 1045 ILE D C 1
ATOM 5608 O O . ILE D 1 54 ? 0.729 -2.972 67.556 1.00 31.72 1045 ILE D O 1
ATOM 5613 N N . ALA D 1 55 ? 0.283 -4.419 65.896 1.00 20.26 1046 ALA D N 1
ATOM 5614 C CA . ALA D 1 55 ? 0.265 -5.563 66.803 1.00 20.63 1046 ALA D CA 1
ATOM 5615 C C . ALA D 1 55 ? 1.634 -5.634 67.474 1.00 23.87 1046 ALA D C 1
ATOM 5616 O O . ALA D 1 55 ? 1.753 -5.833 68.695 1.00 15.65 1046 ALA D O 1
ATOM 5618 N N . GLY D 1 56 ? 2.668 -5.485 66.655 1.00 31.98 1047 GLY D N 1
ATOM 5619 C CA . GLY D 1 56 ? 4.022 -5.529 67.157 1.00 27.53 1047 GLY D CA 1
ATOM 5620 C C . GLY D 1 56 ? 4.269 -4.439 68.179 1.00 23.18 1047 GLY D C 1
ATOM 5621 O O . GLY D 1 56 ? 4.881 -4.693 69.210 1.00 20.22 1047 GLY D O 1
ATOM 5622 N N . LYS D 1 57 ? 3.790 -3.228 67.914 1.00 20.89 1048 LYS D N 1
ATOM 5623 C CA . LYS D 1 57 ? 4.002 -2.137 68.860 1.00 24.42 1048 LYS D CA 1
ATOM 5624 C C . LYS D 1 57 ? 3.300 -2.390 70.196 1.00 27.43 1048 LYS D C 1
ATOM 5625 O O . LYS D 1 57 ? 3.863 -2.124 71.259 1.00 24.04 1048 LYS D O 1
ATOM 5631 N N . ALA D 1 58 ? 2.079 -2.923 70.143 1.00 21.76 1049 ALA D N 1
ATOM 5632 C CA . ALA D 1 58 ? 1.315 -3.180 71.359 1.00 16.30 1049 ALA D CA 1
ATOM 5633 C C . ALA D 1 58 ? 1.929 -4.300 72.176 1.00 15.79 1049 ALA D C 1
ATOM 5634 O O . ALA D 1 58 ? 1.944 -4.237 73.402 1.00 24.15 1049 ALA D O 1
ATOM 5636 N N . ASN D 1 59 ? 2.439 -5.332 71.516 1.00 22.02 1050 ASN D N 1
ATOM 5637 C CA . ASN D 1 59 ? 3.065 -6.413 72.263 1.00 20.15 1050 ASN D CA 1
ATOM 5638 C C . ASN D 1 59 ? 4.314 -5.890 72.968 1.00 24.69 1050 ASN D C 1
ATOM 5639 O O . ASN D 1 59 ? 4.631 -6.326 74.082 1.00 24.02 1050 ASN D O 1
ATOM 5644 N N . GLU D 1 60 ? 5.008 -4.952 72.323 1.00 21.45 1051 GLU D N 1
ATOM 5645 C CA . GLU D 1 60 ? 6.228 -4.363 72.885 1.00 16.88 1051 GLU D CA 1
ATOM 5646 C C . GLU D 1 60 ? 5.940 -3.426 74.051 1.00 20.06 1051 GLU D C 1
ATOM 5647 O O . GLU D 1 60 ? 6.670 -3.413 75.042 1.00 21.47 1051 GLU D O 1
ATOM 5653 N N . ALA D 1 61 ? 4.887 -2.628 73.927 1.00 24.84 1052 ALA D N 1
ATOM 5654 C CA . ALA D 1 61 ? 4.519 -1.718 74.996 1.00 18.99 1052 ALA D CA 1
ATOM 5655 C C . ALA D 1 61 ? 4.160 -2.565 76.217 1.00 17.96 1052 ALA D C 1
ATOM 5656 O O . ALA D 1 61 ? 4.614 -2.299 77.333 1.00 28.61 1052 ALA D O 1
ATOM 5658 N N . GLY D 1 62 ? 3.357 -3.603 75.994 1.00 17.61 1053 GLY D N 1
ATOM 5659 C CA . GLY D 1 62 ? 2.965 -4.468 77.089 1.00 19.83 1053 GLY D CA 1
ATOM 5660 C C . GLY D 1 62 ? 4.174 -5.036 77.800 1.00 24.19 1053 GLY D C 1
ATOM 5661 O O . GLY D 1 62 ? 4.209 -5.128 79.031 1.00 21.27 1053 GLY D O 1
ATOM 5662 N N . GLN D 1 63 ? 5.177 -5.419 77.025 1.00 29.18 1054 GLN D N 1
ATOM 5663 C CA . GLN D 1 63 ? 6.396 -5.987 77.588 1.00 33.71 1054 GLN D CA 1
ATOM 5664 C C . GLN D 1 63 ? 7.132 -4.915 78.401 1.00 30.26 1054 GLN D C 1
ATOM 5665 O O . GLN D 1 63 ? 7.656 -5.185 79.484 1.00 18.02 1054 GLN D O 1
ATOM 5671 N N . GLY D 1 64 ? 7.149 -3.691 77.881 1.00 23.62 1055 GLY D N 1
ATOM 5672 C CA . GLY D 1 64 ? 7.823 -2.618 78.586 1.00 15.79 1055 GLY D CA 1
ATOM 5673 C C . GLY D 1 64 ? 7.121 -2.281 79.881 1.00 21.43 1055 GLY D C 1
ATOM 5674 O O . GLY D 1 64 ? 7.770 -2.007 80.889 1.00 21.07 1055 GLY D O 1
ATOM 5675 N N . ALA D 1 65 ? 5.790 -2.301 79.867 1.00 22.06 1056 ALA D N 1
ATOM 5676 C CA . ALA D 1 65 ? 5.038 -1.984 81.070 1.00 22.67 1056 ALA D CA 1
ATOM 5677 C C . ALA D 1 65 ? 5.266 -3.079 82.088 1.00 24.02 1056 ALA D C 1
ATOM 5678 O O . ALA D 1 65 ? 5.397 -2.811 83.286 1.00 23.32 1056 ALA D O 1
ATOM 5680 N N . TYR D 1 66 ? 5.318 -4.318 81.615 1.00 30.62 1057 TYR D N 1
ATOM 5681 C CA . TYR D 1 66 ? 5.546 -5.440 82.511 1.00 25.74 1057 TYR D CA 1
ATOM 5682 C C . TYR D 1 66 ? 6.932 -5.336 83.145 1.00 28.65 1057 TYR D C 1
ATOM 5683 O O . TYR D 1 66 ? 7.080 -5.546 84.349 1.00 33.00 1057 TYR D O 1
ATOM 5692 N N . ASP D 1 67 ? 7.949 -5.015 82.348 1.00 32.70 1058 ASP D N 1
ATOM 5693 C CA . ASP D 1 67 ? 9.296 -4.879 82.899 1.00 29.74 1058 ASP D CA 1
ATOM 5694 C C . ASP D 1 67 ? 9.290 -3.812 83.989 1.00 24.21 1058 ASP D C 1
ATOM 5695 O O . ASP D 1 67 ? 9.871 -4.008 85.058 1.00 21.82 1058 ASP D O 1
ATOM 5700 N N . ALA D 1 68 ? 8.623 -2.689 83.720 1.00 21.49 1059 ALA D N 1
ATOM 5701 C CA . ALA D 1 68 ? 8.542 -1.590 84.682 1.00 23.24 1059 ALA D CA 1
ATOM 5702 C C . ALA D 1 68 ? 7.893 -2.039 85.987 1.00 22.39 1059 ALA D C 1
ATOM 5703 O O . ALA D 1 68 ? 8.335 -1.662 87.068 1.00 19.97 1059 ALA D O 1
ATOM 5705 N N . GLN D 1 69 ? 6.829 -2.830 85.888 1.00 18.85 1060 GLN D N 1
ATOM 5706 C CA . GLN D 1 69 ? 6.146 -3.307 87.077 1.00 17.11 1060 GLN D CA 1
ATOM 5707 C C . GLN D 1 69 ? 6.994 -4.257 87.918 1.00 24.32 1060 GLN D C 1
ATOM 5708 O O . GLN D 1 69 ? 6.992 -4.179 89.153 1.00 25.74 1060 GLN D O 1
ATOM 5714 N N . VAL D 1 70 ? 7.714 -5.160 87.261 1.00 19.66 1061 VAL D N 1
ATOM 5715 C CA . VAL D 1 70 ? 8.558 -6.088 87.998 1.00 23.97 1061 VAL D CA 1
ATOM 5716 C C . VAL D 1 70 ? 9.590 -5.284 88.789 1.00 24.47 1061 VAL D C 1
ATOM 5717 O O . VAL D 1 70 ? 9.852 -5.579 89.956 1.00 18.82 1061 VAL D O 1
ATOM 5721 N N . LYS D 1 71 ? 10.169 -4.262 88.163 1.00 25.79 1062 LYS D N 1
ATOM 5722 C CA . LYS D 1 71 ? 11.150 -3.428 88.858 1.00 21.78 1062 LYS D CA 1
ATOM 5723 C C . LYS D 1 71 ? 10.467 -2.805 90.071 1.00 24.46 1062 LYS D C 1
ATOM 5724 O O . LYS D 1 71 ? 11.003 -2.825 91.178 1.00 27.70 1062 LYS D O 1
ATOM 5730 N N . ASN D 1 72 ? 9.277 -2.244 89.856 1.00 27.82 1063 ASN D N 1
ATOM 5731 C CA . ASN D 1 72 ? 8.523 -1.633 90.944 1.00 20.16 1063 ASN D CA 1
ATOM 5732 C C . ASN D 1 72 ? 8.360 -2.572 92.135 1.00 29.28 1063 ASN D C 1
ATOM 5733 O O . ASN D 1 72 ? 8.438 -2.145 93.292 1.00 32.67 1063 ASN D O 1
ATOM 5738 N N . ASP D 1 73 ? 8.122 -3.849 91.852 1.00 28.95 1064 ASP D N 1
ATOM 5739 C CA . ASP D 1 73 ? 7.947 -4.834 92.914 1.00 36.96 1064 ASP D CA 1
ATOM 5740 C C . ASP D 1 73 ? 9.228 -4.961 93.728 1.00 40.11 1064 ASP D C 1
ATOM 5741 O O . ASP D 1 73 ? 9.188 -5.062 94.957 1.00 31.83 1064 ASP D O 1
ATOM 5746 N N . GLU D 1 74 ? 10.360 -4.955 93.027 1.00 38.49 1065 GLU D N 1
ATOM 5747 C CA . GLU D 1 74 ? 11.673 -5.060 93.650 1.00 32.01 1065 GLU D CA 1
ATOM 5748 C C . GLU D 1 74 ? 11.991 -3.812 94.472 1.00 26.68 1065 GLU D C 1
ATOM 5749 O O . GLU D 1 74 ? 12.649 -3.889 95.512 1.00 23.26 1065 GLU D O 1
ATOM 5755 N N . GLN D 1 75 ? 11.534 -2.658 94.003 1.00 32.21 1066 GLN D N 1
ATOM 5756 C CA . GLN D 1 75 ? 11.789 -1.433 94.738 1.00 28.87 1066 GLN D CA 1
ATOM 5757 C C . GLN D 1 75 ? 10.874 -1.346 95.958 1.00 31.50 1066 GLN D C 1
ATOM 5758 O O . GLN D 1 75 ? 11.266 -0.812 96.983 1.00 24.31 1066 GLN D O 1
ATOM 5764 N N . ASP D 1 76 ? 9.661 -1.882 95.856 1.00 25.42 1067 ASP D N 1
ATOM 5765 C CA . ASP D 1 76 ? 8.753 -1.853 96.992 1.00 22.88 1067 ASP D CA 1
ATOM 5766 C C . ASP D 1 76 ? 9.334 -2.633 98.168 1.00 29.79 1067 ASP D C 1
ATOM 5767 O O . ASP D 1 76 ? 9.167 -2.252 99.329 1.00 27.66 1067 ASP D O 1
ATOM 5772 N N . VAL D 1 77 ? 1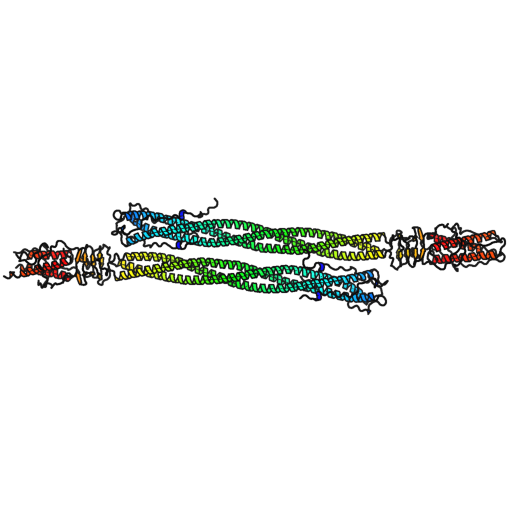0.020 -3.729 97.865 1.00 32.09 1068 VAL D N 1
ATOM 5773 C CA . VAL D 1 77 ? 10.628 -4.540 98.903 1.00 32.32 1068 VAL D CA 1
ATOM 5774 C C . VAL D 1 77 ? 11.758 -3.756 99.572 1.00 26.89 1068 VAL D C 1
ATOM 5775 O O . VAL D 1 77 ? 11.855 -3.727 100.804 1.00 27.40 1068 VAL D O 1
ATOM 5779 N N . GLU D 1 78 ? 12.607 -3.114 98.775 1.00 26.80 1069 GLU D N 1
ATOM 5780 C CA . GLU D 1 78 ? 13.700 -2.341 99.352 1.00 29.69 1069 GLU D CA 1
ATOM 5781 C C . GLU D 1 78 ? 13.138 -1.156 100.123 1.00 30.89 1069 GLU D C 1
ATOM 5782 O O . GLU D 1 78 ? 13.637 -0.816 101.194 1.00 25.51 1069 GLU D O 1
ATOM 5788 N N . LEU D 1 79 ? 12.089 -0.532 99.601 1.00 33.98 1070 LEU D N 1
ATOM 5789 C CA . LEU D 1 79 ? 11.497 0.601 100.299 1.00 30.13 1070 LEU D CA 1
ATOM 5790 C C . LEU D 1 79 ? 10.993 0.169 101.670 1.00 26.43 1070 LEU D C 1
ATOM 5791 O O . LEU D 1 79 ? 11.115 0.909 102.643 1.00 25.88 1070 LEU D O 1
ATOM 5796 N N . ALA D 1 80 ? 10.431 -1.033 101.748 1.00 26.46 1071 ALA D N 1
ATOM 5797 C CA . ALA D 1 80 ? 9.911 -1.538 103.010 1.00 24.60 1071 ALA D CA 1
ATOM 5798 C C . ALA D 1 80 ? 11.070 -1.805 103.959 1.00 27.76 1071 ALA D C 1
ATOM 5799 O O . ALA D 1 80 ? 11.004 -1.460 105.137 1.00 30.34 1071 ALA D O 1
ATOM 5801 N N . ASP D 1 81 ? 12.135 -2.413 103.445 1.00 25.63 1072 ASP D N 1
ATOM 5802 C CA . ASP D 1 81 ? 13.303 -2.706 104.265 1.00 32.43 1072 ASP D CA 1
ATOM 5803 C C . ASP D 1 81 ? 13.898 -1.406 104.805 1.00 29.76 1072 ASP D C 1
ATOM 5804 O O . ASP D 1 81 ? 14.214 -1.303 105.992 1.00 27.75 1072 ASP D O 1
ATOM 5809 N N . HIS D 1 82 ? 14.060 -0.419 103.929 1.00 30.07 1073 HIS D N 1
ATOM 5810 C CA . HIS D 1 82 ? 14.601 0.868 104.346 1.00 30.90 1073 HIS D CA 1
ATOM 5811 C C . HIS D 1 82 ? 13.724 1.461 105.434 1.00 32.55 1073 HIS D C 1
ATOM 5812 O O . HIS D 1 82 ? 14.226 2.000 106.411 1.00 17.57 1073 HIS D O 1
ATOM 5819 N N . GLU D 1 83 ? 12.409 1.374 105.256 1.00 38.69 1074 GLU D N 1
ATOM 5820 C CA . GLU D 1 83 ? 11.485 1.917 106.248 1.00 32.12 1074 GLU D CA 1
ATOM 5821 C C . GLU D 1 83 ? 11.774 1.306 107.614 1.00 37.71 1074 GLU D C 1
ATOM 5822 O O . GLU D 1 83 ? 12.049 2.022 108.575 1.00 34.12 1074 GLU D O 1
ATOM 5828 N N . ALA D 1 84 ? 11.725 -0.018 107.693 1.00 33.78 1075 ALA D N 1
ATOM 5829 C CA . ALA D 1 84 ? 11.969 -0.705 108.955 1.00 34.73 1075 ALA D CA 1
ATOM 5830 C C . ALA D 1 84 ? 13.277 -0.276 109.612 1.00 31.79 1075 ALA D C 1
ATOM 5831 O O . ALA D 1 84 ? 13.309 0.022 110.813 1.00 28.59 1075 ALA D O 1
ATOM 5833 N N . ARG D 1 85 ? 14.351 -0.252 108.827 1.00 24.40 1076 ARG D N 1
ATOM 5834 C CA . ARG D 1 85 ? 15.658 0.115 109.353 1.00 16.28 1076 ARG D CA 1
ATOM 5835 C C . ARG D 1 85 ? 15.714 1.556 109.826 1.00 25.99 1076 ARG D C 1
ATOM 5836 O O . ARG D 1 85 ? 16.368 1.868 110.821 1.00 26.04 1076 ARG D O 1
ATOM 5844 N N . ILE D 1 86 ? 14.999 2.433 109.136 1.00 31.90 1077 ILE D N 1
ATOM 5845 C CA . ILE D 1 86 ? 14.975 3.830 109.525 1.00 31.90 1077 ILE D CA 1
ATOM 5846 C C . ILE D 1 86 ? 14.231 4.000 110.844 1.00 34.61 1077 ILE D C 1
ATOM 5847 O O . ILE D 1 86 ? 14.684 4.742 111.715 1.00 32.31 1077 ILE D O 1
ATOM 5852 N N . LYS D 1 87 ? 13.102 3.305 110.999 1.00 28.87 1078 LYS D N 1
ATOM 5853 C CA . LYS D 1 87 ? 12.318 3.398 112.231 1.00 31.51 1078 LYS D CA 1
ATOM 5854 C C . LYS D 1 87 ? 13.184 3.055 113.436 1.00 33.51 1078 LYS D C 1
ATOM 5855 O O . LYS D 1 87 ? 13.219 3.806 114.410 1.00 43.88 1078 LYS D O 1
ATOM 5861 N N . GLN D 1 88 ? 13.867 1.911 113.363 1.00 29.03 1079 GLN D N 1
ATOM 5862 C CA . GLN D 1 88 ? 14.747 1.455 114.431 1.00 23.46 1079 GLN D CA 1
ATOM 5863 C C . GLN D 1 88 ? 15.825 2.495 114.727 1.00 28.96 1079 GLN D C 1
ATOM 5864 O O . GLN D 1 88 ? 16.026 2.879 115.882 1.00 28.70 1079 GLN D O 1
ATOM 5870 N N . LEU D 1 89 ? 16.534 2.934 113.689 1.00 25.64 1080 LEU D N 1
ATOM 5871 C CA . LEU D 1 89 ? 17.594 3.930 113.886 1.00 26.43 1080 LEU D CA 1
ATOM 5872 C C . LEU D 1 89 ? 17.066 5.124 114.664 1.00 26.99 1080 LEU D C 1
ATOM 5873 O O . LEU D 1 89 ? 17.728 5.636 115.562 1.00 36.52 1080 LEU D O 1
ATOM 5878 N N . ARG D 1 90 ? 15.867 5.565 114.305 1.00 29.56 1081 ARG D N 1
ATOM 5879 C CA . ARG D 1 90 ? 15.251 6.702 114.968 1.00 33.41 1081 ARG D CA 1
ATOM 5880 C C . ARG D 1 90 ? 14.969 6.355 116.427 1.00 40.14 1081 ARG D C 1
ATOM 5881 O O . ARG D 1 90 ? 15.097 7.200 117.313 1.00 42.79 1081 ARG D O 1
ATOM 5889 N N . ILE D 1 91 ? 14.591 5.106 116.678 1.00 36.17 1082 ILE D N 1
ATOM 5890 C CA . ILE D 1 91 ? 14.323 4.683 118.042 1.00 38.81 1082 ILE D CA 1
ATOM 5891 C C . ILE D 1 91 ? 15.640 4.694 118.817 1.00 47.02 1082 ILE D C 1
ATOM 5892 O O . ILE D 1 91 ? 15.682 5.111 119.970 1.00 38.96 1082 ILE D O 1
ATOM 5897 N N . ASP D 1 92 ? 16.713 4.247 118.170 1.00 44.27 1083 ASP D N 1
ATOM 5898 C CA . ASP D 1 92 ? 18.031 4.208 118.797 1.00 42.10 1083 ASP D CA 1
ATOM 5899 C C . ASP D 1 92 ? 18.568 5.601 119.104 1.00 38.82 1083 ASP D C 1
ATOM 5900 O O . ASP D 1 92 ? 19.067 5.861 120.204 1.00 31.82 1083 ASP D O 1
ATOM 5905 N N . VAL D 1 93 ? 18.459 6.493 118.124 1.00 35.52 1084 VAL D N 1
ATOM 5906 C CA . VAL D 1 93 ? 18.944 7.860 118.271 1.00 34.50 1084 VAL D CA 1
ATOM 5907 C C . VAL D 1 93 ? 18.202 8.671 119.324 1.00 38.10 1084 VAL D C 1
ATOM 5908 O O . VAL D 1 93 ? 18.766 9.602 119.898 1.00 41.51 1084 VAL D O 1
ATOM 5912 N N . ASP D 1 94 ? 16.942 8.332 119.584 1.00 30.08 1085 ASP D N 1
ATOM 5913 C CA . ASP D 1 94 ? 16.207 9.064 120.610 1.00 36.67 1085 ASP D CA 1
ATOM 5914 C C . ASP D 1 94 ? 16.590 8.515 121.984 1.00 26.58 1085 ASP D C 1
ATOM 5915 O O . ASP D 1 94 ? 16.630 9.256 122.966 1.00 30.24 1085 ASP D O 1
ATOM 5920 N N . ASP D 1 95 ? 16.884 7.218 122.045 1.00 22.93 1086 ASP D N 1
ATOM 5921 C CA . ASP D 1 95 ? 17.288 6.597 123.300 1.00 28.01 1086 ASP D CA 1
ATOM 5922 C C . ASP D 1 95 ? 18.640 7.188 123.677 1.00 33.68 1086 ASP D C 1
ATOM 5923 O O . ASP D 1 95 ? 18.919 7.422 124.851 1.00 43.42 1086 ASP D O 1
ATOM 5928 N N . HIS D 1 96 ? 19.475 7.425 122.669 1.00 31.50 1087 HIS D N 1
ATOM 5929 C CA . HIS D 1 96 ? 20.802 7.989 122.892 1.00 26.11 1087 HIS D CA 1
ATOM 5930 C C . HIS D 1 96 ? 20.725 9.448 123.296 1.00 24.51 1087 HIS D C 1
ATOM 5931 O O . HIS D 1 96 ? 21.569 9.941 124.047 1.00 33.73 1087 HIS D O 1
ATOM 5938 N N . GLU D 1 97 ? 19.715 10.144 122.791 1.00 31.25 1088 GLU D N 1
ATOM 5939 C CA . GLU D 1 97 ? 19.558 11.545 123.122 1.00 29.43 1088 GLU D CA 1
ATOM 5940 C C . GLU D 1 97 ? 19.341 11.689 124.637 1.00 36.37 1088 GLU D C 1
ATOM 5941 O O . GLU D 1 97 ? 20.016 12.482 125.300 1.00 28.19 1088 GLU D O 1
ATOM 5947 N N . SER D 1 98 ? 18.425 10.905 125.192 1.00 42.98 1089 SER D N 1
ATOM 5948 C CA . SER D 1 98 ? 18.151 10.985 126.621 1.00 48.43 1089 SER D CA 1
ATOM 5949 C C . SER D 1 98 ? 19.367 10.607 127.467 1.00 43.18 1089 SER D C 1
ATOM 5950 O O . SER D 1 98 ? 19.655 11.242 128.483 1.00 33.36 1089 SER D O 1
ATOM 5953 N N . ARG D 1 99 ? 20.085 9.577 127.041 1.00 31.11 1090 ARG D N 1
ATOM 5954 C CA . ARG D 1 99 ? 21.255 9.114 127.764 1.00 24.53 1090 ARG D CA 1
ATOM 5955 C C . ARG D 1 99 ? 22.454 10.068 127.688 1.00 27.90 1090 ARG D C 1
ATOM 5956 O O . ARG D 1 99 ? 23.196 10.204 128.653 1.00 39.59 1090 ARG D O 1
ATOM 5964 N N . ILE D 1 100 ? 22.642 10.726 126.550 1.00 27.08 1091 ILE D N 1
ATOM 5965 C CA . ILE D 1 100 ? 23.750 11.664 126.414 1.00 30.51 1091 ILE D CA 1
ATOM 5966 C C . ILE D 1 100 ? 23.453 12.876 127.284 1.00 30.15 1091 ILE D C 1
ATOM 5967 O O . ILE D 1 100 ? 24.347 13.427 127.919 1.00 32.82 1091 ILE D O 1
ATOM 5972 N N . THR D 1 101 ? 22.192 13.293 127.298 1.00 29.85 1092 THR D N 1
ATOM 5973 C CA . THR D 1 101 ? 21.787 14.431 128.102 1.00 32.88 1092 THR D CA 1
ATOM 5974 C C . THR D 1 101 ? 22.059 14.112 129.573 1.00 37.34 1092 THR D C 1
ATOM 5975 O O . THR D 1 101 ? 22.712 14.883 130.272 1.00 44.73 1092 THR D O 1
ATOM 5979 N N . ALA D 1 102 ? 21.573 12.966 130.032 1.00 25.56 1093 ALA D N 1
ATOM 5980 C CA . ALA D 1 102 ? 21.772 12.561 131.415 1.00 34.38 1093 ALA D CA 1
ATOM 5981 C C . ALA D 1 102 ? 23.257 12.545 131.760 1.00 32.97 1093 ALA D C 1
ATOM 5982 O O . ALA D 1 102 ? 23.654 12.975 132.841 1.00 30.34 1093 ALA D O 1
ATOM 5984 N N . ASN D 1 103 ? 24.076 12.040 130.845 1.00 26.86 1094 ASN D N 1
ATOM 5985 C CA . ASN D 1 103 ? 25.514 11.981 131.078 1.00 25.99 1094 ASN D CA 1
ATOM 5986 C C . ASN D 1 103 ? 26.120 13.376 131.215 1.00 24.44 1094 ASN D C 1
ATOM 5987 O O . ASN D 1 103 ? 26.968 13.610 132.073 1.00 31.48 1094 ASN D O 1
ATOM 5992 N N . THR D 1 104 ? 25.667 14.304 130.382 1.00 32.83 1095 THR D N 1
ATOM 5993 C CA . THR D 1 104 ? 26.165 15.669 130.433 1.00 30.19 1095 THR D CA 1
ATOM 5994 C C . THR D 1 104 ? 25.810 16.367 131.753 1.00 30.01 1095 THR D C 1
ATOM 5995 O O . THR D 1 104 ? 26.600 17.163 132.273 1.00 21.61 1095 THR D O 1
ATOM 5999 N N . LYS D 1 105 ? 24.633 16.062 132.295 1.00 29.19 1096 LYS D N 1
ATOM 6000 C CA . LYS D 1 105 ? 24.202 16.658 133.558 1.00 27.22 1096 LYS D CA 1
ATOM 6001 C C . LYS D 1 105 ? 24.963 16.028 134.718 1.00 25.28 1096 LYS D C 1
ATOM 6002 O O . LYS D 1 105 ? 25.349 16.706 135.667 1.00 42.25 1096 LYS D O 1
ATOM 6008 N N . ALA D 1 106 ? 25.171 14.720 134.632 1.00 24.92 1097 ALA D N 1
ATOM 6009 C CA . ALA D 1 106 ? 25.897 14.004 135.664 1.00 26.18 1097 ALA D CA 1
ATOM 6010 C C . ALA D 1 106 ? 27.292 14.612 135.788 1.00 32.58 1097 ALA D C 1
ATOM 6011 O O . ALA D 1 106 ? 27.811 14.778 136.887 1.00 29.38 1097 ALA D O 1
ATOM 6013 N N . ILE D 1 107 ? 27.890 14.944 134.648 1.00 22.63 1098 ILE D N 1
ATOM 6014 C CA . ILE D 1 107 ? 29.226 15.526 134.621 1.00 27.08 1098 ILE D CA 1
ATOM 6015 C C . ILE D 1 107 ? 29.232 16.923 135.243 1.00 29.26 1098 ILE D C 1
ATOM 6016 O O . ILE D 1 107 ? 30.119 17.261 136.026 1.00 28.92 1098 ILE D O 1
ATOM 6021 N N . THR D 1 108 ? 28.236 17.727 134.901 1.00 19.72 1099 THR D N 1
ATOM 6022 C CA . THR D 1 108 ? 28.128 19.073 135.443 1.00 23.41 1099 THR D CA 1
ATOM 6023 C C . THR D 1 108 ? 27.969 19.012 136.967 1.00 29.10 1099 THR D C 1
ATOM 6024 O O . THR D 1 108 ? 28.530 19.828 137.693 1.00 24.10 1099 THR D O 1
ATOM 6028 N N . ALA D 1 109 ? 27.222 18.024 137.449 1.00 22.89 1100 ALA D N 1
ATOM 6029 C CA . ALA D 1 109 ? 26.998 17.877 138.876 1.00 16.74 1100 ALA D CA 1
ATOM 6030 C C . ALA D 1 109 ? 28.271 17.403 139.576 1.00 22.56 1100 ALA D C 1
ATOM 6031 O O . ALA D 1 109 ? 28.579 17.847 140.680 1.00 25.45 1100 ALA D O 1
ATOM 6033 N N . LEU D 1 110 ? 29.010 16.499 138.944 1.00 13.75 1101 LEU D N 1
ATOM 6034 C CA . LEU D 1 110 ? 30.244 16.041 139.560 1.00 17.75 1101 LEU D CA 1
ATOM 6035 C C . LEU D 1 110 ? 31.226 17.206 139.565 1.00 22.16 1101 LEU D C 1
ATOM 6036 O O . LEU D 1 110 ? 32.011 17.361 140.499 1.00 20.55 1101 LEU D O 1
ATOM 6041 N N . ASN D 1 111 ? 31.168 18.028 138.522 1.00 24.03 1102 ASN D N 1
ATOM 6042 C CA . ASN D 1 111 ? 32.068 19.166 138.414 1.00 21.95 1102 ASN D CA 1
ATOM 6043 C C . ASN D 1 111 ? 31.909 20.092 139.615 1.00 28.37 1102 ASN D C 1
ATOM 6044 O O . ASN D 1 111 ? 32.896 20.512 140.210 1.00 28.14 1102 ASN D O 1
ATOM 6049 N N . VAL D 1 112 ? 30.673 20.415 139.983 1.00 28.96 1103 VAL D N 1
ATOM 6050 C CA . VAL D 1 112 ? 30.487 21.285 141.127 1.00 25.66 1103 VAL D CA 1
ATOM 6051 C C . VAL D 1 112 ? 31.006 20.625 142.406 1.00 18.65 1103 VAL D C 1
ATOM 6052 O O . VAL D 1 112 ? 31.675 21.266 143.206 1.00 26.58 1103 VAL D O 1
ATOM 6056 N N . ARG D 1 113 ? 30.698 19.347 142.602 1.00 25.98 1104 ARG D N 1
ATOM 6057 C CA . ARG D 1 113 ? 31.159 18.638 143.794 1.00 23.68 1104 ARG D CA 1
ATOM 6058 C C . ARG D 1 113 ? 32.675 18.634 143.898 1.00 28.08 1104 ARG D C 1
ATOM 6059 O O . ARG D 1 113 ? 33.219 18.789 144.992 1.00 21.17 1104 ARG D O 1
ATOM 6067 N N . VAL D 1 114 ? 33.364 18.469 142.774 1.00 26.88 1105 VAL D N 1
ATOM 6068 C CA . VAL D 1 114 ? 34.817 18.462 142.818 1.00 29.50 1105 VAL D CA 1
ATOM 6069 C C . VAL D 1 114 ? 35.343 19.872 143.067 1.00 29.35 1105 VAL D C 1
ATOM 6070 O O . VAL D 1 114 ? 36.370 20.049 143.728 1.00 23.32 1105 VAL D O 1
ATOM 6074 N N . THR D 1 115 ? 34.636 20.874 142.555 1.00 26.31 1106 THR D N 1
ATOM 6075 C CA . THR D 1 115 ? 35.054 22.253 142.756 1.00 21.89 1106 THR D CA 1
ATOM 6076 C C . THR D 1 115 ? 34.923 22.644 144.230 1.00 21.57 1106 THR D C 1
ATOM 6077 O O . THR D 1 115 ? 35.765 23.370 144.766 1.00 21.84 1106 THR D O 1
ATOM 6081 N N . THR D 1 116 ? 33.866 22.167 144.880 1.00 16.07 1107 THR D N 1
ATOM 6082 C CA . THR D 1 116 ? 33.650 22.450 146.297 1.00 20.88 1107 THR D CA 1
ATOM 6083 C C . THR D 1 116 ? 34.748 21.764 147.111 1.00 23.02 1107 THR D C 1
ATOM 6084 O O . THR D 1 116 ? 35.347 22.365 148.009 1.00 31.23 1107 THR D O 1
ATOM 6088 N N . ALA D 1 117 ? 35.005 20.500 146.783 1.00 28.50 1108 ALA D N 1
ATOM 6089 C CA . ALA D 1 117 ? 36.031 19.717 147.457 1.00 28.25 1108 ALA D CA 1
ATOM 6090 C C . ALA D 1 117 ? 37.392 20.408 147.367 1.00 30.19 1108 ALA D C 1
ATOM 6091 O O . ALA D 1 117 ? 38.133 20.467 148.346 1.00 33.62 1108 ALA D O 1
ATOM 6093 N N . GLU D 1 118 ? 37.719 20.913 146.184 1.00 22.07 1109 GLU D N 1
ATOM 6094 C CA . GLU D 1 118 ? 38.988 21.593 145.978 1.00 18.50 1109 GLU D CA 1
ATOM 6095 C C . GLU D 1 118 ? 39.114 22.768 146.934 1.00 29.24 1109 GLU D C 1
ATOM 6096 O O . GLU D 1 118 ? 40.144 22.936 147.560 1.00 18.97 1109 GLU D O 1
ATOM 6102 N N . GLY D 1 119 ? 38.059 23.569 147.045 1.00 23.09 1110 GLY D N 1
ATOM 6103 C CA . GLY D 1 119 ? 38.079 24.711 147.938 1.00 23.33 1110 GLY D CA 1
ATOM 6104 C C . GLY D 1 119 ? 38.209 24.317 149.398 1.00 21.37 1110 GLY D C 1
ATOM 6105 O O . GLY D 1 119 ? 38.941 24.960 150.147 1.00 24.65 1110 GLY D O 1
ATOM 6106 N N . GLU D 1 120 ? 37.500 23.267 149.807 1.00 26.38 1111 GLU D N 1
ATOM 6107 C CA . GLU D 1 120 ? 37.557 22.788 151.187 1.00 29.42 1111 GLU D CA 1
ATOM 6108 C C . GLU D 1 120 ? 38.945 22.258 151.509 1.00 27.85 1111 GLU D C 1
ATOM 6109 O O . GLU D 1 120 ? 39.420 22.386 152.632 1.00 26.90 1111 GLU D O 1
ATOM 6115 N N . ILE D 1 121 ? 39.587 21.651 150.517 1.00 26.55 1112 ILE D N 1
ATOM 6116 C CA . ILE D 1 121 ? 40.929 21.112 150.693 1.00 23.76 1112 ILE D CA 1
ATOM 6117 C C . ILE D 1 121 ? 41.908 22.266 150.880 1.00 30.27 1112 ILE D C 1
ATOM 6118 O O . ILE D 1 121 ? 42.807 22.182 151.712 1.00 43.65 1112 ILE D O 1
ATOM 6123 N N . ALA D 1 122 ? 41.734 23.341 150.111 1.00 30.22 1113 ALA D N 1
ATOM 6124 C CA . ALA D 1 122 ? 42.611 24.510 150.231 1.00 30.08 1113 ALA D CA 1
ATOM 6125 C C . ALA D 1 122 ? 42.456 25.124 151.619 1.00 36.35 1113 ALA D C 1
ATOM 6126 O O . ALA D 1 122 ? 43.439 25.520 152.240 1.00 44.79 1113 ALA D O 1
ATOM 6128 N N . SER D 1 123 ? 41.218 25.209 152.101 1.00 38.04 1114 SER D N 1
ATOM 6129 C CA . SER D 1 123 ? 40.970 25.778 153.420 1.00 39.62 1114 SER D CA 1
ATOM 6130 C C . SER D 1 123 ? 41.622 24.890 154.477 1.00 36.97 1114 SER D C 1
ATOM 6131 O O . SER D 1 123 ? 42.356 25.385 155.332 1.00 37.88 1114 SER D O 1
ATOM 6134 N N . LEU D 1 124 ? 41.367 23.583 154.420 1.00 33.76 1115 LEU D N 1
ATOM 6135 C CA . LEU D 1 124 ? 41.974 22.659 155.381 1.00 32.51 1115 LEU D CA 1
ATOM 6136 C C . LEU D 1 124 ? 43.498 22.819 155.399 1.00 38.98 1115 LEU D C 1
ATOM 6137 O O . LEU D 1 124 ? 44.101 22.885 156.464 1.00 41.17 1115 LEU D O 1
ATOM 6142 N N . GLN D 1 125 ? 44.115 22.871 154.221 1.00 30.64 1116 GLN D N 1
ATOM 6143 C CA . GLN D 1 125 ? 45.565 23.033 154.120 1.00 25.79 1116 GLN D CA 1
ATOM 6144 C C . GLN D 1 125 ? 46.036 24.302 154.831 1.00 20.96 1116 GLN D C 1
ATOM 6145 O O . GLN D 1 125 ? 46.955 24.266 155.645 1.00 24.57 1116 GLN D O 1
ATOM 6151 N N . THR D 1 126 ? 45.395 25.422 154.520 1.00 33.83 1117 THR D N 1
ATOM 6152 C CA . THR D 1 126 ? 45.759 26.693 155.124 1.00 34.75 1117 THR D CA 1
ATOM 6153 C C . THR D 1 126 ? 45.587 26.647 156.639 1.00 44.43 1117 THR D C 1
ATOM 6154 O O . THR D 1 126 ? 46.404 27.206 157.375 1.00 43.39 1117 THR D O 1
ATOM 6158 N N . ASN D 1 127 ? 44.535 25.976 157.109 1.00 39.38 1118 ASN D N 1
ATOM 6159 C CA . ASN D 1 127 ? 44.293 25.884 158.544 1.00 35.43 1118 ASN D CA 1
ATOM 6160 C C . ASN D 1 127 ? 45.209 24.894 159.258 1.00 34.75 1118 ASN D C 1
ATOM 6161 O O . ASN D 1 127 ? 45.647 25.149 160.380 1.00 31.42 1118 ASN D O 1
ATOM 6166 N N . VAL D 1 128 ? 45.507 23.771 158.615 1.00 34.58 1119 VAL D N 1
ATOM 6167 C CA . VAL D 1 128 ? 46.406 22.790 159.210 1.00 32.99 1119 VAL D CA 1
ATOM 6168 C C . VAL D 1 128 ? 47.797 23.415 159.359 1.00 40.42 1119 VAL D C 1
ATOM 6169 O O . VAL D 1 128 ? 48.539 23.094 160.290 1.00 38.76 1119 VAL D O 1
ATOM 6173 N N . SER D 1 129 ? 48.152 24.321 158.456 1.00 35.02 1120 SER D N 1
ATOM 6174 C CA . SER D 1 129 ? 49.455 24.970 158.548 1.00 35.17 1120 SER D CA 1
ATOM 6175 C C . SER D 1 129 ? 49.517 25.905 159.752 1.00 33.51 1120 SER D C 1
ATOM 6176 O O . SER D 1 129 ? 50.473 25.881 160.520 1.00 32.77 1120 SER D O 1
ATOM 6179 N N . ALA D 1 130 ? 48.485 26.726 159.909 1.00 31.18 1121 ALA D N 1
ATOM 6180 C CA . ALA D 1 130 ? 48.417 27.668 161.012 1.00 20.28 1121 ALA D CA 1
ATOM 6181 C C . ALA D 1 130 ? 48.351 26.928 162.344 1.00 24.22 1121 ALA D C 1
ATOM 6182 O O . ALA D 1 130 ? 48.924 27.369 163.341 1.00 44.90 1121 ALA D O 1
ATOM 6184 N N . LEU D 1 131 ? 47.654 25.797 162.354 1.00 46.98 1122 LEU D N 1
ATOM 6185 C CA . LEU D 1 131 ? 47.518 25.006 163.565 1.00 43.92 1122 LEU D CA 1
ATOM 6186 C C . LEU D 1 131 ? 48.870 24.424 163.942 1.00 44.60 1122 LEU D C 1
ATOM 6187 O O . LEU D 1 131 ? 49.191 24.297 165.121 1.00 55.75 1122 LEU D O 1
ATOM 6192 N N . ASP D 1 132 ? 49.663 24.068 162.938 1.00 25.42 1123 ASP D N 1
ATOM 6193 C CA . ASP D 1 132 ? 50.984 23.505 163.199 1.00 46.20 1123 ASP D CA 1
ATOM 6194 C C . ASP D 1 132 ? 51.901 24.560 163.796 1.00 50.26 1123 ASP D C 1
ATOM 6195 O O . ASP D 1 132 ? 52.786 24.244 164.586 1.00 41.63 1123 ASP D O 1
ATOM 6200 N N . GLY D 1 133 ? 51.678 25.814 163.413 1.00 45.79 1124 GLY D N 1
ATOM 6201 C CA . GLY D 1 133 ? 52.492 26.901 163.921 1.00 45.86 1124 GLY D CA 1
ATOM 6202 C C . GLY D 1 133 ? 52.228 27.110 165.398 1.00 49.82 1124 GLY D C 1
ATOM 6203 O O . GLY D 1 133 ? 53.158 27.125 166.209 1.00 41.70 1124 GLY D O 1
ATOM 6204 N N . ARG D 1 134 ? 50.953 27.265 165.744 1.00 62.83 1125 ARG D N 1
ATOM 6205 C CA . ARG D 1 134 ? 50.553 27.468 167.128 1.00 63.01 1125 ARG D CA 1
ATOM 6206 C C . ARG D 1 134 ? 51.012 26.327 168.027 1.00 57.01 1125 ARG D C 1
ATOM 6207 O O . ARG D 1 134 ? 51.486 26.561 169.140 1.00 45.24 1125 ARG D O 1
ATOM 6215 N N . VAL D 1 135 ? 50.871 25.095 167.552 1.00 36.45 1126 VAL D N 1
ATOM 6216 C CA . VAL D 1 135 ? 51.294 23.951 168.342 1.00 33.21 1126 VAL D CA 1
ATOM 6217 C C . VAL D 1 135 ? 52.745 24.131 168.777 1.00 41.76 1126 VAL D C 1
ATOM 6218 O O . VAL D 1 135 ? 53.077 23.919 169.943 1.00 44.29 1126 VAL D O 1
ATOM 6222 N N . THR D 1 136 ? 53.603 24.543 167.848 1.00 44.44 1127 THR D N 1
ATOM 6223 C CA . THR D 1 136 ? 55.019 24.749 168.159 1.00 42.62 1127 THR D CA 1
ATOM 6224 C C . THR D 1 136 ? 55.255 25.826 169.217 1.00 28.33 1127 THR D C 1
ATOM 6225 O O . THR D 1 136 ? 56.060 25.637 170.120 1.00 31.97 1127 THR D O 1
ATOM 6229 N N . THR D 1 137 ? 54.565 26.955 169.098 1.00 31.07 1128 THR D N 1
ATOM 6230 C CA . THR D 1 137 ? 54.696 28.030 170.073 1.00 36.66 1128 THR D CA 1
ATOM 6231 C C . THR D 1 137 ? 54.265 27.504 171.446 1.00 48.23 1128 THR D C 1
ATOM 6232 O O . THR D 1 137 ? 54.902 27.788 172.463 1.00 47.42 1128 THR D O 1
ATOM 6236 N N . ALA D 1 138 ? 53.177 26.737 171.465 1.00 42.94 1129 ALA D N 1
ATOM 6237 C CA . ALA D 1 138 ? 52.668 26.160 172.703 1.00 35.92 1129 ALA D CA 1
ATOM 6238 C C . ALA D 1 138 ? 53.722 25.194 173.228 1.00 41.22 1129 ALA D C 1
ATOM 6239 O O . ALA D 1 138 ? 54.071 25.218 174.411 1.00 32.44 1129 ALA D O 1
ATOM 6241 N N . GLU D 1 139 ? 54.232 24.350 172.334 1.00 47.49 1130 GLU D N 1
ATOM 6242 C CA . GLU D 1 139 ? 55.254 23.369 172.682 1.00 49.40 1130 GLU D CA 1
ATOM 6243 C C . GLU D 1 139 ? 56.439 24.031 173.366 1.00 55.57 1130 GLU D C 1
ATOM 6244 O O . GLU D 1 139 ? 56.844 23.631 174.461 1.00 59.89 1130 GLU D O 1
ATOM 6250 N N . ASN D 1 140 ? 56.994 25.044 172.710 1.00 51.21 1131 ASN D N 1
ATOM 6251 C CA . ASN D 1 140 ? 58.135 25.765 173.253 1.00 49.20 1131 ASN D CA 1
ATOM 6252 C C . ASN D 1 140 ? 57.767 26.536 174.513 1.00 46.62 1131 ASN D C 1
ATOM 6253 O O . ASN D 1 140 ? 58.612 26.744 175.379 1.00 43.00 1131 ASN D O 1
ATOM 6258 N N . ASN D 1 141 ? 56.513 26.965 174.620 1.00 41.12 1132 ASN D N 1
ATOM 6259 C CA . ASN D 1 141 ? 56.088 27.684 175.812 1.00 49.75 1132 ASN D CA 1
ATOM 6260 C C . ASN D 1 141 ? 56.074 26.714 176.983 1.00 50.52 1132 ASN D C 1
ATOM 6261 O O . ASN D 1 141 ? 56.322 27.102 178.125 1.00 45.06 1132 ASN D O 1
ATOM 6266 N N . ILE D 1 142 ? 55.782 25.450 176.684 1.00 39.79 1133 ILE D N 1
ATOM 6267 C CA . ILE D 1 142 ? 55.753 24.399 177.689 1.00 36.74 1133 ILE D CA 1
ATOM 6268 C C . ILE D 1 142 ? 57.193 24.085 178.068 1.00 27.84 1133 ILE D C 1
ATOM 6269 O O . ILE D 1 142 ? 57.558 24.117 179.246 1.00 37.92 1133 ILE D O 1
ATOM 6274 N N . SER D 1 143 ? 58.005 23.778 177.062 1.00 30.18 1134 SER D N 1
ATOM 6275 C CA . SER D 1 143 ? 59.415 23.472 177.285 1.00 36.48 1134 SER D CA 1
ATOM 6276 C C . SER D 1 143 ? 60.006 24.500 178.241 1.00 38.15 1134 SER D C 1
ATOM 6277 O O . SER D 1 143 ? 60.857 24.182 179.073 1.00 35.34 1134 SER D O 1
ATOM 6280 N N . ALA D 1 144 ? 59.529 25.735 178.119 1.00 42.69 1135 ALA D N 1
ATOM 6281 C CA . ALA D 1 144 ? 59.978 26.820 178.975 1.00 47.41 1135 ALA D CA 1
ATOM 6282 C C . ALA D 1 144 ? 59.439 26.578 180.385 1.00 53.22 1135 ALA D C 1
ATOM 6283 O O . ALA D 1 144 ? 60.181 26.673 181.370 1.00 40.63 1135 ALA D O 1
ATOM 6285 N N . LEU D 1 145 ? 58.150 26.253 180.478 1.00 61.84 1136 LEU D N 1
ATOM 6286 C CA . LEU D 1 145 ? 57.525 25.987 181.770 1.00 58.42 1136 LEU D CA 1
ATOM 6287 C C . LEU D 1 145 ? 57.816 24.575 182.262 1.00 57.65 1136 LEU D C 1
ATOM 6288 O O . LEU D 1 145 ? 56.941 23.714 182.252 1.00 79.04 1136 LEU D O 1
ATOM 6293 N N . GLN D 1 146 ? 59.056 24.351 182.674 1.00 48.66 1137 GLN D N 1
ATOM 6294 C CA . GLN D 1 146 ? 59.510 23.074 183.221 1.00 53.80 1137 GLN D CA 1
ATOM 6295 C C . GLN D 1 146 ? 61.022 23.076 183.365 1.00 59.86 1137 GLN D C 1
ATOM 6296 O O . GLN D 1 146 ? 61.644 22.074 183.723 1.00 70.73 1137 GLN D O 1
ATOM 6302 N N . ALA D 1 147 ? 61.596 24.236 183.089 1.00 50.16 1138 ALA D N 1
ATOM 6303 C CA . ALA D 1 147 ? 63.025 24.460 183.209 1.00 50.28 1138 ALA D CA 1
ATOM 6304 C C . ALA D 1 147 ? 63.101 25.722 184.054 1.00 49.71 1138 ALA D C 1
ATOM 6305 O O . ALA D 1 147 ? 64.175 26.154 184.471 1.00 65.13 1138 ALA D O 1
ATOM 6307 N N . ASP D 1 148 ? 61.930 26.300 184.303 1.00 60.08 1139 ASP D N 1
ATOM 6308 C CA . ASP D 1 148 ? 61.824 27.517 185.089 1.00 62.76 1139 ASP D CA 1
ATOM 6309 C C . ASP D 1 148 ? 60.933 27.344 186.319 1.00 60.89 1139 ASP D C 1
ATOM 6310 O O . ASP D 1 148 ? 61.067 28.093 187.290 1.00 47.95 1139 ASP D O 1
ATOM 6315 N N . TYR D 1 149 ? 60.034 26.361 186.284 1.00 49.87 1140 TYR D N 1
ATOM 6316 C CA . TYR D 1 149 ? 59.120 26.136 187.404 1.00 44.52 1140 TYR D CA 1
ATOM 6317 C C . TYR D 1 149 ? 59.715 25.370 188.582 1.00 46.68 1140 TYR D C 1
ATOM 6318 O O . TYR D 1 149 ? 60.682 24.625 188.433 1.00 51.17 1140 TYR D O 1
ATOM 6327 N N . VAL D 1 150 ? 59.129 25.569 189.758 1.00 36.77 1141 VAL D N 1
ATOM 6328 C CA . VAL D 1 150 ? 59.574 24.880 190.958 1.00 32.36 1141 VAL D CA 1
ATOM 6329 C C . VAL D 1 150 ? 58.687 23.647 191.134 1.00 33.49 1141 VAL D C 1
ATOM 6330 O O . VAL D 1 150 ? 57.473 23.762 191.342 1.00 31.87 1141 VAL D O 1
ATOM 6334 N N . SER D 1 151 ? 59.302 22.474 191.037 1.00 23.98 1142 SER D N 1
ATOM 6335 C CA . SER D 1 151 ? 58.603 21.192 191.161 1.00 25.34 1142 SER D CA 1
ATOM 6336 C C . SER D 1 151 ? 58.397 20.688 192.579 1.00 31.94 1142 SER D C 1
ATOM 6337 O O . SER D 1 151 ? 59.249 20.856 193.449 1.00 40.84 1142 SER D O 1
ATOM 6340 N N . LYS D 1 152 ? 57.259 20.038 192.789 1.00 47.63 1143 LYS D N 1
ATOM 6341 C CA . LYS D 1 152 ? 56.919 19.475 194.084 1.00 44.13 1143 LYS D CA 1
ATOM 6342 C C . LYS D 1 152 ? 57.473 18.067 194.203 1.00 44.79 1143 LYS D C 1
ATOM 6343 O O . LYS D 1 152 ? 57.732 17.592 195.306 1.00 41.79 1143 LYS D O 1
ATOM 6349 N N . THR D 1 153 ? 57.669 17.408 193.062 1.00 41.98 1144 THR D N 1
ATOM 6350 C CA . THR D 1 153 ? 58.155 16.032 193.052 1.00 47.06 1144 THR D CA 1
ATOM 6351 C C . THR D 1 153 ? 59.653 15.855 192.796 1.00 47.10 1144 THR D C 1
ATOM 6352 O O . THR D 1 153 ? 60.224 14.814 193.134 1.00 66.74 1144 THR D O 1
ATOM 6356 N N . ALA D 1 154 ? 60.288 16.863 192.203 1.00 35.51 1145 ALA D N 1
ATOM 6357 C CA . ALA D 1 154 ? 61.719 16.802 191.904 1.00 38.40 1145 ALA D CA 1
ATOM 6358 C C . ALA D 1 154 ? 62.550 16.643 193.184 1.00 40.51 1145 ALA D C 1
ATOM 6359 O O . ALA D 1 154 ? 62.251 17.262 194.206 1.00 40.14 1145 ALA D O 1
ATOM 6361 N N . THR D 1 155 ? 63.595 15.818 193.124 1.00 45.86 1146 THR D N 1
ATOM 6362 C CA . THR D 1 155 ? 64.445 15.580 194.288 1.00 49.15 1146 THR D CA 1
ATOM 6363 C C . THR D 1 155 ? 65.691 16.461 194.317 1.00 46.32 1146 THR D C 1
ATOM 6364 O O . THR D 1 155 ? 66.071 16.963 195.375 1.00 40.83 1146 THR D O 1
ATOM 6368 N N . THR D 1 156 ? 66.341 16.643 193.171 1.00 45.73 1147 THR D N 1
ATOM 6369 C CA . THR D 1 156 ? 67.526 17.496 193.134 1.00 46.51 1147 THR D CA 1
ATOM 6370 C C . THR D 1 156 ? 67.131 18.828 193.755 1.00 51.74 1147 THR D C 1
ATOM 6371 O O . THR D 1 156 ? 65.960 19.208 193.705 1.00 52.44 1147 THR D O 1
ATOM 6375 N N . SER D 1 157 ? 68.096 19.530 194.342 1.00 57.79 1148 SER D N 1
ATOM 6376 C CA . SER D 1 157 ? 67.818 20.811 194.979 1.00 61.00 1148 SER D CA 1
ATOM 6377 C C . SER D 1 157 ? 67.033 21.736 194.054 1.00 58.55 1148 SER D C 1
ATOM 6378 O O . SER D 1 157 ? 66.663 21.358 192.948 1.00 75.58 1148 SER D O 1
ATOM 6381 N N . GLN D 1 158 ? 66.788 22.957 194.510 1.00 36.85 1149 GLN D N 1
ATOM 6382 C CA . GLN D 1 158 ? 66.024 23.917 193.736 1.00 35.66 1149 GLN D CA 1
ATOM 6383 C C . GLN D 1 158 ? 66.502 25.287 194.172 1.00 30.27 1149 GLN D C 1
ATOM 6384 O O . GLN D 1 158 ? 66.598 25.557 195.367 1.00 38.81 1149 GLN D O 1
ATOM 6390 N N . SER D 1 159 ? 66.800 26.156 193.214 1.00 26.32 1150 SER D N 1
ATOM 6391 C CA . SER D 1 159 ? 67.294 27.482 193.557 1.00 33.48 1150 SER D CA 1
ATOM 6392 C C . SER D 1 159 ? 66.556 28.631 192.885 1.00 36.06 1150 SER D C 1
ATOM 6393 O O . SER D 1 159 ? 66.323 28.621 191.674 1.00 37.31 1150 SER D O 1
ATOM 6396 N N . LEU D 1 160 ? 66.204 29.628 193.686 1.00 42.51 1151 LEU D N 1
ATOM 6397 C CA . LEU D 1 160 ? 65.508 30.804 193.192 1.00 39.86 1151 LEU D CA 1
ATOM 6398 C C . LEU D 1 160 ? 66.485 31.971 193.155 1.00 45.47 1151 LEU D C 1
ATOM 6399 O O . LEU D 1 160 ? 67.233 32.194 194.118 1.00 28.59 1151 LEU D O 1
ATOM 6404 N N . ALA D 1 161 ? 66.479 32.707 192.046 1.00 50.45 1152 ALA D N 1
ATOM 6405 C CA . ALA D 1 161 ? 67.356 33.860 191.891 1.00 50.42 1152 ALA D CA 1
ATOM 6406 C C . ALA D 1 161 ? 66.682 35.080 192.507 1.00 46.89 1152 ALA D C 1
ATOM 6407 O O . ALA D 1 161 ? 67.032 36.222 192.207 1.00 50.63 1152 ALA D O 1
ATOM 6409 N N . SER D 1 162 ? 65.706 34.822 193.371 1.00 29.12 1153 SER D N 1
ATOM 6410 C CA . SER D 1 162 ? 64.984 35.889 194.047 1.00 34.25 1153 SER D CA 1
ATOM 6411 C C . SER D 1 162 ? 64.714 35.488 195.491 1.00 38.29 1153 SER D C 1
ATOM 6412 O O . SER D 1 162 ? 64.801 34.311 195.840 1.00 37.70 1153 SER D O 1
ATOM 6415 N N . PRO D 1 163 ? 64.406 36.469 196.357 1.00 44.59 1154 PRO D N 1
ATOM 6416 C CA . PRO D 1 163 ? 64.123 36.145 197.756 1.00 42.31 1154 PRO D CA 1
ATOM 6417 C C . PRO D 1 163 ? 62.715 35.556 197.795 1.00 43.26 1154 PRO D C 1
ATOM 6418 O O . PRO D 1 163 ? 61.950 35.719 196.845 1.00 49.94 1154 PRO D O 1
ATOM 6422 N N . LEU D 1 164 ? 62.370 34.875 198.882 1.00 32.24 1155 LEU D N 1
ATOM 6423 C CA . LEU D 1 164 ? 61.049 34.264 198.977 1.00 33.85 1155 LEU D CA 1
ATOM 6424 C C . LEU D 1 164 ? 60.258 34.638 200.222 1.00 45.92 1155 LEU D C 1
ATOM 6425 O O . LEU D 1 164 ? 60.812 34.766 201.316 1.00 59.12 1155 LEU D O 1
ATOM 6430 N N . ASN D 1 165 ? 58.955 34.816 200.036 1.00 34.24 1156 ASN D N 1
ATOM 6431 C CA . ASN D 1 165 ? 58.051 35.140 201.131 1.00 30.44 1156 ASN D CA 1
ATOM 6432 C C . ASN D 1 165 ? 56.977 34.058 201.137 1.00 24.35 1156 ASN D C 1
ATOM 6433 O O . ASN D 1 165 ? 56.455 33.693 200.084 1.00 22.86 1156 ASN D O 1
ATOM 6438 N N . VAL D 1 166 ? 56.658 33.528 202.310 1.00 33.32 1157 VAL D N 1
ATOM 6439 C CA . VAL D 1 166 ? 55.645 32.480 202.389 1.00 30.35 1157 VAL D CA 1
ATOM 6440 C C . VAL D 1 166 ? 54.606 32.819 203.459 1.00 35.60 1157 VAL D C 1
ATOM 6441 O O . VAL D 1 166 ? 54.792 33.746 204.243 1.00 36.55 1157 VAL D O 1
ATOM 6445 N N . THR D 1 167 ? 53.509 32.075 203.484 1.00 45.96 1158 THR D N 1
ATOM 6446 C CA . THR D 1 167 ? 52.448 32.328 204.444 1.00 39.63 1158 THR D CA 1
ATOM 6447 C C . THR D 1 167 ? 52.370 31.369 205.625 1.00 37.25 1158 THR D C 1
ATOM 6448 O O . THR D 1 167 ? 52.178 30.166 205.450 1.00 37.50 1158 THR D O 1
ATOM 6452 N N . THR D 1 168 ? 52.525 31.919 206.828 1.00 54.43 1159 THR D N 1
ATOM 6453 C CA . THR D 1 168 ? 52.384 31.158 208.070 1.00 63.68 1159 THR D CA 1
ATOM 6454 C C . THR D 1 168 ? 53.450 30.217 208.573 1.00 56.23 1159 THR D C 1
ATOM 6455 O O . THR D 1 168 ? 53.505 29.949 209.765 1.00 50.42 1159 THR D O 1
ATOM 6459 N N . SER D 1 169 ? 54.336 29.713 207.734 1.00 27.43 1160 SER D N 1
ATOM 6460 C CA . SER D 1 169 ? 55.411 28.872 208.200 1.00 31.92 1160 SER D CA 1
ATOM 6461 C C . SER D 1 169 ? 56.250 28.209 207.111 1.00 29.75 1160 SER D C 1
ATOM 6462 O O . SER D 1 169 ? 55.876 28.207 205.944 1.00 24.79 1160 SER D O 1
ATOM 6465 N N . TYR D 1 170 ? 57.417 27.707 207.524 1.00 39.53 1161 TYR D N 1
ATOM 6466 C CA . TYR D 1 170 ? 58.390 26.980 206.700 1.00 35.88 1161 TYR D CA 1
ATOM 6467 C C . TYR D 1 170 ? 58.597 25.665 207.446 1.00 36.88 1161 TYR D C 1
ATOM 6468 O O . TYR D 1 170 ? 58.850 25.669 208.652 1.00 39.06 1161 TYR D O 1
ATOM 6477 N N . SER D 1 171 ? 58.476 24.546 206.751 1.00 28.04 1162 SER D N 1
ATOM 6478 C CA . SER D 1 171 ? 58.677 23.263 207.402 1.00 24.35 1162 SER D CA 1
ATOM 6479 C C . SER D 1 171 ? 59.767 22.480 206.688 1.00 25.51 1162 SER D C 1
ATOM 6480 O O . SER D 1 171 ? 60.246 22.878 205.621 1.00 37.74 1162 SER D O 1
ATOM 6483 N N . VAL D 1 172 ? 60.166 21.370 207.297 1.00 35.96 1163 VAL D N 1
ATOM 6484 C CA . VAL D 1 172 ? 61.167 20.487 206.718 1.00 36.81 1163 VAL D CA 1
ATOM 6485 C C . VAL D 1 172 ? 60.877 19.099 207.269 1.00 41.30 1163 VAL D C 1
ATOM 6486 O O . VAL D 1 172 ? 60.823 18.899 208.484 1.00 34.10 1163 VAL D O 1
ATOM 6490 N N . GLY D 1 173 ? 60.653 18.149 206.367 1.00 51.82 1164 GLY D N 1
ATOM 6491 C CA . GLY D 1 173 ? 60.352 16.793 206.784 1.00 53.90 1164 GLY D CA 1
ATOM 6492 C C . GLY D 1 173 ? 58.937 16.658 207.316 1.00 56.49 1164 GLY D C 1
ATOM 6493 O O . GLY D 1 173 ? 58.558 15.615 207.850 1.00 61.26 1164 GLY D O 1
ATOM 6494 N N . GLY D 1 174 ? 58.149 17.718 207.178 1.00 53.92 1165 GLY D N 1
ATOM 6495 C CA . GLY D 1 174 ? 56.779 17.671 207.650 1.00 49.67 1165 GLY D CA 1
ATOM 6496 C C . GLY D 1 174 ? 56.510 18.518 208.879 1.00 43.53 1165 GLY D C 1
ATOM 6497 O O . GLY D 1 174 ? 55.376 18.927 209.110 1.00 46.14 1165 GLY D O 1
ATOM 6498 N N . LYS D 1 175 ? 57.539 18.784 209.675 1.00 45.29 1166 LYS D N 1
ATOM 6499 C CA . LYS D 1 175 ? 57.341 19.593 210.867 1.00 35.73 1166 LYS D CA 1
ATOM 6500 C C . LYS D 1 175 ? 57.851 21.019 210.732 1.00 32.47 1166 LYS D C 1
ATOM 6501 O O . LYS D 1 175 ? 58.943 21.269 210.214 1.00 34.54 1166 LYS D O 1
ATOM 6507 N N . LYS D 1 176 ? 57.029 21.955 211.196 1.00 27.27 1167 LYS D N 1
ATOM 6508 C CA . LYS D 1 176 ? 57.355 23.372 211.152 1.00 24.68 1167 LYS D CA 1
ATOM 6509 C C . LYS D 1 176 ? 58.684 23.639 211.851 1.00 34.05 1167 LYS D C 1
ATOM 6510 O O . LYS D 1 176 ? 58.971 23.047 212.893 1.00 41.53 1167 LYS D O 1
ATOM 6516 N N . VAL D 1 177 ? 59.492 24.520 211.262 1.00 29.64 1168 VAL D N 1
ATOM 6517 C CA . VAL D 1 177 ? 60.796 24.857 211.804 1.00 34.99 1168 VAL D CA 1
ATOM 6518 C C . VAL D 1 177 ? 60.899 26.363 211.879 1.00 31.09 1168 VAL D C 1
ATOM 6519 O O . VAL D 1 177 ? 61.721 26.933 212.593 1.00 38.58 1168 VAL D O 1
ATOM 6523 N N . VAL D 1 178 ? 60.144 27.113 211.115 1.00 29.46 1169 VAL D N 1
ATOM 6524 C CA . VAL D 1 178 ? 60.236 28.564 211.428 1.00 29.46 1169 VAL D CA 1
ATOM 6525 C C . VAL D 1 178 ? 58.793 29.182 210.908 1.00 29.46 1169 VAL D C 1
ATOM 6526 O O . VAL D 1 178 ? 58.038 28.832 209.878 1.00 39.91 1169 VAL D O 1
ATOM 6530 N N . GLY D 1 179 ? 58.416 30.150 211.720 1.00 39.67 1170 GLY D N 1
ATOM 6531 C CA . GLY D 1 179 ? 57.220 30.934 211.555 1.00 40.50 1170 GLY D CA 1
ATOM 6532 C C . GLY D 1 179 ? 57.363 32.429 211.540 1.00 42.56 1170 GLY D C 1
ATOM 6533 O O . GLY D 1 179 ? 58.397 32.939 211.154 1.00 36.10 1170 GLY D O 1
ATOM 6534 N N . ALA D 1 180 ? 56.290 33.119 211.918 1.00 46.86 1171 ALA D N 1
ATOM 6535 C CA . ALA D 1 180 ? 56.303 34.576 211.904 1.00 41.76 1171 ALA D CA 1
ATOM 6536 C C . ALA D 1 180 ? 57.251 35.105 212.965 1.00 40.37 1171 ALA D C 1
ATOM 6537 O O . ALA D 1 180 ? 57.334 34.551 214.061 1.00 54.61 1171 ALA D O 1
ATOM 6539 N N . ARG D 1 181 ? 57.960 36.181 212.637 1.00 44.50 1172 ARG D N 1
ATOM 6540 C CA . ARG D 1 181 ? 58.918 36.796 213.550 1.00 51.59 1172 ARG D CA 1
ATOM 6541 C C . ARG D 1 181 ? 58.363 37.022 214.960 1.00 54.47 1172 ARG D C 1
ATOM 6542 O O . ARG D 1 181 ? 57.211 37.426 215.131 1.00 59.78 1172 ARG D O 1
ATOM 6550 N N . GLN D 1 182 ? 59.192 36.755 215.966 1.00 40.62 1173 GLN D N 1
ATOM 6551 C CA . GLN D 1 182 ? 58.800 36.944 217.360 1.00 47.38 1173 GLN D CA 1
ATOM 6552 C C . GLN D 1 182 ? 58.830 38.448 217.632 1.00 51.91 1173 GLN D C 1
ATOM 6553 O O . GLN D 1 182 ? 59.641 39.163 217.045 1.00 61.64 1173 GLN D O 1
ATOM 6559 N N . THR D 1 183 ? 57.958 38.927 218.516 1.00 47.99 1174 THR D N 1
ATOM 6560 C CA . THR D 1 183 ? 57.909 40.355 218.825 1.00 53.78 1174 THR D CA 1
ATOM 6561 C C . THR D 1 183 ? 58.107 40.686 220.308 1.00 63.39 1174 THR D C 1
ATOM 6562 O O . THR D 1 183 ? 57.830 39.868 221.184 1.00 58.39 1174 THR D O 1
ATOM 6566 N N . GLY D 1 184 ? 58.601 41.894 220.572 1.00 64.22 1175 GLY D N 1
ATOM 6567 C CA . GLY D 1 184 ? 58.812 42.341 221.939 1.00 62.97 1175 GLY D CA 1
ATOM 6568 C C . GLY D 1 184 ? 60.119 41.938 222.596 1.00 61.59 1175 GLY D C 1
ATOM 6569 O O . GLY D 1 184 ? 60.113 41.455 223.723 1.00 67.32 1175 GLY D O 1
ATOM 6570 N N . TRP D 1 185 ? 61.239 42.139 221.908 1.00 82.34 1176 TRP D N 1
ATOM 6571 C CA . TRP D 1 185 ? 62.544 41.787 222.467 1.00 88.07 1176 TRP D CA 1
ATOM 6572 C C . TRP D 1 185 ? 63.476 42.983 222.629 1.00 94.15 1176 TRP D C 1
ATOM 6573 O O . TRP D 1 185 ? 64.177 43.366 221.691 1.00 114.70 1176 TRP D O 1
ATOM 6584 N N . THR D 1 186 ? 63.494 43.561 223.825 1.00 73.50 1177 THR D N 1
ATOM 6585 C CA . THR D 1 186 ? 64.362 44.699 224.106 1.00 68.27 1177 THR D CA 1
ATOM 6586 C C . THR D 1 186 ? 65.818 44.326 223.811 1.00 66.11 1177 THR D C 1
ATOM 6587 O O . THR D 1 186 ? 66.251 43.221 224.136 1.00 67.80 1177 THR D O 1
ATOM 6591 N N . ALA D 1 187 ? 66.568 45.242 223.203 1.00 76.89 1178 ALA D N 1
ATOM 6592 C CA . ALA D 1 187 ? 67.968 44.999 222.869 1.00 81.50 1178 ALA D CA 1
ATOM 6593 C C . ALA D 1 187 ? 68.807 44.690 224.109 1.00 80.13 1178 ALA D C 1
ATOM 6594 O O . ALA D 1 187 ? 68.651 45.317 225.151 1.00 96.28 1178 ALA D O 1
ATOM 6596 N N . ALA D 1 188 ? 69.718 43.724 223.974 1.00 83.18 1179 ALA D N 1
ATOM 6597 C CA . ALA D 1 188 ? 70.609 43.294 225.073 1.00 85.18 1179 ALA D CA 1
ATOM 6598 C C . ALA D 1 188 ? 71.544 44.393 225.548 1.00 90.97 1179 ALA D C 1
ATOM 6599 O O . ALA D 1 188 ? 71.667 44.617 226.732 1.00 90.64 1179 ALA D O 1
ATOM 6601 N N . THR D 1 189 ? 72.248 45.025 224.618 1.00 99.45 1180 THR D N 1
ATOM 6602 C CA . THR D 1 189 ? 73.129 46.167 224.924 1.00 98.34 1180 THR D CA 1
ATOM 6603 C C . THR D 1 189 ? 74.514 46.093 225.619 1.00 89.86 1180 THR D C 1
ATOM 6604 O O . THR D 1 189 ? 74.655 46.454 226.790 1.00 86.67 1180 THR D O 1
ATOM 6608 N N . GLY D 1 190 ? 75.564 45.715 224.894 1.00 72.78 1181 GLY D N 1
ATOM 6609 C CA . GLY D 1 190 ? 76.885 45.669 225.520 1.00 68.94 1181 GLY D CA 1
ATOM 6610 C C . GLY D 1 190 ? 78.044 45.355 224.601 1.00 76.97 1181 GLY D C 1
ATOM 6611 O O . GLY D 1 190 ? 78.827 46.227 224.246 1.00 105.92 1181 GLY D O 1
ATOM 6612 N N . THR D 1 191 ? 78.153 44.078 224.252 1.00 61.35 1182 THR D N 1
ATOM 6613 C CA . THR D 1 191 ? 79.210 43.552 223.380 1.00 61.35 1182 THR D CA 1
ATOM 6614 C C . THR D 1 191 ? 79.343 42.081 223.738 1.00 61.35 1182 THR D C 1
ATOM 6615 O O . THR D 1 191 ? 79.486 41.721 224.911 1.00 110.30 1182 THR D O 1
ATOM 6619 N N . ALA D 1 192 ? 79.259 41.241 222.708 1.00 61.93 1183 ALA D N 1
ATOM 6620 C CA . ALA D 1 192 ? 79.341 39.796 222.918 1.00 61.93 1183 ALA D CA 1
ATOM 6621 C C . ALA D 1 192 ? 80.348 39.116 222.011 1.00 61.93 1183 ALA D C 1
ATOM 6622 O O . ALA D 1 192 ? 81.111 39.775 221.300 1.00 138.11 1183 ALA D O 1
ATOM 6624 N N . ASN D 1 193 ? 80.379 37.784 222.071 1.00 75.19 1184 ASN D N 1
ATOM 6625 C CA . ASN D 1 193 ? 81.293 37.025 221.223 1.00 85.23 1184 ASN D CA 1
ATOM 6626 C C . ASN D 1 193 ? 81.166 35.519 221.296 1.00 88.19 1184 ASN D C 1
ATOM 6627 O O . ASN D 1 193 ? 80.432 34.963 222.130 1.00 78.58 1184 ASN D O 1
ATOM 6632 N N . LYS D 1 194 ? 81.897 34.858 220.409 1.00 62.09 1185 LYS D N 1
ATOM 6633 C CA . LYS D 1 194 ? 81.847 33.406 220.299 1.00 62.09 1185 LYS D CA 1
ATOM 6634 C C . LYS D 1 194 ? 83.174 32.831 219.881 1.00 62.09 1185 LYS D C 1
ATOM 6635 O O . LYS D 1 194 ? 83.258 32.101 218.886 1.00 96.15 1185 LYS D O 1
ATOM 6641 N N . GLY D 1 195 ? 84.204 33.154 220.655 1.00 82.41 1186 GLY D N 1
ATOM 6642 C CA . GLY D 1 195 ? 85.531 32.641 220.374 1.00 85.46 1186 GLY D CA 1
ATOM 6643 C C . GLY D 1 195 ? 86.068 31.968 221.618 1.00 88.40 1186 GLY D C 1
ATOM 6644 O O . GLY D 1 195 ? 86.323 32.639 222.621 1.00 100.85 1186 GLY D O 1
ATOM 6645 N N . VAL D 1 196 ? 86.241 30.648 221.557 1.00 43.23 1187 VAL D N 1
ATOM 6646 C CA . VAL D 1 196 ? 86.726 29.884 222.699 1.00 43.23 1187 VAL D CA 1
ATOM 6647 C C . VAL D 1 196 ? 85.784 30.084 223.886 1.00 43.23 1187 VAL D C 1
ATOM 6648 O O . VAL D 1 196 ? 85.713 31.158 224.471 1.00 65.61 1187 VAL D O 1
ATOM 6652 N N . PHE D 1 197 ? 85.044 29.032 224.214 1.00 60.39 1188 PHE D N 1
ATOM 6653 C CA . PHE D 1 197 ? 84.091 29.065 225.313 1.00 64.69 1188 PHE D CA 1
ATOM 6654 C C . PHE D 1 197 ? 84.277 27.795 226.132 1.00 74.44 1188 PHE D C 1
ATOM 6655 O O . PHE D 1 197 ? 83.949 26.707 225.672 1.00 58.66 1188 PHE D O 1
ATOM 6663 N N . ASP D 1 198 ? 84.801 27.944 227.346 1.00 65.66 1189 ASP D N 1
ATOM 6664 C CA . ASP D 1 198 ? 85.054 26.811 228.237 1.00 65.66 1189 ASP D CA 1
ATOM 6665 C C . ASP D 1 198 ? 83.774 26.101 228.670 1.00 65.66 1189 ASP D C 1
ATOM 6666 O O . ASP D 1 198 ? 83.829 25.079 229.353 1.00 116.01 1189 ASP D O 1
ATOM 6671 N N . ALA D 1 199 ? 82.630 26.660 228.270 1.00 105.31 1190 ALA D N 1
ATOM 6672 C CA . ALA D 1 199 ? 81.342 26.074 228.614 1.00 101.13 1190 ALA D CA 1
ATOM 6673 C C . ALA D 1 199 ? 81.354 25.617 230.058 1.00 91.59 1190 ALA D C 1
ATOM 6674 O O . ALA D 1 199 ? 81.644 26.395 230.963 1.00 67.80 1190 ALA D O 1
ATOM 6676 N N . ASP D 1 200 ? 81.051 24.339 230.250 1.00 78.87 1191 ASP D N 1
ATOM 6677 C CA . ASP D 1 200 ? 81.010 23.718 231.563 1.00 88.31 1191 ASP D CA 1
ATOM 6678 C C . ASP D 1 200 ? 81.863 24.404 232.631 1.00 87.48 1191 ASP D C 1
ATOM 6679 O O . ASP D 1 200 ? 81.386 25.317 233.292 1.00 83.98 1191 ASP D O 1
ATOM 6684 N N . LEU D 1 201 ? 83.103 23.939 232.815 1.00 54.53 1192 LEU D N 1
ATOM 6685 C CA . LEU D 1 201 ? 84.023 24.498 233.817 1.00 54.53 1192 LEU D CA 1
ATOM 6686 C C . LEU D 1 201 ? 83.919 26.028 233.853 1.00 54.53 1192 LEU D C 1
ATOM 6687 O O . LEU D 1 201 ? 84.244 26.718 232.876 1.00 97.92 1192 LEU D O 1
ATOM 6692 N N . THR D 1 202 ? 83.466 26.533 235.013 1.00 58.55 1193 THR D N 1
ATOM 6693 C CA . THR D 1 202 ? 83.259 27.974 235.228 1.00 58.55 1193 THR D CA 1
ATOM 6694 C C . THR D 1 202 ? 83.344 28.479 236.632 1.00 58.55 1193 THR D C 1
ATOM 6695 O O . THR D 1 202 ? 82.788 29.527 236.982 1.00 124.94 1193 THR D O 1
ATOM 6699 N N . PHE D 1 203 ? 84.070 27.755 237.444 1.00 59.07 1194 PHE D N 1
ATOM 6700 C CA . PHE D 1 203 ? 84.155 28.155 238.802 1.00 59.07 1194 PHE D CA 1
ATOM 6701 C C . PHE D 1 203 ? 85.369 29.047 238.861 1.00 59.07 1194 PHE D C 1
ATOM 6702 O O . PHE D 1 203 ? 86.035 29.095 239.913 1.00 132.98 1194 PHE D O 1
ATOM 6710 N N . ALA D 1 216 ? 87.321 31.606 239.737 1.00 67.90 1207 ALA D N 1
ATOM 6711 C CA . ALA D 1 216 ? 86.622 32.826 239.352 1.00 84.78 1207 ALA D CA 1
ATOM 6712 C C . ALA D 1 216 ? 85.343 32.485 238.598 1.00 91.03 1207 ALA D C 1
ATOM 6713 O O . ALA D 1 216 ? 85.363 32.281 237.384 1.00 88.76 1207 ALA D O 1
ATOM 6715 N N . ILE D 1 217 ? 84.229 32.423 239.321 1.00 73.78 1208 ILE D N 1
ATOM 6716 C CA . ILE D 1 217 ? 82.954 32.103 238.698 1.00 66.58 1208 ILE D CA 1
ATOM 6717 C C . ILE D 1 217 ? 82.223 33.381 238.305 1.00 55.37 1208 ILE D C 1
ATOM 6718 O O . ILE D 1 217 ? 81.351 33.353 237.436 1.00 46.49 1208 ILE D O 1
ATOM 6723 N N . ALA D 1 218 ? 82.579 34.495 238.944 1.00 46.68 1209 ALA D N 1
ATOM 6724 C CA . ALA D 1 218 ? 81.939 35.771 238.641 1.00 55.44 1209 ALA D CA 1
ATOM 6725 C C . ALA D 1 218 ? 82.464 36.339 237.329 1.00 55.23 1209 ALA D C 1
ATOM 6726 O O . ALA D 1 218 ? 82.067 37.423 236.913 1.00 54.93 1209 ALA D O 1
ATOM 6728 N N . ASN D 1 219 ? 83.359 35.597 236.683 1.00 56.89 1210 ASN D N 1
ATOM 6729 C CA . ASN D 1 219 ? 83.939 36.014 235.409 1.00 63.15 1210 ASN D CA 1
ATOM 6730 C C . ASN D 1 219 ? 83.474 35.072 234.297 1.00 63.52 1210 ASN D C 1
ATOM 6731 O O . ASN D 1 219 ? 83.451 35.439 233.119 1.00 54.38 1210 ASN D O 1
ATOM 6736 N N . ALA D 1 220 ? 83.111 33.852 234.683 1.00 76.76 1211 ALA D N 1
ATOM 6737 C CA . ALA D 1 220 ? 82.620 32.857 233.737 1.00 76.72 1211 ALA D CA 1
ATOM 6738 C C . ALA D 1 220 ? 81.155 33.182 233.456 1.00 81.23 1211 ALA D C 1
ATOM 6739 O O . ALA D 1 220 ? 80.621 32.844 232.397 1.00 100.24 1211 ALA D O 1
ATOM 6741 N N . LEU D 1 221 ? 80.513 33.838 234.421 1.00 62.69 1212 LEU D N 1
ATOM 6742 C CA . LEU D 1 221 ? 79.121 34.243 234.281 1.00 57.99 1212 LEU D CA 1
ATOM 6743 C C . LEU D 1 221 ? 79.057 35.368 233.257 1.00 59.94 1212 LEU D C 1
ATOM 6744 O O . LEU D 1 221 ? 78.076 35.501 232.526 1.00 68.73 1212 LEU D O 1
ATOM 6749 N N . ILE D 1 222 ? 80.107 36.181 233.212 1.00 57.71 1213 ILE D N 1
ATOM 6750 C CA . ILE D 1 222 ? 80.150 37.284 232.269 1.00 58.21 1213 ILE D CA 1
ATOM 6751 C C . ILE D 1 222 ? 80.412 36.822 230.844 1.00 55.35 1213 ILE D C 1
ATOM 6752 O O . ILE D 1 222 ? 79.699 37.224 229.924 1.00 52.99 1213 ILE D O 1
ATOM 6757 N N . THR D 1 223 ? 81.426 35.984 230.647 1.00 39.30 1214 THR D N 1
ATOM 6758 C CA . THR D 1 223 ? 81.701 35.492 229.304 1.00 45.81 1214 THR D CA 1
ATOM 6759 C C . THR D 1 223 ? 80.444 34.810 228.761 1.00 46.94 1214 THR D C 1
ATOM 6760 O O . THR D 1 223 ? 80.223 34.764 227.552 1.00 57.75 1214 THR D O 1
ATOM 6764 N N . GLU D 1 224 ? 79.617 34.292 229.665 1.00 57.96 1215 GLU D N 1
ATOM 6765 C CA . GLU D 1 224 ? 78.381 33.631 229.269 1.00 62.89 1215 GLU D CA 1
ATOM 6766 C C . GLU D 1 224 ? 77.268 34.633 228.968 1.00 64.76 1215 GLU D C 1
ATOM 6767 O O . GLU D 1 224 ? 76.587 34.518 227.949 1.00 63.60 1215 GLU D O 1
ATOM 6773 N N . ARG D 1 225 ? 77.075 35.607 229.853 1.00 57.78 1216 ARG D N 1
ATOM 6774 C CA . ARG D 1 225 ? 76.043 36.616 229.636 1.00 58.39 1216 ARG D CA 1
ATOM 6775 C C . ARG D 1 225 ? 76.249 37.269 228.268 1.00 63.78 1216 ARG D C 1
ATOM 6776 O O . ARG D 1 225 ? 75.288 37.680 227.616 1.00 61.83 1216 ARG D O 1
ATOM 6784 N N . ARG D 1 226 ? 77.505 37.361 227.836 1.00 67.09 1217 ARG D N 1
ATOM 6785 C CA . ARG D 1 226 ? 77.810 37.958 226.540 1.00 72.17 1217 ARG D CA 1
ATOM 6786 C C . ARG D 1 226 ? 77.690 36.938 225.414 1.00 67.83 1217 ARG D C 1
ATOM 6787 O O . ARG D 1 226 ? 77.351 37.287 224.290 1.00 66.20 1217 ARG D O 1
ATOM 6795 N N . ARG D 1 227 ? 77.969 35.675 225.713 1.00 68.20 1218 ARG D N 1
ATOM 6796 C CA . ARG D 1 227 ? 77.836 34.628 224.704 1.00 67.72 1218 ARG D CA 1
ATOM 6797 C C . ARG D 1 227 ? 76.348 34.614 224.366 1.00 63.60 1218 ARG D C 1
ATOM 6798 O O . ARG D 1 227 ? 75.958 34.530 223.202 1.00 68.54 1218 ARG D O 1
ATOM 6806 N N . THR D 1 228 ? 75.527 34.707 225.412 1.00 47.10 1219 THR D N 1
ATOM 6807 C CA . THR D 1 228 ? 74.075 34.728 225.277 1.00 47.66 1219 THR D CA 1
ATOM 6808 C C . THR D 1 228 ? 73.658 36.061 224.660 1.00 44.95 1219 THR D C 1
ATOM 6809 O O . THR D 1 228 ? 72.515 36.237 224.239 1.00 65.87 1219 THR D O 1
ATOM 6813 N N . LYS D 1 229 ? 74.601 36.997 224.605 1.00 56.86 1220 LYS D N 1
ATOM 6814 C CA . LYS D 1 229 ? 74.354 38.303 223.999 1.00 64.04 1220 LYS D CA 1
ATOM 6815 C C . LYS D 1 229 ? 74.684 38.185 222.514 1.00 59.64 1220 LYS D C 1
ATOM 6816 O O . LYS D 1 229 ? 74.085 38.857 221.674 1.00 38.21 1220 LYS D O 1
ATOM 6822 N N . ALA D 1 230 ? 75.641 37.312 222.205 1.00 51.92 1221 ALA D N 1
ATOM 6823 C CA . ALA D 1 230 ? 76.066 37.079 220.830 1.00 48.77 1221 ALA D CA 1
ATOM 6824 C C . ALA D 1 230 ? 74.988 36.294 220.091 1.00 49.25 1221 ALA D C 1
ATOM 6825 O O . ALA D 1 230 ? 74.507 36.713 219.039 1.00 42.86 1221 ALA D O 1
ATOM 6827 N N . MET D 1 231 ? 74.614 35.150 220.656 1.00 61.35 1222 MET D N 1
ATOM 6828 C CA . MET D 1 231 ? 73.586 34.303 220.075 1.00 60.72 1222 MET D CA 1
ATOM 6829 C C . MET D 1 231 ? 72.293 35.081 219.851 1.00 63.94 1222 MET D C 1
ATOM 6830 O O . MET D 1 231 ? 71.676 34.979 218.790 1.00 65.37 1222 MET D O 1
ATOM 6835 N N . GLU D 1 232 ? 71.888 35.868 220.843 1.00 52.65 1223 GLU D N 1
ATOM 6836 C CA . GLU D 1 232 ? 70.660 36.644 220.723 1.00 52.96 1223 GLU D CA 1
ATOM 6837 C C . GLU D 1 232 ? 70.706 37.673 219.597 1.00 47.08 1223 GLU D C 1
ATOM 6838 O O . GLU D 1 232 ? 69.660 38.135 219.135 1.00 65.43 1223 GLU D O 1
ATOM 6844 N N . ASP D 1 233 ? 71.903 38.043 219.150 1.00 56.54 1224 ASP D N 1
ATOM 6845 C CA . ASP D 1 233 ? 71.983 39.025 218.080 1.00 58.70 1224 ASP D CA 1
ATOM 6846 C C . ASP D 1 233 ? 72.064 38.401 216.694 1.00 52.82 1224 ASP D C 1
ATOM 6847 O O . ASP D 1 233 ? 71.719 39.042 215.699 1.00 47.45 1224 ASP D O 1
ATOM 6852 N N . ALA D 1 234 ? 72.534 37.160 216.623 1.00 31.11 1225 ALA D N 1
ATOM 6853 C CA . ALA D 1 234 ? 72.586 36.472 215.345 1.00 42.30 1225 ALA D CA 1
ATOM 6854 C C . ALA D 1 234 ? 71.118 36.256 214.972 1.00 42.80 1225 ALA D C 1
ATOM 6855 O O . ALA D 1 234 ? 70.752 36.250 213.799 1.00 31.98 1225 ALA D O 1
ATOM 6857 N N . LEU D 1 235 ? 70.279 36.102 215.994 1.00 44.15 1226 LEU D N 1
ATOM 6858 C CA . LEU D 1 235 ? 68.852 35.876 215.802 1.00 46.77 1226 LEU D CA 1
ATOM 6859 C C . LEU D 1 235 ? 68.090 37.125 215.356 1.00 46.23 1226 LEU D C 1
ATOM 6860 O O . LEU D 1 235 ? 67.150 37.038 214.564 1.00 54.91 1226 LEU D O 1
ATOM 6865 N N . ARG D 1 236 ? 68.486 38.286 215.866 1.00 39.98 1227 ARG D N 1
ATOM 6866 C CA . ARG D 1 236 ? 67.821 39.529 215.499 1.00 39.03 1227 ARG D CA 1
ATOM 6867 C C . ARG D 1 236 ? 68.206 39.940 214.082 1.00 42.49 1227 ARG D C 1
ATOM 6868 O O . ARG D 1 236 ? 67.403 40.534 213.361 1.00 34.06 1227 ARG D O 1
ATOM 6876 N N . ALA D 1 237 ? 69.438 39.618 213.695 1.00 65.59 1228 ALA D N 1
ATOM 6877 C CA . ALA D 1 237 ? 69.951 39.942 212.367 1.00 66.72 1228 ALA D CA 1
ATOM 6878 C C . ALA D 1 237 ? 69.230 39.108 211.318 1.00 62.03 1228 ALA D C 1
ATOM 6879 O O . ALA D 1 237 ? 68.968 39.574 210.209 1.00 52.15 1228 ALA D O 1
ATOM 6881 N N . HIS D 1 238 ? 68.921 37.865 211.667 1.00 55.24 1229 HIS D N 1
ATOM 6882 C CA . HIS D 1 238 ? 68.212 36.984 210.752 1.00 49.29 1229 HIS D CA 1
ATOM 6883 C C . HIS D 1 238 ? 66.773 37.463 210.637 1.00 43.93 1229 HIS D C 1
ATOM 6884 O O . HIS D 1 238 ? 66.173 37.422 209.562 1.00 37.95 1229 HIS D O 1
ATOM 6891 N N . GLY D 1 239 ? 66.224 37.923 211.755 1.00 44.41 1230 GLY D N 1
ATOM 6892 C CA . GLY D 1 239 ? 64.858 38.408 211.757 1.00 35.85 1230 GLY D CA 1
ATOM 6893 C C . GLY D 1 239 ? 63.923 37.451 212.468 1.00 37.78 1230 GLY D C 1
ATOM 6894 O O . GLY D 1 239 ? 62.715 37.683 212.527 1.00 34.97 1230 GLY D O 1
ATOM 6895 N N . LEU D 1 240 ? 64.480 36.370 213.006 1.00 33.72 1231 LEU D N 1
ATOM 6896 C CA . LEU D 1 240 ? 63.671 35.392 213.719 1.00 38.01 1231 LEU D CA 1
ATOM 6897 C C . LEU D 1 240 ? 63.077 36.062 214.952 1.00 47.31 1231 LEU D C 1
ATOM 6898 O O . LEU D 1 240 ? 62.070 35.603 215.491 1.00 44.12 1231 LEU D O 1
ATOM 6903 N N . ILE D 1 241 ? 63.702 37.151 215.395 1.00 42.21 1232 ILE D N 1
ATOM 6904 C CA . ILE D 1 241 ? 63.217 37.870 216.566 1.00 50.14 1232 ILE D CA 1
ATOM 6905 C C . ILE D 1 241 ? 63.170 39.387 216.444 1.00 62.83 1232 ILE D C 1
ATOM 6906 O O . ILE D 1 241 ? 63.706 39.991 215.510 1.00 79.05 1232 ILE D O 1
ATOM 6911 N N . ASP D 1 242 ? 62.520 39.978 217.439 1.00 101.41 1233 ASP D N 1
ATOM 6912 C CA . ASP D 1 242 ? 62.344 41.413 217.577 1.00 105.46 1233 ASP D CA 1
ATOM 6913 C C . ASP D 1 242 ? 62.013 41.640 219.042 1.00 107.78 1233 ASP D C 1
ATOM 6914 O O . ASP D 1 242 ? 61.169 40.937 219.600 1.00 102.31 1233 ASP D O 1
ATOM 6919 N N . ARG E 1 6 ? 27.783 4.375 78.436 1.00 90.18 997 ARG E N 1
ATOM 6920 C CA . ARG E 1 6 ? 27.119 3.991 77.197 1.00 90.18 997 ARG E CA 1
ATOM 6921 C C . ARG E 1 6 ? 25.660 4.387 77.198 1.00 90.17 997 ARG E C 1
ATOM 6922 O O . ARG E 1 6 ? 25.024 4.477 78.249 1.00 90.17 997 ARG E O 1
ATOM 6930 N N . GLY E 1 7 ? 25.132 4.608 75.999 1.00 91.26 998 GLY E N 1
ATOM 6931 C CA . GLY E 1 7 ? 23.744 4.989 75.857 1.00 91.26 998 GLY E CA 1
ATOM 6932 C C . GLY E 1 7 ? 22.828 3.787 75.803 1.00 91.26 998 GLY E C 1
ATOM 6933 O O . GLY E 1 7 ? 21.882 3.747 75.015 1.00 91.26 998 GLY E O 1
ATOM 6934 N N . SER E 1 8 ? 23.132 2.788 76.623 1.00 90.77 999 SER E N 1
ATOM 6935 C CA . SER E 1 8 ? 22.308 1.597 76.700 1.00 90.76 999 SER E CA 1
ATOM 6936 C C . SER E 1 8 ? 21.672 1.602 78.078 1.00 90.76 999 SER E C 1
ATOM 6937 O O . SER E 1 8 ? 21.266 0.563 78.589 1.00 90.77 999 SER E O 1
ATOM 6940 N N . HIS E 1 9 ? 21.635 2.793 78.675 1.00 75.30 1000 HIS E N 1
ATOM 6941 C CA . HIS E 1 9 ? 21.005 3.041 79.963 1.00 75.28 1000 HIS E CA 1
ATOM 6942 C C . HIS E 1 9 ? 19.818 2.080 79.975 1.00 75.27 1000 HIS E C 1
ATOM 6943 O O . HIS E 1 9 ? 19.193 1.857 78.942 1.00 75.28 1000 HIS E O 1
ATOM 6950 N N . MET E 1 10 ? 19.503 1.516 81.133 1.00 38.20 1001 MET E N 1
ATOM 6951 C CA . MET E 1 10 ? 18.445 0.514 81.248 1.00 51.77 1001 MET E CA 1
ATOM 6952 C C . MET E 1 10 ? 17.099 0.705 80.525 1.00 47.91 1001 MET E C 1
ATOM 6953 O O . MET E 1 10 ? 16.679 -0.194 79.796 1.00 32.79 1001 MET E O 1
ATOM 6958 N N . ALA E 1 11 ? 16.409 1.827 80.720 1.00 32.55 1002 ALA E N 1
ATOM 6959 C CA . ALA E 1 11 ? 15.147 2.033 80.010 1.00 20.32 1002 ALA E CA 1
ATOM 6960 C C . ALA E 1 11 ? 15.388 1.830 78.514 1.00 24.57 1002 ALA E C 1
ATOM 6961 O O . ALA E 1 11 ? 16.333 2.378 77.951 1.00 39.34 1002 ALA E O 1
ATOM 6963 N N . ASP E 1 12 ? 14.525 1.038 77.883 1.00 21.48 1003 ASP E N 1
ATOM 6964 C CA . ASP E 1 12 ? 14.627 0.711 76.459 1.00 24.56 1003 ASP E CA 1
ATOM 6965 C C . ASP E 1 12 ? 14.107 1.815 75.531 1.00 22.77 1003 ASP E C 1
ATOM 6966 O O . ASP E 1 12 ? 12.905 2.035 75.437 1.00 30.39 1003 ASP E O 1
ATOM 6971 N N . PRO E 1 13 ? 15.015 2.515 74.827 1.00 29.46 1004 PRO E N 1
ATOM 6972 C CA . PRO E 1 13 ? 14.675 3.604 73.902 1.00 32.78 1004 PRO E CA 1
ATOM 6973 C C . PRO E 1 13 ? 13.714 3.213 72.776 1.00 30.60 1004 PRO E C 1
ATOM 6974 O O . PRO E 1 13 ? 12.978 4.053 72.255 1.00 33.07 1004 PRO E O 1
ATOM 6978 N N . SER E 1 14 ? 13.728 1.938 72.403 1.00 25.10 1005 SER E N 1
ATOM 6979 C CA . SER E 1 14 ? 12.865 1.449 71.329 1.00 24.21 1005 SER E CA 1
ATOM 6980 C C . SER E 1 14 ? 11.372 1.525 71.674 1.00 27.48 1005 SER E C 1
ATOM 6981 O O . SER E 1 14 ? 10.519 1.574 70.785 1.00 19.99 1005 SER E O 1
ATOM 6984 N N . LEU E 1 15 ? 11.051 1.538 72.959 1.00 20.85 1006 LEU E N 1
ATOM 6985 C CA . LEU E 1 15 ? 9.650 1.623 73.364 1.00 18.67 1006 LEU E CA 1
ATOM 6986 C C . LEU E 1 15 ? 9.119 3.004 73.001 1.00 24.35 1006 LEU E C 1
ATOM 6987 O O . LEU E 1 15 ? 7.915 3.218 72.923 1.00 31.61 1006 LEU E O 1
ATOM 6992 N N . ASN E 1 16 ? 10.032 3.938 72.774 1.00 23.46 1007 ASN E N 1
ATOM 6993 C CA . ASN E 1 16 ? 9.654 5.311 72.465 1.00 24.99 1007 ASN E CA 1
ATOM 6994 C C . ASN E 1 16 ? 9.675 5.608 70.964 1.00 25.62 1007 ASN E C 1
ATOM 6995 O O . ASN E 1 16 ? 9.495 6.756 70.555 1.00 34.08 1007 ASN E O 1
ATOM 7000 N N . ASN E 1 17 ? 9.886 4.568 70.152 1.00 25.65 1008 ASN E N 1
ATOM 7001 C CA . ASN E 1 17 ? 9.912 4.680 68.688 1.00 25.86 1008 ASN E CA 1
ATOM 7002 C C . ASN E 1 17 ? 8.534 4.239 68.172 1.00 24.85 1008 ASN E C 1
ATOM 7003 O O . ASN E 1 17 ? 8.246 3.047 68.076 1.00 33.27 1008 ASN E O 1
ATOM 7008 N N . PRO E 1 18 ? 7.681 5.202 67.804 1.00 18.29 1009 PRO E N 1
ATOM 7009 C CA . PRO E 1 18 ? 6.324 4.954 67.310 1.00 27.22 1009 PRO E CA 1
ATOM 7010 C C . PRO E 1 18 ? 6.207 4.266 65.955 1.00 35.83 1009 PRO E C 1
ATOM 7011 O O . PRO E 1 18 ? 6.957 4.560 65.029 1.00 35.23 1009 PRO E O 1
ATOM 7015 N N . VAL E 1 19 ? 5.259 3.343 65.846 1.00 36.31 1010 VAL E N 1
ATOM 7016 C CA . VAL E 1 19 ? 5.021 2.658 64.586 1.00 24.66 1010 VAL E CA 1
ATOM 7017 C C . VAL E 1 19 ? 4.286 3.681 63.729 1.00 24.41 1010 VAL E C 1
ATOM 7018 O O . VAL E 1 19 ? 3.442 4.427 64.232 1.00 17.66 1010 VAL E O 1
ATOM 7022 N N . VAL E 1 20 ? 4.600 3.743 62.443 1.00 31.94 1011 VAL E N 1
ATOM 7023 C CA . VAL E 1 20 ? 3.919 4.713 61.600 1.00 33.96 1011 VAL E CA 1
ATOM 7024 C C . VAL E 1 20 ? 3.043 4.013 60.575 1.00 32.54 1011 VAL E C 1
ATOM 7025 O O . VAL E 1 20 ? 3.483 3.093 59.891 1.00 27.75 1011 VAL E O 1
ATOM 7029 N N . ILE E 1 21 ? 1.788 4.444 60.499 1.00 27.00 1012 ILE E N 1
ATOM 7030 C CA . ILE E 1 21 ? 0.835 3.859 59.572 1.00 30.92 1012 ILE E CA 1
ATOM 7031 C C . ILE E 1 21 ? 0.568 4.796 58.402 1.00 28.86 1012 ILE E C 1
ATOM 7032 O O . ILE E 1 21 ? 0.981 5.953 58.423 1.00 38.56 1012 ILE E O 1
ATOM 7037 N N . GLN E 1 22 ? -0.126 4.292 57.384 1.00 21.65 1013 GLN E N 1
ATOM 7038 C CA . GLN E 1 22 ? -0.440 5.097 56.208 1.00 25.63 1013 GLN E CA 1
ATOM 7039 C C . GLN E 1 22 ? -1.285 6.291 56.635 1.00 34.34 1013 GLN E C 1
ATOM 7040 O O . GLN E 1 22 ? -2.006 6.217 57.633 1.00 29.37 1013 GLN E O 1
ATOM 7046 N N . ALA E 1 23 ? -1.192 7.384 55.882 1.00 32.26 1014 ALA E N 1
ATOM 7047 C CA . ALA E 1 23 ? -1.918 8.616 56.205 1.00 34.89 1014 ALA E CA 1
ATOM 7048 C C . ALA E 1 23 ? -3.336 8.702 55.652 1.00 30.54 1014 ALA E C 1
ATOM 7049 O O . ALA E 1 23 ? -4.099 9.585 56.032 1.00 38.37 1014 ALA E O 1
ATOM 7051 N N . THR E 1 24 ? -3.696 7.798 54.756 1.00 36.36 1015 THR E N 1
ATOM 7052 C CA . THR E 1 24 ? -5.035 7.842 54.184 1.00 32.25 1015 THR E CA 1
ATOM 7053 C C . THR E 1 24 ? -6.155 7.478 55.162 1.00 32.25 1015 THR E C 1
ATOM 7054 O O . THR E 1 24 ? -6.028 6.549 55.960 1.00 29.56 1015 THR E O 1
ATOM 7058 N N . ARG E 1 25 ? -7.232 8.261 55.098 1.00 51.52 1016 ARG E N 1
ATOM 7059 C CA . ARG E 1 25 ? -8.446 8.078 55.900 1.00 51.52 1016 ARG E CA 1
ATOM 7060 C C . ARG E 1 25 ? -9.384 7.401 54.928 1.00 51.52 1016 ARG E C 1
ATOM 7061 O O . ARG E 1 25 ? -9.652 7.941 53.861 1.00 110.99 1016 ARG E O 1
ATOM 7069 N N . LEU E 1 26 ? -9.891 6.232 55.293 1.00 41.95 1017 LEU E N 1
ATOM 7070 C CA . LEU E 1 26 ? -10.797 5.534 54.404 1.00 39.86 1017 LEU E CA 1
ATOM 7071 C C . LEU E 1 26 ? -12.075 6.330 54.299 1.00 43.16 1017 LEU E C 1
ATOM 7072 O O . LEU E 1 26 ? -12.742 6.556 55.300 1.00 34.12 1017 LEU E O 1
ATOM 7077 N N . ASP E 1 27 ? -12.391 6.760 53.084 1.00 43.44 1018 ASP E N 1
ATOM 7078 C CA . ASP E 1 27 ? -13.592 7.538 52.807 1.00 52.89 1018 ASP E CA 1
ATOM 7079 C C . ASP E 1 27 ? -14.514 6.647 51.977 1.00 51.60 1018 ASP E C 1
ATOM 7080 O O . ASP E 1 27 ? -14.314 5.434 51.921 1.00 70.80 1018 ASP E O 1
ATOM 7085 N N . ALA E 1 28 ? -15.517 7.236 51.337 1.00 36.72 1019 ALA E N 1
ATOM 7086 C CA . ALA E 1 28 ? -16.435 6.470 50.506 1.00 43.88 1019 ALA E CA 1
ATOM 7087 C C . ALA E 1 28 ? -16.074 6.686 49.042 1.00 32.91 1019 ALA E C 1
ATOM 7088 O O . ALA E 1 28 ? -16.475 5.917 48.171 1.00 38.21 1019 ALA E O 1
ATOM 7090 N N . SER E 1 29 ? -15.297 7.735 48.790 1.00 35.68 1020 SER E N 1
ATOM 7091 C CA . SER E 1 29 ? -14.873 8.095 47.445 1.00 33.15 1020 SER E CA 1
ATOM 7092 C C . SER E 1 29 ? -14.052 7.034 46.715 1.00 35.85 1020 SER E C 1
ATOM 7093 O O . SER E 1 29 ? -14.091 6.963 45.482 1.00 47.91 1020 SER E O 1
ATOM 7096 N N . ILE E 1 30 ? -13.297 6.223 47.452 1.00 27.92 1021 ILE E N 1
ATOM 7097 C CA . ILE E 1 30 ? -12.483 5.190 46.806 1.00 28.44 1021 ILE E CA 1
ATOM 7098 C C . ILE E 1 30 ? -13.076 3.789 46.955 1.00 27.96 1021 ILE E C 1
ATOM 7099 O O . ILE E 1 30 ? -12.466 2.805 46.545 1.00 30.18 1021 ILE E O 1
ATOM 7104 N N . LEU E 1 31 ? -14.272 3.711 47.532 1.00 25.28 1022 LEU E N 1
ATOM 7105 C CA . LEU E 1 31 ? -14.948 2.436 47.753 1.00 27.64 1022 LEU E CA 1
ATOM 7106 C C . LEU E 1 31 ? -15.887 2.044 46.622 1.00 29.89 1022 LEU E C 1
ATOM 7107 O O . LEU E 1 31 ? -16.441 2.899 45.940 1.00 41.46 1022 LEU E O 1
ATOM 7112 N N . PRO E 1 32 ? -16.073 0.730 46.411 1.00 43.08 1023 PRO E N 1
ATOM 7113 C CA . PRO E 1 32 ? -16.961 0.236 45.357 1.00 41.50 1023 PRO E CA 1
ATOM 7114 C C . PRO E 1 32 ? -18.298 0.935 45.541 1.00 38.34 1023 PRO E C 1
ATOM 7115 O O . PRO E 1 32 ? -18.913 0.833 46.596 1.00 36.41 1023 PRO E O 1
ATOM 7119 N N . ARG E 1 33 ? -18.743 1.654 44.520 1.00 62.34 1024 ARG E N 1
ATOM 7120 C CA . ARG E 1 33 ? -19.987 2.397 44.620 1.00 71.40 1024 ARG E CA 1
ATOM 7121 C C . ARG E 1 33 ? -21.227 1.565 44.920 1.00 72.29 1024 ARG E C 1
ATOM 7122 O O . ARG E 1 33 ? -22.163 2.058 45.550 1.00 70.52 1024 ARG E O 1
ATOM 7130 N N . ASN E 1 34 ? -21.256 0.310 44.489 1.00 47.78 1025 ASN E N 1
ATOM 7131 C CA . ASN E 1 34 ? -22.425 -0.496 44.804 1.00 53.46 1025 ASN E CA 1
ATOM 7132 C C . ASN E 1 34 ? -22.213 -2.005 44.735 1.00 48.38 1025 ASN E C 1
ATOM 7133 O O . ASN E 1 34 ? -22.606 -2.664 43.781 1.00 42.42 1025 ASN E O 1
ATOM 7138 N N . VAL E 1 35 ? -21.568 -2.537 45.769 1.00 42.98 1026 VAL E N 1
ATOM 7139 C CA . VAL E 1 35 ? -21.307 -3.966 45.895 1.00 36.61 1026 VAL E CA 1
ATOM 7140 C C . VAL E 1 35 ? -21.340 -4.288 47.393 1.00 30.53 1026 VAL E C 1
ATOM 7141 O O . VAL E 1 35 ? -21.601 -5.422 47.798 1.00 33.26 1026 VAL E O 1
ATOM 7145 N N . PHE E 1 36 ? -21.076 -3.271 48.208 1.00 28.80 1027 PHE E N 1
ATOM 7146 C CA . PHE E 1 36 ? -21.079 -3.423 49.657 1.00 21.08 1027 PHE E CA 1
ATOM 7147 C C . PHE E 1 36 ? -22.478 -3.170 50.194 1.00 25.73 1027 PHE E C 1
ATOM 7148 O O . PHE E 1 36 ? -23.164 -2.266 49.723 1.00 24.29 1027 PHE E O 1
ATOM 7156 N N . SER E 1 37 ? -22.904 -3.962 51.171 1.00 34.50 1028 SER E N 1
ATOM 7157 C CA . SER E 1 37 ? -24.208 -3.742 51.783 1.00 30.02 1028 SER E CA 1
ATOM 7158 C C . SER E 1 37 ? -23.955 -2.463 52.570 1.00 26.30 1028 SER E C 1
ATOM 7159 O O . SER E 1 37 ? -22.805 -2.072 52.738 1.00 25.72 1028 SER E O 1
ATOM 7162 N N . LYS E 1 38 ? -24.995 -1.799 53.054 1.00 23.23 1029 LYS E N 1
ATOM 7163 C CA . LYS E 1 38 ? -24.742 -0.569 53.793 1.00 33.52 1029 LYS E CA 1
ATOM 7164 C C . LYS E 1 38 ? -24.095 -0.878 55.137 1.00 34.88 1029 LYS E C 1
ATOM 7165 O O . LYS E 1 38 ? -23.393 -0.047 55.703 1.00 22.95 1029 LYS E O 1
ATOM 7171 N N . SER E 1 39 ? -24.318 -2.085 55.639 1.00 32.12 1030 SER E N 1
ATOM 7172 C CA . SER E 1 39 ? -23.715 -2.493 56.895 1.00 29.98 1030 SER E CA 1
ATOM 7173 C C . SER E 1 39 ? -22.213 -2.705 56.727 1.00 24.93 1030 SER E C 1
ATOM 7174 O O . SER E 1 39 ? -21.435 -2.335 57.606 1.00 24.75 1030 SER E O 1
ATOM 7177 N N . TYR E 1 40 ? -21.795 -3.291 55.610 1.00 19.83 1031 TYR E N 1
ATOM 7178 C CA . TYR E 1 40 ? -20.369 -3.508 55.418 1.00 19.76 1031 TYR E CA 1
ATOM 7179 C C . TYR E 1 40 ? -19.673 -2.184 55.117 1.00 27.32 1031 TYR E C 1
ATOM 7180 O O . TYR E 1 40 ? -18.501 -2.009 55.437 1.00 24.35 1031 TYR E O 1
ATOM 7189 N N . LEU E 1 41 ? -20.397 -1.260 54.497 1.00 21.74 1032 LEU E N 1
ATOM 7190 C CA . LEU E 1 41 ? -19.841 0.047 54.185 1.00 20.85 1032 LEU E CA 1
ATOM 7191 C C . LEU E 1 41 ? -19.540 0.770 55.493 1.00 25.33 1032 LEU E C 1
ATOM 7192 O O . LEU E 1 41 ? -18.512 1.422 55.632 1.00 35.62 1032 LEU E O 1
ATOM 7197 N N . LEU E 1 42 ? -20.449 0.643 56.453 1.00 22.17 1033 LEU E N 1
ATOM 7198 C CA . LEU E 1 42 ? -20.283 1.282 57.745 1.00 20.53 1033 LEU E CA 1
ATOM 7199 C C . LEU E 1 42 ? -19.107 0.640 58.456 1.00 24.17 1033 LEU E C 1
ATOM 7200 O O . LEU E 1 42 ? -18.227 1.323 58.972 1.00 29.15 1033 LEU E O 1
ATOM 7205 N N . TYR E 1 43 ? -19.097 -0.685 58.466 1.00 19.44 1034 TYR E N 1
ATOM 7206 C CA . TYR E 1 43 ? -18.029 -1.434 59.101 1.00 20.42 1034 TYR E CA 1
ATOM 7207 C C . TYR E 1 43 ? -16.660 -1.017 58.576 1.00 23.52 1034 TYR E C 1
ATOM 7208 O O . TYR E 1 43 ? -15.755 -0.724 59.354 1.00 19.35 1034 TYR E O 1
ATOM 7217 N N . VAL E 1 44 ? -16.525 -0.981 57.259 1.00 22.79 1035 VAL E N 1
ATOM 7218 C CA . VAL E 1 44 ? -15.256 -0.651 56.622 1.00 21.61 1035 VAL E CA 1
ATOM 7219 C C . VAL E 1 44 ? -14.758 0.754 57.002 1.00 25.28 1035 VAL E C 1
ATOM 7220 O O . VAL E 1 44 ? -13.564 0.959 57.255 1.00 21.07 1035 VAL E O 1
ATOM 7224 N N . ILE E 1 45 ? -15.678 1.708 57.066 1.00 22.31 1036 ILE E N 1
ATOM 7225 C CA . ILE E 1 45 ? -15.332 3.060 57.450 1.00 19.84 1036 ILE E CA 1
ATOM 7226 C C . ILE E 1 45 ? -14.960 3.105 58.933 1.00 19.02 1036 ILE E C 1
ATOM 7227 O O . ILE E 1 45 ? -13.974 3.732 59.305 1.00 20.92 1036 ILE E O 1
ATOM 7232 N N . ALA E 1 46 ? -15.728 2.432 59.787 1.00 13.00 1037 ALA E N 1
ATOM 7233 C CA . ALA E 1 46 ? -15.409 2.443 61.216 1.00 14.22 1037 ALA E CA 1
ATOM 7234 C C . ALA E 1 46 ? -14.099 1.706 61.487 1.00 19.35 1037 ALA E C 1
ATOM 7235 O O . ALA E 1 46 ? -13.361 2.041 62.415 1.00 20.82 1037 ALA E O 1
ATOM 7237 N N . GLN E 1 47 ? -13.802 0.701 60.677 1.00 23.29 1038 GLN E N 1
ATOM 7238 C CA . GLN E 1 47 ? -12.578 -0.057 60.888 1.00 19.80 1038 GLN E CA 1
ATOM 7239 C C . GLN E 1 47 ? -11.369 0.829 60.621 1.00 20.12 1038 GLN E C 1
ATOM 7240 O O . GLN E 1 47 ? -10.382 0.777 61.351 1.00 31.12 1038 GLN E O 1
ATOM 7246 N N . GLY E 1 48 ? -11.457 1.629 59.566 1.00 24.04 1039 GLY E N 1
ATOM 7247 C CA . GLY E 1 48 ? -10.375 2.527 59.226 1.00 25.71 1039 GLY E CA 1
ATOM 7248 C C . GLY E 1 48 ? -10.047 3.441 60.394 1.00 31.06 1039 GLY E C 1
ATOM 7249 O O . GLY E 1 48 ? -8.881 3.625 60.739 1.00 31.64 1039 GLY E O 1
ATOM 7250 N N . THR E 1 49 ? -11.077 4.003 61.023 1.00 21.45 1040 THR E N 1
ATOM 7251 C CA . THR E 1 49 ? -10.843 4.893 62.144 1.00 26.90 1040 THR E CA 1
ATOM 7252 C C . THR E 1 49 ? -10.321 4.107 63.342 1.00 20.15 1040 THR E C 1
ATOM 7253 O O . THR E 1 49 ? -9.448 4.576 64.059 1.00 21.66 1040 THR E O 1
ATOM 7257 N N . ASP E 1 50 ? -10.841 2.901 63.550 1.00 16.69 1041 ASP E N 1
ATOM 7258 C CA . ASP E 1 50 ? -10.385 2.077 64.672 1.00 15.64 1041 ASP E CA 1
ATOM 7259 C C . ASP E 1 50 ? -8.873 1.805 64.577 1.00 17.18 1041 ASP E C 1
ATOM 7260 O O . ASP E 1 50 ? -8.164 1.868 65.579 1.00 20.57 1041 ASP E O 1
ATOM 7265 N N . VAL E 1 51 ? -8.398 1.492 63.375 1.00 23.88 1042 VAL E N 1
ATOM 7266 C CA . VAL E 1 51 ? -6.978 1.203 63.162 1.00 24.08 1042 VAL E CA 1
ATOM 7267 C C . VAL E 1 51 ? -6.108 2.410 63.504 1.00 22.66 1042 VAL E C 1
ATOM 7268 O O . VAL E 1 51 ? -5.051 2.265 64.121 1.00 22.97 1042 VAL E O 1
ATOM 7272 N N . GLY E 1 52 ? -6.553 3.597 63.109 1.00 27.20 1043 GLY E N 1
ATOM 7273 C CA . GLY E 1 52 ? -5.803 4.804 63.415 1.00 18.53 1043 GLY E CA 1
ATOM 7274 C C . GLY E 1 52 ? -5.796 5.052 64.917 1.00 24.33 1043 GLY E C 1
ATOM 7275 O O . GLY E 1 52 ? -4.784 5.462 65.486 1.00 23.62 1043 GLY E O 1
ATOM 7276 N N . ALA E 1 53 ? -6.923 4.791 65.574 1.00 25.94 1044 ALA E N 1
ATOM 7277 C CA . ALA E 1 53 ? -7.013 4.999 67.012 1.00 26.83 1044 ALA E CA 1
ATOM 7278 C C . ALA E 1 53 ? -6.161 3.988 67.769 1.00 24.56 1044 ALA E C 1
ATOM 7279 O O . ALA E 1 53 ? -5.460 4.350 68.708 1.00 25.70 1044 ALA E O 1
ATOM 7281 N N . ILE E 1 54 ? -6.226 2.723 67.372 1.00 21.54 1045 ILE E N 1
ATOM 7282 C CA . ILE E 1 54 ? -5.434 1.691 68.045 1.00 20.09 1045 ILE E CA 1
ATOM 7283 C C . ILE E 1 54 ? -3.933 1.974 67.905 1.00 23.37 1045 ILE E C 1
ATOM 7284 O O . ILE E 1 54 ? -3.164 1.721 68.826 1.00 24.77 1045 ILE E O 1
ATOM 7289 N N . ALA E 1 55 ? -3.519 2.482 66.749 1.00 23.62 1046 ALA E N 1
ATOM 7290 C CA . ALA E 1 55 ? -2.114 2.811 66.542 1.00 20.69 1046 ALA E CA 1
ATOM 7291 C C . ALA E 1 55 ? -1.750 3.896 67.539 1.00 17.49 1046 ALA E C 1
ATOM 7292 O O . ALA E 1 55 ? -0.743 3.794 68.220 1.00 23.06 1046 ALA E O 1
ATOM 7294 N N . GLY E 1 56 ? -2.576 4.938 67.612 1.00 20.11 1047 GLY E N 1
ATOM 7295 C CA . GLY E 1 56 ? -2.324 6.017 68.551 1.00 16.12 1047 GLY E CA 1
ATOM 7296 C C . GLY E 1 56 ? -2.099 5.495 69.961 1.00 21.62 1047 GLY E C 1
ATOM 7297 O O . GLY E 1 56 ? -1.098 5.813 70.599 1.00 22.15 1047 GLY E O 1
ATOM 7298 N N . LYS E 1 57 ? -3.024 4.675 70.445 1.00 17.59 1048 LYS E N 1
ATOM 7299 C CA . LYS E 1 57 ? -2.939 4.098 71.789 1.00 17.70 1048 LYS E CA 1
ATOM 7300 C C . LYS E 1 57 ? -1.721 3.197 71.981 1.00 19.75 1048 LYS E C 1
ATOM 7301 O O . LYS E 1 57 ? -1.147 3.137 73.072 1.00 13.33 1048 LYS E O 1
ATOM 7307 N N . ALA E 1 58 ? -1.323 2.490 70.932 1.00 20.90 1049 ALA E N 1
ATOM 7308 C CA . ALA E 1 58 ? -0.176 1.597 71.049 1.00 22.09 1049 ALA E CA 1
ATOM 7309 C C . ALA E 1 58 ? 1.118 2.390 71.225 1.00 25.63 1049 ALA E C 1
ATOM 7310 O O . ALA E 1 58 ? 1.970 2.031 72.037 1.00 23.68 1049 ALA E O 1
ATOM 7312 N N . ASN E 1 59 ? 1.271 3.471 70.473 1.00 27.41 1050 ASN E N 1
ATOM 7313 C CA . ASN E 1 59 ? 2.490 4.254 70.598 1.00 21.20 1050 ASN E CA 1
ATOM 7314 C C . ASN E 1 59 ? 2.545 4.958 71.955 1.00 22.94 1050 ASN E C 1
ATOM 7315 O O . ASN E 1 59 ? 3.584 4.958 72.615 1.00 40.12 1050 ASN E O 1
ATOM 7320 N N . GLU E 1 60 ? 1.421 5.534 72.381 1.00 16.35 1051 GLU E N 1
ATOM 7321 C CA . GLU E 1 60 ? 1.342 6.243 73.656 1.00 18.49 1051 GLU E CA 1
ATOM 7322 C C . GLU E 1 60 ? 1.673 5.351 74.845 1.00 12.50 1051 GLU E C 1
ATOM 7323 O O . GLU E 1 60 ? 2.256 5.812 75.821 1.00 20.05 1051 GLU E O 1
ATOM 7329 N N . ALA E 1 61 ? 1.289 4.076 74.768 1.00 16.04 1052 ALA E N 1
ATOM 7330 C CA . ALA E 1 61 ? 1.563 3.135 75.843 1.00 14.66 1052 ALA E CA 1
ATOM 7331 C C . ALA E 1 61 ? 3.062 2.826 75.855 1.00 12.86 1052 ALA E C 1
ATOM 7332 O O . ALA E 1 61 ? 3.680 2.711 76.919 1.00 17.28 1052 ALA E O 1
ATOM 7334 N N . GLY E 1 62 ? 3.639 2.694 74.666 1.00 13.55 1053 GLY E N 1
ATOM 7335 C CA . GLY E 1 62 ? 5.062 2.412 74.594 1.00 17.45 1053 GLY E CA 1
ATOM 7336 C C . GLY E 1 62 ? 5.807 3.594 75.178 1.00 23.31 1053 GLY E C 1
ATOM 7337 O O . GLY E 1 62 ? 6.814 3.443 75.864 1.00 23.41 1053 GLY E O 1
ATOM 7338 N N . GLN E 1 63 ? 5.298 4.789 74.912 1.00 25.89 1054 GLN E N 1
ATOM 7339 C CA . GLN E 1 63 ? 5.932 5.990 75.424 1.00 23.35 1054 GLN E CA 1
ATOM 7340 C C . GLN E 1 63 ? 5.789 6.046 76.946 1.00 19.21 1054 GLN E C 1
ATOM 7341 O O . GLN E 1 63 ? 6.684 6.522 77.646 1.00 17.01 1054 GLN E O 1
ATOM 7347 N N . GLY E 1 64 ? 4.667 5.538 77.454 1.00 13.97 1055 GLY E N 1
ATOM 7348 C CA . GLY E 1 64 ? 4.430 5.552 78.889 1.00 9.49 1055 GLY E CA 1
ATOM 7349 C C . GLY E 1 64 ? 5.280 4.522 79.592 1.00 7.97 1055 GLY E C 1
ATOM 7350 O O . GLY E 1 64 ? 5.750 4.745 80.705 1.00 7.17 1055 GLY E O 1
ATOM 7351 N N . ALA E 1 65 ? 5.477 3.377 78.958 1.00 21.54 1056 ALA E N 1
ATOM 7352 C CA . ALA E 1 65 ? 6.287 2.344 79.581 1.00 17.85 1056 ALA E CA 1
ATOM 7353 C C . ALA E 1 65 ? 7.699 2.882 79.653 1.00 14.19 1056 ALA E C 1
ATOM 7354 O O . ALA E 1 65 ? 8.410 2.673 80.639 1.00 21.97 1056 ALA E O 1
ATOM 7356 N N . TYR E 1 66 ? 8.091 3.589 78.602 1.00 27.43 1057 TYR E N 1
ATOM 7357 C CA . TYR E 1 66 ? 9.421 4.166 78.537 1.00 21.62 1057 TYR E CA 1
ATOM 7358 C C . TYR E 1 66 ? 9.659 5.129 79.694 1.00 19.41 1057 TYR E C 1
ATOM 7359 O O . TYR E 1 66 ? 10.610 4.963 80.456 1.00 17.33 1057 TYR E O 1
ATOM 7368 N N . ASP E 1 67 ? 8.794 6.136 79.825 1.00 25.66 1058 ASP E N 1
ATOM 7369 C CA . ASP E 1 67 ? 8.930 7.125 80.889 1.00 22.30 1058 ASP E CA 1
ATOM 7370 C C . ASP E 1 67 ? 8.898 6.467 82.266 1.00 24.12 1058 ASP E C 1
ATOM 7371 O O . ASP E 1 67 ? 9.533 6.949 83.202 1.00 24.97 1058 ASP E O 1
ATOM 7376 N N . ALA E 1 68 ? 8.158 5.366 82.391 1.00 11.48 1059 ALA E N 1
ATOM 7377 C CA . ALA E 1 68 ? 8.077 4.659 83.660 1.00 12.96 1059 ALA E CA 1
ATOM 7378 C C . ALA E 1 68 ? 9.414 3.948 83.939 1.00 23.35 1059 ALA E C 1
ATOM 7379 O O . ALA E 1 68 ? 9.789 3.741 85.098 1.00 15.92 1059 ALA E O 1
ATOM 7381 N N . GLN E 1 69 ? 10.125 3.574 82.879 1.00 29.03 1060 GLN E N 1
ATOM 7382 C CA . GLN E 1 69 ? 11.410 2.900 83.041 1.00 20.06 1060 GLN E CA 1
ATOM 7383 C C . GLN E 1 69 ? 12.518 3.910 83.343 1.00 14.59 1060 GLN E C 1
ATOM 7384 O O . GLN E 1 69 ? 13.376 3.663 84.183 1.00 18.61 1060 GLN E O 1
ATOM 7390 N N . VAL E 1 70 ? 12.507 5.038 82.644 1.00 14.51 1061 VAL E N 1
ATOM 7391 C CA . VAL E 1 70 ? 13.518 6.068 82.876 1.00 18.20 1061 VAL E CA 1
ATOM 7392 C C . VAL E 1 70 ? 13.433 6.462 84.351 1.00 29.25 1061 VAL E C 1
ATOM 7393 O O . VAL E 1 70 ? 14.451 6.608 85.040 1.00 24.82 1061 VAL E O 1
ATOM 7397 N N . LYS E 1 71 ? 12.205 6.609 84.836 1.00 19.87 1062 LYS E N 1
ATOM 7398 C CA . LYS E 1 71 ? 11.974 6.964 86.228 1.00 10.96 1062 LYS E CA 1
ATOM 7399 C C . LYS E 1 71 ? 12.472 5.849 87.142 1.00 8.15 1062 LYS E C 1
ATOM 7400 O O . LYS E 1 71 ? 13.049 6.123 88.196 1.00 16.06 1062 LYS E O 1
ATOM 7406 N N . ASN E 1 72 ? 12.254 4.591 86.756 1.00 18.87 1063 ASN E N 1
ATOM 7407 C CA . ASN E 1 72 ? 12.729 3.479 87.585 1.00 22.57 1063 ASN E CA 1
ATOM 7408 C C . ASN E 1 72 ? 14.244 3.545 87.799 1.00 26.37 1063 ASN E C 1
ATOM 7409 O O . ASN E 1 72 ? 14.732 3.279 88.892 1.00 26.06 1063 ASN E O 1
ATOM 7414 N N . ASP E 1 73 ? 14.983 3.880 86.751 1.00 28.83 1064 ASP E N 1
ATOM 7415 C CA . ASP E 1 73 ? 16.435 3.976 86.858 1.00 22.62 1064 ASP E CA 1
ATOM 7416 C C . ASP E 1 73 ? 16.838 5.079 87.845 1.00 15.27 1064 ASP E C 1
ATOM 7417 O O . ASP E 1 73 ? 17.755 4.901 88.645 1.00 25.97 1064 ASP E O 1
ATOM 7422 N N . GLU E 1 74 ? 16.133 6.209 87.788 1.00 17.20 1065 GLU E N 1
ATOM 7423 C CA . GLU E 1 74 ? 16.390 7.332 88.683 1.00 21.95 1065 GLU E CA 1
ATOM 7424 C C . GLU E 1 74 ? 16.108 6.976 90.141 1.00 24.11 1065 GLU E C 1
ATOM 7425 O O . GLU E 1 74 ? 16.856 7.367 91.037 1.00 19.03 1065 GLU E O 1
ATOM 7431 N N . GLN E 1 75 ? 15.018 6.254 90.392 1.00 20.12 1066 GLN E N 1
ATOM 7432 C CA . GLN E 1 75 ? 14.700 5.873 91.753 1.00 20.81 1066 GLN E CA 1
ATOM 7433 C C . GLN E 1 75 ? 15.722 4.842 92.232 1.00 14.09 1066 GLN E C 1
ATOM 7434 O O . GLN E 1 75 ? 15.980 4.741 93.422 1.00 14.73 1066 GLN E O 1
ATOM 7440 N N . ASP E 1 76 ? 16.309 4.088 91.306 1.00 23.89 1067 ASP E N 1
ATOM 7441 C CA . ASP E 1 76 ? 17.315 3.098 91.694 1.00 22.13 1067 ASP E CA 1
ATOM 7442 C C . ASP E 1 76 ? 18.551 3.793 92.282 1.00 20.66 1067 ASP E C 1
ATOM 7443 O O . ASP E 1 76 ? 19.171 3.290 93.225 1.00 23.93 1067 ASP E O 1
ATOM 7448 N N . VAL E 1 77 ? 18.904 4.946 91.722 1.00 16.31 1068 VAL E N 1
ATOM 7449 C CA . VAL E 1 77 ? 20.044 5.713 92.208 1.00 17.86 1068 VAL E CA 1
ATOM 7450 C C . VAL E 1 77 ? 19.779 6.133 93.653 1.00 22.68 1068 VAL E C 1
ATOM 7451 O O . VAL E 1 77 ? 20.556 5.839 94.564 1.00 18.18 1068 VAL E O 1
ATOM 7455 N N . GLU E 1 78 ? 18.670 6.831 93.857 1.00 18.92 1069 GLU E N 1
ATOM 7456 C CA . GLU E 1 78 ? 18.313 7.293 95.185 1.00 12.41 1069 GLU E CA 1
ATOM 7457 C C . GLU E 1 78 ? 18.241 6.154 96.176 1.00 12.53 1069 GLU E C 1
ATOM 7458 O O . GLU E 1 78 ? 18.675 6.298 97.327 1.00 18.56 1069 GLU E O 1
ATOM 7464 N N . LEU E 1 79 ? 17.695 5.013 95.746 1.00 20.29 1070 LEU E N 1
ATOM 7465 C CA . LEU E 1 79 ? 17.600 3.858 96.636 1.00 22.28 1070 LEU E CA 1
ATOM 7466 C C . LEU E 1 79 ? 18.990 3.405 97.059 1.00 28.68 1070 LEU E C 1
ATOM 7467 O O . LEU E 1 79 ? 19.256 3.230 98.248 1.00 31.51 1070 LEU E O 1
ATOM 7472 N N . ALA E 1 80 ? 19.879 3.222 96.088 1.00 21.87 1071 ALA E N 1
ATOM 7473 C CA . ALA E 1 80 ? 21.239 2.789 96.401 1.00 17.93 1071 ALA E CA 1
ATOM 7474 C C . ALA E 1 80 ? 21.901 3.793 97.354 1.00 22.40 1071 ALA E C 1
ATOM 7475 O O . ALA E 1 80 ? 22.683 3.415 98.216 1.00 21.61 1071 ALA E O 1
ATOM 7477 N N . ASP E 1 81 ? 21.563 5.071 97.212 1.00 21.36 1072 ASP E N 1
ATOM 7478 C CA . ASP E 1 81 ? 22.148 6.098 98.065 1.00 14.64 1072 ASP E CA 1
ATOM 7479 C C . ASP E 1 81 ? 21.619 5.969 99.492 1.00 16.61 1072 ASP E C 1
ATOM 7480 O O . ASP E 1 81 ? 22.366 6.106 100.454 1.00 17.94 1072 ASP E O 1
ATOM 7485 N N . HIS E 1 82 ? 20.315 5.727 99.623 1.00 22.12 1073 HIS E N 1
ATOM 7486 C CA . HIS E 1 82 ? 19.690 5.563 100.934 1.00 21.03 1073 HIS E CA 1
ATOM 7487 C C . HIS E 1 82 ? 20.252 4.319 101.605 1.00 20.89 1073 HIS E C 1
ATOM 7488 O O . HIS E 1 82 ? 20.502 4.300 102.813 1.00 25.67 1073 HIS E O 1
ATOM 7495 N N . GLU E 1 83 ? 20.433 3.268 100.817 1.00 19.80 1074 GLU E N 1
ATOM 7496 C CA . GLU E 1 83 ? 20.980 2.027 101.350 1.00 24.46 1074 GLU E CA 1
ATOM 7497 C C . GLU E 1 83 ? 22.312 2.369 102.030 1.00 25.36 1074 GLU E C 1
ATOM 7498 O O . GLU E 1 83 ? 22.495 2.134 103.233 1.00 19.39 1074 GLU E O 1
ATOM 7504 N N . ALA E 1 84 ? 23.218 2.960 101.253 1.00 21.76 1075 ALA E N 1
ATOM 7505 C CA . ALA E 1 84 ? 24.544 3.350 101.729 1.00 24.83 1075 ALA E CA 1
ATOM 7506 C C . ALA E 1 84 ? 24.506 4.248 102.948 1.00 24.08 1075 ALA E C 1
ATOM 7507 O O . ALA E 1 84 ? 25.231 4.010 103.912 1.00 23.52 1075 ALA E O 1
ATOM 7509 N N . ARG E 1 85 ? 23.678 5.290 102.905 1.00 23.37 1076 ARG E N 1
ATOM 7510 C CA . ARG E 1 85 ? 23.592 6.210 104.026 1.00 19.86 1076 ARG E CA 1
ATOM 7511 C C . ARG E 1 85 ? 23.022 5.536 105.267 1.00 21.40 1076 ARG E C 1
ATOM 7512 O O . ARG E 1 85 ? 23.472 5.797 106.384 1.00 14.99 1076 ARG E O 1
ATOM 7520 N N . ILE E 1 86 ? 22.047 4.653 105.074 1.00 21.62 1077 ILE E N 1
ATOM 7521 C CA . ILE E 1 86 ? 21.454 3.931 106.199 1.00 17.00 1077 ILE E CA 1
ATOM 7522 C C . ILE E 1 86 ? 22.500 3.003 106.835 1.00 23.84 1077 ILE E C 1
ATOM 7523 O O . ILE E 1 86 ? 22.619 2.931 108.069 1.00 25.89 1077 ILE E O 1
ATOM 7528 N N . LYS E 1 87 ? 23.255 2.288 106.005 1.00 20.42 1078 LYS E N 1
ATOM 7529 C CA . LYS E 1 87 ? 24.291 1.401 106.531 1.00 19.56 1078 LYS E CA 1
ATOM 7530 C C . LYS E 1 87 ? 25.257 2.212 107.398 1.00 23.42 1078 LYS E C 1
ATOM 7531 O O . LYS E 1 87 ? 25.551 1.838 108.529 1.00 25.69 1078 LYS E O 1
ATOM 7537 N N . GLN E 1 88 ? 25.750 3.324 106.859 1.00 22.56 1079 GLN E N 1
ATOM 7538 C CA . GLN E 1 88 ? 26.691 4.170 107.592 1.00 15.99 1079 GLN E CA 1
ATOM 7539 C C . GLN E 1 88 ? 26.094 4.628 108.936 1.00 22.11 1079 GLN E C 1
ATOM 7540 O O . GLN E 1 88 ? 26.785 4.642 109.953 1.00 20.74 1079 GLN E O 1
ATOM 7546 N N . LEU E 1 89 ? 24.815 4.998 108.932 1.00 24.91 1080 LEU E N 1
ATOM 7547 C CA . LEU E 1 89 ? 24.141 5.440 110.149 1.00 26.73 1080 LEU E CA 1
ATOM 7548 C C . LEU E 1 89 ? 24.125 4.332 111.198 1.00 24.17 1080 LEU E C 1
ATOM 7549 O O . LEU E 1 89 ? 24.414 4.568 112.372 1.00 20.77 1080 LEU E O 1
ATOM 7554 N N . ARG E 1 90 ? 23.782 3.119 110.782 1.00 20.13 1081 ARG E N 1
ATOM 7555 C CA . ARG E 1 90 ? 23.755 2.005 111.721 1.00 22.35 1081 ARG E CA 1
ATOM 7556 C C . ARG E 1 90 ? 25.131 1.854 112.369 1.00 19.92 1081 ARG E C 1
ATOM 7557 O O . ARG E 1 90 ? 25.236 1.695 113.581 1.00 40.79 1081 ARG E O 1
ATOM 7565 N N . ILE E 1 91 ? 26.181 1.923 111.554 1.00 23.60 1082 ILE E N 1
ATOM 7566 C CA . ILE E 1 91 ? 27.550 1.800 112.045 1.00 35.02 1082 ILE E CA 1
ATOM 7567 C C . ILE E 1 91 ? 27.868 2.868 113.093 1.00 28.99 1082 ILE E C 1
ATOM 7568 O O . ILE E 1 91 ? 28.427 2.566 114.148 1.00 22.36 1082 ILE E O 1
ATOM 7573 N N . ASP E 1 92 ? 27.520 4.115 112.797 1.00 30.66 1083 ASP E N 1
ATOM 7574 C CA . ASP E 1 92 ? 27.775 5.205 113.728 1.00 29.08 1083 ASP E CA 1
ATOM 7575 C C . ASP E 1 92 ? 26.965 5.036 115.014 1.00 29.66 1083 ASP E C 1
ATOM 7576 O O . ASP E 1 92 ? 27.490 5.209 116.115 1.00 27.35 1083 ASP E O 1
ATOM 7581 N N . VAL E 1 93 ? 25.687 4.696 114.880 1.00 23.31 1084 VAL E N 1
ATOM 7582 C CA . VAL E 1 93 ? 24.842 4.521 116.052 1.00 26.03 1084 VAL E CA 1
ATOM 7583 C C . VAL E 1 93 ? 25.322 3.373 116.936 1.00 33.38 1084 VAL E C 1
ATOM 7584 O O . VAL E 1 93 ? 25.251 3.469 118.158 1.00 28.04 1084 VAL E O 1
ATOM 7588 N N . ASP E 1 94 ? 25.809 2.295 116.325 1.00 32.01 1085 ASP E N 1
ATOM 7589 C CA . ASP E 1 94 ? 26.319 1.155 117.083 1.00 31.27 1085 ASP E CA 1
ATOM 7590 C C . ASP E 1 94 ? 27.598 1.570 117.803 1.00 34.66 1085 ASP E C 1
ATOM 7591 O O . ASP E 1 94 ? 27.903 1.080 118.895 1.00 37.55 1085 ASP E O 1
ATOM 7596 N N . ASP E 1 95 ? 28.347 2.478 117.183 1.00 30.83 1086 ASP E N 1
ATOM 7597 C CA . ASP E 1 95 ? 29.578 2.973 117.782 1.00 26.06 1086 ASP E CA 1
ATOM 7598 C C . ASP E 1 95 ? 29.218 3.819 119.011 1.00 28.32 1086 ASP E C 1
ATOM 7599 O O . ASP E 1 95 ? 29.799 3.668 120.092 1.00 26.91 1086 ASP E O 1
ATOM 7604 N N . HIS E 1 96 ? 28.252 4.714 118.835 1.00 24.95 1087 HIS E N 1
ATOM 7605 C CA . HIS E 1 96 ? 27.819 5.579 119.918 1.00 20.09 1087 HIS E CA 1
ATOM 7606 C C . HIS E 1 96 ? 27.292 4.793 121.106 1.00 23.85 1087 HIS E C 1
ATOM 7607 O O . HIS E 1 96 ? 27.479 5.190 122.257 1.00 33.66 1087 HIS E O 1
ATOM 7614 N N . GLU E 1 97 ? 26.632 3.675 120.826 1.00 27.93 1088 GLU E N 1
ATOM 7615 C CA . GLU E 1 97 ? 26.100 2.838 121.887 1.00 27.47 1088 GLU E CA 1
ATOM 7616 C C . GLU E 1 97 ? 27.246 2.390 122.796 1.00 30.76 1088 GLU E C 1
ATOM 7617 O O . GLU E 1 97 ? 27.152 2.488 124.017 1.00 25.19 1088 GLU E O 1
ATOM 7623 N N . SER E 1 98 ? 28.330 1.906 122.201 1.00 41.70 1089 SER E N 1
ATOM 7624 C CA . SER E 1 98 ? 29.475 1.456 122.986 1.00 44.47 1089 SER E CA 1
ATOM 7625 C C . SER E 1 98 ? 30.099 2.594 123.790 1.00 40.99 1089 SER E C 1
ATOM 7626 O O . SER E 1 98 ? 30.550 2.390 124.918 1.00 38.64 1089 SER E O 1
ATOM 7629 N N . ARG E 1 99 ? 30.120 3.791 123.213 1.00 33.42 1090 ARG E N 1
ATOM 7630 C CA . ARG E 1 99 ? 30.712 4.935 123.893 1.00 32.70 1090 ARG E CA 1
ATOM 7631 C C . ARG E 1 99 ? 29.861 5.467 125.031 1.00 37.37 1090 ARG E C 1
ATOM 7632 O O . ARG E 1 99 ? 30.321 5.525 126.166 1.00 29.90 1090 ARG E O 1
ATOM 7640 N N . ILE E 1 100 ? 28.625 5.849 124.732 1.00 37.48 1091 ILE E N 1
ATOM 7641 C CA . ILE E 1 100 ? 27.722 6.362 125.747 1.00 36.97 1091 ILE E CA 1
ATOM 7642 C C . ILE E 1 100 ? 27.740 5.435 126.956 1.00 33.87 1091 ILE E C 1
ATOM 7643 O O . ILE E 1 100 ? 27.783 5.893 128.093 1.00 32.56 1091 ILE E O 1
ATOM 7648 N N . THR E 1 101 ? 27.725 4.129 126.701 1.00 35.90 1092 THR E N 1
ATOM 7649 C CA . THR E 1 101 ? 27.759 3.133 127.768 1.00 48.71 1092 THR E CA 1
ATOM 7650 C C . THR E 1 101 ? 29.052 3.224 128.588 1.00 44.22 1092 THR E C 1
ATOM 7651 O O . THR E 1 101 ? 29.038 3.061 129.808 1.00 37.79 1092 THR E O 1
ATOM 7655 N N . ALA E 1 102 ? 30.167 3.477 127.908 1.00 23.57 1093 ALA E N 1
ATOM 7656 C CA . ALA E 1 102 ? 31.465 3.589 128.566 1.00 20.88 1093 ALA E CA 1
ATOM 7657 C C . ALA E 1 102 ? 31.522 4.844 129.427 1.00 21.97 1093 ALA E C 1
ATOM 7658 O O . ALA E 1 102 ? 32.077 4.819 130.521 1.00 22.27 1093 ALA E O 1
ATOM 7660 N N . ASN E 1 103 ? 30.952 5.935 128.920 1.00 22.46 1094 ASN E N 1
ATOM 7661 C CA . ASN E 1 103 ? 30.925 7.194 129.649 1.00 19.11 1094 ASN E CA 1
ATOM 7662 C C . ASN E 1 103 ? 30.066 7.075 130.896 1.00 21.07 1094 ASN E C 1
ATOM 7663 O O . ASN E 1 103 ? 30.458 7.535 131.964 1.00 29.21 1094 ASN E O 1
ATOM 7668 N N . THR E 1 104 ? 28.883 6.474 130.741 1.00 28.21 1095 THR E N 1
ATOM 7669 C CA . THR E 1 104 ? 27.955 6.290 131.850 1.00 28.26 1095 THR E CA 1
ATOM 7670 C C . THR E 1 104 ? 28.597 5.430 132.923 1.00 32.14 1095 THR E C 1
ATOM 7671 O O . THR E 1 104 ? 28.327 5.599 134.114 1.00 28.60 1095 THR E O 1
ATOM 7675 N N . LYS E 1 105 ? 29.461 4.516 132.497 1.00 30.06 1096 LYS E N 1
ATOM 7676 C CA . LYS E 1 105 ? 30.143 3.632 133.425 1.00 24.98 1096 LYS E CA 1
ATOM 7677 C C . LYS E 1 105 ? 31.304 4.378 134.084 1.00 31.60 1096 LYS E C 1
ATOM 7678 O O . LYS E 1 105 ? 31.607 4.162 135.267 1.00 28.96 1096 LYS E O 1
ATOM 7684 N N . ALA E 1 106 ? 31.947 5.261 133.323 1.00 31.30 1097 ALA E N 1
ATOM 7685 C CA . ALA E 1 106 ? 33.065 6.038 133.851 1.00 27.06 1097 ALA E CA 1
ATOM 7686 C C . ALA E 1 106 ? 32.537 7.055 134.857 1.00 29.13 1097 ALA E C 1
ATOM 7687 O O . ALA E 1 106 ? 33.157 7.301 135.893 1.00 36.81 1097 ALA E O 1
ATOM 7689 N N . ILE E 1 107 ? 31.386 7.640 134.548 1.00 30.35 1098 ILE E N 1
ATOM 7690 C CA . ILE E 1 107 ? 30.770 8.615 135.431 1.00 25.33 1098 ILE E CA 1
ATOM 7691 C C . ILE E 1 107 ? 30.417 7.958 136.759 1.00 28.12 1098 ILE E C 1
ATOM 7692 O O . ILE E 1 107 ? 30.604 8.547 137.826 1.00 28.80 1098 ILE E O 1
ATOM 7697 N N . THR E 1 108 ? 29.925 6.727 136.697 1.00 25.16 1099 THR E N 1
ATOM 7698 C CA . THR E 1 108 ? 29.573 6.010 137.914 1.00 30.63 1099 THR E CA 1
ATOM 7699 C C . THR E 1 108 ? 30.817 5.811 138.783 1.00 23.86 1099 THR E C 1
ATOM 7700 O O . THR E 1 108 ? 30.781 6.072 139.987 1.00 30.03 1099 THR E O 1
ATOM 7704 N N . ALA E 1 109 ? 31.910 5.357 138.176 1.00 28.06 1100 ALA E N 1
ATOM 7705 C CA . ALA E 1 109 ? 33.153 5.141 138.906 1.00 28.62 1100 ALA E CA 1
ATOM 7706 C C . ALA E 1 109 ? 33.701 6.438 139.525 1.00 30.73 1100 ALA E C 1
ATOM 7707 O O . ALA E 1 109 ? 34.215 6.424 140.643 1.00 28.59 1100 ALA E O 1
ATOM 7709 N N . LEU E 1 110 ? 33.598 7.550 138.801 1.00 25.82 1101 LEU E N 1
ATOM 7710 C CA . LEU E 1 110 ? 34.086 8.828 139.324 1.00 29.03 1101 LEU E CA 1
ATOM 7711 C C . LEU E 1 110 ? 33.283 9.250 140.543 1.00 28.24 1101 LEU E C 1
ATOM 7712 O O . LEU E 1 110 ? 33.813 9.880 141.456 1.00 24.34 1101 LEU E O 1
ATOM 7717 N N . ASN E 1 111 ? 32.003 8.897 140.550 1.00 32.71 1102 ASN E N 1
ATOM 7718 C CA . ASN E 1 111 ? 31.138 9.260 141.655 1.00 33.85 1102 ASN E CA 1
ATOM 7719 C C . ASN E 1 111 ? 31.429 8.510 142.954 1.00 28.27 1102 ASN E C 1
ATOM 7720 O O . ASN E 1 111 ? 31.297 9.081 144.019 1.00 23.20 1102 ASN E O 1
ATOM 7725 N N . VAL E 1 112 ? 31.801 7.236 142.884 1.00 28.90 1103 VAL E N 1
ATOM 7726 C CA . VAL E 1 112 ? 32.094 6.510 144.110 1.00 24.87 1103 VAL E CA 1
ATOM 7727 C C . VAL E 1 112 ? 33.372 7.068 144.755 1.00 28.11 1103 VAL E C 1
ATOM 7728 O O . VAL E 1 112 ? 33.518 7.057 145.981 1.00 34.06 1103 VAL E O 1
ATOM 7732 N N . ARG E 1 113 ? 34.286 7.559 143.925 1.00 21.95 1104 ARG E N 1
ATOM 7733 C CA . ARG E 1 113 ? 35.535 8.144 144.406 1.00 21.92 1104 ARG E CA 1
ATOM 7734 C C . ARG E 1 113 ? 35.256 9.523 144.992 1.00 22.97 1104 ARG E C 1
ATOM 7735 O O . ARG E 1 113 ? 35.742 9.864 146.070 1.00 25.33 1104 ARG E O 1
ATOM 7743 N N . VAL E 1 114 ? 34.479 10.324 144.276 1.00 23.48 1105 VAL E N 1
ATOM 7744 C CA . VAL E 1 114 ? 34.154 11.647 144.777 1.00 21.10 1105 VAL E CA 1
ATOM 7745 C C . VAL E 1 114 ? 33.327 11.521 146.052 1.00 22.90 1105 VAL E C 1
ATOM 7746 O O . VAL E 1 114 ? 33.459 12.331 146.966 1.00 28.68 1105 VAL E O 1
ATOM 7750 N N . THR E 1 115 ? 32.479 10.498 146.115 1.00 26.03 1106 THR E N 1
ATOM 7751 C CA . THR E 1 115 ? 31.651 10.277 147.298 1.00 22.33 1106 THR E CA 1
ATOM 7752 C C . THR E 1 115 ? 32.554 9.895 148.465 1.00 28.03 1106 THR E C 1
ATOM 7753 O O . THR E 1 115 ? 32.384 10.394 149.585 1.00 25.35 1106 THR E O 1
ATOM 7757 N N . THR E 1 116 ? 33.516 9.012 148.197 1.00 24.64 1107 THR E N 1
ATOM 7758 C CA . THR E 1 116 ? 34.463 8.573 149.216 1.00 28.68 1107 THR E CA 1
ATOM 7759 C C . THR E 1 116 ? 35.282 9.772 149.711 1.00 27.76 1107 THR E C 1
ATOM 7760 O O . THR E 1 116 ? 35.431 9.974 150.913 1.00 21.34 1107 THR E O 1
ATOM 7764 N N . ALA E 1 117 ? 35.811 10.563 148.782 1.00 20.66 1108 ALA E N 1
ATOM 7765 C CA . ALA E 1 117 ? 36.616 11.721 149.157 1.00 23.15 1108 ALA E CA 1
ATOM 7766 C C . ALA E 1 117 ? 35.798 12.736 149.959 1.00 28.68 1108 ALA E C 1
ATOM 7767 O O . ALA E 1 117 ? 36.346 13.432 150.809 1.00 29.20 1108 ALA E O 1
ATOM 7769 N N . GLU E 1 118 ? 34.493 12.816 149.689 1.00 27.97 1109 GLU E N 1
ATOM 7770 C CA . GLU E 1 118 ? 33.632 13.755 150.404 1.00 28.22 1109 GLU E CA 1
ATOM 7771 C C . GLU E 1 118 ? 33.484 13.377 151.878 1.00 25.81 1109 GLU E C 1
ATOM 7772 O O . GLU E 1 118 ? 33.452 14.244 152.747 1.00 26.23 1109 GLU E O 1
ATOM 7778 N N . GLY E 1 119 ? 33.383 12.084 152.158 1.00 26.33 1110 GLY E N 1
ATOM 7779 C CA . GLY E 1 119 ? 33.277 11.654 153.533 1.00 23.42 1110 GLY E CA 1
ATOM 7780 C C . GLY E 1 119 ? 34.589 11.994 154.218 1.00 28.57 1110 GLY E C 1
ATOM 7781 O O . GLY E 1 119 ? 34.602 12.554 155.316 1.00 27.17 1110 GLY E O 1
ATOM 7782 N N . GLU E 1 120 ? 35.697 11.669 153.559 1.00 20.47 1111 GLU E N 1
ATOM 7783 C CA . GLU E 1 120 ? 37.016 11.950 154.109 1.00 24.69 1111 GLU E CA 1
ATOM 7784 C C . GLU E 1 120 ? 37.208 13.433 154.420 1.00 31.89 1111 GLU E C 1
ATOM 7785 O O . GLU E 1 120 ? 37.671 13.790 155.504 1.00 26.48 1111 GLU E O 1
ATOM 7791 N N . ILE E 1 121 ? 36.852 14.290 153.474 1.00 25.44 1112 ILE E N 1
ATOM 7792 C CA . ILE E 1 121 ? 36.973 15.724 153.677 1.00 20.56 1112 ILE E CA 1
ATOM 7793 C C . ILE E 1 121 ? 36.127 16.157 154.880 1.00 23.92 1112 ILE E C 1
ATOM 7794 O O . ILE E 1 121 ? 36.543 17.001 155.670 1.00 28.49 1112 ILE E O 1
ATOM 7799 N N . ALA E 1 122 ? 34.945 15.564 155.022 1.00 16.84 1113 ALA E N 1
ATOM 7800 C CA . ALA E 1 122 ? 34.055 15.890 156.135 1.00 11.87 1113 ALA E CA 1
ATOM 7801 C C . ALA E 1 122 ? 34.705 15.492 157.464 1.00 15.07 1113 ALA E C 1
ATOM 7802 O O . ALA E 1 122 ? 34.616 16.211 158.461 1.00 24.93 1113 ALA E O 1
ATOM 7804 N N . SER E 1 123 ? 35.368 14.339 157.466 1.00 25.35 1114 SER E N 1
ATOM 7805 C CA . SER E 1 123 ? 36.042 13.836 158.649 1.00 22.00 1114 SER E CA 1
ATOM 7806 C C . SER E 1 123 ? 37.231 14.736 158.998 1.00 22.23 1114 SER E C 1
ATOM 7807 O O . SER E 1 123 ? 37.523 14.976 160.173 1.00 24.49 1114 SER E O 1
ATOM 7810 N N . LEU E 1 124 ? 37.922 15.219 157.975 1.00 20.60 1115 LEU E N 1
ATOM 7811 C CA . LEU E 1 124 ? 39.058 16.099 158.200 1.00 19.68 1115 LEU E CA 1
ATOM 7812 C C . LEU E 1 124 ? 38.563 17.401 158.800 1.00 27.10 1115 LEU E C 1
ATOM 7813 O O . LEU E 1 124 ? 39.108 17.874 159.784 1.00 30.21 1115 LEU E O 1
ATOM 7818 N N . GLN E 1 125 ? 37.516 17.979 158.226 1.00 21.42 1116 GLN E N 1
ATOM 7819 C CA . GLN E 1 125 ? 36.990 19.228 158.771 1.00 21.17 1116 GLN E CA 1
ATOM 7820 C C . GLN E 1 125 ? 36.631 19.029 160.249 1.00 31.53 1116 GLN E C 1
ATOM 7821 O O . GLN E 1 125 ? 36.871 19.902 161.074 1.00 33.84 1116 GLN E O 1
ATOM 7827 N N . THR E 1 126 ? 36.066 17.870 160.576 1.00 27.06 1117 THR E N 1
ATOM 7828 C CA . THR E 1 126 ? 35.690 17.562 161.953 1.00 27.28 1117 THR E CA 1
ATOM 7829 C C . THR E 1 126 ? 36.912 17.571 162.870 1.00 26.95 1117 THR E C 1
ATOM 7830 O O . THR E 1 126 ? 36.959 18.300 163.860 1.00 32.40 1117 THR E O 1
ATOM 7834 N N . ASN E 1 127 ? 37.894 16.745 162.535 1.00 27.29 1118 ASN E N 1
ATOM 7835 C CA . ASN E 1 127 ? 39.108 16.642 163.326 1.00 32.21 1118 ASN E CA 1
ATOM 7836 C C . ASN E 1 127 ? 39.883 17.956 163.454 1.00 36.52 1118 ASN E C 1
ATOM 7837 O O . ASN E 1 127 ? 40.338 18.306 164.550 1.00 34.96 1118 ASN E O 1
ATOM 7842 N N . VAL E 1 128 ? 40.035 18.692 162.355 1.00 24.33 1119 VAL E N 1
ATOM 7843 C CA . VAL E 1 128 ? 40.775 19.947 162.419 1.00 28.17 1119 VAL E CA 1
ATOM 7844 C C . VAL E 1 128 ? 40.078 20.953 163.316 1.00 30.66 1119 VAL E C 1
ATOM 7845 O O . VAL E 1 128 ? 40.731 21.772 163.962 1.00 29.85 1119 VAL E O 1
ATOM 7849 N N . SER E 1 129 ? 38.751 20.887 163.370 1.00 31.34 1120 SER E N 1
ATOM 7850 C CA . SER E 1 129 ? 37.998 21.800 164.222 1.00 32.97 1120 SER E CA 1
ATOM 7851 C C . SER E 1 129 ? 38.207 21.436 165.694 1.00 29.68 1120 SER E C 1
ATOM 7852 O O . SER E 1 129 ? 38.414 22.315 166.537 1.00 26.63 1120 SER E O 1
ATOM 7855 N N . ALA E 1 130 ? 38.158 20.142 165.999 1.00 28.17 1121 ALA E N 1
ATOM 7856 C CA . ALA E 1 130 ? 38.352 19.656 167.361 1.00 31.92 1121 ALA E CA 1
ATOM 7857 C C . ALA E 1 130 ? 39.773 19.989 167.818 1.00 39.19 1121 ALA E C 1
ATOM 7858 O O . ALA E 1 130 ? 40.006 20.322 168.985 1.00 33.52 1121 ALA E O 1
ATOM 7860 N N . LEU E 1 131 ? 40.717 19.893 166.885 1.00 36.29 1122 LEU E N 1
ATOM 7861 C CA . LEU E 1 131 ? 42.114 20.188 167.168 1.00 34.80 1122 LEU E CA 1
ATOM 7862 C C . LEU E 1 131 ? 42.260 21.668 167.527 1.00 37.95 1122 LEU E C 1
ATOM 7863 O O . LEU E 1 131 ? 43.002 22.021 168.441 1.00 34.63 1122 LEU E O 1
ATOM 7868 N N . ASP E 1 132 ? 41.543 22.530 166.814 1.00 26.89 1123 ASP E N 1
ATOM 7869 C CA . ASP E 1 132 ? 41.583 23.963 167.091 1.00 27.69 1123 ASP E CA 1
ATOM 7870 C C . ASP E 1 132 ? 41.201 24.174 168.564 1.00 29.59 1123 ASP E C 1
ATOM 7871 O O . ASP E 1 132 ? 41.840 24.937 169.286 1.00 32.90 1123 ASP E O 1
ATOM 7876 N N . GLY E 1 133 ? 40.159 23.472 169.003 1.00 32.47 1124 GLY E N 1
ATOM 7877 C CA . GLY E 1 133 ? 39.698 23.589 170.376 1.00 25.60 1124 GLY E CA 1
ATOM 7878 C C . GLY E 1 133 ? 40.696 23.098 171.408 1.00 22.21 1124 GLY E C 1
ATOM 7879 O O . GLY E 1 133 ? 40.970 23.785 172.386 1.00 28.99 1124 GLY E O 1
ATOM 7880 N N . ARG E 1 134 ? 41.229 21.903 171.204 1.00 19.14 1125 ARG E N 1
ATOM 7881 C CA . ARG E 1 134 ? 42.196 21.349 172.131 1.00 19.31 1125 ARG E CA 1
ATOM 7882 C C . ARG E 1 134 ? 43.425 22.265 172.216 1.00 26.37 1125 ARG E C 1
ATOM 7883 O O . ARG E 1 134 ? 43.949 22.505 173.303 1.00 27.65 1125 ARG E O 1
ATOM 7891 N N . VAL E 1 135 ? 43.864 22.782 171.069 1.00 32.13 1126 VAL E N 1
ATOM 7892 C CA . VAL E 1 135 ? 45.017 23.676 171.023 1.00 31.43 1126 VAL E CA 1
ATOM 7893 C C . VAL E 1 135 ? 44.684 24.990 171.701 1.00 38.59 1126 VAL E C 1
ATOM 7894 O O . VAL E 1 135 ? 45.519 25.564 172.393 1.00 40.02 1126 VAL E O 1
ATOM 7898 N N . THR E 1 136 ? 43.462 25.470 171.506 1.00 34.81 1127 THR E N 1
ATOM 7899 C CA . THR E 1 136 ? 43.048 26.718 172.133 1.00 30.47 1127 THR E CA 1
ATOM 7900 C C . THR E 1 136 ? 42.969 26.521 173.651 1.00 41.00 1127 THR E C 1
ATOM 7901 O O . THR E 1 136 ? 43.331 27.408 174.424 1.00 40.23 1127 THR E O 1
ATOM 7905 N N . THR E 1 137 ? 42.502 25.348 174.067 1.00 45.82 1128 THR E N 1
ATOM 7906 C CA . THR E 1 137 ? 42.384 25.015 175.482 1.00 44.62 1128 THR E CA 1
ATOM 7907 C C . THR E 1 137 ? 43.767 24.925 176.108 1.00 42.82 1128 THR E C 1
ATOM 7908 O O . THR E 1 137 ? 43.990 25.414 177.215 1.00 43.73 1128 THR E O 1
ATOM 7912 N N . ALA E 1 138 ? 44.691 24.294 175.392 1.00 35.13 1129 ALA E N 1
ATOM 7913 C CA . ALA E 1 138 ? 46.055 24.143 175.874 1.00 42.82 1129 ALA E CA 1
ATOM 7914 C C . ALA E 1 138 ? 46.697 25.514 176.065 1.00 49.03 1129 ALA E C 1
ATOM 7915 O O . ALA E 1 138 ? 47.327 25.775 177.089 1.00 56.28 1129 ALA E O 1
ATOM 7917 N N . GLU E 1 139 ? 46.532 26.383 175.072 1.00 51.02 1130 GLU E N 1
ATOM 7918 C CA . GLU E 1 139 ? 47.086 27.730 175.119 1.00 44.39 1130 GLU E CA 1
ATOM 7919 C C . GLU E 1 139 ? 46.619 28.490 176.352 1.00 39.54 1130 GLU E C 1
ATOM 7920 O O . GLU E 1 139 ? 47.355 29.318 176.897 1.00 41.38 1130 GLU E O 1
ATOM 7926 N N . ASN E 1 140 ? 45.390 28.216 176.784 1.00 26.37 1131 ASN E N 1
ATOM 7927 C CA . ASN E 1 140 ? 44.835 28.866 177.963 1.00 25.25 1131 ASN E CA 1
ATOM 7928 C C . ASN E 1 140 ? 45.415 28.281 179.244 1.00 31.77 1131 ASN E C 1
ATOM 7929 O O . ASN E 1 140 ? 45.560 28.985 180.240 1.00 29.50 1131 ASN E O 1
ATOM 7934 N N . ASN E 1 141 ? 45.737 26.991 179.229 1.00 51.02 1132 ASN E N 1
ATOM 7935 C CA . ASN E 1 141 ? 46.315 26.366 180.412 1.00 42.91 1132 ASN E CA 1
ATOM 7936 C C . ASN E 1 141 ? 47.736 26.888 180.581 1.00 49.85 1132 ASN E C 1
ATOM 7937 O O . ASN E 1 141 ? 48.152 27.233 181.683 1.00 44.55 1132 ASN E O 1
ATOM 7942 N N . ILE E 1 142 ? 48.478 26.953 179.482 1.00 41.92 1133 ILE E N 1
ATOM 7943 C CA . ILE E 1 142 ? 49.844 27.454 179.532 1.00 45.74 1133 ILE E CA 1
ATOM 7944 C C . ILE E 1 142 ? 49.844 28.898 180.033 1.00 45.57 1133 ILE E C 1
ATOM 7945 O O . ILE E 1 142 ? 50.628 29.263 180.906 1.00 39.41 1133 ILE E O 1
ATOM 7950 N N . SER E 1 143 ? 48.950 29.715 179.490 1.00 48.30 1134 SER E N 1
ATOM 7951 C CA . SER E 1 143 ? 48.866 31.116 179.889 1.00 51.87 1134 SER E CA 1
ATOM 7952 C C . SER E 1 143 ? 48.578 31.281 181.384 1.00 54.09 1134 SER E C 1
ATOM 7953 O O . SER E 1 143 ? 49.108 32.186 182.033 1.00 49.27 1134 SER E O 1
ATOM 7956 N N . ALA E 1 144 ? 47.736 30.404 181.924 1.00 33.97 1135 ALA E N 1
ATOM 7957 C CA . ALA E 1 144 ? 47.378 30.451 183.339 1.00 36.54 1135 ALA E CA 1
ATOM 7958 C C . ALA E 1 144 ? 48.545 29.988 184.212 1.00 40.46 1135 ALA E C 1
ATOM 7959 O O . ALA E 1 144 ? 48.756 30.508 185.308 1.00 47.52 1135 ALA E O 1
ATOM 7961 N N . LEU E 1 145 ? 49.298 29.010 183.719 1.00 50.74 1136 LEU E N 1
ATOM 7962 C CA . LEU E 1 145 ? 50.447 28.488 184.447 1.00 49.26 1136 LEU E CA 1
ATOM 7963 C C . LEU E 1 145 ? 51.567 29.524 184.500 1.00 47.85 1136 LEU E C 1
ATOM 7964 O O . LEU E 1 145 ? 52.275 29.641 185.500 1.00 67.99 1136 LEU E O 1
ATOM 7969 N N . GLN E 1 146 ? 51.714 30.274 183.414 1.00 34.18 1137 GLN E N 1
ATOM 7970 C CA . GLN E 1 146 ? 52.748 31.292 183.296 1.00 34.58 1137 GLN E CA 1
ATOM 7971 C C . GLN E 1 146 ? 52.537 32.470 184.236 1.00 39.57 1137 GLN E C 1
ATOM 7972 O O . GLN E 1 146 ? 53.494 33.127 184.636 1.00 42.49 1137 GLN E O 1
ATOM 7978 N N . ALA E 1 147 ? 51.288 32.730 184.601 1.00 51.37 1138 ALA E N 1
ATOM 7979 C CA . ALA E 1 147 ? 50.985 33.849 185.482 1.00 53.89 1138 ALA E CA 1
ATOM 7980 C C . ALA E 1 147 ? 50.838 33.452 186.948 1.00 52.05 1138 ALA E C 1
ATOM 7981 O O . ALA E 1 147 ? 50.630 34.308 187.811 1.00 48.28 1138 ALA E O 1
ATOM 7983 N N . ASP E 1 148 ? 50.961 32.164 187.242 1.00 34.20 1139 ASP E N 1
ATOM 7984 C CA . ASP E 1 148 ? 50.793 31.715 188.615 1.00 37.60 1139 ASP E CA 1
ATOM 7985 C C . ASP E 1 148 ? 51.914 30.847 189.182 1.00 40.15 1139 ASP E C 1
ATOM 7986 O O . ASP E 1 148 ? 51.959 30.614 190.393 1.00 41.56 1139 ASP E O 1
ATOM 7991 N N . TYR E 1 149 ? 52.824 30.380 188.331 1.00 31.35 1140 TYR E N 1
ATOM 7992 C CA . TYR E 1 149 ? 53.896 29.510 188.809 1.00 31.80 1140 TYR E CA 1
ATOM 7993 C C . TYR E 1 149 ? 55.084 30.255 189.408 1.00 43.39 1140 TYR E C 1
ATOM 7994 O O . TYR E 1 149 ? 55.334 31.419 189.077 1.00 44.29 1140 TYR E O 1
ATOM 8003 N N . VAL E 1 150 ? 55.814 29.559 190.281 1.00 60.55 1141 VAL E N 1
ATOM 8004 C CA . VAL E 1 150 ? 56.999 30.094 190.950 1.00 52.54 1141 VAL E CA 1
ATOM 8005 C C . VAL E 1 150 ? 58.214 29.945 190.042 1.00 49.69 1141 VAL E C 1
ATOM 8006 O O . VAL E 1 150 ? 58.553 28.836 189.627 1.00 41.07 1141 VAL E O 1
ATOM 8010 N N . SER E 1 151 ? 58.875 31.065 189.754 1.00 55.90 1142 SER E N 1
ATOM 8011 C CA . SER E 1 151 ? 60.037 31.073 188.867 1.00 50.33 1142 SER E CA 1
ATOM 8012 C C . SER E 1 151 ? 61.414 30.975 189.524 1.00 47.96 1142 SER E C 1
ATOM 8013 O O . SER E 1 151 ? 61.680 31.596 190.556 1.00 58.49 1142 SER E O 1
ATOM 8016 N N . LYS E 1 152 ? 62.285 30.195 188.884 1.00 34.43 1143 LYS E N 1
ATOM 8017 C CA . LYS E 1 152 ? 63.658 29.979 189.327 1.00 40.15 1143 LYS E CA 1
ATOM 8018 C C . LYS E 1 152 ? 64.577 30.962 188.607 1.00 44.07 1143 LYS E C 1
ATOM 8019 O O . LYS E 1 152 ? 65.796 30.922 188.762 1.00 58.84 1143 LYS E O 1
ATOM 8025 N N . THR E 1 153 ? 63.971 31.840 187.816 1.00 52.63 1144 THR E N 1
ATOM 8026 C CA . THR E 1 153 ? 64.703 32.840 187.050 1.00 54.54 1144 THR E CA 1
ATOM 8027 C C . THR E 1 153 ? 64.405 34.233 187.580 1.00 44.14 1144 THR E C 1
ATOM 8028 O O . THR E 1 153 ? 65.289 35.091 187.639 1.00 40.81 1144 THR E O 1
ATOM 8032 N N . ALA E 1 154 ? 63.149 34.452 187.954 1.00 37.52 1145 ALA E N 1
ATOM 8033 C CA . ALA E 1 154 ? 62.721 35.743 188.479 1.00 46.92 1145 ALA E CA 1
ATOM 8034 C C . ALA E 1 154 ? 63.671 36.192 189.584 1.00 49.97 1145 ALA E C 1
ATOM 8035 O O . ALA E 1 154 ? 64.072 35.400 190.440 1.00 41.61 1145 ALA E O 1
ATOM 8037 N N . THR E 1 155 ? 64.039 37.464 189.555 1.00 50.17 1146 THR E N 1
ATOM 8038 C CA . THR E 1 155 ? 64.945 38.000 190.552 1.00 53.31 1146 THR E CA 1
ATOM 8039 C C . THR E 1 155 ? 64.183 38.880 191.533 1.00 53.52 1146 THR E C 1
ATOM 8040 O O . THR E 1 155 ? 64.723 39.302 192.556 1.00 49.74 1146 THR E O 1
ATOM 8044 N N . THR E 1 156 ? 62.921 39.150 191.218 1.00 58.38 1147 THR E N 1
ATOM 8045 C CA . THR E 1 156 ? 62.085 39.968 192.088 1.00 62.41 1147 THR E CA 1
ATOM 8046 C C . THR E 1 156 ? 61.443 39.049 193.127 1.00 62.37 1147 THR E C 1
ATOM 8047 O O . THR E 1 156 ? 61.088 37.911 192.822 1.00 56.14 1147 THR E O 1
ATOM 8051 N N . SER E 1 157 ? 61.301 39.541 194.352 1.00 52.59 1148 SER E N 1
ATOM 8052 C CA . SER E 1 157 ? 60.707 38.746 195.422 1.00 56.90 1148 SER E CA 1
ATOM 8053 C C . SER E 1 157 ? 59.464 37.994 194.947 1.00 52.49 1148 SER E C 1
ATOM 8054 O O . SER E 1 157 ? 58.692 38.497 194.132 1.00 48.90 1148 SER E O 1
ATOM 8057 N N . GLN E 1 158 ? 59.286 36.784 195.464 1.00 58.14 1149 GLN E N 1
ATOM 8058 C CA . GLN E 1 158 ? 58.144 35.947 195.119 1.00 43.45 1149 GLN E CA 1
ATOM 8059 C C . GLN E 1 158 ? 57.443 35.499 196.399 1.00 43.49 1149 GLN E C 1
ATOM 8060 O O . GLN E 1 158 ? 58.094 35.079 197.355 1.00 43.12 1149 GLN E O 1
ATOM 8066 N N . SER E 1 159 ? 56.116 35.596 196.413 1.00 42.94 1150 SER E N 1
ATOM 8067 C CA . SER E 1 159 ? 55.335 35.244 197.594 1.00 43.23 1150 SER E CA 1
ATOM 8068 C C . SER E 1 159 ? 54.304 34.135 197.397 1.00 41.41 1150 SER E C 1
ATOM 8069 O O . SER E 1 159 ? 53.632 34.068 196.370 1.00 37.90 1150 SER E O 1
ATOM 8072 N N . LEU E 1 160 ? 54.191 33.270 198.402 1.00 34.60 1151 LEU E N 1
ATOM 8073 C CA . LEU E 1 160 ? 53.252 32.150 198.396 1.00 29.54 1151 LEU E CA 1
ATOM 8074 C C . LEU E 1 160 ? 52.112 32.449 199.361 1.00 29.29 1151 LEU E C 1
ATOM 8075 O O . LEU E 1 160 ? 52.333 32.978 200.452 1.00 33.79 1151 LEU E O 1
ATOM 8080 N N . ALA E 1 161 ? 50.897 32.099 198.965 1.00 39.34 1152 ALA E N 1
ATOM 8081 C CA . ALA E 1 161 ? 49.738 32.332 199.807 1.00 35.53 1152 ALA E CA 1
ATOM 8082 C C . ALA E 1 161 ? 49.498 31.088 200.638 1.00 39.54 1152 ALA E C 1
ATOM 8083 O O . ALA E 1 161 ? 48.415 30.897 201.190 1.00 50.25 1152 ALA E O 1
ATOM 8085 N N . SER E 1 162 ? 50.518 30.239 200.722 1.00 45.29 1153 SER E N 1
ATOM 8086 C CA . SER E 1 162 ? 50.406 29.012 201.499 1.00 44.68 1153 SER E CA 1
ATOM 8087 C C . SER E 1 162 ? 51.690 28.721 202.270 1.00 51.06 1153 SER E C 1
ATOM 8088 O O . SER E 1 162 ? 52.755 29.256 201.951 1.00 37.90 1153 SER E O 1
ATOM 8091 N N . PRO E 1 163 ? 51.598 27.893 203.325 1.00 55.00 1154 PRO E N 1
ATOM 8092 C CA . PRO E 1 163 ? 52.814 27.583 204.074 1.00 50.71 1154 PRO E CA 1
ATOM 8093 C C . PRO E 1 163 ? 53.669 26.679 203.186 1.00 49.57 1154 PRO E C 1
ATOM 8094 O O . PRO E 1 163 ? 53.155 26.038 202.265 1.00 60.78 1154 PRO E O 1
ATOM 8098 N N . LEU E 1 164 ? 54.968 26.632 203.454 1.00 36.42 1155 LEU E N 1
ATOM 8099 C CA . LEU E 1 164 ? 55.859 25.815 202.651 1.00 28.64 1155 LEU E CA 1
ATOM 8100 C C . LEU E 1 164 ? 56.513 24.721 203.483 1.00 20.68 1155 LEU E C 1
ATOM 8101 O O . LEU E 1 164 ? 56.845 24.926 204.650 1.00 26.56 1155 LEU E O 1
ATOM 8106 N N . ASN E 1 165 ? 56.681 23.558 202.870 1.00 21.56 1156 ASN E N 1
ATOM 8107 C CA . ASN E 1 165 ? 57.340 22.431 203.510 1.00 27.49 1156 ASN E CA 1
ATOM 8108 C C . ASN E 1 165 ? 58.442 22.034 202.549 1.00 21.63 1156 ASN E C 1
ATOM 8109 O O . ASN E 1 165 ? 58.250 22.029 201.331 1.00 30.87 1156 ASN E O 1
ATOM 8114 N N . VAL E 1 166 ? 59.597 21.692 203.091 1.00 28.85 1157 VAL E N 1
ATOM 8115 C CA . VAL E 1 166 ? 60.713 21.336 202.245 1.00 40.89 1157 VAL E CA 1
ATOM 8116 C C . VAL E 1 166 ? 61.346 20.042 202.698 1.00 47.72 1157 VAL E C 1
ATOM 8117 O O . VAL E 1 166 ? 61.123 19.592 203.822 1.00 38.90 1157 VAL E O 1
ATOM 8121 N N . THR E 1 167 ? 62.120 19.432 201.806 1.00 65.68 1158 THR E N 1
ATOM 8122 C CA . THR E 1 167 ? 62.789 18.193 202.133 1.00 65.56 1158 THR E CA 1
ATOM 8123 C C . THR E 1 167 ? 64.135 18.467 202.785 1.00 62.75 1158 THR E C 1
ATOM 8124 O O . THR E 1 167 ? 65.148 18.680 202.116 1.00 50.43 1158 THR E O 1
ATOM 8128 N N . THR E 1 168 ? 64.079 18.503 204.114 1.00 74.61 1159 THR E N 1
ATOM 8129 C CA . THR E 1 168 ? 65.200 18.702 205.028 1.00 75.72 1159 THR E CA 1
ATOM 8130 C C . THR E 1 168 ? 66.349 19.665 204.719 1.00 63.02 1159 THR E C 1
ATOM 8131 O O . THR E 1 168 ? 67.503 19.241 204.733 1.00 70.36 1159 THR E O 1
ATOM 8135 N N . SER E 1 169 ? 66.058 20.945 204.474 1.00 40.92 1160 SER E N 1
ATOM 8136 C CA . SER E 1 169 ? 67.125 21.922 204.205 1.00 43.70 1160 SER E CA 1
ATOM 8137 C C . SER E 1 169 ? 66.770 23.175 203.408 1.00 42.02 1160 SER E C 1
ATOM 8138 O O . SER E 1 169 ? 66.295 23.089 202.276 1.00 41.56 1160 SER E O 1
ATOM 8141 N N . TYR E 1 170 ? 67.027 24.334 204.006 1.00 38.76 1161 TYR E N 1
ATOM 8142 C CA . TYR E 1 170 ? 66.798 25.624 203.357 1.00 32.72 1161 TYR E CA 1
ATOM 8143 C C . TYR E 1 170 ? 68.158 26.329 203.264 1.00 37.73 1161 TYR E C 1
ATOM 8144 O O . TYR E 1 170 ? 68.954 26.274 204.204 1.00 36.06 1161 TYR E O 1
ATOM 8153 N N . SER E 1 171 ? 68.428 26.990 202.141 1.00 34.12 1162 SER E N 1
ATOM 8154 C CA . SER E 1 171 ? 69.697 27.694 201.985 1.00 35.69 1162 SER E CA 1
ATOM 8155 C C . SER E 1 171 ? 69.504 29.066 201.364 1.00 38.36 1162 SER E C 1
ATOM 8156 O O . SER E 1 171 ? 68.437 29.374 200.829 1.00 37.69 1162 SER E O 1
ATOM 8159 N N . VAL E 1 172 ? 70.549 29.884 201.458 1.00 41.36 1163 VAL E N 1
ATOM 8160 C CA . VAL E 1 172 ? 70.567 31.227 200.886 1.00 44.39 1163 VAL E CA 1
ATOM 8161 C C . VAL E 1 172 ? 71.981 31.426 200.356 1.00 46.52 1163 VAL E C 1
ATOM 8162 O O . VAL E 1 172 ? 72.954 31.329 201.106 1.00 36.87 1163 VAL E O 1
ATOM 8166 N N . GLY E 1 173 ? 72.099 31.685 199.059 1.00 46.52 1164 GLY E N 1
ATOM 8167 C CA . GLY E 1 173 ? 73.414 31.855 198.477 1.00 52.11 1164 GLY E CA 1
ATOM 8168 C C . GLY E 1 173 ? 74.142 30.522 198.478 1.00 52.68 1164 GLY E C 1
ATOM 8169 O O . GLY E 1 173 ? 75.367 30.462 198.591 1.00 87.77 1164 GLY E O 1
ATOM 8170 N N . GLY E 1 174 ? 73.372 29.445 198.360 1.00 34.51 1165 GLY E N 1
ATOM 8171 C CA . GLY E 1 174 ? 73.943 28.108 198.340 1.00 38.16 1165 GLY E CA 1
ATOM 8172 C C . GLY E 1 174 ? 74.440 27.624 199.690 1.00 45.53 1165 GLY E C 1
ATOM 8173 O O . GLY E 1 174 ? 75.030 26.549 199.785 1.00 47.70 1165 GLY E O 1
ATOM 8174 N N . LYS E 1 175 ? 74.197 28.412 200.735 1.00 45.44 1166 LYS E N 1
ATOM 8175 C CA . LYS E 1 175 ? 74.634 28.066 202.087 1.00 50.56 1166 LYS E CA 1
ATOM 8176 C C . LYS E 1 175 ? 73.463 27.550 202.923 1.00 40.08 1166 LYS E C 1
ATOM 8177 O O . LYS E 1 175 ? 72.478 28.262 203.117 1.00 44.63 1166 LYS E O 1
ATOM 8183 N N . LYS E 1 176 ? 73.563 26.322 203.423 1.00 49.05 1167 LYS E N 1
ATOM 8184 C CA . LYS E 1 176 ? 72.489 25.755 204.239 1.00 45.76 1167 LYS E CA 1
ATOM 8185 C C . LYS E 1 176 ? 72.254 26.624 205.485 1.00 52.22 1167 LYS E C 1
ATOM 8186 O O . LYS E 1 176 ? 73.203 27.092 206.110 1.00 56.09 1167 LYS E O 1
ATOM 8192 N N . VAL E 1 177 ? 70.992 26.833 205.849 1.00 45.92 1168 VAL E N 1
ATOM 8193 C CA . VAL E 1 177 ? 70.676 27.676 206.996 1.00 46.41 1168 VAL E CA 1
ATOM 8194 C C . VAL E 1 177 ? 69.607 27.121 207.941 1.00 37.25 1168 VAL E C 1
ATOM 8195 O O . VAL E 1 177 ? 69.487 27.562 209.082 1.00 33.84 1168 VAL E O 1
ATOM 8199 N N . VAL E 1 178 ? 68.822 26.164 207.472 1.00 32.01 1169 VAL E N 1
ATOM 8200 C CA . VAL E 1 178 ? 67.796 25.563 208.317 1.00 27.70 1169 VAL E CA 1
ATOM 8201 C C . VAL E 1 178 ? 67.593 24.123 207.897 1.00 39.41 1169 VAL E C 1
ATOM 8202 O O . VAL E 1 178 ? 67.511 23.821 206.702 1.00 38.72 1169 VAL E O 1
ATOM 8206 N N . GLY E 1 179 ? 67.508 23.235 208.880 1.00 32.97 1170 GLY E N 1
ATOM 8207 C CA . GLY E 1 179 ? 67.305 21.831 208.580 1.00 33.48 1170 GLY E CA 1
ATOM 8208 C C . GLY E 1 179 ? 66.172 21.263 209.405 1.00 36.44 1170 GLY E C 1
ATOM 8209 O O . GLY E 1 179 ? 65.252 21.987 209.785 1.00 46.04 1170 GLY E O 1
ATOM 8210 N N . ALA E 1 180 ? 66.242 19.965 209.681 1.00 46.89 1171 ALA E N 1
ATOM 8211 C CA . ALA E 1 180 ? 65.224 19.297 210.479 1.00 50.47 1171 ALA E CA 1
ATOM 8212 C C . ALA E 1 180 ? 65.286 19.830 211.906 1.00 45.54 1171 ALA E C 1
ATOM 8213 O O . ALA E 1 180 ? 66.358 20.176 212.403 1.00 48.01 1171 ALA E O 1
ATOM 8215 N N . ARG E 1 181 ? 64.129 19.899 212.553 1.00 39.83 1172 ARG E N 1
ATOM 8216 C CA . ARG E 1 181 ? 64.034 20.383 213.927 1.00 39.82 1172 ARG E CA 1
ATOM 8217 C C . ARG E 1 181 ? 64.994 19.643 214.863 1.00 43.80 1172 ARG E C 1
ATOM 8218 O O . ARG E 1 181 ? 65.003 18.414 214.906 1.00 42.36 1172 ARG E O 1
ATOM 8226 N N . GLN E 1 182 ? 65.808 20.398 215.598 1.00 49.03 1173 GLN E N 1
ATOM 8227 C CA . GLN E 1 182 ? 66.750 19.821 216.558 1.00 56.67 1173 GLN E CA 1
ATOM 8228 C C . GLN E 1 182 ? 65.906 19.167 217.649 1.00 62.16 1173 GLN E C 1
ATOM 8229 O O . GLN E 1 182 ? 65.191 19.862 218.362 1.00 51.13 1173 GLN E O 1
ATOM 8235 N N . THR E 1 183 ? 65.986 17.848 217.788 1.00 63.65 1174 THR E N 1
ATOM 8236 C CA . THR E 1 183 ? 65.189 17.153 218.796 1.00 57.71 1174 THR E CA 1
ATOM 8237 C C . THR E 1 183 ? 65.961 16.804 220.073 1.00 56.49 1174 THR E C 1
ATOM 8238 O O . THR E 1 183 ? 67.144 17.129 220.204 1.00 51.00 1174 THR E O 1
ATOM 8242 N N . GLY E 1 184 ? 65.274 16.166 221.020 1.00 54.44 1175 GLY E N 1
ATOM 8243 C CA . GLY E 1 184 ? 65.903 15.757 222.266 1.00 45.87 1175 GLY E CA 1
ATOM 8244 C C . GLY E 1 184 ? 65.934 16.758 223.411 1.00 46.23 1175 GLY E C 1
ATOM 8245 O O . GLY E 1 184 ? 66.646 16.546 224.393 1.00 38.66 1175 GLY E O 1
ATOM 8246 N N . TRP E 1 185 ? 65.170 17.840 223.303 1.00 51.56 1176 TRP E N 1
ATOM 8247 C CA . TRP E 1 185 ? 65.143 18.855 224.352 1.00 44.28 1176 TRP E CA 1
ATOM 8248 C C . TRP E 1 185 ? 64.037 18.593 225.366 1.00 48.33 1176 TRP E C 1
ATOM 8249 O O . TRP E 1 185 ? 63.054 17.919 225.060 1.00 41.80 1176 TRP E O 1
ATOM 8260 N N . THR E 1 186 ? 64.200 19.143 226.568 1.00 53.11 1177 THR E N 1
ATOM 8261 C CA . THR E 1 186 ? 63.219 18.989 227.639 1.00 59.72 1177 THR E CA 1
ATOM 8262 C C . THR E 1 186 ? 62.379 20.257 227.826 1.00 71.70 1177 THR E C 1
ATOM 8263 O O . THR E 1 186 ? 61.233 20.185 228.268 1.00 116.17 1177 THR E O 1
ATOM 8267 N N . ALA E 1 187 ? 62.956 21.409 227.491 1.00 52.46 1178 ALA E N 1
ATOM 8268 C CA . ALA E 1 187 ? 62.280 22.710 227.596 1.00 43.77 1178 ALA E CA 1
ATOM 8269 C C . ALA E 1 187 ? 62.387 23.381 228.959 1.00 41.61 1178 ALA E C 1
ATOM 8270 O O . ALA E 1 187 ? 61.783 22.937 229.939 1.00 28.96 1178 ALA E O 1
ATOM 8272 N N . ALA E 1 188 ? 63.148 24.469 229.006 1.00 39.56 1179 ALA E N 1
ATOM 8273 C CA . ALA E 1 188 ? 63.337 25.217 230.240 1.00 38.01 1179 ALA E CA 1
ATOM 8274 C C . ALA E 1 188 ? 61.982 25.682 230.769 1.00 42.05 1179 ALA E C 1
ATOM 8275 O O . ALA E 1 188 ? 61.002 25.714 230.024 1.00 27.67 1179 ALA E O 1
ATOM 8277 N N . THR E 1 189 ? 61.937 26.041 232.051 1.00 53.86 1180 THR E N 1
ATOM 8278 C CA . THR E 1 189 ? 60.705 26.498 232.696 1.00 46.80 1180 THR E CA 1
ATOM 8279 C C . THR E 1 189 ? 60.963 27.846 233.367 1.00 39.81 1180 THR E C 1
ATOM 8280 O O . THR E 1 189 ? 62.113 28.256 233.509 1.00 39.75 1180 THR E O 1
ATOM 8284 N N . GLY E 1 190 ? 59.898 28.539 233.769 1.00 32.82 1181 GLY E N 1
ATOM 8285 C CA . GLY E 1 190 ? 60.067 29.820 234.441 1.00 45.99 1181 GLY E CA 1
ATOM 8286 C C . GLY E 1 190 ? 59.817 31.071 233.616 1.00 56.05 1181 GLY E C 1
ATOM 8287 O O . GLY E 1 190 ? 60.000 31.074 232.403 1.00 61.18 1181 GLY E O 1
ATOM 8288 N N . THR E 1 191 ? 59.409 32.143 234.291 1.00 63.70 1182 THR E N 1
ATOM 8289 C CA . THR E 1 191 ? 59.122 33.423 233.645 1.00 65.41 1182 THR E CA 1
ATOM 8290 C C . THR E 1 191 ? 60.266 33.891 232.754 1.00 70.79 1182 THR E C 1
ATOM 8291 O O . THR E 1 191 ? 61.340 34.229 233.246 1.00 73.61 1182 THR E O 1
ATOM 8295 N N . ALA E 1 192 ? 60.029 33.920 231.445 1.00 61.03 1183 ALA E N 1
ATOM 8296 C CA . ALA E 1 192 ? 61.045 34.354 230.489 1.00 59.14 1183 ALA E CA 1
ATOM 8297 C C . ALA E 1 192 ? 61.191 35.872 230.507 1.00 57.95 1183 ALA E C 1
ATOM 8298 O O . ALA E 1 192 ? 60.231 36.592 230.789 1.00 79.45 1183 ALA E O 1
ATOM 8300 N N . ASN E 1 193 ? 62.390 36.358 230.197 1.00 53.62 1184 ASN E N 1
ATOM 8301 C CA . ASN E 1 193 ? 62.645 37.795 230.194 1.00 55.83 1184 ASN E CA 1
ATOM 8302 C C . ASN E 1 193 ? 63.122 38.358 228.856 1.00 59.20 1184 ASN E C 1
ATOM 8303 O O . ASN E 1 193 ? 64.251 38.107 228.422 1.00 42.81 1184 ASN E O 1
ATOM 8308 N N . LYS E 1 194 ? 62.240 39.118 228.211 1.00 82.30 1185 LYS E N 1
ATOM 8309 C CA . LYS E 1 194 ? 62.535 39.766 226.935 1.00 82.90 1185 LYS E CA 1
ATOM 8310 C C . LYS E 1 194 ? 62.683 41.251 227.226 1.00 74.14 1185 LYS E C 1
ATOM 8311 O O . LYS E 1 194 ? 62.304 42.093 226.412 1.00 82.89 1185 LYS E O 1
ATOM 8317 N N . GLY E 1 195 ? 63.230 41.571 228.391 1.00 55.72 1186 GLY E N 1
ATOM 8318 C CA . GLY E 1 195 ? 63.367 42.963 228.764 1.00 57.82 1186 GLY E CA 1
ATOM 8319 C C . GLY E 1 195 ? 64.731 43.591 228.600 1.00 61.00 1186 GLY E C 1
ATOM 8320 O O . GLY E 1 195 ? 65.544 43.168 227.778 1.00 62.02 1186 GLY E O 1
ATOM 8321 N N . VAL E 1 196 ? 64.967 44.625 229.400 1.00 68.55 1187 VAL E N 1
ATOM 8322 C CA . VAL E 1 196 ? 66.219 45.363 229.379 1.00 70.40 1187 VAL E CA 1
ATOM 8323 C C . VAL E 1 196 ? 67.375 44.499 229.847 1.00 73.49 1187 VAL E C 1
ATOM 8324 O O . VAL E 1 196 ? 67.504 44.222 231.038 1.00 82.86 1187 VAL E O 1
ATOM 8328 N N . PHE E 1 197 ? 68.209 44.061 228.911 1.00 85.44 1188 PHE E N 1
ATOM 8329 C CA . PHE E 1 197 ? 69.358 43.253 229.281 1.00 87.61 1188 PHE E CA 1
ATOM 8330 C C . PHE E 1 197 ? 70.505 44.221 229.488 1.00 94.40 1188 PHE E C 1
ATOM 8331 O O . PHE E 1 197 ? 70.505 45.326 228.939 1.00 99.97 1188 PHE E O 1
ATOM 8339 N N . ASP E 1 198 ? 71.488 43.806 230.272 1.00 75.07 1189 ASP E N 1
ATOM 8340 C CA . ASP E 1 198 ? 72.615 44.668 230.576 1.00 73.68 1189 ASP E CA 1
ATOM 8341 C C . ASP E 1 198 ? 73.966 43.995 230.392 1.00 72.27 1189 ASP E C 1
ATOM 8342 O O . ASP E 1 198 ? 74.891 44.236 231.163 1.00 58.98 1189 ASP E O 1
ATOM 8347 N N . ALA E 1 199 ? 74.076 43.158 229.363 1.00 78.70 1190 ALA E N 1
ATOM 8348 C CA . ALA E 1 199 ? 75.319 42.450 229.073 1.00 78.28 1190 ALA E CA 1
ATOM 8349 C C . ALA E 1 199 ? 76.525 43.320 229.406 1.00 80.77 1190 ALA E C 1
ATOM 8350 O O . ALA E 1 199 ? 76.498 44.536 229.212 1.00 68.53 1190 ALA E O 1
ATOM 8352 N N . ASP E 1 200 ? 77.577 42.684 229.910 1.00 76.72 1191 ASP E N 1
ATOM 8353 C CA . ASP E 1 200 ? 78.810 43.368 230.286 1.00 84.46 1191 ASP E CA 1
ATOM 8354 C C . ASP E 1 200 ? 78.697 43.983 231.676 1.00 84.13 1191 ASP E C 1
ATOM 8355 O O . ASP E 1 200 ? 79.181 45.093 231.931 1.00 86.55 1191 ASP E O 1
ATOM 8360 N N . LEU E 1 201 ? 78.041 43.250 232.569 1.00 81.17 1192 LEU E N 1
ATOM 8361 C CA . LEU E 1 201 ? 77.849 43.686 233.939 1.00 77.33 1192 LEU E CA 1
ATOM 8362 C C . LEU E 1 201 ? 79.096 43.291 234.721 1.00 76.45 1192 LEU E C 1
ATOM 8363 O O . LEU E 1 201 ? 79.640 42.214 234.524 1.00 84.92 1192 LEU E O 1
ATOM 8368 N N . THR E 1 202 ? 79.560 44.166 235.600 1.00 47.85 1193 THR E N 1
ATOM 8369 C CA . THR E 1 202 ? 80.732 43.833 236.388 1.00 47.85 1193 THR E CA 1
ATOM 8370 C C . THR E 1 202 ? 80.300 43.501 237.815 1.00 47.85 1193 THR E C 1
ATOM 8371 O O . THR E 1 202 ? 79.228 43.909 238.260 1.00 79.78 1193 THR E O 1
ATOM 8375 N N . PHE E 1 203 ? 81.127 42.741 238.517 1.00 78.99 1194 PHE E N 1
ATOM 8376 C CA . PHE E 1 203 ? 80.778 42.343 239.865 1.00 89.46 1194 PHE E CA 1
ATOM 8377 C C . PHE E 1 203 ? 81.781 42.682 240.936 1.00 98.56 1194 PHE E C 1
ATOM 8378 O O . PHE E 1 203 ? 82.965 42.363 240.828 1.00 104.81 1194 PHE E O 1
ATOM 8386 N N . ALA E 1 204 ? 81.278 43.313 241.989 1.00 51.90 1195 ALA E N 1
ATOM 8387 C CA . ALA E 1 204 ? 82.099 43.699 243.124 1.00 51.90 1195 ALA E CA 1
ATOM 8388 C C . ALA E 1 204 ? 82.469 42.437 243.893 1.00 51.90 1195 ALA E C 1
ATOM 8389 O O . ALA E 1 204 ? 81.969 41.355 243.587 1.00 117.87 1195 ALA E O 1
ATOM 8391 N N . ALA E 1 216 ? 75.439 39.166 246.229 1.00 49.80 1207 ALA E N 1
ATOM 8392 C CA . ALA E 1 216 ? 74.134 38.600 245.917 1.00 48.42 1207 ALA E CA 1
ATOM 8393 C C . ALA E 1 216 ? 73.782 38.759 244.435 1.00 61.92 1207 ALA E C 1
ATOM 8394 O O . ALA E 1 216 ? 72.609 38.728 244.063 1.00 52.63 1207 ALA E O 1
ATOM 8396 N N . ILE E 1 217 ? 74.796 38.917 243.587 1.00 92.16 1208 ILE E N 1
ATOM 8397 C CA . ILE E 1 217 ? 74.564 39.074 242.154 1.00 93.37 1208 ILE E CA 1
ATOM 8398 C C . ILE E 1 217 ? 74.001 37.818 241.509 1.00 97.07 1208 ILE E C 1
ATOM 8399 O O . ILE E 1 217 ? 73.917 37.731 240.283 1.00 98.28 1208 ILE E O 1
ATOM 8404 N N . ALA E 1 218 ? 73.631 36.841 242.333 1.00 82.30 1209 ALA E N 1
ATOM 8405 C CA . ALA E 1 218 ? 73.054 35.602 241.827 1.00 85.66 1209 ALA E CA 1
ATOM 8406 C C . ALA E 1 218 ? 71.825 36.013 241.031 1.00 88.38 1209 ALA E C 1
ATOM 8407 O O . ALA E 1 218 ? 71.290 35.238 240.238 1.00 99.31 1209 ALA E O 1
ATOM 8409 N N . ASN E 1 219 ? 71.387 37.248 241.263 1.00 99.06 1210 ASN E N 1
ATOM 8410 C CA . ASN E 1 219 ? 70.243 37.815 240.564 1.00 92.24 1210 ASN E CA 1
ATOM 8411 C C . ASN E 1 219 ? 70.571 37.783 239.079 1.00 84.63 1210 ASN E C 1
ATOM 8412 O O . ASN E 1 219 ? 69.729 37.434 238.252 1.00 61.63 1210 ASN E O 1
ATOM 8417 N N . ALA E 1 220 ? 71.810 38.151 238.758 1.00 72.56 1211 ALA E N 1
ATOM 8418 C CA . ALA E 1 220 ? 72.294 38.180 237.382 1.00 72.51 1211 ALA E CA 1
ATOM 8419 C C . ALA E 1 220 ? 72.329 36.784 236.773 1.00 69.10 1211 ALA E C 1
ATOM 8420 O O . ALA E 1 220 ? 72.096 36.621 235.574 1.00 56.79 1211 ALA E O 1
ATOM 8422 N N . LEU E 1 221 ? 72.645 35.780 237.587 1.00 75.45 1212 LEU E N 1
ATOM 8423 C CA . LEU E 1 221 ? 72.663 34.411 237.089 1.00 70.70 1212 LEU E CA 1
ATOM 8424 C C . LEU E 1 221 ? 71.217 34.089 236.755 1.00 71.39 1212 LEU E C 1
ATOM 8425 O O . LEU E 1 221 ? 70.907 33.564 235.686 1.00 51.38 1212 LEU E O 1
ATOM 8430 N N . ILE E 1 222 ? 70.334 34.426 237.688 1.00 81.87 1213 ILE E N 1
ATOM 8431 C CA . ILE E 1 222 ? 68.912 34.205 237.515 1.00 73.39 1213 ILE E CA 1
ATOM 8432 C C . ILE E 1 222 ? 68.454 34.879 236.228 1.00 71.76 1213 ILE E C 1
ATOM 8433 O O . ILE E 1 222 ? 67.734 34.278 235.437 1.00 63.63 1213 ILE E O 1
ATOM 8438 N N . THR E 1 223 ? 68.888 36.120 236.015 1.00 51.52 1214 THR E N 1
ATOM 8439 C CA . THR E 1 223 ? 68.516 36.873 234.817 1.00 53.67 1214 THR E CA 1
ATOM 8440 C C . THR E 1 223 ? 69.130 36.256 233.564 1.00 46.49 1214 THR E C 1
ATOM 8441 O O . THR E 1 223 ? 68.525 36.259 232.496 1.00 48.57 1214 THR E O 1
ATOM 8445 N N . GLU E 1 224 ? 70.340 35.730 233.697 1.00 58.29 1215 GLU E N 1
ATOM 8446 C CA . GLU E 1 224 ? 71.003 35.091 232.573 1.00 63.24 1215 GLU E CA 1
ATOM 8447 C C . GLU E 1 224 ? 70.242 33.813 232.244 1.00 70.80 1215 GLU E C 1
ATOM 8448 O O . GLU E 1 224 ? 70.282 33.324 231.116 1.00 80.40 1215 GLU E O 1
ATOM 8454 N N . ARG E 1 225 ? 69.544 33.282 233.242 1.00 61.89 1216 ARG E N 1
ATOM 8455 C CA . ARG E 1 225 ? 68.779 32.053 233.081 1.00 59.27 1216 ARG E CA 1
ATOM 8456 C C . ARG E 1 225 ? 67.423 32.293 232.426 1.00 59.55 1216 ARG E C 1
ATOM 8457 O O . ARG E 1 225 ? 66.958 31.473 231.635 1.00 59.08 1216 ARG E O 1
ATOM 8465 N N . ARG E 1 226 ? 66.794 33.419 232.751 1.00 54.27 1217 ARG E N 1
ATOM 8466 C CA . ARG E 1 226 ? 65.492 33.749 232.183 1.00 56.51 1217 ARG E CA 1
ATOM 8467 C C . ARG E 1 226 ? 65.631 34.206 230.730 1.00 56.53 1217 ARG E C 1
ATOM 8468 O O . ARG E 1 226 ? 64.820 33.842 229.879 1.00 44.12 1217 ARG E O 1
ATOM 8476 N N . ARG E 1 227 ? 66.664 34.998 230.451 1.00 86.18 1218 ARG E N 1
ATOM 8477 C CA . ARG E 1 227 ? 66.911 35.501 229.101 1.00 75.61 1218 ARG E CA 1
ATOM 8478 C C . ARG E 1 227 ? 67.130 34.327 228.146 1.00 74.98 1218 ARG E C 1
ATOM 8479 O O . ARG E 1 227 ? 66.691 34.355 226.996 1.00 78.62 1218 ARG E O 1
ATOM 8487 N N . THR E 1 228 ? 67.822 33.302 228.633 1.00 50.88 1219 THR E N 1
ATOM 8488 C CA . THR E 1 228 ? 68.092 32.107 227.843 1.00 54.95 1219 THR E CA 1
ATOM 8489 C C . THR E 1 228 ? 66.791 31.331 227.639 1.00 57.43 1219 THR E C 1
ATOM 8490 O O . THR E 1 228 ? 66.512 30.835 226.546 1.00 56.17 1219 THR E O 1
ATOM 8494 N N . LYS E 1 229 ? 65.998 31.232 228.700 1.00 59.50 1220 LYS E N 1
ATOM 8495 C CA . LYS E 1 229 ? 64.720 30.537 228.639 1.00 60.34 1220 LYS E CA 1
ATOM 8496 C C . LYS E 1 229 ? 63.854 31.272 227.620 1.00 44.92 1220 LYS E C 1
ATOM 8497 O O . LYS E 1 229 ? 63.001 30.679 226.957 1.00 53.84 1220 LYS E O 1
ATOM 8503 N N . ALA E 1 230 ? 64.099 32.571 227.495 1.00 37.24 1221 ALA E N 1
ATOM 8504 C CA . ALA E 1 230 ? 63.357 33.405 226.559 1.00 47.26 1221 ALA E CA 1
ATOM 8505 C C . ALA E 1 230 ? 63.703 33.047 225.114 1.00 54.34 1221 ALA E C 1
ATOM 8506 O O . ALA E 1 230 ? 62.814 32.907 224.269 1.00 62.02 1221 ALA E O 1
ATOM 8508 N N . MET E 1 231 ? 64.997 32.903 224.833 1.00 53.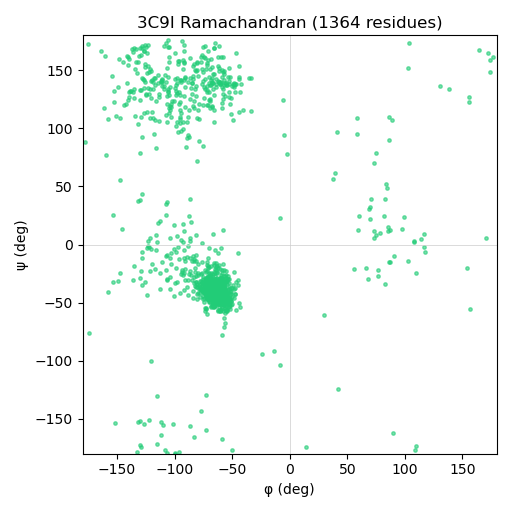50 1222 MET E N 1
ATOM 8509 C CA . MET E 1 231 ? 65.442 32.554 223.490 1.00 45.32 1222 MET E CA 1
ATOM 8510 C C . MET E 1 231 ? 64.984 31.152 223.127 1.00 37.96 1222 MET E C 1
ATOM 8511 O O . MET E 1 231 ? 64.468 30.922 222.036 1.00 56.06 1222 MET E O 1
ATOM 8516 N N . GLU E 1 232 ? 65.173 30.214 224.047 1.00 30.78 1223 GLU E N 1
ATOM 8517 C CA . GLU E 1 232 ? 64.767 28.839 223.799 1.00 41.75 1223 GLU E CA 1
ATOM 8518 C C . GLU E 1 232 ? 63.289 28.785 223.409 1.00 47.10 1223 GLU E C 1
ATOM 8519 O O . GLU E 1 232 ? 62.906 28.038 222.511 1.00 44.44 1223 GLU E O 1
ATOM 8525 N N . ASP E 1 233 ? 62.464 29.579 224.088 1.00 42.11 1224 ASP E N 1
ATOM 8526 C CA . ASP E 1 233 ? 61.036 29.613 223.798 1.00 40.17 1224 ASP E CA 1
ATOM 8527 C C . ASP E 1 233 ? 60.802 30.094 222.372 1.00 39.97 1224 ASP E C 1
ATOM 8528 O O . ASP E 1 233 ? 59.929 29.581 221.663 1.00 38.86 1224 ASP E O 1
ATOM 8533 N N . ALA E 1 234 ? 61.593 31.081 221.959 1.00 25.24 1225 ALA E N 1
ATOM 8534 C CA . ALA E 1 234 ? 61.480 31.648 220.620 1.00 35.71 1225 ALA E CA 1
ATOM 8535 C C . ALA E 1 234 ? 61.894 30.622 219.576 1.00 38.68 1225 ALA E C 1
ATOM 8536 O O . ALA E 1 234 ? 61.270 30.517 218.523 1.00 33.85 1225 ALA E O 1
ATOM 8538 N N . LEU E 1 235 ? 62.943 29.860 219.878 1.00 52.39 1226 LEU E N 1
ATOM 8539 C CA . LEU E 1 235 ? 63.440 28.846 218.956 1.00 47.97 1226 LEU E CA 1
ATOM 8540 C C . LEU E 1 235 ? 62.512 27.627 218.876 1.00 40.72 1226 LEU E C 1
ATOM 8541 O O . LEU E 1 235 ? 62.451 26.949 217.846 1.00 34.94 1226 LEU E O 1
ATOM 8546 N N . ARG E 1 236 ? 61.798 27.334 219.959 1.00 31.86 1227 ARG E N 1
ATOM 8547 C CA . ARG E 1 236 ? 60.880 26.202 219.944 1.00 33.09 1227 ARG E CA 1
ATOM 8548 C C . ARG E 1 236 ? 59.552 26.684 219.370 1.00 33.93 1227 ARG E C 1
ATOM 8549 O O . ARG E 1 236 ? 58.787 25.906 218.799 1.00 36.37 1227 ARG E O 1
ATOM 8557 N N . ALA E 1 237 ? 59.286 27.977 219.526 1.00 37.64 1228 ALA E N 1
ATOM 8558 C CA . ALA E 1 237 ? 58.063 28.563 219.000 1.00 40.45 1228 ALA E CA 1
ATOM 8559 C C . ALA E 1 237 ? 58.172 28.491 217.482 1.00 36.15 1228 ALA E C 1
ATOM 8560 O O . ALA E 1 237 ? 57.199 28.199 216.793 1.00 42.77 1228 ALA E O 1
ATOM 8562 N N . HIS E 1 238 ? 59.367 28.758 216.967 1.00 37.89 1229 HIS E N 1
ATOM 8563 C CA . HIS E 1 238 ? 59.597 28.701 215.531 1.00 34.95 1229 HIS E CA 1
ATOM 8564 C C . HIS E 1 238 ? 59.555 27.255 215.071 1.00 34.02 1229 HIS E C 1
ATOM 8565 O O . HIS E 1 238 ? 58.998 26.942 214.013 1.00 37.13 1229 HIS E O 1
ATOM 8572 N N . GLY E 1 239 ? 60.138 26.378 215.885 1.00 27.88 1230 GLY E N 1
ATOM 8573 C CA . GLY E 1 239 ? 60.165 24.963 215.570 1.00 26.77 1230 GLY E CA 1
ATOM 8574 C C . GLY E 1 239 ? 61.587 24.483 215.389 1.00 30.69 1230 GLY E C 1
ATOM 8575 O O . GLY E 1 239 ? 61.831 23.282 215.246 1.00 35.71 1230 GLY E O 1
ATOM 8576 N N . LEU E 1 240 ? 62.526 25.428 215.403 1.00 27.24 1231 LEU E N 1
ATOM 8577 C CA . LEU E 1 240 ? 63.945 25.128 215.233 1.00 30.86 1231 LEU E CA 1
ATOM 8578 C C . LEU E 1 240 ? 64.468 24.060 216.199 1.00 38.16 1231 LEU E C 1
ATOM 8579 O O . LEU E 1 240 ? 65.365 23.294 215.852 1.00 32.06 1231 LEU E O 1
ATOM 8584 N N . ILE E 1 241 ? 63.918 24.012 217.410 1.00 55.40 1232 ILE E N 1
ATOM 8585 C CA . ILE E 1 241 ? 64.340 23.009 218.382 1.00 54.98 1232 ILE E CA 1
ATOM 8586 C C . ILE E 1 241 ? 63.159 22.266 218.985 1.00 58.38 1232 ILE E C 1
ATOM 8587 O O . ILE E 1 241 ? 62.014 22.711 218.905 1.00 57.62 1232 ILE E O 1
ATOM 8592 N N . ASP E 1 242 ? 63.465 21.127 219.593 1.00 49.70 1233 ASP E N 1
ATOM 8593 C CA . ASP E 1 242 ? 62.482 20.259 220.226 1.00 55.10 1233 ASP E CA 1
ATOM 8594 C C . ASP E 1 242 ? 61.828 20.897 221.450 1.00 58.31 1233 ASP E C 1
ATOM 8595 O O . ASP E 1 242 ? 62.420 21.743 222.122 1.00 46.59 1233 ASP E O 1
ATOM 8600 N N . MET F 1 10 ? 4.054 13.696 86.451 1.00 46.93 1001 MET F N 1
ATOM 8601 C CA . MET F 1 10 ? 3.476 12.538 87.126 1.00 47.70 1001 MET F CA 1
ATOM 8602 C C . MET F 1 10 ? 2.678 11.648 86.171 1.00 39.41 1001 MET F C 1
ATOM 8603 O O . MET F 1 10 ? 2.601 11.913 84.972 1.00 28.40 1001 MET F O 1
ATOM 8608 N N . ALA F 1 11 ? 2.092 10.589 86.712 1.00 27.86 1002 ALA F N 1
ATOM 8609 C CA . ALA F 1 11 ? 1.318 9.656 85.910 1.00 22.92 1002 ALA F CA 1
ATOM 8610 C C . ALA F 1 11 ? 0.358 10.377 84.972 1.00 24.79 1002 ALA F C 1
ATOM 8611 O O . ALA F 1 11 ? -0.285 11.366 85.345 1.00 34.30 1002 ALA F O 1
ATOM 8613 N N . ASP F 1 12 ? 0.279 9.873 83.744 1.00 24.96 1003 ASP F N 1
ATOM 8614 C CA . ASP F 1 12 ? -0.575 10.432 82.699 1.00 29.70 1003 ASP F CA 1
ATOM 8615 C C . ASP F 1 12 ? -1.923 9.697 82.631 1.00 31.06 1003 ASP F C 1
ATOM 8616 O O . ASP F 1 12 ? -2.002 8.587 82.117 1.00 23.51 1003 ASP F O 1
ATOM 8621 N N . PRO F 1 13 ? -3.004 10.317 83.129 1.00 28.50 1004 PRO F N 1
ATOM 8622 C CA . PRO F 1 13 ? -4.297 9.629 83.077 1.00 23.31 1004 PRO F CA 1
ATOM 8623 C C . PRO F 1 13 ? -4.683 9.161 81.674 1.00 25.05 1004 PRO F C 1
ATOM 8624 O O . PRO F 1 13 ? -5.382 8.155 81.524 1.00 33.33 1004 PRO F O 1
ATOM 8628 N N . SER F 1 14 ? -4.225 9.885 80.651 1.00 24.59 1005 SER F N 1
ATOM 8629 C CA . SER F 1 14 ? -4.521 9.532 79.257 1.00 17.07 1005 SER F CA 1
ATOM 8630 C C . SER F 1 14 ? -4.236 8.062 78.979 1.00 17.62 1005 SER F C 1
ATOM 8631 O O . SER F 1 14 ? -4.937 7.418 78.199 1.00 31.96 1005 SER F O 1
ATOM 8634 N N . LEU F 1 15 ? -3.208 7.531 79.627 1.00 25.42 1006 LEU F N 1
ATOM 8635 C CA . LEU F 1 15 ? -2.828 6.134 79.439 1.00 23.58 1006 LEU F CA 1
ATOM 8636 C C . LEU F 1 15 ? -3.887 5.175 79.949 1.00 28.63 1006 LEU F C 1
ATOM 8637 O O . LEU F 1 15 ? -3.881 3.993 79.605 1.00 33.29 1006 LEU F O 1
ATOM 8642 N N . ASN F 1 16 ? -4.785 5.680 80.784 1.00 34.26 1007 ASN F N 1
ATOM 8643 C CA . ASN F 1 16 ? -5.821 4.833 81.341 1.00 37.85 1007 ASN F CA 1
ATOM 8644 C C . ASN F 1 16 ? -7.152 4.966 80.613 1.00 27.78 1007 ASN F C 1
ATOM 8645 O O . ASN F 1 16 ? -8.092 4.230 80.902 1.00 37.80 1007 ASN F O 1
ATOM 8650 N N . ASN F 1 17 ? -7.235 5.904 79.676 1.00 22.47 1008 ASN F N 1
ATOM 8651 C CA . ASN F 1 17 ? -8.456 6.076 78.900 1.00 20.75 1008 ASN F CA 1
ATOM 8652 C C . ASN F 1 17 ? -8.316 5.158 77.686 1.00 23.23 1008 ASN F C 1
ATOM 8653 O O . ASN F 1 17 ? -7.566 5.445 76.757 1.00 25.68 1008 ASN F O 1
ATOM 8658 N N . PRO F 1 18 ? -9.044 4.031 77.686 1.00 26.88 1009 PRO F N 1
ATOM 8659 C CA . PRO F 1 18 ? -8.962 3.087 76.574 1.00 25.80 1009 PRO F CA 1
ATOM 8660 C C . PRO F 1 18 ? -9.634 3.498 75.284 1.00 25.61 1009 PRO F C 1
ATOM 8661 O O . PRO F 1 18 ? -10.471 4.402 75.249 1.00 26.25 1009 PRO F O 1
ATOM 8665 N N . VAL F 1 19 ? -9.217 2.840 74.209 1.00 18.56 1010 VAL F N 1
ATOM 8666 C CA . VAL F 1 19 ? -9.787 3.080 72.891 1.00 19.95 1010 VAL F CA 1
ATOM 8667 C C . VAL F 1 19 ? -11.004 2.174 72.764 1.00 20.05 1010 VAL F C 1
ATOM 8668 O O . VAL F 1 19 ? -10.902 0.967 72.994 1.00 19.86 1010 VAL F O 1
ATOM 8672 N N . VAL F 1 20 ? -12.155 2.760 72.446 1.00 21.55 1011 VAL F N 1
ATOM 8673 C CA . VAL F 1 20 ? -13.383 1.985 72.251 1.00 26.37 1011 VAL F CA 1
ATOM 8674 C C . VAL F 1 20 ? -13.621 1.893 70.736 1.00 23.16 1011 VAL F C 1
ATOM 8675 O O . VAL F 1 20 ? -13.927 2.885 70.067 1.00 24.48 1011 VAL F O 1
ATOM 8679 N N . ILE F 1 21 ? -13.437 0.690 70.203 1.00 25.46 1012 ILE F N 1
ATOM 8680 C CA . ILE F 1 21 ? -13.598 0.428 68.781 1.00 39.21 1012 ILE F CA 1
ATOM 8681 C C . ILE F 1 21 ? -15.045 0.497 68.318 1.00 30.89 1012 ILE F C 1
ATOM 8682 O O . ILE F 1 21 ? -15.961 0.116 69.042 1.00 31.17 1012 ILE F O 1
ATOM 8687 N N . GLN F 1 22 ? -15.241 0.989 67.103 1.00 30.05 1013 GLN F N 1
ATOM 8688 C CA . GLN F 1 22 ? -16.573 1.095 66.533 1.00 33.47 1013 GLN F CA 1
ATOM 8689 C C . GLN F 1 22 ? -16.978 -0.168 65.776 1.00 33.51 1013 GLN F C 1
ATOM 8690 O O . GLN F 1 22 ? -18.147 -0.564 65.801 1.00 29.88 1013 GLN F O 1
ATOM 8696 N N . ALA F 1 23 ? -16.009 -0.791 65.104 1.00 27.62 1014 ALA F N 1
ATOM 8697 C CA . ALA F 1 23 ? -16.258 -1.998 64.317 1.00 31.17 1014 ALA F CA 1
ATOM 8698 C C . ALA F 1 23 ? -16.110 -3.262 65.140 1.00 32.04 1014 ALA F C 1
ATOM 8699 O O . ALA F 1 23 ? -15.028 -3.840 65.230 1.00 31.77 1014 ALA F O 1
ATOM 8701 N N . THR F 1 24 ? -17.220 -3.702 65.714 1.00 23.87 1015 THR F N 1
ATOM 8702 C CA . THR F 1 24 ? -17.234 -4.882 66.558 1.00 41.94 1015 THR F CA 1
ATOM 8703 C C . THR F 1 24 ? -17.978 -6.067 65.939 1.00 49.97 1015 THR F C 1
ATOM 8704 O O . THR F 1 24 ? -19.029 -5.890 65.329 1.00 46.15 1015 THR F O 1
ATOM 8708 N N . ARG F 1 25 ? -17.432 -7.271 66.104 1.00 49.44 1016 ARG F N 1
ATOM 8709 C CA . ARG F 1 25 ? -18.053 -8.489 65.567 1.00 49.44 1016 ARG F CA 1
ATOM 8710 C C . ARG F 1 25 ? -18.641 -8.316 64.155 1.00 49.44 1016 ARG F C 1
ATOM 8711 O O . ARG F 1 25 ? -19.761 -7.846 63.981 1.00 92.78 1016 ARG F O 1
ATOM 8719 N N . LEU F 1 26 ? -17.863 -8.718 63.154 1.00 61.98 1017 LEU F N 1
ATOM 8720 C CA . LEU F 1 26 ? -18.252 -8.594 61.748 1.00 55.80 1017 LEU F CA 1
ATOM 8721 C C . LEU F 1 26 ? -19.542 -9.319 61.375 1.00 52.87 1017 LEU F C 1
ATOM 8722 O O . LEU F 1 26 ? -20.585 -8.688 61.214 1.00 51.26 1017 LEU F O 1
ATOM 8727 N N . ASP F 1 27 ? -19.461 -10.640 61.218 1.00 39.30 1018 ASP F N 1
ATOM 8728 C CA . ASP F 1 27 ? -20.615 -11.461 60.843 1.00 47.00 1018 ASP F CA 1
ATOM 8729 C C . ASP F 1 27 ? -20.729 -11.539 59.319 1.00 41.18 1018 ASP F C 1
ATOM 8730 O O . ASP F 1 27 ? -21.094 -10.576 58.648 1.00 29.93 1018 ASP F O 1
ATOM 8735 N N . ALA F 1 28 ? -20.400 -12.709 58.787 1.00 38.23 1019 ALA F N 1
ATOM 8736 C CA . ALA F 1 28 ? -20.398 -12.960 57.352 1.00 35.86 1019 ALA F CA 1
ATOM 8737 C C . ALA F 1 28 ? -21.593 -12.467 56.546 1.00 25.64 1019 ALA F C 1
ATOM 8738 O O . ALA F 1 28 ? -21.440 -12.111 55.386 1.00 36.26 1019 ALA F O 1
ATOM 8740 N N . SER F 1 29 ? -22.772 -12.426 57.154 1.00 32.27 1020 SER F N 1
ATOM 8741 C CA . SER F 1 29 ? -23.974 -12.013 56.433 1.00 35.37 1020 SER F CA 1
ATOM 8742 C C . SER F 1 29 ? -23.943 -10.642 55.752 1.00 38.05 1020 SER F C 1
ATOM 8743 O O . SER F 1 29 ? -24.617 -10.445 54.738 1.00 34.98 1020 SER F O 1
ATOM 8746 N N . ILE F 1 30 ? -23.177 -9.694 56.291 1.00 32.70 1021 ILE F N 1
ATOM 8747 C CA . ILE F 1 30 ? -23.131 -8.355 55.693 1.00 25.61 1021 ILE F CA 1
ATOM 8748 C C . ILE F 1 30 ? -22.061 -8.238 54.617 1.00 23.46 1021 ILE F C 1
ATOM 8749 O O . ILE F 1 30 ? -21.909 -7.192 53.988 1.00 36.07 1021 ILE F O 1
ATOM 8754 N N . LEU F 1 31 ? -21.319 -9.318 54.402 1.00 22.08 1022 LEU F N 1
ATOM 8755 C CA . LEU F 1 31 ? -20.255 -9.318 53.408 1.00 22.93 1022 LEU F CA 1
ATOM 8756 C C . LEU F 1 31 ? -20.787 -9.547 51.998 1.00 25.01 1022 LEU F C 1
ATOM 8757 O O . LEU F 1 31 ? -21.795 -10.216 51.805 1.00 37.16 1022 LEU F O 1
ATOM 8762 N N . PRO F 1 32 ? -20.119 -8.973 50.987 1.00 18.75 1023 PRO F N 1
ATOM 8763 C CA . PRO F 1 32 ? -20.538 -9.130 49.592 1.00 26.77 1023 PRO F CA 1
ATOM 8764 C C . PRO F 1 32 ? -20.689 -10.605 49.222 1.00 30.49 1023 PRO F C 1
ATOM 8765 O O . PRO F 1 32 ? -19.919 -11.446 49.681 1.00 30.75 1023 PRO F O 1
ATOM 8769 N N . ARG F 1 33 ? -21.668 -10.913 48.381 1.00 36.10 1024 ARG F N 1
ATOM 8770 C CA . ARG F 1 33 ? -21.879 -12.288 47.964 1.00 32.96 1024 ARG F CA 1
ATOM 8771 C C . ARG F 1 33 ? -21.543 -12.498 46.499 1.00 25.78 1024 ARG F C 1
ATOM 8772 O O . ARG F 1 33 ? -21.782 -11.630 45.659 1.00 26.38 1024 ARG F O 1
ATOM 8780 N N . ASN F 1 34 ? -20.961 -13.657 46.207 1.00 15.17 1025 ASN F N 1
ATOM 8781 C CA . ASN F 1 34 ? -20.611 -14.032 44.845 1.00 16.51 1025 ASN F CA 1
ATOM 8782 C C . ASN F 1 34 ? -19.637 -13.067 44.180 1.00 20.04 1025 ASN F C 1
ATOM 8783 O O . ASN F 1 34 ? -19.587 -12.988 42.951 1.00 18.62 1025 ASN F O 1
ATOM 8788 N N . VAL F 1 35 ? -18.856 -12.342 44.976 1.00 28.23 1026 VAL F N 1
ATOM 8789 C CA . VAL F 1 35 ? -17.903 -11.389 44.409 1.00 35.38 1026 VAL F CA 1
ATOM 8790 C C . VAL F 1 35 ? -16.458 -11.513 44.896 1.00 29.92 1026 VAL F C 1
ATOM 8791 O O . VAL F 1 35 ? -15.531 -11.280 44.126 1.00 27.04 1026 VAL F O 1
ATOM 8795 N N . PHE F 1 36 ? -16.268 -11.872 46.164 1.00 35.36 1027 PHE F N 1
ATOM 8796 C CA . PHE F 1 36 ? -14.934 -12.034 46.750 1.00 33.04 1027 PHE F CA 1
ATOM 8797 C C . PHE F 1 36 ? -14.506 -13.502 46.742 1.00 33.29 1027 PHE F C 1
ATOM 8798 O O . PHE F 1 36 ? -15.346 -14.401 46.753 1.00 32.83 1027 PHE F O 1
ATOM 8806 N N . SER F 1 37 ? -13.200 -13.741 46.747 1.00 25.26 1028 SER F N 1
ATOM 8807 C CA . SER F 1 37 ? -12.677 -15.109 46.806 1.00 23.05 1028 SER F CA 1
ATOM 8808 C C . SER F 1 37 ? -12.816 -15.594 48.262 1.00 27.93 1028 SER F C 1
ATOM 8809 O O . SER F 1 37 ? -12.888 -14.777 49.190 1.00 29.41 1028 SER F O 1
ATOM 8812 N N . LYS F 1 38 ? -12.851 -16.906 48.482 1.00 30.07 1029 LYS F N 1
ATOM 8813 C CA . LYS F 1 38 ? -12.986 -17.402 49.850 1.00 29.03 1029 LYS F CA 1
ATOM 8814 C C . LYS F 1 38 ? -11.821 -16.931 50.713 1.00 22.11 1029 LYS F C 1
ATOM 8815 O O . LYS F 1 38 ? -11.995 -16.601 51.882 1.00 24.83 1029 LYS F O 1
ATOM 8821 N N . SER F 1 39 ? -10.627 -16.894 50.133 1.00 24.99 1030 SER F N 1
ATOM 8822 C CA . SER F 1 39 ? -9.455 -16.436 50.865 1.00 30.74 1030 SER F CA 1
ATOM 8823 C C . SER F 1 39 ? -9.629 -15.018 51.404 1.00 23.84 1030 SER F C 1
ATOM 8824 O O . SER F 1 39 ? -9.334 -14.763 52.571 1.00 29.71 1030 SER F O 1
ATOM 8827 N N . TYR F 1 40 ? -10.099 -14.094 50.567 1.00 27.08 1031 TYR F N 1
ATOM 8828 C CA . TYR F 1 40 ? -10.286 -12.720 51.024 1.00 27.84 1031 TYR F CA 1
ATOM 8829 C C . TYR F 1 40 ? -11.432 -12.635 52.039 1.00 24.25 1031 TYR F C 1
ATOM 8830 O O . TYR F 1 40 ? -11.383 -11.851 52.995 1.00 24.02 1031 TYR F O 1
ATOM 8839 N N . LEU F 1 41 ? -12.460 -13.455 51.836 1.00 23.39 1032 LEU F N 1
ATOM 8840 C CA . LEU F 1 41 ? -13.602 -13.492 52.743 1.00 24.82 1032 LEU F CA 1
ATOM 8841 C C . LEU F 1 41 ? -13.118 -13.912 54.134 1.00 25.41 1032 LEU F C 1
ATOM 8842 O O . LEU F 1 41 ? -13.499 -13.312 55.143 1.00 27.74 1032 LEU F O 1
ATOM 8847 N N . LEU F 1 42 ? -12.278 -14.951 54.181 1.00 15.56 1033 LEU F N 1
ATOM 8848 C CA . LEU F 1 42 ? -11.725 -15.446 55.443 1.00 17.82 1033 LEU F CA 1
ATOM 8849 C C . LEU F 1 42 ? -10.804 -14.386 56.033 1.00 15.97 1033 LEU F C 1
ATOM 8850 O O . LEU F 1 42 ? -10.850 -14.110 57.232 1.00 24.31 1033 LEU F O 1
ATOM 8855 N N . TYR F 1 43 ? -9.968 -13.796 55.184 1.00 15.95 1034 TYR F N 1
ATOM 8856 C CA . TYR F 1 43 ? -9.040 -12.756 55.629 1.00 17.66 1034 TYR F CA 1
ATOM 8857 C C . TYR F 1 43 ? -9.797 -11.626 56.339 1.00 15.79 1034 TYR F C 1
ATOM 8858 O O . TYR F 1 43 ? -9.503 -11.293 57.493 1.00 20.54 1034 TYR F O 1
ATOM 8867 N N . VAL F 1 44 ? -10.769 -11.039 55.647 1.00 19.68 1035 VAL F N 1
ATOM 8868 C CA . VAL F 1 44 ? -11.556 -9.943 56.220 1.00 18.83 1035 VAL F CA 1
ATOM 8869 C C . VAL F 1 44 ? -12.124 -10.297 57.594 1.00 26.96 1035 VAL F C 1
ATOM 8870 O O . VAL F 1 44 ? -12.186 -9.456 58.490 1.00 29.86 1035 VAL F O 1
ATOM 8874 N N . ILE F 1 45 ? -12.529 -11.549 57.766 1.00 22.99 1036 ILE F N 1
ATOM 8875 C CA . ILE F 1 45 ? -13.088 -11.988 59.039 1.00 21.18 1036 ILE F CA 1
ATOM 8876 C C . ILE F 1 45 ? -12.009 -12.065 60.118 1.00 21.46 1036 ILE F C 1
ATOM 8877 O O . ILE F 1 45 ? -12.223 -11.624 61.252 1.00 23.46 1036 ILE F O 1
ATOM 8882 N N . ALA F 1 46 ? -10.853 -12.632 59.769 1.00 27.20 1037 ALA F N 1
ATOM 8883 C CA . ALA F 1 46 ? -9.753 -12.759 60.724 1.00 29.04 1037 ALA F CA 1
ATOM 8884 C C . ALA F 1 46 ? -9.196 -11.376 61.054 1.00 23.66 1037 ALA F C 1
ATOM 8885 O O . ALA F 1 46 ? -8.857 -11.101 62.204 1.00 29.97 1037 ALA F O 1
ATOM 8887 N N . GLN F 1 47 ? -9.105 -10.506 60.049 1.00 22.43 1038 GLN F N 1
ATOM 8888 C CA . GLN F 1 47 ? -8.593 -9.158 60.290 1.00 28.84 1038 GLN F CA 1
ATOM 8889 C C . GLN F 1 47 ? -9.496 -8.478 61.310 1.00 29.94 1038 GLN F C 1
ATOM 8890 O O . GLN F 1 47 ? -9.023 -7.777 62.206 1.00 27.38 1038 GLN F O 1
ATOM 8896 N N . GLY F 1 48 ? -10.799 -8.706 61.179 1.00 30.54 1039 GLY F N 1
ATOM 8897 C CA . GLY F 1 48 ? -11.746 -8.114 62.108 1.00 24.31 1039 GLY F CA 1
ATOM 8898 C C . GLY F 1 48 ? -11.427 -8.509 63.537 1.00 26.78 1039 GLY F C 1
ATOM 8899 O O . GLY F 1 48 ? -11.300 -7.653 64.414 1.00 37.39 1039 GLY F O 1
ATOM 8900 N N . THR F 1 49 ? -11.282 -9.808 63.780 1.00 22.27 1040 THR F N 1
ATOM 8901 C CA . THR F 1 49 ? -10.977 -10.279 65.118 1.00 28.64 1040 THR F CA 1
ATOM 8902 C C . THR F 1 49 ? -9.604 -9.789 65.573 1.00 22.85 1040 THR F C 1
ATOM 8903 O O . THR F 1 49 ? -9.425 -9.438 66.737 1.00 22.56 1040 THR F O 1
ATOM 8907 N N . ASP F 1 50 ? -8.638 -9.759 64.659 1.00 25.52 1041 ASP F N 1
ATOM 8908 C CA . ASP F 1 50 ? -7.303 -9.283 65.010 1.00 18.76 1041 ASP F CA 1
ATOM 8909 C C . ASP F 1 50 ? -7.389 -7.852 65.515 1.00 18.00 1041 ASP F C 1
ATOM 8910 O O . ASP F 1 50 ? -6.875 -7.541 66.588 1.00 27.93 1041 ASP F O 1
ATOM 8915 N N . VAL F 1 51 ? -8.050 -6.988 64.743 1.00 16.97 1042 VAL F N 1
ATOM 8916 C CA . VAL F 1 51 ? -8.179 -5.585 65.126 1.00 18.83 1042 VAL F CA 1
ATOM 8917 C C . VAL F 1 51 ? -8.710 -5.483 66.555 1.00 32.70 1042 VAL F C 1
ATOM 8918 O O . VAL F 1 51 ? -8.171 -4.729 67.369 1.00 23.27 1042 VAL F O 1
ATOM 8922 N N . GLY F 1 52 ? -9.742 -6.267 66.868 1.00 30.41 1043 GLY F N 1
ATOM 8923 C CA . GLY F 1 52 ? -10.297 -6.250 68.208 1.00 21.61 1043 GLY F CA 1
ATOM 8924 C C . GLY F 1 52 ? -9.297 -6.727 69.255 1.00 26.73 1043 GLY F C 1
ATOM 8925 O O . GLY F 1 52 ? -9.205 -6.151 70.338 1.00 29.69 1043 GLY F O 1
ATOM 8926 N N . ALA F 1 53 ? -8.548 -7.780 68.936 1.00 21.91 1044 ALA F N 1
ATOM 8927 C CA . ALA F 1 53 ? -7.549 -8.321 69.849 1.00 25.97 1044 ALA F CA 1
ATOM 8928 C C . ALA F 1 53 ? -6.410 -7.325 70.087 1.00 29.55 1044 ALA F C 1
ATOM 8929 O O . ALA F 1 53 ? -5.988 -7.109 71.224 1.00 23.66 1044 ALA F O 1
ATOM 8931 N N . ILE F 1 54 ? -5.904 -6.730 69.011 1.00 15.83 1045 ILE F N 1
ATOM 8932 C CA . ILE F 1 54 ? -4.831 -5.745 69.125 1.00 21.39 1045 ILE F CA 1
ATOM 8933 C C . ILE F 1 54 ? -5.312 -4.554 69.951 1.00 24.89 1045 ILE F C 1
ATOM 8934 O O . ILE F 1 54 ? -4.531 -3.941 70.677 1.00 24.43 1045 ILE F O 1
ATOM 8939 N N . ALA F 1 55 ? -6.598 -4.222 69.828 1.00 20.57 1046 ALA F N 1
ATOM 8940 C CA . ALA F 1 55 ? -7.154 -3.100 70.573 1.00 16.87 1046 ALA F CA 1
ATOM 8941 C C . ALA F 1 55 ? -7.138 -3.426 72.068 1.00 22.59 1046 ALA F C 1
ATOM 8942 O O . ALA F 1 55 ? -6.880 -2.561 72.907 1.00 33.14 1046 ALA F O 1
ATOM 8944 N N . GLY F 1 56 ? -7.410 -4.682 72.398 1.00 21.03 1047 GLY F N 1
ATOM 8945 C CA . GLY F 1 56 ? -7.396 -5.089 73.789 1.00 18.71 1047 GLY F CA 1
ATOM 8946 C C . GLY F 1 56 ? -5.983 -4.963 74.319 1.00 22.70 1047 GLY F C 1
ATOM 8947 O O . GLY F 1 56 ? -5.750 -4.358 75.366 1.00 28.41 1047 GLY F O 1
ATOM 8948 N N . LYS F 1 57 ? -5.039 -5.538 73.579 1.00 23.16 1048 LYS F N 1
ATOM 8949 C CA . LYS F 1 57 ? -3.637 -5.507 73.944 1.00 21.37 1048 LYS F CA 1
ATOM 8950 C C . LYS F 1 57 ? -3.082 -4.091 74.091 1.00 27.86 1048 LYS F C 1
ATOM 8951 O O . LYS F 1 57 ? -2.296 -3.829 75.000 1.00 25.47 1048 LYS F O 1
ATOM 8957 N N . ALA F 1 58 ? -3.481 -3.177 73.212 1.00 31.61 1049 ALA F N 1
ATOM 8958 C CA . ALA F 1 58 ? -2.985 -1.803 73.295 1.00 23.14 1049 ALA F CA 1
ATOM 8959 C C . ALA F 1 58 ? -3.573 -1.095 74.507 1.00 26.22 1049 ALA F C 1
ATOM 8960 O O . ALA F 1 58 ? -2.875 -0.357 75.206 1.00 24.34 1049 ALA F O 1
ATOM 8962 N N . ASN F 1 59 ? -4.860 -1.318 74.758 1.00 34.65 1050 ASN F N 1
ATOM 8963 C CA . ASN F 1 59 ? -5.525 -0.700 75.899 1.00 36.00 1050 ASN F CA 1
ATOM 8964 C C . ASN F 1 59 ? -4.905 -1.202 77.195 1.00 35.38 1050 ASN F C 1
ATOM 8965 O O . ASN F 1 59 ? -4.693 -0.444 78.142 1.00 41.24 1050 ASN F O 1
ATOM 8970 N N . GLU F 1 60 ? -4.616 -2.495 77.233 1.00 23.42 1051 GLU F N 1
ATOM 8971 C CA . GLU F 1 60 ? -4.027 -3.101 78.419 1.00 25.56 1051 GLU F CA 1
ATOM 8972 C C . GLU F 1 60 ? -2.619 -2.609 78.660 1.00 25.38 1051 GLU F C 1
ATOM 8973 O O . GLU F 1 60 ? -2.213 -2.455 79.803 1.00 19.56 1051 GLU F O 1
ATOM 8979 N N . ALA F 1 61 ? -1.876 -2.359 77.586 1.00 21.80 1052 ALA F N 1
ATOM 8980 C CA . ALA F 1 61 ? -0.505 -1.881 77.726 1.00 26.22 1052 ALA F CA 1
ATOM 8981 C C . ALA F 1 61 ? -0.545 -0.475 78.310 1.00 24.83 1052 ALA F C 1
ATOM 8982 O O . ALA F 1 61 ? 0.272 -0.130 79.153 1.00 21.42 1052 ALA F O 1
ATOM 8984 N N . GLY F 1 62 ? -1.496 0.330 77.860 1.00 21.12 1053 GLY F N 1
ATOM 8985 C CA . GLY F 1 62 ? -1.605 1.679 78.375 1.00 16.19 1053 GLY F CA 1
ATOM 8986 C C . GLY F 1 62 ? -1.944 1.666 79.854 1.00 16.18 1053 GLY F C 1
ATOM 8987 O O . GLY F 1 62 ? -1.393 2.453 80.635 1.00 22.22 1053 GLY F O 1
ATOM 8988 N N . GLN F 1 63 ? -2.858 0.770 80.233 1.00 21.05 1054 GLN F N 1
ATOM 8989 C CA . GLN F 1 63 ? -3.285 0.615 81.620 1.00 24.97 1054 GLN F CA 1
ATOM 8990 C C . GLN F 1 63 ? -2.125 0.119 82.485 1.00 36.18 1054 GLN F C 1
ATOM 8991 O O . GLN F 1 63 ? -1.950 0.581 83.616 1.00 29.53 1054 GLN F O 1
ATOM 8997 N N . GLY F 1 64 ? -1.337 -0.815 81.949 1.00 32.08 1055 GLY F N 1
ATOM 8998 C CA . GLY F 1 64 ? -0.195 -1.334 82.682 1.00 25.19 1055 GLY F CA 1
ATOM 8999 C C . GLY F 1 64 ? 0.851 -0.241 82.878 1.00 20.59 1055 GLY F C 1
ATOM 9000 O O . GLY F 1 64 ? 1.487 -0.159 83.932 1.00 14.83 1055 GLY F O 1
ATOM 9001 N N . ALA F 1 65 ? 1.033 0.596 81.860 1.00 20.57 1056 ALA F N 1
ATOM 9002 C CA . ALA F 1 65 ? 1.984 1.704 81.915 1.00 27.11 1056 ALA F CA 1
ATOM 9003 C C . ALA F 1 65 ? 1.523 2.730 82.942 1.00 28.71 1056 ALA F C 1
ATOM 9004 O O . ALA F 1 65 ? 2.333 3.236 83.720 1.00 18.09 1056 ALA F O 1
ATOM 9006 N N . TYR F 1 66 ? 0.228 3.046 82.933 1.00 29.35 1057 TYR F N 1
ATOM 9007 C CA . TYR F 1 66 ? -0.338 4.002 83.883 1.00 19.50 1057 TYR F CA 1
ATOM 9008 C C . TYR F 1 66 ? -0.129 3.488 85.301 1.00 16.97 1057 TYR F C 1
ATOM 9009 O O . TYR F 1 66 ? 0.282 4.229 86.184 1.00 32.09 1057 TYR F O 1
ATOM 9018 N N . ASP F 1 67 ? -0.422 2.211 85.518 1.00 22.41 1058 ASP F N 1
ATOM 9019 C CA . ASP F 1 67 ? -0.269 1.620 86.835 1.00 27.63 1058 ASP F CA 1
ATOM 9020 C C . ASP F 1 67 ? 1.179 1.715 87.282 1.00 26.00 1058 ASP F C 1
ATOM 9021 O O . ASP F 1 67 ? 1.456 1.892 88.469 1.00 18.28 1058 ASP F O 1
ATOM 9026 N N . ALA F 1 68 ? 2.096 1.589 86.327 1.00 17.47 1059 ALA F N 1
ATOM 9027 C CA . ALA F 1 68 ? 3.516 1.670 86.623 1.00 16.43 1059 ALA F CA 1
ATOM 9028 C C . ALA F 1 68 ? 3.887 3.099 86.984 1.00 19.20 1059 ALA F C 1
ATOM 9029 O O . ALA F 1 68 ? 4.762 3.320 87.809 1.00 25.12 1059 ALA F O 1
ATOM 9031 N N . GLN F 1 69 ? 3.221 4.069 86.365 1.00 24.05 1060 GLN F N 1
ATOM 9032 C CA . GLN F 1 69 ? 3.524 5.460 86.664 1.00 20.40 1060 GLN F CA 1
ATOM 9033 C C . GLN F 1 69 ? 2.903 5.923 87.987 1.00 22.71 1060 GLN F C 1
ATOM 9034 O O . GLN F 1 69 ? 3.481 6.760 88.667 1.00 17.28 1060 GLN F O 1
ATOM 9040 N N . VAL F 1 70 ? 1.717 5.409 88.335 1.00 18.94 1061 VAL F N 1
ATOM 9041 C CA . VAL F 1 70 ? 1.076 5.795 89.594 1.00 20.87 1061 VAL F CA 1
ATOM 9042 C C . VAL F 1 70 ? 1.943 5.261 90.724 1.00 23.74 1061 VAL F C 1
ATOM 9043 O O . VAL F 1 70 ? 2.228 5.958 91.689 1.00 23.15 1061 VAL F O 1
ATOM 9047 N N . LYS F 1 71 ? 2.359 4.007 90.603 1.00 21.10 1062 LYS F N 1
ATOM 9048 C CA . LYS F 1 71 ? 3.213 3.406 91.611 1.00 18.69 1062 LYS F CA 1
ATOM 9049 C C . LYS F 1 71 ? 4.458 4.292 91.765 1.00 20.53 1062 LYS F C 1
ATOM 9050 O O . LYS F 1 71 ? 4.869 4.619 92.881 1.00 21.29 1062 LYS F O 1
ATOM 9056 N N . ASN F 1 72 ? 5.050 4.683 90.642 1.00 21.81 1063 ASN F N 1
ATOM 9057 C CA . ASN F 1 72 ? 6.231 5.543 90.682 1.00 17.10 1063 ASN F CA 1
ATOM 9058 C C . ASN F 1 72 ? 5.982 6.817 91.466 1.00 24.47 1063 ASN F C 1
ATOM 9059 O O . ASN F 1 72 ? 6.845 7.259 92.220 1.00 33.47 1063 ASN F O 1
ATOM 9064 N N . ASP F 1 73 ? 4.808 7.413 91.276 1.00 31.09 1064 ASP F N 1
ATOM 9065 C CA . ASP F 1 73 ? 4.471 8.635 91.989 1.00 25.99 1064 ASP F CA 1
ATOM 9066 C C . ASP F 1 73 ? 4.410 8.387 93.494 1.00 24.41 1064 ASP F C 1
ATOM 9067 O O . ASP F 1 73 ? 4.834 9.231 94.284 1.00 29.32 1064 ASP F O 1
ATOM 9072 N N . GLU F 1 74 ? 3.892 7.227 93.887 1.00 17.39 1065 GLU F N 1
ATOM 9073 C CA . GLU F 1 74 ? 3.784 6.862 95.295 1.00 27.44 1065 GLU F CA 1
ATOM 9074 C C . GLU F 1 74 ? 5.160 6.560 95.893 1.00 28.53 1065 GLU F C 1
ATOM 9075 O O . GLU F 1 74 ? 5.440 6.909 97.052 1.00 22.90 1065 GLU F O 1
ATOM 9081 N N . GLN F 1 75 ? 6.022 5.913 95.113 1.00 16.62 1066 GLN F N 1
ATOM 9082 C CA . GLN F 1 75 ? 7.356 5.602 95.602 1.00 17.72 1066 GLN F CA 1
ATOM 9083 C C . GLN F 1 75 ? 8.160 6.891 95.748 1.00 24.86 1066 GLN F C 1
ATOM 9084 O O . GLN F 1 75 ? 9.019 6.992 96.617 1.00 33.51 1066 GLN F O 1
ATOM 9090 N N . ASP F 1 76 ? 7.861 7.886 94.921 1.00 31.38 1067 ASP F N 1
ATOM 9091 C CA . ASP F 1 76 ? 8.572 9.156 95.003 1.00 29.27 1067 ASP F CA 1
ATOM 9092 C C . ASP F 1 76 ? 8.202 9.903 96.279 1.00 29.10 1067 ASP F C 1
ATOM 9093 O O . ASP F 1 76 ? 9.020 10.627 96.839 1.00 22.19 1067 ASP F O 1
ATOM 9098 N N . VAL F 1 77 ? 6.969 9.730 96.740 1.00 27.72 1068 VAL F N 1
ATOM 9099 C CA . VAL F 1 77 ? 6.533 10.381 97.961 1.00 29.51 1068 VAL F CA 1
ATOM 9100 C C . VAL F 1 77 ? 7.316 9.771 99.110 1.00 24.36 1068 VAL F C 1
ATOM 9101 O O . VAL F 1 77 ? 7.913 10.480 99.908 1.00 27.01 1068 VAL F O 1
ATOM 9105 N N . GLU F 1 78 ? 7.319 8.444 99.178 1.00 21.81 1069 GLU F N 1
ATOM 9106 C CA . GLU F 1 78 ? 8.036 7.749 100.224 1.00 20.80 1069 GLU F CA 1
ATOM 9107 C C . GLU F 1 78 ? 9.539 7.971 100.107 1.00 24.19 1069 GLU F C 1
ATOM 9108 O O . GLU F 1 78 ? 10.255 7.968 101.112 1.00 23.01 1069 GLU F O 1
ATOM 9114 N N . LEU F 1 79 ? 10.015 8.151 98.881 1.00 17.83 1070 LEU F N 1
ATOM 9115 C CA . LEU F 1 79 ? 11.443 8.357 98.659 1.00 22.01 1070 LEU F CA 1
ATOM 9116 C C . LEU F 1 79 ? 11.850 9.701 99.244 1.00 29.89 1070 LEU F C 1
ATOM 9117 O O . LEU F 1 79 ? 12.935 9.846 99.818 1.00 24.43 1070 LEU F O 1
ATOM 9122 N N . ALA F 1 80 ? 10.965 10.680 99.102 1.00 30.39 1071 ALA F N 1
ATOM 9123 C CA . ALA F 1 80 ? 11.212 12.016 99.614 1.00 25.28 1071 ALA F CA 1
ATOM 9124 C C . ALA F 1 80 ? 11.120 11.992 101.133 1.00 24.20 1071 ALA F C 1
ATOM 9125 O O . ALA F 1 80 ? 11.776 12.781 101.800 1.00 23.62 1071 ALA F O 1
ATOM 9127 N N . ASP F 1 81 ? 10.298 11.088 101.669 1.00 17.78 1072 ASP F N 1
ATOM 9128 C CA . ASP F 1 81 ? 10.147 10.965 103.112 1.00 23.98 1072 ASP F CA 1
ATOM 9129 C C . ASP F 1 81 ? 11.394 10.339 103.718 1.00 29.05 1072 ASP F C 1
ATOM 9130 O O . ASP F 1 81 ? 11.890 10.807 104.738 1.00 24.34 1072 ASP F O 1
ATOM 9135 N N . HIS F 1 82 ? 11.885 9.266 103.097 1.00 17.53 1073 HIS F N 1
ATOM 9136 C CA . HIS F 1 82 ? 13.075 8.593 103.594 1.00 18.55 1073 HIS F CA 1
ATOM 9137 C C . HIS F 1 82 ? 14.265 9.528 103.525 1.00 28.16 1073 HIS F C 1
ATOM 9138 O O . HIS F 1 82 ? 15.103 9.556 104.427 1.00 25.15 1073 HIS F O 1
ATOM 9145 N N . GLU F 1 83 ? 14.324 10.302 102.453 1.00 20.97 1074 GLU F N 1
ATOM 9146 C CA . GLU F 1 83 ? 15.411 11.247 102.261 1.00 21.06 1074 GLU F CA 1
ATOM 9147 C C . GLU F 1 83 ? 15.468 12.165 103.478 1.00 32.79 1074 GLU F C 1
ATOM 9148 O O . GLU F 1 83 ? 16.497 12.269 104.151 1.00 19.48 1074 GLU F O 1
ATOM 9154 N N . ALA F 1 84 ? 14.339 12.815 103.757 1.00 30.75 1075 ALA F N 1
ATOM 9155 C CA . ALA F 1 84 ? 14.220 13.741 104.872 1.00 30.40 1075 ALA F CA 1
ATOM 9156 C C . ALA F 1 84 ? 14.528 13.101 106.220 1.00 19.53 1075 ALA F C 1
ATOM 9157 O O . ALA F 1 84 ? 15.241 13.683 107.039 1.00 28.39 1075 ALA F O 1
ATOM 9159 N N . ARG F 1 85 ? 13.994 11.908 106.462 1.00 15.59 1076 ARG F N 1
ATOM 9160 C CA . ARG F 1 85 ? 14.227 11.248 107.735 1.00 12.79 1076 ARG F CA 1
ATOM 9161 C C . ARG F 1 85 ? 15.667 10.789 107.897 1.00 24.31 1076 ARG F C 1
ATOM 9162 O O . ARG F 1 85 ? 16.150 10.640 109.017 1.00 24.93 1076 ARG F O 1
ATOM 9170 N N . ILE F 1 86 ? 16.351 10.561 106.784 1.00 23.77 1077 ILE F N 1
ATOM 9171 C CA . ILE F 1 86 ? 17.743 10.147 106.845 1.00 21.63 1077 ILE F CA 1
ATOM 9172 C C . ILE F 1 86 ? 18.584 11.408 107.050 1.00 21.81 1077 ILE F C 1
ATOM 9173 O O . ILE F 1 86 ? 19.628 11.362 107.693 1.00 21.60 1077 ILE F O 1
ATOM 9178 N N . LYS F 1 87 ? 18.125 12.533 106.509 1.00 29.82 1078 LYS F N 1
ATOM 9179 C CA . LYS F 1 87 ? 18.850 13.788 106.674 1.00 27.68 1078 LYS F CA 1
ATOM 9180 C C . LYS F 1 87 ? 18.816 14.230 108.138 1.00 34.15 1078 LYS F C 1
ATOM 9181 O O . LYS F 1 87 ? 19.842 14.622 108.701 1.00 44.30 1078 LYS F O 1
ATOM 9187 N N . GLN F 1 88 ? 17.635 14.168 108.748 1.00 24.73 1079 GLN F N 1
ATOM 9188 C CA . GLN F 1 88 ? 17.487 14.563 110.143 1.00 25.37 1079 GLN F CA 1
ATOM 9189 C C . GLN F 1 88 ? 18.257 13.597 111.037 1.00 26.53 1079 GLN F C 1
ATOM 9190 O O . GLN F 1 88 ? 18.886 14.007 112.011 1.00 26.12 1079 GLN F O 1
ATOM 9196 N N . LEU F 1 89 ? 18.209 12.310 110.706 1.00 17.59 1080 LEU F N 1
ATOM 9197 C CA . LEU F 1 89 ? 18.932 11.310 111.480 1.00 19.39 1080 LEU F CA 1
ATOM 9198 C C . LEU F 1 89 ? 20.420 11.649 111.455 1.00 21.35 1080 LEU F C 1
ATOM 9199 O O . LEU F 1 89 ? 21.091 11.618 112.483 1.00 16.70 1080 LEU F O 1
ATOM 9204 N N . ARG F 1 90 ? 20.923 11.974 110.272 1.00 21.48 1081 ARG F N 1
ATOM 9205 C CA . ARG F 1 90 ? 22.336 12.284 110.121 1.00 21.87 1081 ARG F CA 1
ATOM 9206 C C . ARG F 1 90 ? 22.704 13.495 110.959 1.00 29.98 1081 ARG F C 1
ATOM 9207 O O . ARG F 1 90 ? 23.743 13.506 111.608 1.00 27.41 1081 ARG F O 1
ATOM 9215 N N . ILE F 1 91 ? 21.840 14.506 110.949 1.00 27.67 1082 ILE F N 1
ATOM 9216 C CA . ILE F 1 91 ? 22.074 15.716 111.723 1.00 26.25 1082 ILE F CA 1
ATOM 9217 C C . ILE F 1 91 ? 22.066 15.415 113.214 1.00 26.29 1082 ILE F C 1
ATOM 9218 O O . ILE F 1 91 ? 22.817 16.025 113.970 1.00 31.13 1082 ILE F O 1
ATOM 9223 N N . ASP F 1 92 ? 21.209 14.491 113.638 1.00 30.56 1083 ASP F N 1
ATOM 9224 C CA . ASP F 1 92 ? 21.116 14.116 115.046 1.00 30.40 1083 ASP F CA 1
ATOM 9225 C C . ASP F 1 92 ? 22.330 13.292 115.474 1.00 34.27 1083 ASP F C 1
ATOM 9226 O O . ASP F 1 92 ? 22.843 13.451 116.581 1.00 22.72 1083 ASP F O 1
ATOM 9231 N N . VAL F 1 93 ? 22.784 12.408 114.594 1.00 22.02 1084 VAL F N 1
ATOM 9232 C CA . VAL F 1 93 ? 23.916 11.555 114.909 1.00 10.22 1084 VAL F CA 1
ATOM 9233 C C . VAL F 1 93 ? 25.200 12.377 114.983 1.00 13.96 1084 VAL F C 1
ATOM 9234 O O . VAL F 1 93 ? 25.998 12.195 115.896 1.00 23.69 1084 VAL F O 1
ATOM 9238 N N . ASP F 1 94 ? 25.385 13.297 114.043 1.00 27.72 1085 ASP F N 1
ATOM 9239 C CA . ASP F 1 94 ? 26.576 14.142 114.065 1.00 25.98 1085 ASP F CA 1
ATOM 9240 C C . ASP F 1 94 ? 26.583 14.960 115.350 1.00 28.74 1085 ASP F C 1
ATOM 9241 O O . ASP F 1 94 ? 27.619 15.109 115.996 1.00 29.10 1085 ASP F O 1
ATOM 9246 N N . ASP F 1 95 ? 25.421 15.480 115.732 1.00 24.01 1086 ASP F N 1
ATOM 9247 C CA . ASP F 1 95 ? 25.332 16.271 116.952 1.00 19.83 1086 ASP F CA 1
ATOM 9248 C C . ASP F 1 95 ? 25.688 15.417 118.163 1.00 30.84 1086 ASP F C 1
ATOM 9249 O O . ASP F 1 95 ? 26.376 15.874 119.064 1.00 26.67 1086 ASP F O 1
ATOM 9254 N N . HIS F 1 96 ? 25.208 14.176 118.184 1.00 34.77 1087 HIS F N 1
ATOM 9255 C CA . HIS F 1 96 ? 25.501 13.271 119.286 1.00 28.85 1087 HIS F CA 1
ATOM 9256 C C . HIS F 1 96 ? 26.996 12.974 119.328 1.00 30.84 1087 HIS F C 1
ATOM 9257 O O . HIS F 1 96 ? 27.594 12.874 120.401 1.00 33.59 1087 HIS F O 1
ATOM 9264 N N . GLU F 1 97 ? 27.591 12.823 118.150 1.00 18.74 1088 GLU F N 1
ATOM 9265 C CA . GLU F 1 97 ? 29.017 12.539 118.044 1.00 18.70 1088 GLU F CA 1
ATOM 9266 C C . GLU F 1 97 ? 29.818 13.633 118.752 1.00 23.00 1088 GLU F C 1
ATOM 9267 O O . GLU F 1 97 ? 30.742 13.348 119.507 1.00 21.06 1088 GLU F O 1
ATOM 9273 N N . SER F 1 98 ? 29.442 14.884 118.524 1.00 26.90 1089 SER F N 1
ATOM 9274 C CA . SER F 1 98 ? 30.134 16.007 119.148 1.00 31.64 1089 SER F CA 1
ATOM 9275 C C . SER F 1 98 ? 29.925 16.012 120.665 1.00 25.61 1089 SER F C 1
ATOM 9276 O O . SER F 1 98 ? 30.882 16.107 121.438 1.00 29.30 1089 SER F O 1
ATOM 9279 N N . ARG F 1 99 ? 28.671 15.903 121.096 1.00 22.02 1090 ARG F N 1
ATOM 9280 C CA . ARG F 1 99 ? 28.351 15.909 122.519 1.00 25.54 1090 ARG F CA 1
ATOM 9281 C C . ARG F 1 99 ? 28.973 14.732 123.277 1.00 27.81 1090 ARG F C 1
ATOM 9282 O O . ARG F 1 99 ? 29.452 14.888 124.407 1.00 21.83 1090 ARG F O 1
ATOM 9290 N N . ILE F 1 100 ? 28.960 13.554 122.663 1.00 26.09 1091 ILE F N 1
ATOM 9291 C CA . ILE F 1 100 ? 29.550 12.376 123.286 1.00 29.95 1091 ILE F CA 1
ATOM 9292 C C . ILE F 1 100 ? 31.054 12.609 123.463 1.00 32.88 1091 ILE F C 1
ATOM 9293 O O . ILE F 1 100 ? 31.612 12.342 124.526 1.00 31.21 1091 ILE F O 1
ATOM 9298 N N . THR F 1 101 ? 31.705 13.101 122.414 1.00 37.79 1092 THR F N 1
ATOM 9299 C CA . THR F 1 101 ? 33.137 13.364 122.479 1.00 38.73 1092 THR F CA 1
ATOM 9300 C C . THR F 1 101 ? 33.442 14.340 123.609 1.00 31.33 1092 THR F C 1
ATOM 9301 O O . THR F 1 101 ? 34.403 14.166 124.343 1.00 19.78 1092 THR F O 1
ATOM 9305 N N . ALA F 1 102 ? 32.603 15.356 123.764 1.00 31.73 1093 ALA F N 1
ATOM 9306 C CA . ALA F 1 102 ? 32.799 16.344 124.815 1.00 23.37 1093 ALA F CA 1
ATOM 9307 C C . ALA F 1 102 ? 32.622 15.725 126.203 1.00 17.64 1093 ALA F C 1
ATOM 9308 O O . ALA F 1 102 ? 33.315 16.113 127.146 1.00 22.18 1093 ALA F O 1
ATOM 9310 N N . ASN F 1 103 ? 31.696 14.773 126.347 1.00 20.33 1094 ASN F N 1
ATOM 9311 C CA . ASN F 1 103 ? 31.493 14.145 127.650 1.00 20.27 1094 ASN F CA 1
ATOM 9312 C C . ASN F 1 103 ? 32.703 13.278 128.011 1.00 19.41 1094 ASN F C 1
ATOM 9313 O O . ASN F 1 103 ? 33.199 13.323 129.133 1.00 17.99 1094 ASN F O 1
ATOM 9318 N N . THR F 1 104 ? 33.185 12.485 127.062 1.00 24.22 1095 THR F N 1
ATOM 9319 C CA . THR F 1 104 ? 34.344 11.631 127.331 1.00 22.86 1095 THR F CA 1
ATOM 9320 C C . THR F 1 104 ? 35.527 12.486 127.826 1.00 16.06 1095 THR F C 1
ATOM 9321 O O . THR F 1 104 ? 36.198 12.142 128.811 1.00 17.59 1095 THR F O 1
ATOM 9325 N N . LYS F 1 105 ? 35.772 13.598 127.147 1.00 20.94 1096 LYS F N 1
ATOM 9326 C CA . LYS F 1 105 ? 36.867 14.473 127.523 1.00 18.92 1096 LYS F CA 1
ATOM 9327 C C . LYS F 1 105 ? 36.625 15.162 128.865 1.00 27.72 1096 LYS F C 1
ATOM 9328 O O . LYS F 1 105 ? 37.561 15.363 129.637 1.00 26.28 1096 LYS F O 1
ATOM 9334 N N . ALA F 1 106 ? 35.373 15.514 129.153 1.00 25.93 1097 ALA F N 1
ATOM 9335 C CA . ALA F 1 106 ? 35.058 16.179 130.408 1.00 12.04 1097 ALA F CA 1
ATOM 9336 C C . ALA F 1 106 ? 35.280 15.202 131.548 1.00 18.95 1097 ALA F C 1
ATOM 9337 O O . ALA F 1 106 ? 35.651 15.589 132.653 1.00 23.14 1097 ALA F O 1
ATOM 9339 N N . ILE F 1 107 ? 35.051 13.925 131.259 1.00 22.76 1098 ILE F N 1
ATOM 9340 C CA . ILE F 1 107 ? 35.226 12.858 132.224 1.00 18.94 1098 ILE F CA 1
ATOM 9341 C C . ILE F 1 107 ? 36.716 12.661 132.517 1.00 20.44 1098 ILE F C 1
ATOM 9342 O O . ILE F 1 107 ? 37.126 12.590 133.682 1.00 20.43 1098 ILE F O 1
ATOM 9347 N N . THR F 1 108 ? 37.528 12.566 131.472 1.00 19.84 1099 THR F N 1
ATOM 9348 C CA . THR F 1 108 ? 38.966 12.408 131.666 1.00 22.37 1099 THR F CA 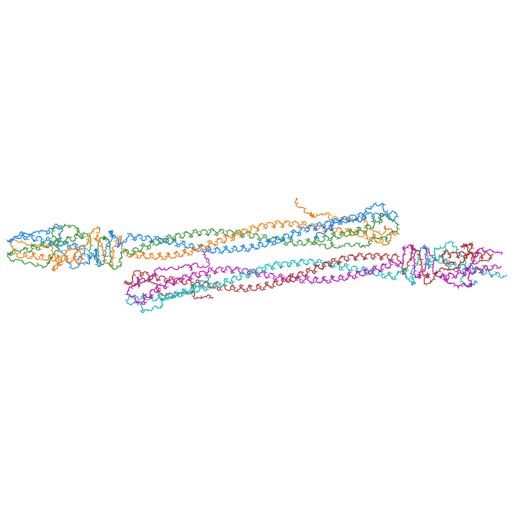1
ATOM 9349 C C . THR F 1 108 ? 39.514 13.617 132.427 1.00 20.67 1099 THR F C 1
ATOM 9350 O O . THR F 1 108 ? 40.383 13.478 133.294 1.00 19.00 1099 THR F O 1
ATOM 9354 N N . ALA F 1 109 ? 39.001 14.799 132.100 1.00 18.78 1100 ALA F N 1
ATOM 9355 C CA . ALA F 1 109 ? 39.444 16.023 132.753 1.00 24.77 1100 ALA F CA 1
ATOM 9356 C C . ALA F 1 109 ? 39.109 15.958 134.237 1.00 26.25 1100 ALA F C 1
ATOM 9357 O O . ALA F 1 109 ? 39.879 16.432 135.063 1.00 20.23 1100 ALA F O 1
ATOM 9359 N N . LEU F 1 110 ? 37.957 15.375 134.569 1.00 27.81 1101 LEU F N 1
ATOM 9360 C CA . LEU F 1 110 ? 37.542 15.260 135.959 1.00 27.82 1101 LEU F CA 1
ATOM 9361 C C . LEU F 1 110 ? 38.408 14.260 136.705 1.00 31.49 1101 LEU F C 1
ATOM 9362 O O . LEU F 1 110 ? 38.728 14.463 137.865 1.00 20.80 1101 LEU F O 1
ATOM 9367 N N . ASN F 1 111 ? 38.787 13.175 136.045 1.00 26.07 1102 ASN F N 1
ATOM 9368 C CA . ASN F 1 111 ? 39.620 12.182 136.698 1.00 24.73 1102 ASN F CA 1
ATOM 9369 C C . ASN F 1 111 ? 40.925 12.818 137.156 1.00 23.22 1102 ASN F C 1
ATOM 9370 O O . ASN F 1 111 ? 41.386 12.562 138.272 1.00 20.67 1102 ASN F O 1
ATOM 9375 N N . VAL F 1 112 ? 41.530 13.662 136.323 1.00 17.27 1103 VAL F N 1
ATOM 9376 C CA . VAL F 1 112 ? 42.774 14.281 136.763 1.00 17.77 1103 VAL F CA 1
ATOM 9377 C C . VAL F 1 112 ? 42.537 15.065 138.059 1.00 10.26 1103 VAL F C 1
ATOM 9378 O O . VAL F 1 112 ? 43.288 14.902 139.017 1.00 13.08 1103 VAL F O 1
ATOM 9382 N N . ARG F 1 113 ? 41.494 15.898 138.085 1.00 14.82 1104 ARG F N 1
ATOM 9383 C CA . ARG F 1 113 ? 41.158 16.698 139.263 1.00 19.42 1104 ARG F CA 1
ATOM 9384 C C . ARG F 1 113 ? 40.894 15.880 140.518 1.00 21.57 1104 ARG F C 1
ATOM 9385 O O . ARG F 1 113 ? 41.347 16.236 141.610 1.00 22.52 1104 ARG F O 1
ATOM 9393 N N . VAL F 1 114 ? 40.125 14.805 140.370 1.00 23.82 1105 VAL F N 1
ATOM 9394 C CA . VAL F 1 114 ? 39.819 13.950 141.496 1.00 15.37 1105 VAL F CA 1
ATOM 9395 C C . VAL F 1 114 ? 41.080 13.199 141.920 1.00 28.75 1105 VAL F C 1
ATOM 9396 O O . VAL F 1 114 ? 41.333 13.009 143.112 1.00 26.76 1105 VAL F O 1
ATOM 9400 N N . THR F 1 115 ? 41.872 12.773 140.944 1.00 25.84 1106 THR F N 1
ATOM 9401 C CA . THR F 1 115 ? 43.100 12.054 141.251 1.00 29.11 1106 THR F CA 1
ATOM 9402 C C . THR F 1 115 ? 44.021 12.965 142.055 1.00 35.78 1106 THR F C 1
ATOM 9403 O O . THR F 1 115 ? 44.695 12.521 142.995 1.00 33.19 1106 THR F O 1
ATOM 9407 N N . THR F 1 116 ? 44.052 14.243 141.691 1.00 29.82 1107 THR F N 1
ATOM 9408 C CA . THR F 1 116 ? 44.896 15.184 142.416 1.00 29.05 1107 THR F CA 1
ATOM 9409 C C . THR F 1 116 ? 44.374 15.336 143.847 1.00 32.00 1107 THR F C 1
ATOM 9410 O O . THR F 1 116 ? 45.122 15.175 144.809 1.00 30.14 1107 THR F O 1
ATOM 9414 N N . ALA F 1 117 ? 43.085 15.637 143.972 1.00 24.68 1108 ALA F N 1
ATOM 9415 C CA . ALA F 1 117 ? 42.455 15.826 145.269 1.00 22.85 1108 ALA F CA 1
ATOM 9416 C C . ALA F 1 117 ? 42.713 14.650 146.194 1.00 19.92 1108 ALA F C 1
ATOM 9417 O O . ALA F 1 117 ? 43.043 14.839 147.365 1.00 26.97 1108 ALA F O 1
ATOM 9419 N N . GLU F 1 118 ? 42.551 13.438 145.676 1.00 24.08 1109 GLU F N 1
ATOM 9420 C CA . GLU F 1 118 ? 42.782 12.248 146.479 1.00 20.77 1109 GLU F CA 1
ATOM 9421 C C . GLU F 1 118 ? 44.162 12.287 147.125 1.00 28.72 1109 GLU F C 1
ATOM 9422 O O . GLU F 1 118 ? 44.305 12.015 148.317 1.00 35.41 1109 GLU F O 1
ATOM 9428 N N . GLY F 1 119 ? 45.177 12.624 146.339 1.00 32.73 1110 GLY F N 1
ATOM 9429 C CA . GLY F 1 119 ? 46.523 12.696 146.879 1.00 34.56 1110 GLY F CA 1
ATOM 9430 C C . GLY F 1 119 ? 46.626 13.737 147.981 1.00 26.43 1110 GLY F C 1
ATOM 9431 O O . GLY F 1 119 ? 47.269 13.501 149.007 1.00 28.48 1110 GLY F O 1
ATOM 9432 N N . GLU F 1 120 ? 45.989 14.889 147.773 1.00 23.36 1111 GLU F N 1
ATOM 9433 C CA . GLU F 1 120 ? 46.018 15.966 148.758 1.00 22.32 1111 GLU F CA 1
ATOM 9434 C C . GLU F 1 120 ? 45.279 15.562 150.025 1.00 28.28 1111 GLU F C 1
ATOM 9435 O O . GLU F 1 120 ? 45.637 15.983 151.128 1.00 32.88 1111 GLU F O 1
ATOM 9441 N N . ILE F 1 121 ? 44.244 14.746 149.852 1.00 28.33 1112 ILE F N 1
ATOM 9442 C CA . ILE F 1 121 ? 43.468 14.256 150.971 1.00 22.80 1112 ILE F CA 1
ATOM 9443 C C . ILE F 1 121 ? 44.340 13.288 151.756 1.00 24.72 1112 ILE F C 1
ATOM 9444 O O . ILE F 1 121 ? 44.362 13.310 152.981 1.00 31.28 1112 ILE F O 1
ATOM 9449 N N . ALA F 1 122 ? 45.068 12.444 151.041 1.00 38.26 1113 ALA F N 1
ATOM 9450 C CA . ALA F 1 122 ? 45.931 11.466 151.685 1.00 33.17 1113 ALA F CA 1
ATOM 9451 C C . ALA F 1 122 ? 46.970 12.110 152.597 1.00 38.12 1113 ALA F C 1
ATOM 9452 O O . ALA F 1 122 ? 47.207 11.635 153.707 1.00 40.51 1113 ALA F O 1
ATOM 9454 N N . SER F 1 123 ? 47.586 13.193 152.140 1.00 32.99 1114 SER F N 1
ATOM 9455 C CA . SER F 1 123 ? 48.601 13.864 152.943 1.00 35.68 1114 SER F CA 1
ATOM 9456 C C . SER F 1 123 ? 48.011 14.693 154.090 1.00 36.88 1114 SER F C 1
ATOM 9457 O O . SER F 1 123 ? 48.671 14.903 155.106 1.00 31.52 1114 SER F O 1
ATOM 9460 N N . LEU F 1 124 ? 46.784 15.180 153.920 1.00 29.23 1115 LEU F N 1
ATOM 9461 C CA . LEU F 1 124 ? 46.129 15.968 154.962 1.00 27.31 1115 LEU F CA 1
ATOM 9462 C C . LEU F 1 124 ? 45.835 15.051 156.134 1.00 26.33 1115 LEU F C 1
ATOM 9463 O O . LEU F 1 124 ? 46.011 15.425 157.292 1.00 28.52 1115 LEU F O 1
ATOM 9468 N N . GLN F 1 125 ? 45.383 13.842 155.825 1.00 30.77 1116 GLN F N 1
ATOM 9469 C CA . GLN F 1 125 ? 45.077 12.876 156.861 1.00 33.94 1116 GLN F CA 1
ATOM 9470 C C . GLN F 1 125 ? 46.323 12.567 157.684 1.00 39.74 1116 GLN F C 1
ATOM 9471 O O . GLN F 1 125 ? 46.234 12.393 158.902 1.00 38.04 1116 GLN F O 1
ATOM 9477 N N . THR F 1 126 ? 47.484 12.522 157.033 1.00 27.59 1117 THR F N 1
ATOM 9478 C CA . THR F 1 126 ? 48.726 12.247 157.747 1.00 28.78 1117 THR F CA 1
ATOM 9479 C C . THR F 1 126 ? 49.180 13.476 158.544 1.00 27.12 1117 THR F C 1
ATOM 9480 O O . THR F 1 126 ? 49.589 13.355 159.703 1.00 27.08 1117 THR F O 1
ATOM 9484 N N . ASN F 1 127 ? 49.113 14.658 157.932 1.00 34.36 1118 ASN F N 1
ATOM 9485 C CA . ASN F 1 127 ? 49.500 15.878 158.635 1.00 36.66 1118 ASN F CA 1
ATOM 9486 C C . ASN F 1 127 ? 48.612 16.048 159.870 1.00 42.42 1118 ASN F C 1
ATOM 9487 O O . ASN F 1 127 ? 49.090 16.438 160.938 1.00 38.35 1118 ASN F O 1
ATOM 9492 N N . VAL F 1 128 ? 47.321 15.750 159.717 1.00 52.95 1119 VAL F N 1
ATOM 9493 C CA . VAL F 1 128 ? 46.354 15.872 160.809 1.00 43.29 1119 VAL F CA 1
ATOM 9494 C C . VAL F 1 128 ? 46.600 14.878 161.939 1.00 43.14 1119 VAL F C 1
ATOM 9495 O O . VAL F 1 128 ? 46.418 15.212 163.111 1.00 52.45 1119 VAL F O 1
ATOM 9499 N N . SER F 1 129 ? 46.993 13.654 161.605 1.00 34.29 1120 SER F N 1
ATOM 9500 C CA . SER F 1 129 ? 47.293 12.681 162.650 1.00 40.70 1120 SER F CA 1
ATOM 9501 C C . SER F 1 129 ? 48.540 13.179 163.388 1.00 40.54 1120 SER F C 1
ATOM 9502 O O . SER F 1 129 ? 48.643 13.078 164.613 1.00 34.14 1120 SER F O 1
ATOM 9505 N N . ALA F 1 130 ? 49.481 13.730 162.630 1.00 44.28 1121 ALA F N 1
ATOM 9506 C CA . ALA F 1 130 ? 50.711 14.253 163.207 1.00 55.75 1121 ALA F CA 1
ATOM 9507 C C . ALA F 1 130 ? 50.388 15.274 164.292 1.00 54.59 1121 ALA F C 1
ATOM 9508 O O . ALA F 1 130 ? 50.840 15.144 165.432 1.00 50.57 1121 ALA F O 1
ATOM 9510 N N . LEU F 1 131 ? 49.616 16.298 163.934 1.00 40.65 1122 LEU F N 1
ATOM 9511 C CA . LEU F 1 131 ? 49.239 17.310 164.905 1.00 40.46 1122 LEU F CA 1
ATOM 9512 C C . LEU F 1 131 ? 48.571 16.648 166.092 1.00 41.35 1122 LEU F C 1
ATOM 9513 O O . LEU F 1 131 ? 48.839 16.993 167.241 1.00 46.32 1122 LEU F O 1
ATOM 9518 N N . ASP F 1 132 ? 47.706 15.684 165.805 1.00 34.55 1123 ASP F N 1
ATOM 9519 C CA . ASP F 1 132 ? 46.986 14.972 166.849 1.00 34.82 1123 ASP F CA 1
ATOM 9520 C C . ASP F 1 132 ? 47.931 14.541 167.960 1.00 31.91 1123 ASP F C 1
ATOM 9521 O O . ASP F 1 132 ? 47.722 14.876 169.124 1.00 33.48 1123 ASP F O 1
ATOM 9526 N N . GLY F 1 133 ? 48.966 13.793 167.588 1.00 30.30 1124 GLY F N 1
ATOM 9527 C CA . GLY F 1 133 ? 49.934 13.305 168.557 1.00 31.61 1124 GLY F CA 1
ATOM 9528 C C . GLY F 1 133 ? 50.663 14.408 169.298 1.00 33.01 1124 GLY F C 1
ATOM 9529 O O . GLY F 1 133 ? 50.798 14.360 170.521 1.00 32.51 1124 GLY F O 1
ATOM 9530 N N . ARG F 1 134 ? 51.138 15.403 168.558 1.00 56.98 1125 ARG F N 1
ATOM 9531 C CA . ARG F 1 134 ? 51.845 16.523 169.162 1.00 61.05 1125 ARG F CA 1
ATOM 9532 C C . ARG F 1 134 ? 50.945 17.228 170.170 1.00 52.28 1125 ARG F C 1
ATOM 9533 O O . ARG F 1 134 ? 51.398 17.636 171.239 1.00 50.45 1125 ARG F O 1
ATOM 9541 N N . VAL F 1 135 ? 49.669 17.372 169.824 1.00 32.07 1126 VAL F N 1
ATOM 9542 C CA . VAL F 1 135 ? 48.715 18.036 170.704 1.00 39.86 1126 VAL F CA 1
ATOM 9543 C C . VAL F 1 135 ? 48.383 17.196 171.935 1.00 40.13 1126 VAL F C 1
ATOM 9544 O O . VAL F 1 135 ? 48.187 17.737 173.028 1.00 30.48 1126 VAL F O 1
ATOM 9548 N N . THR F 1 136 ? 48.326 15.881 171.766 1.00 39.08 1127 THR F N 1
ATOM 9549 C CA . THR F 1 136 ? 48.037 15.006 172.893 1.00 38.85 1127 THR F CA 1
ATOM 9550 C C . THR F 1 136 ? 49.182 15.100 173.895 1.00 48.35 1127 THR F C 1
ATOM 9551 O O . THR F 1 136 ? 48.953 15.265 175.094 1.00 36.60 1127 THR F O 1
ATOM 9555 N N . THR F 1 137 ? 50.410 14.992 173.394 1.00 54.65 1128 THR F N 1
ATOM 9556 C CA . THR F 1 137 ? 51.601 15.087 174.231 1.00 42.20 1128 THR F CA 1
ATOM 9557 C C . THR F 1 137 ? 51.568 16.416 174.982 1.00 42.55 1128 THR F C 1
ATOM 9558 O O . THR F 1 137 ? 51.809 16.470 176.189 1.00 48.70 1128 THR F O 1
ATOM 9562 N N . ALA F 1 138 ? 51.270 17.487 174.255 1.00 41.24 1129 ALA F N 1
ATOM 9563 C CA . ALA F 1 138 ? 51.183 18.815 174.847 1.00 46.33 1129 ALA F CA 1
ATOM 9564 C C . ALA F 1 138 ? 50.242 18.792 176.054 1.00 48.81 1129 ALA F C 1
ATOM 9565 O O . ALA F 1 138 ? 50.611 19.214 177.154 1.00 35.98 1129 ALA F O 1
ATOM 9567 N N . GLU F 1 139 ? 49.032 18.285 175.842 1.00 42.58 1130 GLU F N 1
ATOM 9568 C CA . GLU F 1 139 ? 48.029 18.200 176.900 1.00 47.05 1130 GLU F CA 1
ATOM 9569 C C . GLU F 1 139 ? 48.497 17.422 178.130 1.00 49.12 1130 GLU F C 1
ATOM 9570 O O . GLU F 1 139 ? 48.126 17.755 179.256 1.00 42.00 1130 GLU F O 1
ATOM 9576 N N . ASN F 1 140 ? 49.299 16.384 177.920 1.00 35.59 1131 ASN F N 1
ATOM 9577 C CA . ASN F 1 140 ? 49.799 15.588 179.029 1.00 35.57 1131 ASN F CA 1
ATOM 9578 C C . ASN F 1 140 ? 50.839 16.354 179.838 1.00 34.90 1131 ASN F C 1
ATOM 9579 O O . ASN F 1 140 ? 50.788 16.375 181.070 1.00 34.20 1131 ASN F O 1
ATOM 9584 N N . ASN F 1 141 ? 51.789 16.979 179.150 1.00 41.18 1132 ASN F N 1
ATOM 9585 C CA . ASN F 1 141 ? 52.807 17.750 179.844 1.00 35.04 1132 ASN F CA 1
ATOM 9586 C C . ASN F 1 141 ? 52.108 18.867 180.611 1.00 31.96 1132 ASN F C 1
ATOM 9587 O O . ASN F 1 141 ? 52.479 19.183 181.741 1.00 31.35 1132 ASN F O 1
ATOM 9592 N N . ILE F 1 142 ? 51.088 19.458 179.999 1.00 25.15 1133 ILE F N 1
ATOM 9593 C CA . ILE F 1 142 ? 50.339 20.522 180.653 1.00 26.63 1133 ILE F CA 1
ATOM 9594 C C . ILE F 1 142 ? 49.633 19.959 181.882 1.00 38.73 1133 ILE F C 1
ATOM 9595 O O . ILE F 1 142 ? 49.613 20.584 182.944 1.00 37.73 1133 ILE F O 1
ATOM 9600 N N . SER F 1 143 ? 49.065 18.768 181.735 1.00 42.50 1134 SER F N 1
ATOM 9601 C CA . SER F 1 143 ? 48.356 18.129 182.833 1.00 33.27 1134 SER F CA 1
ATOM 9602 C C . SER F 1 143 ? 49.350 17.841 183.956 1.00 43.51 1134 SER F C 1
ATOM 9603 O O . SER F 1 143 ? 49.066 18.077 185.135 1.00 24.83 1134 SER F O 1
ATOM 9606 N N . ALA F 1 144 ? 50.525 17.345 183.582 1.00 54.17 1135 ALA F N 1
ATOM 9607 C CA . ALA F 1 144 ? 51.568 17.035 184.548 1.00 42.25 1135 ALA F CA 1
ATOM 9608 C C . ALA F 1 144 ? 52.032 18.319 185.223 1.00 41.75 1135 ALA F C 1
ATOM 9609 O O . ALA F 1 144 ? 52.209 18.359 186.437 1.00 39.47 1135 ALA F O 1
ATOM 9611 N N . LEU F 1 145 ? 52.230 19.370 184.435 1.00 28.21 1136 LEU F N 1
ATOM 9612 C CA . LEU F 1 145 ? 52.662 20.641 184.997 1.00 32.61 1136 LEU F CA 1
ATOM 9613 C C . LEU F 1 145 ? 51.657 21.168 186.017 1.00 29.34 1136 LEU F C 1
ATOM 9614 O O . LEU F 1 145 ? 52.035 21.663 187.084 1.00 33.24 1136 LEU F O 1
ATOM 9619 N N . GLN F 1 146 ? 50.374 21.056 185.692 1.00 26.68 1137 GLN F N 1
ATOM 9620 C CA . GLN F 1 146 ? 49.334 21.562 186.578 1.00 27.88 1137 GLN F CA 1
ATOM 9621 C C . GLN F 1 146 ? 49.310 20.935 187.965 1.00 35.33 1137 GLN F C 1
ATOM 9622 O O . GLN F 1 146 ? 49.089 21.623 188.957 1.00 29.09 1137 GLN F O 1
ATOM 9628 N N . ALA F 1 147 ? 49.537 19.632 188.028 1.00 42.87 1138 ALA F N 1
ATOM 9629 C CA . ALA F 1 147 ? 49.504 18.927 189.294 1.00 38.67 1138 ALA F CA 1
ATOM 9630 C C . ALA F 1 147 ? 50.839 18.885 190.021 1.00 43.44 1138 ALA F C 1
ATOM 9631 O O . ALA F 1 147 ? 50.892 18.512 191.193 1.00 73.32 1138 ALA F O 1
ATOM 9633 N N . ASP F 1 148 ? 51.913 19.282 189.348 1.00 32.50 1139 ASP F N 1
ATOM 9634 C CA . ASP F 1 148 ? 53.233 19.225 189.967 1.00 35.74 1139 ASP F CA 1
ATOM 9635 C C . ASP F 1 148 ? 53.949 20.562 190.196 1.00 36.33 1139 ASP F C 1
ATOM 9636 O O . ASP F 1 148 ? 55.072 20.585 190.698 1.00 62.64 1139 ASP F O 1
ATOM 9641 N N . TYR F 1 149 ? 53.311 21.678 189.857 1.00 32.22 1140 TYR F N 1
ATOM 9642 C CA . TYR F 1 149 ? 53.977 22.958 190.056 1.00 32.21 1140 TYR F CA 1
ATOM 9643 C C . TYR F 1 149 ? 53.579 23.636 191.363 1.00 36.21 1140 TYR F C 1
ATOM 9644 O O . TYR F 1 149 ? 52.526 23.346 191.927 1.00 40.27 1140 TYR F O 1
ATOM 9653 N N . VAL F 1 150 ? 54.444 24.530 191.838 1.00 35.65 1141 VAL F N 1
ATOM 9654 C CA . VAL F 1 150 ? 54.210 25.288 193.066 1.00 37.65 1141 VAL F CA 1
ATOM 9655 C C . VAL F 1 150 ? 53.615 26.618 192.636 1.00 32.51 1141 VAL F C 1
ATOM 9656 O O . VAL F 1 150 ? 54.234 27.348 191.862 1.00 34.65 1141 VAL F O 1
ATOM 9660 N N . SER F 1 151 ? 52.425 26.938 193.135 1.00 28.50 1142 SER F N 1
ATOM 9661 C CA . SER F 1 151 ? 51.778 28.186 192.748 1.00 24.71 1142 SER F CA 1
ATOM 9662 C C . SER F 1 151 ? 51.916 29.313 193.764 1.00 26.13 1142 SER F C 1
ATOM 9663 O O . SER F 1 151 ? 52.288 29.087 194.918 1.00 35.06 1142 SER F O 1
ATOM 9666 N N . LYS F 1 152 ? 51.625 30.529 193.307 1.00 30.48 1143 LYS F N 1
ATOM 9667 C CA . LYS F 1 152 ? 51.705 31.719 194.136 1.00 36.03 1143 LYS F CA 1
ATOM 9668 C C . LYS F 1 152 ? 50.351 31.992 194.776 1.00 45.88 1143 LYS F C 1
ATOM 9669 O O . LYS F 1 152 ? 50.243 32.816 195.686 1.00 58.83 1143 LYS F O 1
ATOM 9675 N N . THR F 1 153 ? 49.322 31.295 194.304 1.00 38.94 1144 THR F N 1
ATOM 9676 C CA . THR F 1 153 ? 47.979 31.507 194.824 1.00 43.54 1144 THR F CA 1
ATOM 9677 C C . THR F 1 153 ? 47.441 30.398 195.726 1.00 39.65 1144 THR F C 1
ATOM 9678 O O . THR F 1 153 ? 46.638 30.664 196.619 1.00 36.18 1144 THR F O 1
ATOM 9682 N N . ALA F 1 154 ? 47.865 29.162 195.499 1.00 46.81 1145 ALA F N 1
ATOM 9683 C CA . ALA F 1 154 ? 47.391 28.061 196.335 1.00 50.26 1145 ALA F CA 1
ATOM 9684 C C . ALA F 1 154 ? 47.528 28.484 197.796 1.00 51.39 1145 ALA F C 1
ATOM 9685 O O . ALA F 1 154 ? 48.544 29.062 198.188 1.00 56.69 1145 ALA F O 1
ATOM 9687 N N . THR F 1 155 ? 46.501 28.213 198.596 1.00 26.07 1146 THR F N 1
ATOM 9688 C CA . THR F 1 155 ? 46.530 28.586 200.008 1.00 25.44 1146 THR F CA 1
ATOM 9689 C C . THR F 1 155 ? 46.938 27.405 200.875 1.00 27.06 1146 THR F C 1
ATOM 9690 O O . THR F 1 155 ? 47.573 27.579 201.914 1.00 35.15 1146 THR F O 1
ATOM 9694 N N . THR F 1 156 ? 46.571 26.202 200.444 1.00 27.68 1147 THR F N 1
ATOM 9695 C CA . THR F 1 156 ? 46.914 24.994 201.183 1.00 38.07 1147 THR F CA 1
ATOM 9696 C C . THR F 1 156 ? 48.415 24.696 201.115 1.00 34.32 1147 THR F C 1
ATOM 9697 O O . THR F 1 156 ? 49.043 24.838 200.070 1.00 39.45 11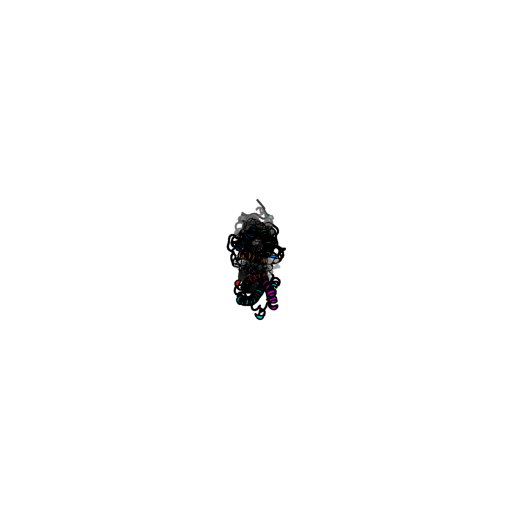47 THR F O 1
ATOM 9701 N N . SER F 1 157 ? 48.972 24.275 202.246 1.00 57.81 1148 SER F N 1
ATOM 9702 C CA . SER F 1 157 ? 50.392 23.959 202.350 1.00 52.31 1148 SER F CA 1
ATOM 9703 C C . SER F 1 157 ? 50.957 23.172 201.175 1.00 52.62 1148 SER F C 1
ATOM 9704 O O . SER F 1 157 ? 50.399 22.153 200.760 1.00 52.24 1148 SER F O 1
ATOM 9707 N N . GLN F 1 158 ? 52.081 23.655 200.652 1.00 29.37 1149 GLN F N 1
ATOM 9708 C CA . GLN F 1 158 ? 52.749 23.003 199.538 1.00 28.20 1149 GLN F CA 1
ATOM 9709 C C . GLN F 1 158 ? 54.067 22.394 200.032 1.00 29.60 1149 GLN F C 1
ATOM 9710 O O . GLN F 1 158 ? 54.756 22.992 200.858 1.00 38.81 1149 GLN F O 1
ATOM 9716 N N . SER F 1 159 ? 54.410 21.207 199.535 1.00 37.66 1150 SER F N 1
ATOM 9717 C CA . SER F 1 159 ? 55.635 20.530 199.967 1.00 34.64 1150 SER F CA 1
ATOM 9718 C C . SER F 1 159 ? 56.542 20.108 198.817 1.00 28.79 1150 SER F C 1
ATOM 9719 O O . SER F 1 159 ? 56.071 19.677 197.767 1.00 47.56 1150 SER F O 1
ATOM 9722 N N . LEU F 1 160 ? 57.846 20.224 199.032 1.00 33.27 1151 LEU F N 1
ATOM 9723 C CA . LEU F 1 160 ? 58.828 19.854 198.027 1.00 33.41 1151 LEU F CA 1
ATOM 9724 C C . LEU F 1 160 ? 59.517 18.551 198.421 1.00 34.94 1151 LEU F C 1
ATOM 9725 O O . LEU F 1 160 ? 59.628 18.229 199.603 1.00 45.91 1151 LEU F O 1
ATOM 9730 N N . ALA F 1 161 ? 59.974 17.799 197.428 1.00 43.16 1152 ALA F N 1
ATOM 9731 C CA . ALA F 1 161 ? 60.668 16.546 197.687 1.00 45.25 1152 ALA F CA 1
ATOM 9732 C C . ALA F 1 161 ? 62.159 16.809 197.542 1.00 41.38 1152 ALA F C 1
ATOM 9733 O O . ALA F 1 161 ? 62.959 15.884 197.401 1.00 47.48 1152 ALA F O 1
ATOM 9735 N N . SER F 1 162 ? 62.525 18.085 197.579 1.00 31.35 1153 SER F N 1
ATOM 9736 C CA . SER F 1 162 ? 63.918 18.475 197.441 1.00 37.49 1153 SER F CA 1
ATOM 9737 C C . SER F 1 162 ? 64.293 19.637 198.348 1.00 42.74 1153 SER F C 1
ATOM 9738 O O . SER F 1 162 ? 63.432 20.342 198.866 1.00 37.29 1153 SER F O 1
ATOM 9741 N N . PRO F 1 163 ? 65.599 19.832 198.571 1.00 44.39 1154 PRO F N 1
ATOM 9742 C CA . PRO F 1 163 ? 66.015 20.951 199.417 1.00 41.82 1154 PRO F CA 1
ATOM 9743 C C . PRO F 1 163 ? 65.622 22.203 198.644 1.00 40.01 1154 PRO F C 1
ATOM 9744 O O . PRO F 1 163 ? 65.265 22.116 197.469 1.00 39.23 1154 PRO F O 1
ATOM 9748 N N . LEU F 1 164 ? 65.692 23.364 199.280 1.00 31.43 1155 LEU F N 1
ATOM 9749 C CA . LEU F 1 164 ? 65.343 24.594 198.583 1.00 31.56 1155 LEU F CA 1
ATOM 9750 C C . LEU F 1 164 ? 66.424 25.625 198.852 1.00 38.81 1155 LEU F C 1
ATOM 9751 O O . LEU F 1 164 ? 67.037 25.627 199.916 1.00 22.94 1155 LEU F O 1
ATOM 9756 N N . ASN F 1 165 ? 66.664 26.494 197.880 1.00 47.06 1156 ASN F N 1
ATOM 9757 C CA . ASN F 1 165 ? 67.681 27.526 198.021 1.00 36.36 1156 ASN F CA 1
ATOM 9758 C C . ASN F 1 165 ? 67.195 28.829 197.403 1.00 34.99 1156 ASN F C 1
ATOM 9759 O O . ASN F 1 165 ? 66.809 28.859 196.233 1.00 44.05 1156 ASN F O 1
ATOM 9764 N N . VAL F 1 166 ? 67.199 29.905 198.181 1.00 44.69 1157 VAL F N 1
ATOM 9765 C CA . VAL F 1 166 ? 66.759 31.191 197.656 1.00 46.92 1157 VAL F CA 1
ATOM 9766 C C . VAL F 1 166 ? 67.898 32.194 197.625 1.00 49.04 1157 VAL F C 1
ATOM 9767 O O . VAL F 1 166 ? 69.054 31.850 197.867 1.00 43.11 1157 VAL F O 1
ATOM 9771 N N . THR F 1 167 ? 67.553 33.438 197.317 1.00 30.65 1158 THR F N 1
ATOM 9772 C CA . THR F 1 167 ? 68.518 34.516 197.245 1.00 30.99 1158 THR F CA 1
ATOM 9773 C C . THR F 1 167 ? 68.184 35.644 198.225 1.00 46.44 1158 THR F C 1
ATOM 9774 O O . THR F 1 167 ? 67.065 36.156 198.235 1.00 37.35 1158 THR F O 1
ATOM 9778 N N . THR F 1 168 ? 69.157 36.002 199.063 1.00 72.71 1159 THR F N 1
ATOM 9779 C CA . THR F 1 168 ? 69.023 37.115 200.006 1.00 69.12 1159 THR F CA 1
ATOM 9780 C C . THR F 1 168 ? 68.042 37.111 201.170 1.00 75.20 1159 THR F C 1
ATOM 9781 O O . THR F 1 168 ? 68.230 37.877 202.121 1.00 85.56 1159 THR F O 1
ATOM 9785 N N . SER F 1 169 ? 67.007 36.275 201.141 1.00 53.10 1160 SER F N 1
ATOM 9786 C CA . SER F 1 169 ? 66.165 36.149 202.323 1.00 50.41 1160 SER F CA 1
ATOM 9787 C C . SER F 1 169 ? 64.925 35.288 202.190 1.00 49.28 1160 SER F C 1
ATOM 9788 O O . SER F 1 169 ? 64.437 35.011 201.102 1.00 45.53 1160 SER F O 1
ATOM 9791 N N . TYR F 1 170 ? 64.449 34.849 203.344 1.00 42.98 1161 TYR F N 1
ATOM 9792 C CA . TYR F 1 170 ? 63.251 34.037 203.483 1.00 38.48 1161 TYR F CA 1
ATOM 9793 C C . TYR F 1 170 ? 62.414 34.892 204.407 1.00 40.24 1161 TYR F C 1
ATOM 9794 O O . TYR F 1 170 ? 62.958 35.614 205.243 1.00 55.81 1161 TYR F O 1
ATOM 9803 N N . SER F 1 171 ? 61.100 34.828 204.269 1.00 42.40 1162 SER F N 1
ATOM 9804 C CA . SER F 1 171 ? 60.253 35.615 205.143 1.00 34.53 1162 SER F CA 1
ATOM 9805 C C . SER F 1 171 ? 58.848 35.057 205.155 1.00 35.53 1162 SER F C 1
ATOM 9806 O O . SER F 1 171 ? 58.483 34.266 204.283 1.00 34.07 1162 SER F O 1
ATOM 9809 N N . VAL F 1 172 ? 58.076 35.443 206.167 1.00 34.61 1163 VAL F N 1
ATOM 9810 C CA . VAL F 1 172 ? 56.689 35.011 206.274 1.00 42.74 1163 VAL F CA 1
ATOM 9811 C C . VAL F 1 172 ? 55.855 36.215 206.704 1.00 43.65 1163 VAL F C 1
ATOM 9812 O O . VAL F 1 172 ? 56.224 36.939 207.628 1.00 47.77 1163 VAL F O 1
ATOM 9816 N N . GLY F 1 173 ? 54.746 36.440 206.008 1.00 56.43 1164 GLY F N 1
ATOM 9817 C CA . GLY F 1 173 ? 53.891 37.567 206.331 1.00 56.78 1164 GLY F CA 1
ATOM 9818 C C . GLY F 1 173 ? 54.536 38.896 205.979 1.00 54.22 1164 GLY F C 1
ATOM 9819 O O . GLY F 1 173 ? 54.318 39.900 206.656 1.00 57.12 1164 GLY F O 1
ATOM 9820 N N . GLY F 1 174 ? 55.341 38.902 204.920 1.00 44.98 1165 GLY F N 1
ATOM 9821 C CA . GLY F 1 174 ? 55.997 40.124 204.494 1.00 43.73 1165 GLY F CA 1
ATOM 9822 C C . GLY F 1 174 ? 57.276 40.471 205.235 1.00 49.48 1165 GLY F C 1
ATOM 9823 O O . GLY F 1 174 ? 58.204 41.034 204.649 1.00 58.61 1165 GLY F O 1
ATOM 9824 N N . LYS F 1 175 ? 57.333 40.133 206.521 1.00 55.65 1166 LYS F N 1
ATOM 9825 C CA . LYS F 1 175 ? 58.504 40.421 207.348 1.00 56.43 1166 LYS F CA 1
ATOM 9826 C C . LYS F 1 175 ? 59.619 39.387 207.196 1.00 50.95 1166 LYS F C 1
ATOM 9827 O O . LYS F 1 175 ? 59.365 38.180 207.242 1.00 53.83 1166 LYS F O 1
ATOM 9833 N N . LYS F 1 176 ? 60.854 39.856 207.031 1.00 46.09 1167 LYS F N 1
ATOM 9834 C CA . LYS F 1 176 ? 61.982 38.938 206.904 1.00 46.93 1167 LYS F CA 1
ATOM 9835 C C . LYS F 1 176 ? 62.045 38.097 208.175 1.00 44.35 1167 LYS F C 1
ATOM 9836 O O . LYS F 1 176 ? 61.485 38.470 209.207 1.00 56.36 1167 LYS F O 1
ATOM 9842 N N . VAL F 1 177 ? 62.747 36.975 208.097 1.00 26.16 1168 VAL F N 1
ATOM 9843 C CA . VAL F 1 177 ? 62.838 36.042 209.210 1.00 24.74 1168 VAL F CA 1
ATOM 9844 C C . VAL F 1 177 ? 64.190 35.304 209.225 1.00 33.81 1168 VAL F C 1
ATOM 9845 O O . VAL F 1 177 ? 64.703 34.936 210.285 1.00 41.93 1168 VAL F O 1
ATOM 9849 N N . VAL F 1 178 ? 64.747 35.088 208.035 1.00 37.55 1169 VAL F N 1
ATOM 9850 C CA . VAL F 1 178 ? 66.026 34.395 207.890 1.00 37.55 1169 VAL F CA 1
ATOM 9851 C C . VAL F 1 178 ? 66.795 34.997 206.728 1.00 37.55 1169 VAL F C 1
ATOM 9852 O O . VAL F 1 178 ? 66.215 35.616 205.842 1.00 53.89 1169 VAL F O 1
ATOM 9856 N N . GLY F 1 179 ? 68.111 34.820 206.756 1.00 54.47 1170 GLY F N 1
ATOM 9857 C CA . GLY F 1 179 ? 68.971 35.341 205.710 1.00 56.47 1170 GLY F CA 1
ATOM 9858 C C . GLY F 1 179 ? 70.221 34.497 205.570 1.00 65.27 1170 GLY F C 1
ATOM 9859 O O . GLY F 1 179 ? 70.209 33.307 205.882 1.00 87.54 1170 GLY F O 1
ATOM 9860 N N . ALA F 1 180 ? 71.297 35.112 205.091 1.00 63.31 1171 ALA F N 1
ATOM 9861 C CA . ALA F 1 180 ? 72.566 34.414 204.927 1.00 57.29 1171 ALA F CA 1
ATOM 9862 C C . ALA F 1 180 ? 73.113 34.070 206.308 1.00 50.07 1171 ALA F C 1
ATOM 9863 O O . ALA F 1 180 ? 72.966 34.845 207.252 1.00 50.92 1171 ALA F O 1
ATOM 9865 N N . ARG F 1 181 ? 73.741 32.906 206.423 1.00 39.90 1172 ARG F N 1
ATOM 9866 C CA . ARG F 1 181 ? 74.293 32.464 207.698 1.00 39.56 1172 ARG F CA 1
ATOM 9867 C C . ARG F 1 181 ? 75.302 33.445 208.284 1.00 41.92 1172 ARG F C 1
ATOM 9868 O O . ARG F 1 181 ? 76.082 34.051 207.553 1.00 43.24 1172 ARG F O 1
ATOM 9876 N N . GLN F 1 182 ? 75.269 33.607 209.607 1.00 51.91 1173 GLN F N 1
ATOM 9877 C CA . GLN F 1 182 ? 76.200 34.502 210.295 1.00 62.29 1173 GLN F CA 1
ATOM 9878 C C . GLN F 1 182 ? 77.499 33.752 210.564 1.00 64.05 1173 GLN F C 1
ATOM 9879 O O . GLN F 1 182 ? 77.488 32.646 211.110 1.00 48.99 1173 GLN F O 1
ATOM 9885 N N . THR F 1 183 ? 78.614 34.368 210.187 1.00 83.17 1174 THR F N 1
ATOM 9886 C CA . THR F 1 183 ? 79.929 33.757 210.340 1.00 81.79 1174 THR F CA 1
ATOM 9887 C C . THR F 1 183 ? 80.674 34.179 211.610 1.00 80.29 1174 THR F C 1
ATOM 9888 O O . THR F 1 183 ? 80.150 34.932 212.435 1.00 83.14 1174 THR F O 1
ATOM 9892 N N . GLY F 1 184 ? 81.895 33.670 211.765 1.00 46.50 1175 GLY F N 1
ATOM 9893 C CA . GLY F 1 184 ? 82.714 34.026 212.914 1.00 39.24 1175 GLY F CA 1
ATOM 9894 C C . GLY F 1 184 ? 82.559 33.224 214.194 1.00 44.49 1175 GLY F C 1
ATOM 9895 O O . GLY F 1 184 ? 83.412 33.311 215.078 1.00 44.16 1175 GLY F O 1
ATOM 9896 N N . TRP F 1 185 ? 81.488 32.444 214.309 1.00 84.14 1176 TRP F N 1
ATOM 9897 C CA . TRP F 1 185 ? 81.264 31.657 215.518 1.00 85.39 1176 TRP F CA 1
ATOM 9898 C C . TRP F 1 185 ? 82.239 30.502 215.727 1.00 90.33 1176 TRP F C 1
ATOM 9899 O O . TRP F 1 185 ? 82.405 29.641 214.860 1.00 77.59 1176 TRP F O 1
ATOM 9910 N N . THR F 1 186 ? 82.884 30.498 216.889 1.00 79.34 1177 THR F N 1
ATOM 9911 C CA . THR F 1 186 ? 83.814 29.437 217.255 1.00 81.43 1177 THR F CA 1
ATOM 9912 C C . THR F 1 186 ? 83.058 28.546 218.238 1.00 71.79 1177 THR F C 1
ATOM 9913 O O . THR F 1 186 ? 82.645 28.999 219.305 1.00 57.04 1177 THR F O 1
ATOM 9917 N N . ALA F 1 187 ? 82.869 27.283 217.866 1.00 62.49 1178 ALA F N 1
ATOM 9918 C CA . ALA F 1 187 ? 82.137 26.330 218.698 1.00 67.08 1178 ALA F CA 1
ATOM 9919 C C . ALA F 1 187 ? 82.725 26.146 220.091 1.00 76.31 1178 ALA F C 1
ATOM 9920 O O . ALA F 1 187 ? 83.935 26.259 220.290 1.00 100.30 1178 ALA F O 1
ATOM 9922 N N . ALA F 1 188 ? 81.851 25.859 221.051 1.00 66.91 1179 ALA F N 1
ATOM 9923 C CA . ALA F 1 188 ? 82.260 25.636 222.431 1.00 64.67 1179 ALA F CA 1
ATOM 9924 C C . ALA F 1 188 ? 82.629 24.168 222.588 1.00 59.82 1179 ALA F C 1
ATOM 9925 O O . ALA F 1 188 ? 82.234 23.334 221.771 1.00 58.49 1179 ALA F O 1
ATOM 9927 N N . THR F 1 189 ? 83.388 23.856 223.633 1.00 71.12 1180 THR F N 1
ATOM 9928 C CA . THR F 1 189 ? 83.796 22.479 223.886 1.00 67.98 1180 THR F CA 1
ATOM 9929 C C . THR F 1 189 ? 83.032 21.962 225.104 1.00 68.56 1180 THR F C 1
ATOM 9930 O O . THR F 1 189 ? 82.177 22.663 225.647 1.00 60.70 1180 THR F O 1
ATOM 9934 N N . GLY F 1 190 ? 83.331 20.736 225.523 1.00 65.42 1181 GLY F N 1
ATOM 9935 C CA . GLY F 1 190 ? 82.657 20.170 226.681 1.00 73.80 1181 GLY F CA 1
ATOM 9936 C C . GLY F 1 190 ? 81.382 19.416 226.348 1.00 78.42 1181 GLY F C 1
ATOM 9937 O O . GLY F 1 190 ? 81.163 19.029 225.199 1.00 55.11 1181 GLY F O 1
ATOM 9938 N N . THR F 1 191 ? 80.542 19.199 227.358 1.00 93.30 1182 THR F N 1
ATOM 9939 C CA . THR F 1 191 ? 79.279 18.487 227.171 1.00 87.02 1182 THR F CA 1
ATOM 9940 C C . THR F 1 191 ? 78.121 19.479 227.216 1.00 87.47 1182 THR F C 1
ATOM 9941 O O . THR F 1 191 ? 78.154 20.449 227.975 1.00 78.15 1182 THR F O 1
ATOM 9945 N N . ALA F 1 192 ? 77.101 19.231 226.400 1.00 73.90 1183 ALA F N 1
ATOM 9946 C CA . ALA F 1 192 ? 75.937 20.110 226.329 1.00 75.15 1183 ALA F CA 1
ATOM 9947 C C . ALA F 1 192 ? 74.781 19.661 227.221 1.00 81.05 1183 ALA F C 1
ATOM 9948 O O . ALA F 1 192 ? 74.500 18.468 227.346 1.00 99.45 1183 ALA F O 1
ATOM 9950 N N . ASN F 1 193 ? 74.111 20.635 227.830 1.00 66.08 1184 ASN F N 1
ATOM 9951 C CA . ASN F 1 193 ? 72.978 20.377 228.716 1.00 64.59 1184 ASN F CA 1
ATOM 9952 C C . ASN F 1 193 ? 71.637 20.699 228.064 1.00 67.02 1184 ASN F C 1
ATOM 9953 O O . ASN F 1 193 ? 71.331 21.861 227.789 1.00 85.17 1184 ASN F O 1
ATOM 9958 N N . LYS F 1 194 ? 70.839 19.660 227.836 1.00 75.17 1185 LYS F N 1
ATOM 9959 C CA . LYS F 1 194 ? 69.519 19.799 227.230 1.00 69.85 1185 LYS F CA 1
ATOM 9960 C C . LYS F 1 194 ? 68.468 19.056 228.054 1.00 66.10 1185 LYS F C 1
ATOM 9961 O O . LYS F 1 194 ? 67.551 18.445 227.500 1.00 47.23 1185 LYS F O 1
ATOM 9967 N N . GLY F 1 195 ? 68.611 19.110 229.376 1.00 58.21 1186 GLY F N 1
ATOM 9968 C CA . GLY F 1 195 ? 67.669 18.440 230.258 1.00 56.18 1186 GLY F CA 1
ATOM 9969 C C . GLY F 1 195 ? 66.817 19.438 231.018 1.00 53.49 1186 GLY F C 1
ATOM 9970 O O . GLY F 1 195 ? 66.633 20.565 230.557 1.00 44.54 1186 GLY F O 1
ATOM 9971 N N . VAL F 1 196 ? 66.295 19.036 232.176 1.00 51.65 1187 VAL F N 1
ATOM 9972 C CA . VAL F 1 196 ? 65.463 19.932 232.975 1.00 49.07 1187 VAL F CA 1
ATOM 9973 C C . VAL F 1 196 ? 66.269 21.182 233.305 1.00 43.34 1187 VAL F C 1
ATOM 9974 O O . VAL F 1 196 ? 67.426 21.101 233.702 1.00 35.07 1187 VAL F O 1
ATOM 9978 N N . PHE F 1 197 ? 65.651 22.340 233.121 1.00 42.74 1188 PHE F N 1
ATOM 9979 C CA . PHE F 1 197 ? 66.319 23.607 233.367 1.00 38.37 1188 PHE F CA 1
ATOM 9980 C C . PHE F 1 197 ? 65.267 24.587 233.851 1.00 40.29 1188 PHE F C 1
ATOM 9981 O O . PHE F 1 197 ? 64.417 25.023 233.083 1.00 30.88 1188 PHE F O 1
ATOM 9989 N N . ASP F 1 198 ? 65.323 24.936 235.128 1.00 42.42 1189 ASP F N 1
ATOM 9990 C CA . ASP F 1 198 ? 64.351 25.863 235.680 1.00 48.34 1189 ASP F CA 1
ATOM 9991 C C . ASP F 1 198 ? 64.973 27.251 235.829 1.00 56.03 1189 ASP F C 1
ATOM 9992 O O . ASP F 1 198 ? 66.002 27.412 236.485 1.00 47.87 1189 ASP F O 1
ATOM 9997 N N . ALA F 1 199 ? 64.350 28.248 235.205 1.00 72.56 1190 ALA F N 1
ATOM 9998 C CA . ALA F 1 199 ? 64.842 29.623 235.266 1.00 69.49 1190 ALA F CA 1
ATOM 9999 C C . ALA F 1 199 ? 64.108 30.437 236.333 1.00 71.10 1190 ALA F C 1
ATOM 10000 O O . ALA F 1 199 ? 63.669 29.902 237.353 1.00 52.34 1190 ALA F O 1
ATOM 10002 N N . SER F 1 212 ? 80.059 27.485 251.967 1.00 46.67 1203 SER F N 1
ATOM 10003 C CA . SER F 1 212 ? 78.685 27.956 251.909 1.00 46.67 1203 SER F CA 1
ATOM 10004 C C . SER F 1 212 ? 77.947 27.627 250.618 1.00 46.67 1203 SER F C 1
ATOM 10005 O O . SER F 1 212 ? 78.438 26.903 249.743 1.00 81.96 1203 SER F O 1
ATOM 10008 N N . GLU F 1 213 ? 76.733 28.168 250.533 1.00 55.80 1204 GLU F N 1
ATOM 10009 C CA . GLU F 1 213 ? 75.806 27.980 249.414 1.00 55.80 1204 GLU F CA 1
ATOM 10010 C C . GLU F 1 213 ? 76.291 28.400 248.022 1.00 55.80 1204 GLU F C 1
ATOM 10011 O O . GLU F 1 213 ? 75.508 28.486 247.086 1.00 112.00 1204 GLU F O 1
ATOM 10017 N N . ILE F 1 214 ? 77.585 28.657 247.873 1.00 59.26 1205 ILE F N 1
ATOM 10018 C CA . ILE F 1 214 ? 78.134 29.039 246.570 1.00 59.26 1205 ILE F CA 1
ATOM 10019 C C . ILE F 1 214 ? 78.282 27.851 245.614 1.00 59.26 1205 ILE F C 1
ATOM 10020 O O . ILE F 1 214 ? 78.459 28.031 244.404 1.00 99.18 1205 ILE F O 1
ATOM 10025 N N . GLN F 1 215 ? 78.213 26.628 246.139 1.00 59.76 1206 GLN F N 1
ATOM 10026 C CA . GLN F 1 215 ? 78.304 25.462 245.250 1.00 59.76 1206 GLN F CA 1
ATOM 10027 C C . GLN F 1 215 ? 77.186 25.576 244.223 1.00 59.76 1206 GLN F C 1
ATOM 10028 O O . GLN F 1 215 ? 77.397 25.352 243.029 1.00 135.38 1206 GLN F O 1
ATOM 10034 N N . ALA F 1 216 ? 76.006 25.963 244.688 1.00 76.79 1207 ALA F N 1
ATOM 10035 C CA . ALA F 1 216 ? 74.847 26.140 243.821 1.00 74.46 1207 ALA F CA 1
ATOM 10036 C C . ALA F 1 216 ? 74.756 27.601 243.397 1.00 71.40 1207 ALA F C 1
ATOM 10037 O O . ALA F 1 216 ? 74.246 28.447 244.126 1.00 82.08 1207 ALA F O 1
ATOM 10039 N N . ILE F 1 217 ? 75.271 27.870 242.206 1.00 80.92 1208 ILE F N 1
ATOM 10040 C CA . ILE F 1 217 ? 75.326 29.199 241.603 1.00 80.74 1208 ILE F CA 1
ATOM 10041 C C . ILE F 1 217 ? 76.529 28.987 240.702 1.00 77.71 1208 ILE F C 1
ATOM 10042 O O . ILE F 1 217 ? 76.741 29.689 239.714 1.00 90.81 1208 ILE F O 1
ATOM 10047 N N . ALA F 1 218 ? 77.297 27.968 241.077 1.00 74.09 1209 ALA F N 1
ATOM 10048 C CA . ALA F 1 218 ? 78.481 27.535 240.356 1.00 75.04 1209 ALA F CA 1
ATOM 10049 C C . ALA F 1 218 ? 78.033 26.272 239.629 1.00 76.36 1209 ALA F C 1
ATOM 10050 O O . ALA F 1 218 ? 78.419 26.026 238.486 1.00 75.16 1209 ALA F O 1
ATOM 10052 N N . ASN F 1 219 ? 77.212 25.474 240.308 1.00 60.44 1210 ASN F N 1
ATOM 10053 C CA . ASN F 1 219 ? 76.668 24.254 239.721 1.00 52.73 1210 ASN F CA 1
ATOM 10054 C C . ASN F 1 219 ? 75.617 24.678 238.693 1.00 51.89 1210 ASN F C 1
ATOM 10055 O O . ASN F 1 219 ? 75.485 24.066 237.632 1.00 54.60 1210 ASN F O 1
ATOM 10060 N N . ALA F 1 220 ? 74.879 25.738 239.019 1.00 48.76 1211 ALA F N 1
ATOM 10061 C CA . ALA F 1 220 ? 73.847 26.267 238.131 1.00 53.37 1211 ALA F CA 1
ATOM 10062 C C . ALA F 1 220 ? 74.510 26.940 236.932 1.00 58.77 1211 ALA F C 1
ATOM 10063 O O . ALA F 1 220 ? 73.965 26.936 235.825 1.00 50.85 1211 ALA F O 1
ATOM 10065 N N . LEU F 1 221 ? 75.685 27.522 237.157 1.00 48.85 1212 LEU F N 1
ATOM 10066 C CA . LEU F 1 221 ? 76.407 28.173 236.077 1.00 45.21 1212 LEU F CA 1
ATOM 10067 C C . LEU F 1 221 ? 76.839 27.095 235.095 1.00 44.36 1212 LEU F C 1
ATOM 10068 O O . LEU F 1 221 ? 76.615 27.224 233.893 1.00 24.82 1212 LEU F O 1
ATOM 10073 N N . ILE F 1 222 ? 77.434 26.023 235.618 1.00 51.62 1213 ILE F N 1
ATOM 10074 C CA . ILE F 1 222 ? 77.894 24.897 234.796 1.00 56.19 1213 ILE F CA 1
ATOM 10075 C C . ILE F 1 222 ? 76.814 24.391 233.833 1.00 52.79 1213 ILE F C 1
ATOM 10076 O O . ILE F 1 222 ? 77.060 24.245 232.635 1.00 46.54 1213 ILE F O 1
ATOM 10081 N N . THR F 1 223 ? 75.626 24.110 234.366 1.00 64.70 1214 THR F N 1
ATOM 10082 C CA . THR F 1 223 ? 74.519 23.614 233.553 1.00 66.34 1214 THR F CA 1
ATOM 10083 C C . THR F 1 223 ? 74.007 24.711 232.624 1.00 66.20 1214 THR F C 1
ATOM 10084 O O . THR F 1 223 ? 73.605 24.438 231.492 1.00 50.22 1214 THR F O 1
ATOM 10088 N N . GLU F 1 224 ? 74.028 25.950 233.112 1.00 57.35 1215 GLU F N 1
ATOM 10089 C CA . GLU F 1 224 ? 73.594 27.103 232.328 1.00 51.30 1215 GLU F CA 1
ATOM 10090 C C . GLU F 1 224 ? 74.506 27.259 231.113 1.00 53.33 1215 GLU F C 1
ATOM 10091 O O . GLU F 1 224 ? 74.041 27.392 229.977 1.00 58.04 1215 GLU F O 1
ATOM 10097 N N . ARG F 1 225 ? 75.811 27.249 231.355 1.00 51.84 1216 ARG F N 1
ATOM 10098 C CA . ARG F 1 225 ? 76.757 27.379 230.264 1.00 48.65 1216 ARG F CA 1
ATOM 10099 C C . ARG F 1 225 ? 76.531 26.240 229.298 1.00 48.24 1216 ARG F C 1
ATOM 10100 O O . ARG F 1 225 ? 76.474 26.454 228.089 1.00 48.87 1216 ARG F O 1
ATOM 10108 N N . ARG F 1 226 ? 76.381 25.031 229.838 1.00 36.58 1217 ARG F N 1
ATOM 10109 C CA . ARG F 1 226 ? 76.128 23.852 229.012 1.00 39.20 1217 ARG F CA 1
ATOM 10110 C C . ARG F 1 226 ? 74.828 24.023 228.235 1.00 39.64 1217 ARG F C 1
ATOM 10111 O O . ARG F 1 226 ? 74.611 23.357 227.222 1.00 38.17 1217 ARG F O 1
ATOM 10119 N N . ARG F 1 227 ? 73.970 24.918 228.723 1.00 38.05 1218 ARG F N 1
ATOM 10120 C CA . ARG F 1 227 ? 72.699 25.210 228.07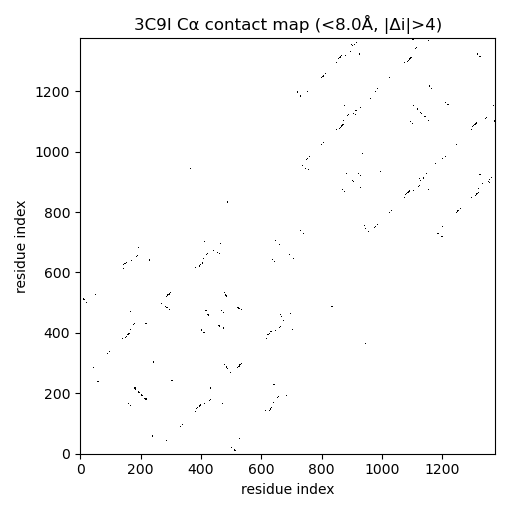8 1.00 39.63 1218 ARG F CA 1
ATOM 10121 C C . ARG F 1 227 ? 73.023 26.008 226.818 1.00 51.77 1218 ARG F C 1
ATOM 10122 O O . ARG F 1 227 ? 72.635 25.629 225.712 1.00 70.44 1218 ARG F O 1
ATOM 10130 N N . THR F 1 228 ? 73.739 27.116 226.996 1.00 65.35 1219 THR F N 1
ATOM 10131 C CA . THR F 1 228 ? 74.138 27.957 225.876 1.00 60.13 1219 THR F CA 1
ATOM 10132 C C . THR F 1 228 ? 74.915 27.103 224.875 1.00 58.51 1219 THR F C 1
ATOM 10133 O O . THR F 1 228 ? 74.864 27.337 223.665 1.00 45.97 1219 THR F O 1
ATOM 10137 N N . LYS F 1 229 ? 75.627 26.101 225.379 1.00 57.25 1220 LYS F N 1
ATOM 10138 C CA . LYS F 1 229 ? 76.377 25.216 224.502 1.00 56.76 1220 LYS F CA 1
ATOM 10139 C C . LYS F 1 229 ? 75.408 24.381 223.672 1.00 53.19 1220 LYS F C 1
ATOM 10140 O O . LYS F 1 229 ? 75.708 24.014 222.534 1.00 53.37 1220 LYS F O 1
ATOM 10146 N N . ALA F 1 230 ? 74.245 24.086 224.246 1.00 57.96 1221 ALA F N 1
ATOM 10147 C CA . ALA F 1 230 ? 73.228 23.290 223.562 1.00 58.49 1221 ALA F CA 1
ATOM 10148 C C . ALA F 1 230 ? 72.460 24.135 222.555 1.00 50.86 1221 ALA F C 1
ATOM 10149 O O . ALA F 1 230 ? 72.118 23.667 221.464 1.00 50.47 1221 ALA F O 1
ATOM 10151 N N . MET F 1 231 ? 72.193 25.382 222.933 1.00 42.24 1222 MET F N 1
ATOM 10152 C CA . MET F 1 231 ? 71.467 26.304 222.075 1.00 38.49 1222 MET F CA 1
ATOM 10153 C C . MET F 1 231 ? 72.347 26.728 220.904 1.00 44.33 1222 MET F C 1
ATOM 10154 O O . MET F 1 231 ? 71.864 27.272 219.910 1.00 43.94 1222 MET F O 1
ATOM 10159 N N . GLU F 1 232 ? 73.646 26.470 221.032 1.00 37.83 1223 GLU F N 1
ATOM 10160 C CA . GLU F 1 232 ? 74.603 26.814 219.990 1.00 40.59 1223 GLU F CA 1
ATOM 10161 C C . GLU F 1 232 ? 74.711 25.583 219.109 1.00 42.54 1223 GLU F C 1
ATOM 10162 O O . GLU F 1 232 ? 74.789 25.679 217.883 1.00 38.20 1223 GLU F O 1
ATOM 10168 N N . ASP F 1 233 ? 74.702 24.419 219.752 1.00 37.97 1224 ASP F N 1
ATOM 10169 C CA . ASP F 1 233 ? 74.758 23.147 219.038 1.00 47.83 1224 ASP F CA 1
ATOM 10170 C C . ASP F 1 233 ? 73.654 23.161 217.989 1.00 43.77 1224 ASP F C 1
ATOM 10171 O O . ASP F 1 233 ? 73.893 22.891 216.811 1.00 50.43 1224 ASP F O 1
ATOM 10176 N N . ALA F 1 234 ? 72.444 23.485 218.435 1.00 58.49 1225 ALA F N 1
ATOM 10177 C CA . ALA F 1 234 ? 71.282 23.546 217.561 1.00 59.71 1225 ALA F CA 1
ATOM 10178 C C . ALA F 1 234 ? 71.510 24.508 216.399 1.00 52.01 1225 ALA F C 1
ATOM 10179 O O . ALA F 1 234 ? 71.598 24.083 215.246 1.00 57.28 1225 ALA F O 1
ATOM 10181 N N . LEU F 1 235 ? 71.608 25.800 216.711 1.00 37.85 1226 LEU F N 1
ATOM 10182 C CA . LEU F 1 235 ? 71.820 26.831 215.696 1.00 44.25 1226 LEU F CA 1
ATOM 10183 C C . LEU F 1 235 ? 72.872 26.457 214.654 1.00 52.85 1226 LEU F C 1
ATOM 10184 O O . LEU F 1 235 ? 72.630 26.563 213.450 1.00 46.01 1226 LEU F O 1
ATOM 10189 N N . ARG F 1 236 ? 74.038 26.024 215.118 1.00 58.04 1227 ARG F N 1
ATOM 10190 C CA . ARG F 1 236 ? 75.114 25.646 214.213 1.00 56.03 1227 ARG F CA 1
ATOM 10191 C C . ARG F 1 236 ? 74.692 24.470 213.347 1.00 48.36 1227 ARG F C 1
ATOM 10192 O O . ARG F 1 236 ? 74.992 24.430 212.155 1.00 55.92 1227 ARG F O 1
ATOM 10200 N N . ALA F 1 237 ? 74.000 23.508 213.951 1.00 43.84 1228 ALA F N 1
ATOM 10201 C CA . ALA F 1 237 ? 73.544 22.331 213.227 1.00 42.62 1228 ALA F CA 1
ATOM 10202 C C . ALA F 1 237 ? 72.656 22.753 212.060 1.00 38.70 1228 ALA F C 1
ATOM 10203 O O . ALA F 1 237 ? 72.702 22.151 210.985 1.00 40.84 1228 ALA F O 1
ATOM 10205 N N . HIS F 1 238 ? 71.854 23.793 212.276 1.00 48.36 1229 HIS F N 1
ATOM 10206 C CA . HIS F 1 238 ? 70.953 24.309 211.248 1.00 49.19 1229 HIS F CA 1
ATOM 10207 C C . HIS F 1 238 ? 71.716 24.970 210.112 1.00 51.80 1229 HIS F C 1
ATOM 10208 O O . HIS F 1 238 ? 71.427 24.752 208.933 1.00 52.99 1229 HIS F O 1
ATOM 10215 N N . GLY F 1 239 ? 72.693 25.782 210.489 1.00 36.00 1230 GLY F N 1
ATOM 10216 C CA . GLY F 1 239 ? 73.493 26.509 209.524 1.00 30.18 1230 GLY F CA 1
ATOM 10217 C C . GLY F 1 239 ? 73.200 27.985 209.714 1.00 32.19 1230 GLY F C 1
ATOM 10218 O O . GLY F 1 239 ? 73.680 28.842 208.966 1.00 32.38 1230 GLY F O 1
ATOM 10219 N N . LEU F 1 240 ? 72.393 28.271 210.731 1.00 33.58 1231 LEU F N 1
ATOM 10220 C CA . LEU F 1 240 ? 71.994 29.632 211.063 1.00 43.64 1231 LEU F CA 1
ATOM 10221 C C . LEU F 1 240 ? 73.223 30.451 211.455 1.00 44.34 1231 LEU F C 1
ATOM 10222 O O . LEU F 1 240 ? 73.257 31.671 211.273 1.00 34.89 1231 LEU F O 1
ATOM 10227 N N . ILE F 1 241 ? 74.226 29.759 211.993 1.00 55.84 1232 ILE F N 1
ATOM 10228 C CA . ILE F 1 241 ? 75.478 30.378 212.420 1.00 61.36 1232 ILE F CA 1
ATOM 10229 C C . ILE F 1 241 ? 76.666 29.560 211.920 1.00 57.42 1232 ILE F C 1
ATOM 10230 O O . ILE F 1 241 ? 76.539 28.365 211.652 1.00 53.08 1232 ILE F O 1
ATOM 10235 N N . ASP F 1 242 ? 77.820 30.212 211.818 1.00 72.94 1233 ASP F N 1
ATOM 10236 C CA . ASP F 1 242 ? 79.046 29.581 211.343 1.00 86.47 1233 ASP F CA 1
ATOM 10237 C C . ASP F 1 242 ? 79.579 28.519 212.311 1.00 91.72 1233 ASP F C 1
ATOM 10238 O O . ASP F 1 242 ? 79.261 28.599 213.519 1.00 85.05 1233 ASP F O 1
#

Nearest PDB structures (foldseek):
  3c9i-assembly2_E  TM=1.004E+00  e=1.883E-34  unclassified
  3c9i-assembly1_B  TM=8.132E-01  e=1.241E-31  unclassified
  3c9i-assembly2_F  TM=8.334E-01  e=1.509E-29  unclassified
  3c9i-assembly2_D  TM=8.034E-01  e=5.473E-30  unclassified
  5bu8-assembly1_A  TM=9.214E-01  e=1.987E-12  Enterobacteria phage HK620

Foldseek 3Di:
DQDPVLQDADDPPDADDDLPPDDPPPAPPVVSVVVVVVRVVVVVVSVVSNVVSNVVRVVVVVVVVVVVVVVVVVVVVVVVVVVVVVVVVVVVVVVVVVVVVCVVVVVVVVVVVVVVVVVVVVVVVVVVVVVVVVVCVVDDDDPPDDPDDDDPDDDDDAAADDDPPHGDAGAAAEDDDQDDDAADDDDDDPPDDFDDDDDDDVVRVVVVVVNVVNVVRPVNVVVVVCVVVRNYD/DDDDPPPDDAQDVCLQVADDDPDDQDDLVVDDVVPDDVVVSVVVNVVSVVVVVVSVVSNVVSVVVRVVRNVVVVVVVVVVVVVVVVVVVVVVVVVVVVVVVVVVVVVVVVVVVVVVVVVVVVVVVVVVVVVVVVVVVVVVVVVVCVVDDDDPPDPDDDDDPDDDDDPAADDDPPHTDAGAAAEDDDQDDDAADDDDADPPDDADDDPDDDPVRVVVVVVNVNNVVRNVSVVVVVCVVVRNYD/DQDCVLQDADDPPQPQDDPPPDDDDDDDDCVVVVVNVVSVVVVVVSVVSNVVSVVVNVVVVVVVVVVVVVVVVVVVVVVVVVVVVVVVVVVVVVVVVVVVVVVVVVVVVVVVVVVVVVVVVVVVVVVVVVVVVVVCVVDDDDPPDDPDDDDPDDDDDAAADDDPPHTDAGAAAEDDDQDDDAADPDDDDPDDDDDQDDVCPPVPVVVVVVNVVNVVRNVNNVSVVCVVVRNYD/DQDPCLLPQDDDDDDQDDLVVPDDPPDDPVVSVVVNVVSVVVVVVSVVSNVVSNVVSVVVVVVVVVVVVVVVVVVVVVVVVVVVVVVVVVVVVVVVVVVVVVVVVVVVVVVVVVVVVVVVVVVVVVVVVVVVVVVVPVPDDDPPDDPDDDDPDDDDDPAADDDPPDGDAGDAAEDDDQLDDAADDDDQPPPDQVVNCVSVVNVSRPVNVVVVVCVVVRSYD/DVVQPQDCVLQVADDDDPDQDDCVVPDPPDDDVVVVVVVNVVSVVVVVVSVVSNVVSNVSRVVVVVVSVVVVVVVVCVVVVVVVVVVVVVVVVVVVVVVVVVVVVVVVVVVVVVVVVVVVVVVVVVVVVVVVVVVVVVVCVVDDDDPPDPDDDDDPDDDDDDFFDDDPPHTDAGAAAEDDDADDDAADPDDDDPPDDDPVCVVVVVNVRRPVSNVVCVCVVVRNYD/DQDCVLQDADDDDQAQDDLPVDDPPPDDVVVSVVVNVVSVVVVVVSVVSSVVSVVVSVVVVVVVVVVVVVVVVVVVVVVVVVVVVVVVVVVVVVVVVVVVVCVVVVVVVVVVVVVVVVVVVVVVVVVVVVVVVVVCVVPDDDPPDPDDDDDPDDDDDAAADPDPPDTDAGAAAEDDDADDDAAADDDQPPVVPVVVVVNVVNVVSPVNVVVVVCVVVRNYD

B-factor: mean 40.42, std 18.34, range [3.01, 167.1]

Radius of gyration: 83.75 Å; Cα contacts (8 Å, |Δi|>4): 2162; chains: 6; bounding box: 117×67×288 Å

Secondary structure (DSSP, 8-state):
---GGGGS----S-----SSSSPTTTS-HHHHHHHHHHHHHHHHHHHHHHHHHHHHHHHHHHHHHHHHHHHHHHHHHHHHHHHHHHHHHHHHHHHHHHHHHHHHHHHHHHHHHHHHHHHHHHHHHHHHHHHHHHHHHHHBPBSS--S-EE-SS-EEESS-EEETTEEEE-S-B----PPBS----S--BTT------SS--HHHHHHHHHHHHHHHHHHHHHHHHHHHHTSB-/-----TT--S--GGGGPPP---SPPP-GGGS-TTTS-HHHHHHHHHHHHHHHHHHHHHHHHHHHHHHHHHHHHHHHHHHHHHHHHHHHHHHHHHHHHHHHHHHHHHHHHHHHHHHHHHHHHHHHHHHHHHHHHHHHHHHHHHHHHHTTBPBSS--S-EE-SS-EEESS-EEETTEEEE-SPB----PEES----S--BTT------SS--HHHHHHHHHHHHHHHHHHHHHHHHHHHHTSB-/---GGGGS----------SSSS-SSSS-HHHHHHHHHHHHHHHHHHHHHHHHHHHHHHHHHHHHHHHHHHHHHHHHHHHHHHHHHHHHHHHHHHHHHHHHHHHHHHHHHHHHHHHHHHHHHHHHHHHHHHHHHHHHHHHBPBSS--S-EE-SS-EEESS-EEETTEEEE-SPB--PPPPBS----S-EES-------SSS-S---HHHHHHHHHHHHHHHHHHHHHHHHTSB-/---GGGGS-----S----GGGSPSSSS-HHHHHHHHHHHHHHHHHHHHHHHHHHHHHHHHHHHHHHHHHHHHHHHHHHHHHHHHHHHHHHHHHHHHHHHHHHHHHHHHHHHHHHHHHHHHHHHHHHHHHHHHHHHTTTSB-BSS--S--B-SS-EEESS-EEETTEEEE-SPP-------S----S----S-----TTHHHHHHHHHHHHHHHHHHHTS--/----SS-GGGGS------PPP-STTS-TTSS-HHHHHHHHHHHHHHHHHHHHHHHHHHHHHHHHHHHHHHHHHHHHHHHHHHHHHHHHHHHHHHHHHHHHHHHHHHHHHHHHHHHHHHHHHHHHHHHHHHHHHHHHHHHHHTTBPBSS--S-EE-SS-EEESS-EEETTEEEE-S-B------BS----S----S-----THHHHHHHHHHHHHHHHHHHHHTSB-/---GGGGS----S-----GGGS-SSSS-HHHHHHHHHHHHHHHHHHHHHHHHHHHHHHHHHHHHHHHHHHHHHHHHHHHHHHHHHHHHHHHHHHHHHHHHHHHHHHHHHHHHHHHHHHHHHHHHHHHHHHHHHHHHHHHBPBSS--S-EE-SS-EEESS-EEETTEEEE-SPB--PPPP-S----S--B--TTHHHHHHHHHHHHHHHHHHHHHHHHTSB-

CATH classification: 1.20.5.340 (+1 more: 6.10.140.940)

Sequence (1376 aa):
MADPSLNNPVVIQATRLDASILPRNVFSKSYLLYVIAQGTDVGAIAGKANEAGQGAYDAQVKNDEQDVELADHEARIKQLRIDVDDHESRITANTKAITALNVRVTTAEGEIASLQTNVSALDGRVTTAENNISALQADYVSKTATTSQSLASPLNVTTSYSVGGKKVVGARQTGWTAATGTANKGVFDADLTFAVSDTYTQSEIQAIANALITERRRTKAMEDALRAHGLIDGALVPRGSHMADPSLNNPVVIQATRLDASILPRNVFSKSYLLYVIAQGTDVGAIAGKANEAGQGAYDAQVKNDEQDVELADHEARIKQLRIDVDDHESRITANTKAITALNVRVTTAEGEIASLQTNVSALDGRVTTAENNISALQADYVSKTATTSQSLASPLNVTTSYSVGGKKVVGARQTGWTAATGTANKGVFDADLTFAVSDTYTQSEIQAIANALITERRRTKAMEDALRAHGLIDMADPSLNNPVVIQATRLDASILPRNVFSKSYLLYVIAQGTDVGAIAGKANEAGQGAYDAQVKNDEQDVELADHEARIKQLRIDVDDHESRITANTKAITALNVRVTTAEGEIASLQTNVSALDGRVTTAENNISALQADYVSKTATTSQSLASPLNVTTSYSVGGKKVVGARQTGWTAATGTANKGVFDADLTFAVSDTYTQSEIQAIANALITERRRTKAMEDALRAHGLIDMADPSLNNPVVIQATRLDASILPRNVFSKSYLLYVIAQGTDVGAIAGKANEAGQGAYDAQVKNDEQDVELADHEARIKQLRIDVDDHESRITANTKAITALNVRVTTAEGEIASLQTNVSALDGRVTTAENNISALQADYVSKTATTSQSLASPLNVTTSYSVGGKKVVGARQTGWTAATGTANKGVFDADLTFAIANALITERRRTKAMEDALRAHGLIDRGSHMADPSLNNPVVIQATRLDASILPRNVFSKSYLLYVIAQGTDVGAIAGKANEAGQGAYDAQVKNDEQDVELADHEARIKQLRIDVDDHESRITANTKAITALNVRVTTAEGEIASLQTNVSALDGRVTTAENNISALQADYVSKTATTSQSLASPLNVTTSYSVGGKKVVGARQTGWTAATGTANKGVFDADLTFAAIANALITERRRTKAMEDALRAHGLIDMADPSLNNPVVIQATRLDASILPRNVFSKSYLLYVIAQGTDVGAIAGKANEAGQGAYDAQVKNDEQDVELADHEARIKQLRIDVDDHESRITANTKAITALNVRVTTAEGEIASLQTNVSALDGRVTTAENNISALQADYVSKTATTSQSLASPLNVTTSYSVGGKKVVGARQTGWTAATGTANKGVFDASEIQAIANALITERRRTKAMEDALRAHGLID